Protein 6O9N (pdb70)

InterPro domains:
  IPR000172 Glucose-methanol-choline oxidoreductase, N-terminal [PF00732] (36-355)
  IPR000172 Glucose-methanol-choline oxidoreductase, N-terminal [PS00624] (314-328)
  IPR007867 Glucose-methanol-choline oxidoreductase, C-terminal [PF05199] (495-631)
  IPR012132 Glucose-methanol-choline oxidoreductase [PIRSF000137] (24-645)
  IPR012132 Glucose-methanol-choline oxidoreductase [PTHR11552] (22-646)
  IPR036188 FAD/NAD(P)-binding domain superfamily [G3DSA:3.50.50.60] (36-638)
  IPR036188 FAD/NAD(P)-binding domain superfamily [SSF51905] (29-642)

Nearest PDB structures (foldseek):
  6o9n-assembly1_A  TM=1.001E+00  e=0.000E+00  Thermothelomyces thermophilus
  6ze4-assembly1_A  TM=9.323E-01  e=2.776E-58  Thermochaetoides thermophila DSM 1495
  4h7u-assembly1_A  TM=8.427E-01  e=6.550E-43  Macropsalliota meleagris
  8jpz-assembly1_A  TM=8.440E-01  e=1.170E-39  Aspergillus niger
  5nit-assembly1_A  TM=8.468E-01  e=1.503E-38  Aspergillus niger

Organism: Thermothelomyces thermophilus (strain ATCC 42464 / BCRC 31852 / DSM 1799) (NCBI:txid573729)

Solvent-accessible surface area: 41657 Å² total; per-residue (Å²): 132,96,138,56,2,11,1,0,0,5,12,0,9,18,3,0,0,0,0,0,2,27,1,2,89,34,15,107,96,53,38,0,1,0,2,9,56,6,19,44,72,140,3,13,1,18,0,7,37,66,6,36,35,84,52,119,23,95,117,62,10,48,45,32,59,3,109,4,78,70,0,92,59,0,57,84,38,71,0,99,0,67,14,9,40,0,3,0,8,48,3,0,46,35,45,5,25,7,4,4,0,0,74,40,2,0,57,5,3,30,58,0,0,12,91,63,24,113,194,37,105,55,95,6,21,12,144,17,0,48,68,29,0,43,83,0,2,22,24,50,86,13,70,85,81,17,38,120,112,27,118,3,54,58,66,82,80,3,6,38,156,25,97,9,38,0,54,1,2,10,2,38,15,2,1,30,0,7,70,6,1,47,81,0,0,63,70,43,51,10,103,82,31,80,20,4,5,21,0,79,2,28,3,8,1,28,2,3,1,3,5,53,42,67,40,4,71,14,6,8,0,4,56,0,0,18,13,77,29,18,60,58,98,8,10,34,38,30,18,55,22,15,6,12,78,2,38,17,91,111,24,26,81,116,27,28,1,45,0,23,0,40,10,49,82,96,97,104,88,43,71,6,61,11,118,6,3,0,0,0,7,26,24,8,6,20,0,0,5,5,0,0,21,6,1,0,0,6,29,63,22,0,95,124,25,70,27,112,62,47,25,75,4,22,2,0,0,6,23,4,5,10,1,8,0,0,27,0,33,2,70,30,98,95,107,43,81,85,40,132,21,13,10,36,30,5,96,112,44,88,110,27,43,55,75,0,57,75,0,8,99,76,125,89,4,88,9,3,1,1,0,3,30,5,0,2,0,0,0,3,0,3,12,95,12,29,88,118,68,44,63,6,4,56,88,0,82,55,11,20,92,95,40,60,0,16,60,56,10,19,65,62,16,96,102,43,110,18,16,28,42,2,7,49,14,3,0,76,24,2,0,88,13,2,61,41,55,89,1,0,1,0,0,0,37,14,9,6,0,28,30,105,156,35,1,38,1,52,0,8,2,0,5,6,0,7,8,6,14,0,38,5,41,93,113,72,50,55,40,63,6,55,1,32,13,34,10,5,14,0,39,0,4,10,44,0,2,12,14,0,0,86,33,0,41,21,0,13,102,8,89,23,0,112,66,61,15,16,106,38,66,26,16,20,68,91,42,1,114,39,100,146,30,0,3,120,19,0,84,48,103,10,63,6,4,35,68,22,17,0,0,0,0,3,5,3,12,95,101,70,7,1,0,0,4,15,36,0,51,3,39,54,10,86,8,0,0,0,0,6,19,0,0,0,0,3,2,0,0,0,26,13,16,3,0,4,1,0,0,0,1,16,1,0,58,9,1,27,119,81,73,120,166,131,85,144,48,2,19,0,0,0,5,9,0,9,17,4,1,0,0,0,0,4,21,1,3,76,2,19,15,70,49,41,0,3,0,2,10,58,6,44,94,75,140,5,10,0,19,2,6,38,67,5,31,34,84,57,121,29,91,115,58,12,48,42,34,58,2,107,5,81,71,0,96,56,0,50,88,45,64,0,98,0,66,15,8,41,0,3,0,8,51,1,0,42,32,46,4,26,8,4,5,0,0,73,38,2,0,59,5,6,28,60,0,1,14,92,37,16,94,164,29,94,37,72,7,32,11,148,13,0,48,68,29,1,40,85,1,4,28,23,47,83,15,69,87,85,18,37,119,119,28,116,6,45,56,66,87,77,2,8,36,150,21,97,9,41,0,55,1,3,10,2,36,16,1,1,30,0,5,69,8,1,39,79,0,0,65,68,48,50,12,102,87,29,81,21,5,5,19,0,76,1,31,2,7,0,28,2,3,1,1,5,54,40,65,39,6,68,14,6,6,0,4,75,0,0,30,46,78,24,72,76,56,42,7,10,38,34,37,43,76,23,15,7,14,86,3,25,23,99,113,26,28,77,116,27,30,1,42,0,21,0,34,13,48,89,95,91,98,92,46,68,6,62,12,124,7,3,0,0,0,7,28,23,8,5,20,0,0,1,6,0,0,21,8,1,0,0,9,24,80,20,0,98,118,22,70,27,114,63,48,24,74,4,22,2,0,0,5,21,4,5,10,1,11,0,0,28,0,34,2,73,31,96,90,108,41,82,82,38,134,21,14,9,39,34,5,99,111,50,88,106,32,45,60,78,0,64,71,0,6,100,73,123,86,4,86,9,5,1,2,0,2,31,5,0,2,0,0,0,4,0,3,16,92,10,27,94,120,112,42,44,2,4,54,83,0,80,54,11,20,92,92,47,61,0,19,60,55,8,21,65,71,19,96,102,54,104,19,16,29,40,0,4,49,16,5,0,75,22,2,0,90,12,2,62,41,57,86,1,1,0,0,1,0,34,14,8,7,0,29,33,104,164,34,1,37,2,51,0,10,2,0,5,8,0,9,8,6,14,0,34,4,44,88,111,77,52,50,39,61,6,54,1,34,14,37,10,6,14,0,42,0,4,10,43,0,1,14,15,0,0,88,36,0,40,24,0,13,100,6,89,21,0,108,67,62,12,17,102,38,73,22,14,21,71,91,44,0,117,40,93,153,33,0,6,102,21,0,72,44,101,12,63,7,4,36,67,16,15,0,0,0,0,1,6,2,16,98,107,69,8,1,0,0,5,13,33,0,58,3,36,53,8,83,10,0,0,0,0,6,19,0,0,0,0,3,2,0,0,0,28,14,16,4,0,5,1,0,0,0,0,16,0,0,38,7,0,16,85,74,82,113,154

Structure (mmCIF, N/CA/C/O backbone):
data_6O9N
#
_entry.id   6O9N
#
_cell.length_a   63.854
_cell.length_b   109.696
_cell.length_c   220.258
_cell.angle_alpha   90.00
_cell.angle_beta   90.00
_cell.angle_gamma   90.00
#
_symmetry.space_group_name_H-M   'P 2 21 21'
#
loop_
_entity.id
_entity.type
_entity.pdbx_description
1 polymer 'Aryl-alcohol oxidase'
2 branched beta-D-mannopyranose-(1-4)-2-acetamido-2-deoxy-beta-D-glucopyranose-(1-4)-2-acetamido-2-deoxy-beta-D-glucopyranose
3 branched 2-acetamido-2-deoxy-beta-D-glucopyranose-(1-4)-2-acetamido-2-deoxy-beta-D-glucopyranose
4 non-polymer 'FLAVIN-ADENINE DINUCLEOTIDE'
5 non-polymer 2-acetamido-2-deoxy-beta-D-glucopyranose
6 non-polymer 'SULFATE ION'
7 non-polymer 'CALCIUM ION'
8 non-polymer 2-[3-(2-HYDROXY-1,1-DIHYDROXYMETHYL-ETHYLAMINO)-PROPYLAMINO]-2-HYDROXYMETHYL-PROPANE-1,3-DIOL
9 non-polymer 1,2-ETHANEDIOL
10 non-polymer TRIS-HYDROXYMETHYL-METHYL-AMMONIUM
11 water water
#
loop_
_atom_site.group_PDB
_atom_site.id
_atom_site.type_symbol
_atom_site.label_atom_id
_atom_site.label_alt_id
_atom_site.label_comp_id
_atom_site.label_asym_id
_atom_site.label_entity_id
_atom_site.label_seq_id
_atom_site.pdbx_PDB_ins_code
_atom_site.Cartn_x
_atom_site.Cartn_y
_atom_site.Cartn_z
_atom_site.occupancy
_atom_site.B_iso_or_equiv
_atom_site.auth_seq_id
_atom_site.auth_comp_id
_atom_site.auth_asym_id
_atom_site.auth_atom_id
_atom_site.pdbx_PDB_model_num
ATOM 1 N N . LEU A 1 32 ? -43.520 40.314 276.560 1.00 51.63 32 LEU A N 1
ATOM 2 C CA . LEU A 1 32 ? -42.675 41.070 275.636 1.00 54.55 32 LEU A CA 1
ATOM 3 C C . LEU A 1 32 ? -41.927 42.169 276.378 1.00 60.30 32 LEU A C 1
ATOM 4 O O . LEU A 1 32 ? -42.553 43.020 277.004 1.00 66.17 32 LEU A O 1
ATOM 9 N N . ARG A 1 33 ? -40.594 42.158 276.281 1.00 61.60 33 ARG A N 1
ATOM 10 C CA . ARG A 1 33 ? -39.735 42.988 277.121 1.00 56.24 33 ARG A CA 1
ATOM 11 C C . ARG A 1 33 ? -39.785 44.453 276.693 1.00 59.36 33 ARG A C 1
ATOM 12 O O . ARG A 1 33 ? -40.296 44.806 275.625 1.00 61.16 33 ARG A O 1
ATOM 20 N N . ASP A 1 34 ? -39.229 45.310 277.559 1.00 61.86 34 ASP A N 1
ATOM 21 C CA . ASP A 1 34 ? -39.185 46.748 277.296 1.00 59.96 34 ASP A CA 1
ATOM 22 C C . ASP A 1 34 ? -38.326 47.061 276.080 1.00 65.97 34 ASP A C 1
ATOM 23 O O . ASP A 1 34 ? -38.763 47.762 275.157 1.00 69.85 34 ASP A O 1
ATOM 28 N N . ASP A 1 35 ? -37.085 46.577 276.076 1.00 63.82 35 ASP A N 1
ATOM 29 C CA . ASP A 1 35 ? -36.230 46.668 274.905 1.00 56.79 35 ASP A CA 1
ATOM 30 C C . ASP A 1 35 ? -35.491 45.352 274.724 1.00 44.39 35 ASP A C 1
ATOM 31 O O . ASP A 1 35 ? -35.462 44.500 275.613 1.00 43.36 35 ASP A O 1
ATOM 36 N N . TYR A 1 36 ? -34.902 45.193 273.543 1.00 42.50 36 TYR A N 1
ATOM 37 C CA . TYR A 1 36 ? -34.074 44.043 273.216 1.00 37.22 36 TYR A CA 1
ATOM 38 C C . TYR A 1 36 ? -32.728 44.535 272.719 1.00 32.88 36 TYR A C 1
ATOM 39 O O . TYR A 1 36 ? -32.585 45.678 272.276 1.00 40.39 36 TYR A O 1
ATOM 48 N N . ASP A 1 37 ? -31.729 43.667 272.814 1.00 30.28 37 ASP A N 1
ATOM 49 C CA . ASP A 1 37 ? -30.464 43.979 272.164 1.00 35.64 37 ASP A CA 1
ATOM 50 C C . ASP A 1 37 ? -30.554 43.769 270.661 1.00 37.56 37 ASP A C 1
ATOM 51 O O . ASP A 1 37 ? -30.036 44.578 269.885 1.00 36.87 37 ASP A O 1
ATOM 56 N N . PHE A 1 38 ? -31.221 42.699 270.235 1.00 36.51 38 PHE A N 1
ATOM 57 C CA . PHE A 1 38 ? -31.369 42.374 268.828 1.00 32.90 38 PHE A CA 1
ATOM 58 C C . PHE A 1 38 ? -32.821 42.045 268.521 1.00 37.44 38 PHE A C 1
ATOM 59 O O . PHE A 1 38 ? -33.477 41.304 269.262 1.00 41.24 38 PHE A O 1
ATOM 67 N N . VAL A 1 39 ? -33.316 42.595 267.422 1.00 31.75 39 VAL A N 1
ATOM 68 C CA . VAL A 1 39 ? -34.571 42.168 266.828 1.00 28.97 39 VAL A CA 1
ATOM 69 C C . VAL A 1 39 ? -34.275 41.582 265.455 1.00 28.01 39 VAL A C 1
ATOM 70 O O . VAL A 1 39 ? -33.560 42.194 264.655 1.00 33.88 39 VAL A O 1
ATOM 74 N N . ILE A 1 40 ? -34.795 40.387 265.200 1.00 26.35 40 ILE A N 1
ATOM 75 C CA . ILE A 1 40 ? -34.711 39.735 263.899 1.00 21.73 40 ILE A CA 1
ATOM 76 C C . ILE A 1 40 ? -36.111 39.694 263.317 1.00 23.09 40 ILE A C 1
ATOM 77 O O . ILE A 1 40 ? -37.036 39.143 263.931 1.00 20.24 40 ILE A O 1
ATOM 82 N N . VAL A 1 41 ? -36.261 40.308 262.150 1.00 25.69 41 VAL A N 1
ATOM 83 C CA . VAL A 1 41 ? -37.533 40.416 261.445 1.00 28.62 41 VAL A CA 1
ATOM 84 C C . VAL A 1 41 ? -37.655 39.215 260.515 1.00 30.74 41 VAL A C 1
ATOM 85 O O . VAL A 1 41 ? -36.992 39.162 259.477 1.00 34.35 41 VAL A O 1
ATOM 89 N N . GLY A 1 42 ? -38.508 38.255 260.876 1.00 29.65 42 GLY A N 1
ATOM 90 C CA . GLY A 1 42 ? -38.687 37.053 260.087 1.00 19.97 42 GLY A CA 1
ATOM 91 C C . GLY A 1 42 ? -38.072 35.822 260.720 1.00 21.42 42 GLY A C 1
ATOM 92 O O . GLY A 1 42 ? -36.848 35.687 260.756 1.00 22.26 42 GLY A O 1
ATOM 93 N N . GLY A 1 43 ? -38.905 34.904 261.209 1.00 23.53 43 GLY A N 1
ATOM 94 C CA . GLY A 1 43 ? -38.410 33.651 261.767 1.00 20.21 43 GLY A CA 1
ATOM 95 C C . GLY A 1 43 ? -38.238 32.565 260.724 1.00 18.99 43 GLY A C 1
ATOM 96 O O . GLY A 1 43 ? -38.811 31.474 260.833 1.00 20.56 43 GLY A O 1
ATOM 97 N N . GLY A 1 44 ? -37.462 32.869 259.696 1.00 19.04 44 GLY A N 1
ATOM 98 C CA . GLY A 1 44 ? -37.252 31.987 258.579 1.00 18.95 44 GLY A CA 1
ATOM 99 C C . GLY A 1 44 ? -35.906 31.304 258.621 1.00 18.86 44 GLY A C 1
ATOM 100 O O . GLY A 1 44 ? -35.340 31.049 259.692 1.00 23.51 44 GLY A O 1
ATOM 101 N N . THR A 1 45 ? -35.376 31.011 257.438 1.00 18.89 45 THR A N 1
ATOM 102 C CA . THR A 1 45 ? -34.229 30.116 257.348 1.00 18.80 45 THR A CA 1
ATOM 103 C C . THR A 1 45 ? -32.964 30.817 257.835 1.00 26.36 45 THR A C 1
ATOM 104 O O . THR A 1 45 ? -32.303 30.355 258.765 1.00 18.91 45 THR A O 1
ATOM 108 N N . SER A 1 46 ? -32.623 31.953 257.225 1.00 19.23 46 SER A N 1
ATOM 109 C CA . SER A 1 46 ? -31.457 32.706 257.670 1.00 22.90 46 SER A CA 1
ATOM 110 C C . SER A 1 46 ? -31.695 33.333 259.041 1.00 24.08 46 SER A C 1
ATOM 111 O O . SER A 1 46 ? -30.829 33.259 259.922 1.00 19.73 46 SER A O 1
ATOM 114 N N . GLY A 1 47 ? -32.877 33.925 259.236 1.00 25.52 47 GLY A N 1
ATOM 115 C CA . GLY A 1 47 ? -33.152 34.679 260.448 1.00 25.12 47 GLY A CA 1
ATOM 116 C C . GLY A 1 47 ? -33.017 33.853 261.706 1.00 25.53 47 GLY A C 1
ATOM 117 O O . GLY A 1 47 ? -32.361 34.271 262.665 1.00 24.64 47 GLY A O 1
ATOM 118 N N . LEU A 1 48 ? -33.619 32.656 261.716 1.00 25.74 48 LEU A N 1
ATOM 119 C CA . LEU A 1 48 ? -33.515 31.809 262.903 1.00 24.81 48 LEU A CA 1
ATOM 120 C C . LEU A 1 48 ? -32.083 31.325 263.129 1.00 24.35 48 LEU A C 1
ATOM 121 O O . LEU A 1 48 ? -31.655 31.205 264.284 1.00 20.48 48 LEU A O 1
ATOM 126 N N . THR A 1 49 ? -31.305 31.052 262.062 1.00 19.02 49 THR A N 1
ATOM 127 C CA . THR A 1 49 ? -29.920 30.696 262.368 1.00 24.26 49 THR A CA 1
ATOM 128 C C . THR A 1 49 ? -29.172 31.894 262.953 1.00 23.81 49 THR A C 1
ATOM 129 O O . THR A 1 49 ? -28.366 31.715 263.876 1.00 27.96 49 THR A O 1
ATOM 133 N N . VAL A 1 50 ? -29.471 33.119 262.507 1.00 19.62 50 VAL A N 1
ATOM 134 C CA . VAL A 1 50 ? -28.838 34.282 263.131 1.00 19.94 50 VAL A CA 1
ATOM 135 C C . VAL A 1 50 ? -29.294 34.402 264.575 1.00 19.87 50 VAL A C 1
ATOM 136 O O . VAL A 1 50 ? -28.479 34.613 265.482 1.00 26.48 50 VAL A O 1
ATOM 140 N N . ALA A 1 51 ? -30.605 34.266 264.808 1.00 21.48 51 ALA A N 1
ATOM 141 C CA . ALA A 1 51 ? -31.143 34.397 266.161 1.00 20.67 51 ALA A CA 1
ATOM 142 C C . ALA A 1 51 ? -30.559 33.343 267.085 1.00 23.30 51 ALA A C 1
ATOM 143 O O . ALA A 1 51 ? -30.255 33.625 268.249 1.00 22.52 51 ALA A O 1
ATOM 145 N N . ASP A 1 52 ? -30.411 32.118 266.579 1.00 22.55 52 ASP A N 1
ATOM 146 C CA . ASP A 1 52 ? -29.752 31.055 267.329 1.00 25.13 52 ASP A CA 1
ATOM 147 C C . ASP A 1 52 ? -28.340 31.470 267.744 1.00 26.19 52 ASP A C 1
ATOM 148 O O . ASP A 1 52 ? -28.029 31.558 268.939 1.00 27.96 52 ASP A O 1
ATOM 153 N N . ARG A 1 53 ? -27.477 31.755 266.759 1.00 25.69 53 ARG A N 1
ATOM 154 C CA . ARG A 1 53 ? -26.073 32.054 267.041 1.00 28.12 53 ARG A CA 1
ATOM 155 C C . ARG A 1 53 ? -25.903 33.292 267.923 1.00 33.07 53 ARG A C 1
ATOM 156 O O . ARG A 1 53 ? -24.955 33.367 268.714 1.00 35.08 53 ARG A O 1
ATOM 164 N N . LEU A 1 54 ? -26.785 34.284 267.791 1.00 32.99 54 LEU A N 1
ATOM 165 C CA . LEU A 1 54 ? -26.670 35.472 268.630 1.00 29.99 54 LEU A CA 1
ATOM 166 C C . LEU A 1 54 ? -26.970 35.144 270.084 1.00 31.40 54 LEU A C 1
ATOM 167 O O . LEU A 1 54 ? -26.215 35.531 270.984 1.00 31.65 54 LEU A O 1
ATOM 172 N N . THR A 1 55 ? -28.056 34.403 270.329 1.00 30.04 55 THR A N 1
ATOM 173 C CA . THR A 1 55 ? -28.439 34.072 271.697 1.00 27.23 55 THR A CA 1
ATOM 174 C C . THR A 1 55 ? -27.437 33.140 272.383 1.00 28.51 55 THR A C 1
ATOM 175 O O . THR A 1 55 ? -27.215 33.272 273.591 1.00 28.62 55 THR A O 1
ATOM 179 N N . GLU A 1 56 ? -26.815 32.202 271.654 1.00 26.31 56 GLU A N 1
ATOM 180 C CA A GLU A 1 56 ? -25.810 31.357 272.296 0.54 27.01 56 GLU A CA 1
ATOM 181 C CA B GLU A 1 56 ? -25.801 31.352 272.278 0.46 26.98 56 GLU A CA 1
ATOM 182 C C . GLU A 1 56 ? -24.497 32.099 272.530 1.00 29.61 56 GLU A C 1
ATOM 183 O O . GLU A 1 56 ? -23.785 31.786 273.485 1.00 37.35 56 GLU A O 1
ATOM 194 N N . ALA A 1 57 ? -24.161 33.082 271.690 1.00 30.34 57 ALA A N 1
ATOM 195 C CA . ALA A 1 57 ? -22.919 33.827 271.885 1.00 28.29 57 ALA A CA 1
ATOM 196 C C . ALA A 1 57 ? -23.051 34.883 272.976 1.00 30.37 57 ALA A C 1
ATOM 197 O O . ALA A 1 57 ? -22.098 35.127 273.715 1.00 31.22 57 ALA A O 1
ATOM 199 N N . PHE A 1 58 ? -24.211 35.533 273.093 1.00 34.26 58 PHE A N 1
ATOM 200 C CA . PHE A 1 58 ? -24.409 36.633 274.035 1.00 34.11 58 PHE A CA 1
ATOM 201 C C . PHE A 1 58 ? -25.516 36.253 275.009 1.00 34.84 58 PHE A C 1
ATOM 202 O O . PHE A 1 58 ? -26.642 36.772 274.925 1.00 33.66 58 PHE A O 1
ATOM 210 N N . PRO A 1 59 ? -25.219 35.368 275.966 1.00 32.72 59 PRO A N 1
ATOM 211 C CA . PRO A 1 59 ? -26.228 34.988 276.970 1.00 28.72 59 PRO A CA 1
ATOM 212 C C . PRO A 1 59 ? -26.806 36.162 277.735 1.00 33.88 59 PRO A C 1
ATOM 213 O O . PRO A 1 59 ? -27.909 36.039 278.285 1.00 34.50 59 PRO A O 1
ATOM 217 N N . ALA A 1 60 ? -26.102 37.296 277.783 1.00 38.13 60 ALA A N 1
ATOM 218 C CA . ALA A 1 60 ? -26.577 38.493 278.465 1.00 37.17 60 ALA A CA 1
ATOM 219 C C . ALA A 1 60 ? -27.366 39.438 277.567 1.00 38.94 60 ALA A C 1
ATOM 220 O O . ALA A 1 60 ? -27.993 40.373 278.074 1.00 41.26 60 ALA A O 1
ATOM 222 N N . LYS A 1 61 ? -27.344 39.243 276.257 1.00 42.83 61 LYS A N 1
ATOM 223 C CA . LYS A 1 61 ? -28.138 40.055 275.351 1.00 39.00 61 LYS A CA 1
ATOM 224 C C . LYS A 1 61 ? -29.400 39.289 274.985 1.00 35.32 61 LYS A C 1
ATOM 225 O O . LYS A 1 61 ? -29.377 38.060 274.882 1.00 32.71 61 LYS A O 1
ATOM 231 N N . ASN A 1 62 ? -30.508 40.013 274.843 1.00 35.49 62 ASN A N 1
ATOM 232 C CA . ASN A 1 62 ? -31.800 39.420 274.518 1.00 37.00 62 ASN A CA 1
ATOM 233 C C . ASN A 1 62 ? -32.105 39.644 273.047 1.00 36.25 62 ASN A C 1
ATOM 234 O O . ASN A 1 62 ? -32.049 40.779 272.564 1.00 38.54 62 ASN A O 1
ATOM 239 N N . VAL A 1 63 ? -32.439 38.567 272.343 1.00 27.24 63 VAL A N 1
ATOM 240 C CA . VAL A 1 63 ? -32.848 38.638 270.948 1.00 21.25 63 VAL A CA 1
ATOM 241 C C . VAL A 1 63 ? -34.358 38.419 270.874 1.00 26.91 63 VAL A C 1
ATOM 242 O O . VAL A 1 63 ? -34.905 37.556 271.575 1.00 28.71 63 VAL A O 1
ATOM 246 N N . LEU A 1 64 ? -35.038 39.208 270.042 1.00 22.95 64 LEU A N 1
ATOM 247 C CA . LEU A 1 64 ? -36.445 38.978 269.735 1.00 25.12 64 LEU A CA 1
ATOM 248 C C . LEU A 1 64 ? -36.594 38.657 268.253 1.00 23.77 64 LEU A C 1
ATOM 249 O O . LEU A 1 64 ? -36.155 39.440 267.407 1.00 20.15 64 LEU A O 1
ATOM 254 N N . VAL A 1 65 ? -37.220 37.522 267.937 1.00 21.57 65 VAL A N 1
ATOM 255 C CA . VAL A 1 65 ? -37.627 37.216 266.562 1.00 30.68 65 VAL A CA 1
ATOM 256 C C . VAL A 1 65 ? -39.097 37.600 266.404 1.00 35.51 65 VAL A C 1
ATOM 257 O O . VAL A 1 65 ? -39.946 37.155 267.193 1.00 36.00 65 VAL A O 1
ATOM 261 N N . ILE A 1 66 ? -39.409 38.419 265.395 1.00 25.61 66 ILE A N 1
ATOM 262 C CA . ILE A 1 66 ? -40.795 38.740 265.065 1.00 24.46 66 ILE A CA 1
ATOM 263 C C . ILE A 1 66 ? -41.157 37.975 263.800 1.00 30.39 66 ILE A C 1
ATOM 264 O O . ILE A 1 66 ? -40.514 38.150 262.758 1.00 38.87 66 ILE A O 1
ATOM 269 N N . GLU A 1 67 ? -42.193 37.139 263.883 1.00 24.59 67 GLU A N 1
ATOM 270 C CA . GLU A 1 67 ? -42.564 36.236 262.802 1.00 19.59 67 GLU A CA 1
ATOM 271 C C . GLU A 1 67 ? -44.017 36.454 262.397 1.00 26.65 67 GLU A C 1
ATOM 272 O O . GLU A 1 67 ? -44.918 36.458 263.247 1.00 28.79 67 GLU A O 1
ATOM 278 N N . TYR A 1 68 ? -44.241 36.634 261.092 1.00 27.39 68 TYR A N 1
ATOM 279 C CA . TYR A 1 68 ? -45.601 36.768 260.571 1.00 24.16 68 TYR A CA 1
ATOM 280 C C . TYR A 1 68 ? -46.454 35.545 260.914 1.00 27.27 68 TYR A C 1
ATOM 281 O O . TYR A 1 68 ? -47.616 35.678 261.321 1.00 23.30 68 TYR A O 1
ATOM 290 N N . GLY A 1 69 ? -45.886 34.348 260.764 1.00 25.68 69 GLY A N 1
ATOM 291 C CA . GLY A 1 69 ? -46.592 33.101 260.969 1.00 19.44 69 GLY A CA 1
ATOM 292 C C . GLY A 1 69 ? -46.482 32.599 262.388 1.00 28.17 69 GLY A C 1
ATOM 293 O O . GLY A 1 69 ? -46.260 33.365 263.333 1.00 32.35 69 GLY A O 1
ATOM 294 N N . ASP A 1 70 ? -46.621 31.285 262.541 1.00 23.30 70 ASP A N 1
ATOM 295 C CA . ASP A 1 70 ? -46.656 30.655 263.849 1.00 23.43 70 ASP A CA 1
ATOM 296 C C . ASP A 1 70 ? -45.903 29.334 263.762 1.00 22.64 70 ASP A C 1
ATOM 297 O O . ASP A 1 70 ? -45.384 28.967 262.709 1.00 23.23 70 ASP A O 1
ATOM 302 N N . VAL A 1 71 ? -45.844 28.613 264.877 1.00 25.39 71 VAL A N 1
ATOM 303 C CA . VAL A 1 71 ? -45.240 27.289 264.894 1.00 23.74 71 VAL A CA 1
ATOM 304 C C . VAL A 1 71 ? -46.215 26.272 264.325 1.00 27.98 71 VAL A C 1
ATOM 305 O O . VAL A 1 71 ? -47.373 26.188 264.754 1.00 30.12 71 VAL A O 1
ATOM 309 N N . HIS A 1 72 ? -45.746 25.488 263.364 1.00 18.26 72 HIS A N 1
ATOM 310 C CA . HIS A 1 72 ? -46.537 24.430 262.762 1.00 18.34 72 HIS A CA 1
ATOM 311 C C . HIS A 1 72 ? -45.633 23.225 262.600 1.00 20.41 72 HIS A C 1
ATOM 312 O O . HIS A 1 72 ? -44.459 23.379 262.263 1.00 21.95 72 HIS A O 1
ATOM 319 N N . TYR A 1 73 ? -46.160 22.030 262.837 1.00 21.90 73 TYR A N 1
ATOM 320 C CA . TYR A 1 73 ? -45.435 20.864 262.363 1.00 22.47 73 TYR A CA 1
ATOM 321 C C . TYR A 1 73 ? -45.290 20.963 260.845 1.00 26.41 73 TYR A C 1
ATOM 322 O O . TYR A 1 73 ? -46.207 21.397 260.145 1.00 31.94 73 TYR A O 1
ATOM 331 N N . ALA A 1 74 ? -44.118 20.588 260.338 1.00 27.60 74 ALA A N 1
ATOM 332 C CA . ALA A 1 74 ? -43.799 20.756 258.923 1.00 29.07 74 ALA A CA 1
ATOM 333 C C . ALA A 1 74 ? -43.660 19.401 258.240 1.00 30.43 74 ALA A C 1
ATOM 334 O O . ALA A 1 74 ? -42.580 18.795 258.280 1.00 28.99 74 ALA A O 1
ATOM 336 N N . PRO A 1 75 ? -44.705 18.887 257.598 1.00 32.17 75 PRO A N 1
ATOM 337 C CA . PRO A 1 75 ? -44.552 17.648 256.829 1.00 31.18 75 PRO A CA 1
ATOM 338 C C . PRO A 1 75 ? -43.446 17.785 255.794 1.00 25.21 75 PRO A C 1
ATOM 339 O O . PRO A 1 75 ? -43.287 18.827 255.158 1.00 18.37 75 PRO A O 1
ATOM 343 N N . GLY A 1 76 ? -42.665 16.730 255.649 1.00 22.31 76 GLY A N 1
ATOM 344 C CA . GLY A 1 76 ? -41.703 16.686 254.578 1.00 23.94 76 GLY A CA 1
ATOM 345 C C . GLY A 1 76 ? -42.383 16.490 253.236 1.00 28.25 76 GLY A C 1
ATOM 346 O O . GLY A 1 76 ? -43.576 16.209 253.129 1.00 18.60 76 GLY A O 1
ATOM 347 N N . THR A 1 77 ? -41.602 16.667 252.181 1.00 27.20 77 THR A N 1
ATOM 348 C CA . THR A 1 77 ? -42.085 16.326 250.852 1.00 27.38 77 THR A CA 1
ATOM 349 C C . THR A 1 77 ? -42.356 14.825 250.774 1.00 18.66 77 THR A C 1
ATOM 350 O O . THR A 1 77 ? -41.615 14.017 251.338 1.00 23.31 77 THR A O 1
ATOM 354 N N . PHE A 1 78 ? -43.441 14.453 250.100 1.00 21.86 78 PHE A N 1
ATOM 355 C CA . PHE A 1 78 ? -43.856 13.052 249.964 1.00 19.90 78 PHE A CA 1
ATOM 356 C C . PHE A 1 78 ? -43.770 12.320 251.312 1.00 22.05 78 PHE A C 1
ATOM 357 O O . PHE A 1 78 ? -42.944 11.436 251.523 1.00 26.42 78 PHE A O 1
ATOM 365 N N . ASP A 1 79 ? -44.606 12.745 252.245 1.00 19.07 79 ASP A N 1
ATOM 366 C CA . ASP A 1 79 ? -44.809 12.105 253.539 1.00 22.32 79 ASP A CA 1
ATOM 367 C C . ASP A 1 79 ? -46.240 11.591 253.582 1.00 24.79 79 ASP A C 1
ATOM 368 O O . ASP A 1 79 ? -47.056 11.937 252.723 1.00 19.54 79 ASP A O 1
ATOM 373 N N . PRO A 1 80 ? -46.578 10.726 254.536 1.00 26.45 80 PRO A N 1
ATOM 374 C CA . PRO A 1 80 ? -47.943 10.194 254.564 1.00 20.98 80 PRO A CA 1
ATOM 375 C C . PRO A 1 80 ? -48.949 11.322 254.620 1.00 21.76 80 PRO A C 1
ATOM 376 O O . PRO A 1 80 ? -48.670 12.401 255.178 1.00 20.81 80 PRO A O 1
ATOM 380 N N . PRO A 1 81 ? -50.119 11.154 253.976 1.00 22.36 81 PRO A N 1
ATOM 381 C CA . PRO A 1 81 ? -50.459 9.968 253.186 1.00 21.51 81 PRO A CA 1
ATOM 382 C C . PRO A 1 81 ? -50.426 10.231 251.688 1.00 23.98 81 PRO A C 1
ATOM 383 O O . PRO A 1 81 ? -51.260 9.691 250.972 1.00 32.31 81 PRO A O 1
ATOM 387 N N . THR A 1 82 ? -49.540 11.053 251.233 1.00 20.24 82 THR A N 1
ATOM 388 C CA . THR A 1 82 ? -49.490 11.419 249.854 1.00 21.46 82 THR A CA 1
ATOM 389 C C . THR A 1 82 ? -49.088 10.408 248.811 1.00 24.53 82 THR A C 1
ATOM 390 O O . THR A 1 82 ? -48.603 9.374 249.083 1.00 27.61 82 THR A O 1
ATOM 394 N N . ASP A 1 83 ? -49.375 10.738 247.581 1.00 20.55 83 ASP A N 1
ATOM 395 C CA . ASP A 1 83 ? -48.936 9.937 246.455 1.00 21.56 83 ASP A CA 1
ATOM 396 C C . ASP A 1 83 ? -47.748 10.627 245.802 1.00 24.32 83 ASP A C 1
ATOM 397 O O . ASP A 1 83 ? -47.402 11.702 246.178 1.00 22.77 83 ASP A O 1
ATOM 402 N N . TRP A 1 84 ? -47.105 10.029 244.813 1.00 27.87 84 TRP A N 1
ATOM 403 C CA . TRP A 1 84 ? -45.930 10.675 244.239 1.00 28.62 84 TRP A CA 1
ATOM 404 C C . TRP A 1 84 ? -46.159 12.038 243.668 1.00 37.51 84 TRP A C 1
ATOM 405 O O . TRP A 1 84 ? -46.687 12.277 242.615 1.00 30.53 84 TRP A O 1
ATOM 416 N N . ILE A 1 85 ? -45.760 12.878 244.598 1.00 45.65 85 ILE A N 1
ATOM 417 C CA . ILE A 1 85 ? -45.818 14.297 244.757 1.00 37.71 85 ILE A CA 1
ATOM 418 C C . ILE A 1 85 ? -47.112 15.025 244.727 1.00 33.61 85 ILE A C 1
ATOM 419 O O . ILE A 1 85 ? -47.368 15.830 243.899 1.00 39.94 85 ILE A O 1
ATOM 424 N N . THR A 1 86 ? -47.926 14.687 245.699 1.00 31.57 86 THR A N 1
ATOM 425 C CA . THR A 1 86 ? -49.181 15.349 245.937 1.00 29.83 86 THR A CA 1
ATOM 426 C C . THR A 1 86 ? -49.033 16.196 247.186 1.00 31.39 86 THR A C 1
ATOM 427 O O . THR A 1 86 ? -48.154 16.001 247.959 1.00 24.05 86 THR A O 1
ATOM 431 N N . PRO A 1 87 ? -49.890 17.186 247.357 1.00 30.40 87 PRO A N 1
ATOM 432 C CA . PRO A 1 87 ? -49.809 18.103 248.482 1.00 26.90 87 PRO A CA 1
ATOM 433 C C . PRO A 1 87 ? -50.111 17.525 249.837 1.00 34.67 87 PRO A C 1
ATOM 434 O O . PRO A 1 87 ? -51.063 16.810 249.984 1.00 40.98 87 PRO A O 1
ATOM 438 N N . GLN A 1 88 ? -49.316 17.883 250.824 1.00 28.37 88 GLN A N 1
ATOM 439 C CA . GLN A 1 88 ? -49.514 17.434 252.172 1.00 28.83 88 GLN A CA 1
ATOM 440 C C . GLN A 1 88 ? -50.741 18.056 252.776 1.00 34.21 88 GLN A C 1
ATOM 441 O O . GLN A 1 88 ? -50.842 19.253 252.865 1.00 24.82 88 GLN A O 1
ATOM 447 N N . PRO A 1 89 ? -51.656 17.213 253.252 1.00 35.75 89 PRO A N 1
ATOM 448 C CA . PRO A 1 89 ? -52.923 17.766 253.756 1.00 35.71 89 PRO A CA 1
ATOM 449 C C . PRO A 1 89 ? -52.751 18.728 254.914 1.00 40.40 89 PRO A C 1
ATOM 450 O O . PRO A 1 89 ? -53.551 19.662 255.067 1.00 46.00 89 PRO A O 1
ATOM 454 N N . ASP A 1 90 ? -51.736 18.533 255.741 1.00 41.56 90 ASP A N 1
ATOM 455 C CA . ASP A 1 90 ? -51.546 19.344 256.934 1.00 41.43 90 ASP A CA 1
ATOM 456 C C . ASP A 1 90 ? -50.334 20.265 256.798 1.00 42.37 90 ASP A C 1
ATOM 457 O O . ASP A 1 90 ? -49.567 20.472 257.745 1.00 41.60 90 ASP A O 1
ATOM 462 N N . ALA A 1 91 ? -50.176 20.850 255.610 1.00 42.64 91 ALA A N 1
ATOM 463 C CA . ALA A 1 91 ? -49.055 21.740 255.335 1.00 37.21 91 ALA A CA 1
ATOM 464 C C . ALA A 1 91 ? -49.189 23.057 256.112 1.00 32.13 91 ALA A C 1
ATOM 465 O O . ALA A 1 91 ? -50.300 23.555 256.330 1.00 30.05 91 ALA A O 1
ATOM 467 N N . PRO A 1 92 ? -48.073 23.636 256.550 1.00 28.15 92 PRO A N 1
ATOM 468 C CA . PRO A 1 92 ? -48.125 24.939 257.218 1.00 27.14 92 PRO A CA 1
ATOM 469 C C . PRO A 1 92 ? -48.565 26.009 256.236 1.00 26.31 92 PRO A C 1
ATOM 470 O O . PRO A 1 92 ? -48.638 25.749 255.025 1.00 26.27 92 PRO A O 1
ATOM 474 N N . PRO A 1 93 ? -48.886 27.212 256.709 1.00 25.84 93 PRO A N 1
ATOM 475 C CA . PRO A 1 93 ? -49.352 28.263 255.798 1.00 19.67 93 PRO A CA 1
ATOM 476 C C . PRO A 1 93 ? -48.233 28.800 254.924 1.00 25.61 93 PRO A C 1
ATOM 477 O O . PRO A 1 93 ? -47.050 28.740 255.268 1.00 25.14 93 PRO A O 1
ATOM 481 N N . SER A 1 94 ? -48.632 29.345 253.771 1.00 26.12 94 SER A N 1
ATOM 482 C CA . SER A 1 94 ? -47.697 30.000 252.867 1.00 23.47 94 SER A CA 1
ATOM 483 C C . SER A 1 94 ? -48.371 31.174 252.175 1.00 26.17 94 SER A C 1
ATOM 484 O O . SER A 1 94 ? -49.587 31.190 251.969 1.00 30.79 94 SER A O 1
ATOM 487 N N . TRP A 1 95 ? -47.560 32.149 251.799 1.00 27.25 95 TRP A N 1
ATOM 488 C CA . TRP A 1 95 ? -47.993 33.107 250.796 1.00 27.04 95 TRP A CA 1
ATOM 489 C C . TRP A 1 95 ? -48.012 32.452 249.419 1.00 29.18 95 TRP A C 1
ATOM 490 O O . TRP A 1 95 ? -47.096 31.710 249.046 1.00 31.92 95 TRP A O 1
ATOM 501 N N . SER A 1 96 ? -49.063 32.728 248.662 1.00 26.38 96 SER A N 1
ATOM 502 C CA . SER A 1 96 ? -49.155 32.348 247.263 1.00 25.49 96 SER A CA 1
ATOM 503 C C . SER A 1 96 ? -49.055 33.607 246.419 1.00 35.74 96 SER A C 1
ATOM 504 O O . SER A 1 96 ? -49.759 34.588 246.692 1.00 38.47 96 SER A O 1
ATOM 507 N N . PHE A 1 97 ? -48.198 33.582 245.398 1.00 21.83 97 PHE A N 1
ATOM 508 C CA . PHE A 1 97 ? -47.976 34.747 244.552 1.00 25.76 97 PHE A CA 1
ATOM 509 C C . PHE A 1 97 ? -48.229 34.409 243.093 1.00 28.26 97 PHE A C 1
ATOM 510 O O . PHE A 1 97 ? -47.781 33.367 242.601 1.00 28.29 97 PHE A O 1
ATOM 518 N N . ASN A 1 98 ? -48.932 35.307 242.403 1.00 30.69 98 ASN A N 1
ATOM 519 C CA . ASN A 1 98 ? -49.021 35.301 240.945 1.00 30.86 98 ASN A CA 1
ATOM 520 C C . ASN A 1 98 ? -48.366 36.577 240.458 1.00 32.94 98 ASN A C 1
ATOM 521 O O . ASN A 1 98 ? -48.860 37.676 240.726 1.00 40.57 98 ASN A O 1
ATOM 526 N N . SER A 1 99 ? -47.254 36.440 239.755 1.00 36.21 99 SER A N 1
ATOM 527 C CA . SER A 1 99 ? -46.554 37.626 239.297 1.00 35.82 99 SER A CA 1
ATOM 528 C C . SER A 1 99 ? -47.384 38.341 238.236 1.00 32.72 99 SER A C 1
ATOM 529 O O . SER A 1 99 ? -48.375 37.815 237.726 1.00 32.61 99 SER A O 1
ATOM 532 N N . LEU A 1 100 ? -46.966 39.560 237.903 1.00 30.14 100 LEU A N 1
ATOM 533 C CA . LEU A 1 100 ? -47.493 40.216 236.719 1.00 27.84 100 LEU A CA 1
ATOM 534 C C . LEU A 1 100 ? -47.267 39.325 235.493 1.00 31.47 100 LEU A C 1
ATOM 535 O O . LEU A 1 100 ? -46.408 38.432 235.507 1.00 31.36 100 LEU A O 1
ATOM 540 N N . PRO A 1 101 ? -48.042 39.523 234.430 1.00 31.28 101 PRO A N 1
ATOM 541 C CA . PRO A 1 101 ? -47.758 38.802 233.186 1.00 35.48 101 PRO A CA 1
ATOM 542 C C . PRO A 1 101 ? -46.361 39.145 232.694 1.00 37.61 101 PRO A C 1
ATOM 543 O O . PRO A 1 101 ? -45.951 40.304 232.696 1.00 41.03 101 PRO A O 1
ATOM 547 N N . ASN A 1 102 ? -45.630 38.124 232.278 1.00 37.42 102 ASN A N 1
ATOM 548 C CA . ASN A 1 102 ? -44.285 38.327 231.767 1.00 34.59 102 ASN A CA 1
ATOM 549 C C . ASN A 1 102 ? -44.356 38.355 230.251 1.00 31.83 102 ASN A C 1
ATOM 550 O O . ASN A 1 102 ? -44.291 37.305 229.607 1.00 31.46 102 ASN A O 1
ATOM 555 N N . PRO A 1 103 ? -44.487 39.532 229.649 1.00 33.09 103 PRO A N 1
ATOM 556 C CA . PRO A 1 103 ? -44.756 39.585 228.204 1.00 35.77 103 PRO A CA 1
ATOM 557 C C . PRO A 1 103 ? -43.743 38.826 227.374 1.00 40.03 103 PRO A C 1
ATOM 558 O O . PRO A 1 103 ? -44.114 38.233 226.354 1.00 45.20 103 PRO A O 1
ATOM 562 N N . ASP A 1 104 ? -42.477 38.808 227.790 1.00 38.25 104 ASP A N 1
ATOM 563 C CA . ASP A 1 104 ? -41.420 38.147 227.036 1.00 33.78 104 ASP A CA 1
ATOM 564 C C . ASP A 1 104 ? -41.406 36.639 227.224 1.00 35.77 104 ASP A C 1
ATOM 565 O O . ASP A 1 104 ? -40.604 35.952 226.578 1.00 38.92 104 ASP A O 1
ATOM 570 N N . MET A 1 105 ? -42.266 36.122 228.095 1.00 35.03 105 MET A N 1
ATOM 571 C CA . MET A 1 105 ? -42.561 34.698 228.170 1.00 33.01 105 MET A CA 1
ATOM 572 C C . MET A 1 105 ? -44.050 34.479 227.921 1.00 34.06 105 MET A C 1
ATOM 573 O O . MET A 1 105 ? -44.736 33.888 228.761 1.00 35.87 105 MET A O 1
ATOM 578 N N . ALA A 1 106 ? -44.571 34.984 226.797 1.00 31.84 106 ALA A N 1
ATOM 579 C CA . ALA A 1 106 ? -45.969 34.770 226.380 1.00 31.50 106 ALA A CA 1
ATOM 580 C C . ALA A 1 106 ? -47.034 35.217 227.401 1.00 32.73 106 ALA A C 1
ATOM 581 O O . ALA A 1 106 ? -48.155 34.685 227.391 1.00 36.43 106 ALA A O 1
ATOM 583 N N . ASN A 1 107 ? -46.715 36.233 228.211 1.00 36.12 107 ASN A N 1
ATOM 584 C CA . ASN A 1 107 ? -47.478 36.769 229.352 1.00 31.16 107 ASN A CA 1
ATOM 585 C C . ASN A 1 107 ? -47.718 35.748 230.425 1.00 30.28 107 ASN A C 1
ATOM 586 O O . ASN A 1 107 ? -48.606 35.936 231.265 1.00 40.14 107 ASN A O 1
ATOM 591 N N . THR A 1 108 ? -47.067 34.591 230.359 1.00 35.11 108 THR A N 1
ATOM 592 C CA . THR A 1 108 ? -47.300 33.636 231.430 1.00 38.41 108 THR A CA 1
ATOM 593 C C . THR A 1 108 ? -47.066 34.320 232.774 1.00 37.17 108 THR A C 1
ATOM 594 O O . THR A 1 108 ? -46.270 35.264 232.891 1.00 28.62 108 THR A O 1
ATOM 598 N N . THR A 1 109 ? -47.800 33.881 233.788 1.00 39.70 109 THR A N 1
ATOM 599 C CA . THR A 1 109 ? -47.518 34.343 235.139 1.00 36.47 109 THR A CA 1
ATOM 600 C C . THR A 1 109 ? -46.564 33.365 235.816 1.00 31.72 109 THR A C 1
ATOM 601 O O . THR A 1 109 ? -46.520 32.176 235.480 1.00 34.06 109 THR A O 1
ATOM 605 N N . ALA A 1 110 ? -45.760 33.884 236.740 1.00 29.74 110 ALA A N 1
ATOM 606 C CA . ALA A 1 110 ? -44.965 33.039 237.620 1.00 31.21 110 ALA A CA 1
ATOM 607 C C . ALA A 1 110 ? -45.771 32.754 238.877 1.00 34.83 110 ALA A C 1
ATOM 608 O O . ALA A 1 110 ? -46.421 33.652 239.423 1.00 38.25 110 ALA A O 1
ATOM 610 N N . PHE A 1 111 ? -45.751 31.494 239.315 1.00 32.34 111 PHE A N 1
ATOM 611 C CA . PHE A 1 111 ? -46.393 31.084 240.560 1.00 33.19 111 PHE A CA 1
ATOM 612 C C . PHE A 1 111 ? -45.310 30.777 241.594 1.00 33.25 111 PHE A C 1
ATOM 613 O O . PHE A 1 111 ? -44.484 29.879 241.384 1.00 29.74 111 PHE A O 1
ATOM 621 N N . VAL A 1 112 ? -45.324 31.524 242.709 1.00 31.28 112 VAL A N 1
ATOM 622 C CA . VAL A 1 112 ? -44.254 31.524 243.708 1.00 28.19 112 VAL A CA 1
ATOM 623 C C . VAL A 1 112 ? -44.853 31.382 245.098 1.00 28.57 112 VAL A C 1
ATOM 624 O O . VAL A 1 112 ? -45.895 31.976 245.406 1.00 26.40 112 VAL A O 1
ATOM 628 N N . LEU A 1 113 ? -44.171 30.621 245.946 1.00 25.42 113 LEU A N 1
ATOM 629 C CA . LEU A 1 113 ? -44.580 30.430 247.322 1.00 23.68 113 LEU A CA 1
ATOM 630 C C . LEU A 1 113 ? -43.535 30.978 248.283 1.00 24.61 113 LEU A C 1
ATOM 631 O O . LEU A 1 113 ? -42.376 31.183 247.927 1.00 31.81 113 LEU A O 1
ATOM 636 N N . ALA A 1 114 ? -43.975 31.247 249.507 1.00 23.67 114 ALA A N 1
ATOM 637 C CA . ALA A 1 114 ? -43.085 31.614 250.599 1.00 22.04 114 ALA A CA 1
ATOM 638 C C . ALA A 1 114 ? -43.681 31.068 251.888 1.00 24.72 114 ALA A C 1
ATOM 639 O O . ALA A 1 114 ? -44.878 31.243 252.140 1.00 25.11 114 ALA A O 1
ATOM 641 N N . GLY A 1 115 ? -42.863 30.381 252.678 1.00 19.40 115 GLY A N 1
ATOM 642 C CA . GLY A 1 115 ? -43.345 29.821 253.921 1.00 21.31 115 GLY A CA 1
ATOM 643 C C . GLY A 1 115 ? -43.806 30.902 254.877 1.00 26.25 115 GLY A C 1
ATOM 644 O O . GLY A 1 115 ? -43.132 31.923 255.057 1.00 23.29 115 GLY A O 1
ATOM 645 N N . GLN A 1 116 ? -44.981 30.701 255.469 1.00 26.17 116 GLN A N 1
ATOM 646 C CA . GLN A 1 116 ? -45.572 31.629 256.432 1.00 21.34 116 GLN A CA 1
ATOM 647 C C . GLN A 1 116 ? -45.674 30.872 257.745 1.00 21.16 116 GLN A C 1
ATOM 648 O O . GLN A 1 116 ? -46.739 30.367 258.108 1.00 23.08 116 GLN A O 1
ATOM 654 N N . VAL A 1 117 ? -44.547 30.774 258.449 1.00 23.72 117 VAL A N 1
ATOM 655 C CA . VAL A 1 117 ? -44.409 29.787 259.515 1.00 23.22 117 VAL A CA 1
ATOM 656 C C . VAL A 1 117 ? -43.057 29.983 260.180 1.00 22.65 117 VAL A C 1
ATOM 657 O O . VAL A 1 117 ? -42.117 30.487 259.551 1.00 24.53 117 VAL A O 1
ATOM 661 N N . VAL A 1 118 ? -42.947 29.595 261.453 1.00 18.53 118 VAL A N 1
ATOM 662 C CA . VAL A 1 118 ? -41.641 29.566 262.101 1.00 18.58 118 VAL A CA 1
ATOM 663 C C . VAL A 1 118 ? -40.765 28.525 261.407 1.00 18.30 118 VAL A C 1
ATOM 664 O O . VAL A 1 118 ? -41.058 27.323 261.419 1.00 18.18 118 VAL A O 1
ATOM 668 N N . GLY A 1 119 ? -39.662 28.979 260.827 1.00 18.36 119 GLY A N 1
ATOM 669 C CA . GLY A 1 119 ? -38.859 28.171 259.929 1.00 19.96 119 GLY A CA 1
ATOM 670 C C . GLY A 1 119 ? -38.903 28.659 258.490 1.00 25.27 119 GLY A C 1
ATOM 671 O O . GLY A 1 119 ? -38.074 28.231 257.671 1.00 28.80 119 GLY A O 1
ATOM 672 N N . GLY A 1 120 ? -39.841 29.543 258.161 1.00 22.66 120 GLY A N 1
ATOM 673 C CA . GLY A 1 120 ? -39.870 30.136 256.854 1.00 20.49 120 GLY A CA 1
ATOM 674 C C . GLY A 1 120 ? -40.028 29.093 255.769 1.00 24.04 120 GLY A C 1
ATOM 675 O O . GLY A 1 120 ? -40.700 28.066 255.922 1.00 28.73 120 GLY A O 1
ATOM 676 N N . SER A 1 121 ? -39.374 29.361 254.644 1.00 22.99 121 SER A N 1
ATOM 677 C CA . SER A 1 121 ? -39.575 28.516 253.477 1.00 24.58 121 SER A CA 1
ATOM 678 C C . SER A 1 121 ? -38.955 27.137 253.672 1.00 23.99 121 SER A C 1
ATOM 679 O O . SER A 1 121 ? -39.440 26.161 253.083 1.00 20.71 121 SER A O 1
ATOM 682 N N . SER A 1 122 ? -37.925 27.022 254.526 1.00 22.05 122 SER A N 1
ATOM 683 C CA . SER A 1 122 ? -37.326 25.716 254.797 1.00 21.01 122 SER A CA 1
ATOM 684 C C . SER A 1 122 ? -38.309 24.770 255.472 1.00 23.72 122 SER A C 1
ATOM 685 O O . SER A 1 122 ? -38.128 23.553 255.401 1.00 30.04 122 SER A O 1
ATOM 688 N N . ALA A 1 123 ? -39.370 25.295 256.085 1.00 28.43 123 ALA A N 1
ATOM 689 C CA . ALA A 1 123 ? -40.433 24.437 256.602 1.00 30.00 123 ALA A CA 1
ATOM 690 C C . ALA A 1 123 ? -41.402 23.953 255.527 1.00 21.29 123 ALA A C 1
ATOM 691 O O . ALA A 1 123 ? -42.193 23.052 255.811 1.00 19.06 123 ALA A O 1
ATOM 693 N N . VAL A 1 124 ? -41.367 24.507 254.312 1.00 25.05 124 VAL A N 1
ATOM 694 C CA . VAL A 1 124 ? -42.301 24.120 253.252 1.00 18.53 124 VAL A CA 1
ATOM 695 C C . VAL A 1 124 ? -41.576 23.833 251.938 1.00 25.59 124 VAL A C 1
ATOM 696 O O . VAL A 1 124 ? -42.220 23.652 250.899 1.00 21.31 124 VAL A O 1
ATOM 700 N N . ASN A 1 125 ? -40.233 23.835 251.975 1.00 25.14 125 ASN A N 1
ATOM 701 C CA . ASN A 1 125 ? -39.323 23.342 250.937 1.00 19.15 125 ASN A CA 1
ATOM 702 C C . ASN A 1 125 ? -39.724 22.042 250.278 1.00 19.71 125 ASN A C 1
ATOM 703 O O . ASN A 1 125 ? -40.420 21.224 250.880 1.00 18.37 125 ASN A O 1
ATOM 708 N N . GLY A 1 126 ? -39.161 21.796 249.100 1.00 24.69 126 GLY A N 1
ATOM 709 C CA . GLY A 1 126 ? -39.037 20.481 248.513 1.00 18.39 126 GLY A CA 1
ATOM 710 C C . GLY A 1 126 ? -37.821 19.714 248.969 1.00 20.30 126 GLY A C 1
ATOM 711 O O . GLY A 1 126 ? -37.579 18.614 248.473 1.00 25.79 126 GLY A O 1
ATOM 712 N N . MET A 1 127 ? -37.017 20.289 249.868 1.00 21.09 127 MET A N 1
ATOM 713 C CA . MET A 1 127 ? -35.981 19.615 250.652 1.00 18.12 127 MET A CA 1
ATOM 714 C C . MET A 1 127 ? -34.771 19.152 249.855 1.00 19.95 127 MET A C 1
ATOM 715 O O . MET A 1 127 ? -33.914 18.471 250.418 1.00 18.11 127 MET A O 1
ATOM 720 N N . PHE A 1 128 ? -34.651 19.549 248.585 1.00 19.56 128 PHE A N 1
ATOM 721 C CA . PHE A 1 128 ? -33.468 19.294 247.760 1.00 18.22 128 PHE A CA 1
ATOM 722 C C . PHE A 1 128 ? -32.307 20.154 248.242 1.00 20.12 128 PHE A C 1
ATOM 723 O O . PHE A 1 128 ? -32.290 21.370 248.029 1.00 23.71 128 PHE A O 1
ATOM 731 N N . PHE A 1 129 ? -31.304 19.520 248.834 1.00 23.66 129 PHE A N 1
ATOM 732 C CA . PHE A 1 129 ? -30.352 20.187 249.713 1.00 18.30 129 PHE A CA 1
ATOM 733 C C . PHE A 1 129 ? -28.959 20.168 249.081 1.00 18.41 129 PHE A C 1
ATOM 734 O O . PHE A 1 129 ? -28.036 19.527 249.581 1.00 18.47 129 PHE A O 1
ATOM 742 N N . ASP A 1 130 ? -28.804 20.880 247.972 1.00 18.51 130 ASP A N 1
ATOM 743 C CA . ASP A 1 130 ? -27.504 21.027 247.324 1.00 20.84 130 ASP A CA 1
ATOM 744 C C . ASP A 1 130 ? -26.907 22.407 247.587 1.00 23.94 130 ASP A C 1
ATOM 745 O O . ASP A 1 130 ? -27.550 23.313 248.126 1.00 19.08 130 ASP A O 1
ATOM 750 N N . ARG A 1 131 ? -25.643 22.541 247.199 1.00 20.96 131 ARG A N 1
ATOM 751 C CA . ARG A 1 131 ? -24.912 23.795 247.195 1.00 22.93 131 ARG A CA 1
ATOM 752 C C . ARG A 1 131 ? -24.431 24.060 245.775 1.00 26.92 131 ARG A C 1
ATOM 753 O O . ARG A 1 131 ? -24.284 23.131 244.977 1.00 25.45 131 ARG A O 1
ATOM 761 N N . ALA A 1 132 ? -24.215 25.333 245.447 1.00 27.74 132 ALA A N 1
ATOM 762 C CA . ALA A 1 132 ? -23.732 25.675 244.121 1.00 21.96 132 ALA A CA 1
ATOM 763 C C . ALA A 1 132 ? -22.233 25.393 244.028 1.00 26.09 132 ALA A C 1
ATOM 764 O O . ALA A 1 132 ? -21.568 25.032 245.006 1.00 31.10 132 ALA A O 1
ATOM 766 N N . SER A 1 133 ? -21.699 25.544 242.829 1.00 20.00 133 SER A N 1
ATOM 767 C CA . SER A 1 133 ? -20.293 25.272 242.650 1.00 20.22 133 SER A CA 1
ATOM 768 C C . SER A 1 133 ? -19.473 26.398 243.260 1.00 20.55 133 SER A C 1
ATOM 769 O O . SER A 1 133 ? -19.972 27.501 243.502 1.00 21.63 133 SER A O 1
ATOM 772 N N . ARG A 1 134 ? -18.196 26.094 243.521 1.00 20.77 134 ARG A N 1
ATOM 773 C CA . ARG A 1 134 ? -17.278 27.082 244.074 1.00 24.13 134 ARG A CA 1
ATOM 774 C C . ARG A 1 134 ? -17.256 28.353 243.235 1.00 29.35 134 ARG A C 1
ATOM 775 O O . ARG A 1 134 ? -17.071 29.455 243.768 1.00 26.32 134 ARG A O 1
ATOM 783 N N . HIS A 1 135 ? -17.475 28.224 241.927 1.00 21.37 135 HIS A N 1
ATOM 784 C CA . HIS A 1 135 ? -17.361 29.376 241.039 1.00 30.55 135 HIS A CA 1
ATOM 785 C C . HIS A 1 135 ? -18.561 30.303 241.165 1.00 29.57 135 HIS A C 1
ATOM 786 O O . HIS A 1 135 ? -18.436 31.506 240.904 1.00 27.78 135 HIS A O 1
ATOM 793 N N . ASP A 1 136 ? -19.724 29.765 241.567 1.00 23.73 136 ASP A N 1
ATOM 794 C CA . ASP A 1 136 ? -20.898 30.605 241.713 1.00 21.20 136 ASP A CA 1
ATOM 795 C C . ASP A 1 136 ? -20.731 31.574 242.862 1.00 25.09 136 ASP A C 1
ATOM 796 O O . ASP A 1 136 ? -21.139 32.736 242.762 1.00 27.94 136 ASP A O 1
ATOM 801 N N . TYR A 1 137 ? -20.137 31.117 243.958 1.00 21.38 137 TYR A N 1
ATOM 802 C CA . TYR A 1 137 ? -19.919 32.019 245.076 1.00 25.30 137 TYR A CA 1
ATOM 803 C C . TYR A 1 137 ? -18.706 32.902 244.846 1.00 25.96 137 TYR A C 1
ATOM 804 O O . TYR A 1 137 ? -18.691 34.057 245.279 1.00 29.39 137 TYR A O 1
ATOM 813 N N . ASP A 1 138 ? -17.691 32.391 244.160 1.00 26.80 138 ASP A N 1
ATOM 814 C CA . ASP A 1 138 ? -16.605 33.266 243.746 1.00 22.77 138 ASP A CA 1
ATOM 815 C C . ASP A 1 138 ? -17.157 34.446 242.965 1.00 25.39 138 ASP A C 1
ATOM 816 O O . ASP A 1 138 ? -16.654 35.570 243.083 1.00 25.48 138 ASP A O 1
ATOM 821 N N . ALA A 1 139 ? -18.229 34.210 242.195 1.00 22.71 139 ALA A N 1
ATOM 822 C CA . ALA A 1 139 ? -18.839 35.267 241.398 1.00 22.94 139 ALA A CA 1
ATOM 823 C C . ALA A 1 139 ? -19.322 36.419 242.267 1.00 29.88 139 ALA A C 1
ATOM 824 O O . ALA A 1 139 ? -19.276 37.580 241.839 1.00 27.75 139 ALA A O 1
ATOM 826 N N . TRP A 1 140 ? -19.774 36.124 243.489 1.00 26.66 140 TRP A N 1
ATOM 827 C CA . TRP A 1 140 ? -20.235 37.183 244.380 1.00 26.88 140 TRP A CA 1
ATOM 828 C C . TRP A 1 140 ? -19.126 38.178 244.644 1.00 30.25 140 TRP A C 1
ATOM 829 O O . TRP A 1 140 ? -19.320 39.395 244.548 1.00 36.25 140 TRP A O 1
ATOM 840 N N . THR A 1 141 ? -17.947 37.679 244.984 1.00 23.77 141 THR A N 1
ATOM 841 C CA . THR A 1 141 ? -16.864 38.599 245.262 1.00 24.36 141 THR A CA 1
ATOM 842 C C . THR A 1 141 ? -16.509 39.373 244.000 1.00 25.69 141 THR A C 1
ATOM 843 O O . THR A 1 141 ? -16.360 40.597 244.036 1.00 34.57 141 THR A O 1
ATOM 847 N N . ALA A 1 142 ? -16.477 38.693 242.860 1.00 24.62 142 ALA A N 1
ATOM 848 C CA . ALA A 1 142 ? -16.101 39.358 241.621 1.00 28.04 142 ALA A CA 1
ATOM 849 C C . ALA A 1 142 ? -17.122 40.419 241.213 1.00 32.14 142 ALA A C 1
ATOM 850 O O . ALA A 1 142 ? -16.746 41.485 240.717 1.00 35.91 142 ALA A O 1
ATOM 852 N N . VAL A 1 143 ? -18.413 40.162 241.429 1.00 33.17 143 VAL A N 1
ATOM 853 C CA . VAL A 1 143 ? -19.420 41.149 241.035 1.00 33.48 143 VAL A CA 1
ATOM 854 C C . VAL A 1 143 ? -19.422 42.350 241.989 1.00 34.43 143 VAL A C 1
ATOM 855 O O . VAL A 1 143 ? -19.725 43.478 241.576 1.00 25.89 143 VAL A O 1
ATOM 859 N N . GLY A 1 144 ? -19.074 42.151 243.263 1.00 31.20 144 GLY A N 1
ATOM 860 C CA . GLY A 1 144 ? -18.867 43.295 244.137 1.00 30.23 144 GLY A CA 1
ATOM 861 C C . GLY A 1 144 ? -17.719 44.182 243.688 1.00 37.14 144 GLY A C 1
ATOM 862 O O . GLY A 1 144 ? -17.760 45.404 243.872 1.00 43.54 144 GLY A O 1
ATOM 863 N N . GLY A 1 145 ? -16.678 43.591 243.098 1.00 31.32 145 GLY A N 1
ATOM 864 C CA . GLY A 1 145 ? -15.592 44.390 242.573 1.00 31.81 145 GLY A CA 1
ATOM 865 C C . GLY A 1 145 ? -14.706 44.988 243.658 1.00 38.62 145 GLY A C 1
ATOM 866 O O . GLY A 1 145 ? -14.843 44.714 244.850 1.00 43.77 145 GLY A O 1
ATOM 867 N N . SER A 1 146 ? -13.778 45.839 243.209 1.00 45.36 146 SER A N 1
ATOM 868 C CA . SER A 1 146 ? -12.834 46.455 244.135 1.00 45.45 146 SER A CA 1
ATOM 869 C C . SER A 1 146 ? -13.513 47.359 245.152 1.00 60.46 146 SER A C 1
ATOM 870 O O . SER A 1 146 ? -12.952 47.572 246.232 1.00 62.94 146 SER A O 1
ATOM 873 N N . GLY A 1 147 ? -14.712 47.871 244.854 1.00 67.87 147 GLY A N 1
ATOM 874 C CA . GLY A 1 147 ? -15.449 48.639 245.845 1.00 68.11 147 GLY A CA 1
ATOM 875 C C . GLY A 1 147 ? -15.718 47.870 247.121 1.00 70.35 147 GLY A C 1
ATOM 876 O O . GLY A 1 147 ? -16.068 48.473 248.146 1.00 72.22 147 GLY A O 1
ATOM 877 N N . PHE A 1 148 ? -15.544 46.550 247.085 1.00 76.97 148 PHE A N 1
ATOM 878 C CA . PHE A 1 148 ? -15.842 45.656 248.194 1.00 76.32 148 PHE A CA 1
ATOM 879 C C . PHE A 1 148 ? -14.604 45.157 248.916 1.00 82.36 148 PHE A C 1
ATOM 880 O O . PHE A 1 148 ? -14.726 44.289 249.785 1.00 84.14 148 PHE A O 1
ATOM 888 N N . GLU A 1 149 ? -13.417 45.666 248.583 1.00 90.70 149 GLU A N 1
ATOM 889 C CA . GLU A 1 149 ? -12.199 44.962 248.961 1.00 89.22 149 GLU A CA 1
ATOM 890 C C . GLU A 1 149 ? -11.506 45.515 250.193 1.00 80.44 149 GLU A C 1
ATOM 891 O O . GLU A 1 149 ? -10.693 44.797 250.781 1.00 80.83 149 GLU A O 1
ATOM 897 N N . GLN A 1 150 ? -11.813 46.744 250.621 1.00 69.64 150 GLN A N 1
ATOM 898 C CA . GLN A 1 150 ? -11.321 47.229 251.909 1.00 66.57 150 GLN A CA 1
ATOM 899 C C . GLN A 1 150 ? -12.131 46.662 253.108 1.00 76.19 150 GLN A C 1
ATOM 900 O O . GLN A 1 150 ? -12.015 47.165 254.234 1.00 80.65 150 GLN A O 1
ATOM 906 N N . SER A 1 151 ? -12.938 45.622 252.881 1.00 82.01 151 SER A N 1
ATOM 907 C CA . SER A 1 151 ? -13.540 44.805 253.928 1.00 80.03 151 SER A CA 1
ATOM 908 C C . SER A 1 151 ? -12.884 43.432 253.937 1.00 75.08 151 SER A C 1
ATOM 909 O O . SER A 1 151 ? -12.414 42.938 252.906 1.00 76.14 151 SER A O 1
ATOM 912 N N . SER A 1 152 ? -12.880 42.802 255.103 1.00 67.57 152 SER A N 1
ATOM 913 C CA . SER A 1 152 ? -12.273 41.489 255.247 1.00 57.32 152 SER A CA 1
ATOM 914 C C . SER A 1 152 ? -13.287 40.362 255.118 1.00 52.51 152 SER A C 1
ATOM 915 O O . SER A 1 152 ? -12.920 39.187 255.254 1.00 45.75 152 SER A O 1
ATOM 918 N N . HIS A 1 153 ? -14.545 40.692 254.844 1.00 46.77 153 HIS A N 1
ATOM 919 C CA . HIS A 1 153 ? -15.613 39.706 254.733 1.00 37.20 153 HIS A CA 1
ATOM 920 C C . HIS A 1 153 ? -15.724 39.307 253.280 1.00 41.73 153 HIS A C 1
ATOM 921 O O . HIS A 1 153 ? -16.259 40.050 252.453 1.00 42.61 153 HIS A O 1
ATOM 928 N N . LYS A 1 154 ? -15.179 38.144 252.965 1.00 43.91 154 LYS A N 1
ATOM 929 C CA . LYS A 1 154 ? -15.162 37.640 251.608 1.00 42.31 154 LYS A CA 1
ATOM 930 C C . LYS A 1 154 ? -16.199 36.531 251.526 1.00 34.77 154 LYS A C 1
ATOM 931 O O . LYS A 1 154 ? -16.151 35.568 252.300 1.00 31.11 154 LYS A O 1
ATOM 937 N N . TRP A 1 155 ? -17.166 36.709 250.630 1.00 31.12 155 TRP A N 1
ATOM 938 C CA . TRP A 1 155 ? -18.235 35.755 250.403 1.00 26.84 155 TRP A CA 1
ATOM 939 C C . TRP A 1 155 ? -17.940 34.838 249.216 1.00 29.05 155 TRP A C 1
ATOM 940 O O . TRP A 1 155 ? -18.860 34.251 248.639 1.00 29.75 155 TRP A O 1
ATOM 951 N N . ASP A 1 156 ? -16.674 34.685 248.851 1.00 30.53 156 ASP A N 1
ATOM 952 C CA . ASP A 1 156 ? -16.317 33.713 247.826 1.00 34.52 156 ASP A CA 1
ATOM 953 C C . ASP A 1 156 ? -16.444 32.313 248.434 1.00 29.58 156 ASP A C 1
ATOM 954 O O . ASP A 1 156 ? -16.952 32.129 249.544 1.00 29.15 156 ASP A O 1
ATOM 959 N N . TRP A 1 157 ? -16.015 31.295 247.690 1.00 27.09 157 TRP A N 1
ATOM 960 C CA . TRP A 1 157 ? -16.133 29.929 248.190 1.00 24.97 157 TRP A CA 1
ATOM 961 C C . TRP A 1 157 ? -15.299 29.733 249.446 1.00 22.20 157 TRP A C 1
ATOM 962 O O . TRP A 1 157 ? -15.791 29.217 250.456 1.00 21.96 157 TRP A O 1
ATOM 973 N N . GLU A 1 158 ? -14.027 30.150 249.397 1.00 22.68 158 GLU A N 1
ATOM 974 C CA . GLU A 1 158 ? -13.132 29.989 250.535 1.00 25.62 158 GLU A CA 1
ATOM 975 C C . GLU A 1 158 ? -13.673 30.668 251.788 1.00 35.33 158 GLU A C 1
ATOM 976 O O . GLU A 1 158 ? -13.401 30.216 252.905 1.00 42.78 158 GLU A O 1
ATOM 982 N N . GLY A 1 159 ? -14.457 31.728 251.630 1.00 32.54 159 GLY A N 1
ATOM 983 C CA . GLY A 1 159 ? -14.968 32.438 252.781 1.00 30.21 159 GLY A CA 1
ATOM 984 C C . GLY A 1 159 ? -16.293 31.901 253.263 1.00 30.89 159 GLY A C 1
ATOM 985 O O . GLY A 1 159 ? -16.708 32.159 254.395 1.00 35.16 159 GLY A O 1
ATOM 986 N N . LEU A 1 160 ? -16.977 31.161 252.400 1.00 33.17 160 LEU A N 1
ATOM 987 C CA . LEU A 1 160 ? -18.297 30.648 252.716 1.00 21.55 160 LEU A CA 1
ATOM 988 C C . LEU A 1 160 ? -18.275 29.176 253.101 1.00 26.19 160 LEU A C 1
ATOM 989 O O . LEU A 1 160 ? -19.038 28.764 253.982 1.00 21.01 160 LEU A O 1
ATOM 994 N N . PHE A 1 161 ? -17.380 28.399 252.486 1.00 23.57 161 PHE A N 1
ATOM 995 C CA . PHE A 1 161 ? -17.266 26.959 252.726 1.00 28.48 161 PHE A CA 1
ATOM 996 C C . PHE A 1 161 ? -17.199 26.553 254.197 1.00 26.35 161 PHE A C 1
ATOM 997 O O . PHE A 1 161 ? -17.886 25.589 254.571 1.00 25.96 161 PHE A O 1
ATOM 1005 N N . PRO A 1 162 ? -16.393 27.184 255.064 1.00 26.96 162 PRO A N 1
ATOM 1006 C CA . PRO A 1 162 ? -16.416 26.768 256.475 1.00 25.32 162 PRO A CA 1
ATOM 1007 C C . PRO A 1 162 ? -17.793 26.894 257.107 1.00 31.62 162 PRO A C 1
ATOM 1008 O O . PRO A 1 162 ? -18.155 26.077 257.966 1.00 33.40 162 PRO A O 1
ATOM 1012 N N . PHE A 1 163 ? -18.588 27.881 256.688 1.00 30.80 163 PHE A N 1
ATOM 1013 C CA . PHE A 1 163 ? -19.917 28.033 257.259 1.00 24.61 163 PHE A CA 1
ATOM 1014 C C . PHE A 1 163 ? -20.883 27.031 256.680 1.00 28.13 163 PHE A C 1
ATOM 1015 O O . PHE A 1 163 ? -21.809 26.608 257.377 1.00 32.62 163 PHE A O 1
ATOM 1023 N N . PHE A 1 164 ? -20.666 26.618 255.431 1.00 25.37 164 PHE A N 1
ATOM 1024 C CA . PHE A 1 164 ? -21.421 25.495 254.898 1.00 25.65 164 PHE A CA 1
ATOM 1025 C C . PHE A 1 164 ? -21.236 24.273 255.785 1.00 29.25 164 PHE A C 1
ATOM 1026 O O . PHE A 1 164 ? -22.209 23.618 256.169 1.00 31.10 164 PHE A O 1
ATOM 1034 N N . GLN A 1 165 ? -19.989 23.979 256.161 1.00 30.61 165 GLN A N 1
ATOM 1035 C CA . GLN A 1 165 ? -19.727 22.822 257.013 1.00 27.85 165 GLN A CA 1
ATOM 1036 C C . GLN A 1 165 ? -20.378 22.992 258.378 1.00 24.23 165 GLN A C 1
ATOM 1037 O O . GLN A 1 165 ? -20.966 22.046 258.919 1.00 22.15 165 GLN A O 1
ATOM 1043 N N . LYS A 1 166 ? -20.291 24.201 258.939 1.00 21.17 166 LYS A N 1
ATOM 1044 C CA . LYS A 1 166 ? -20.893 24.489 260.235 1.00 20.14 166 LYS A CA 1
ATOM 1045 C C . LYS A 1 166 ? -22.408 24.349 260.198 1.00 21.18 166 LYS A C 1
ATOM 1046 O O . LYS A 1 166 ? -23.015 23.912 261.183 1.00 24.71 166 LYS A O 1
ATOM 1052 N N . SER A 1 167 ? -23.019 24.677 259.058 1.00 24.19 167 SER A N 1
ATOM 1053 C CA . SER A 1 167 ? -24.460 24.899 258.986 1.00 22.39 167 SER A CA 1
ATOM 1054 C C . SER A 1 167 ? -25.275 23.623 259.175 1.00 25.40 167 SER A C 1
ATOM 1055 O O . SER A 1 167 ? -26.445 23.703 259.567 1.00 26.30 167 SER A O 1
ATOM 1058 N N . VAL A 1 168 ? -24.719 22.446 258.873 1.00 19.12 168 VAL A N 1
ATOM 1059 C CA . VAL A 1 168 ? -25.510 21.220 258.859 1.00 24.06 168 VAL A CA 1
ATOM 1060 C C . VAL A 1 168 ? -24.701 20.064 259.416 1.00 23.78 168 VAL A C 1
ATOM 1061 O O . VAL A 1 168 ? -23.470 20.076 259.404 1.00 21.61 168 VAL A O 1
ATOM 1065 N N . THR A 1 169 ? -25.401 19.037 259.896 1.00 25.43 169 THR A N 1
ATOM 1066 C CA . THR A 1 169 ? -24.743 17.758 260.122 1.00 24.99 169 THR A CA 1
ATOM 1067 C C . THR A 1 169 ? -25.246 16.782 259.071 1.00 22.72 169 THR A C 1
ATOM 1068 O O . THR A 1 169 ? -26.457 16.604 258.894 1.00 18.83 169 THR A O 1
ATOM 1072 N N . PHE A 1 170 ? -24.302 16.211 258.339 1.00 19.19 170 PHE A N 1
ATOM 1073 C CA . PHE A 1 170 ? -24.548 15.205 257.331 1.00 19.15 170 PHE A CA 1
ATOM 1074 C C . PHE A 1 170 ? -24.239 13.835 257.927 1.00 19.34 170 PHE A C 1
ATOM 1075 O O . PHE A 1 170 ? -23.389 13.698 258.809 1.00 35.23 170 PHE A O 1
ATOM 1083 N N . THR A 1 171 ? -24.958 12.823 257.460 1.00 19.28 171 THR A N 1
ATOM 1084 C CA . THR A 1 171 ? -24.867 11.486 258.018 1.00 19.48 171 THR A CA 1
ATOM 1085 C C . THR A 1 171 ? -24.717 10.503 256.878 1.00 25.38 171 THR A C 1
ATOM 1086 O O . THR A 1 171 ? -25.486 10.554 255.913 1.00 28.48 171 THR A O 1
ATOM 1090 N N . GLU A 1 172 ? -23.734 9.618 256.987 1.00 24.15 172 GLU A N 1
ATOM 1091 C CA . GLU A 1 172 ? -23.600 8.554 256.003 1.00 20.35 172 GLU A CA 1
ATOM 1092 C C . GLU A 1 172 ? -24.847 7.670 256.044 1.00 24.32 172 GLU A C 1
ATOM 1093 O O . GLU A 1 172 ? -25.364 7.363 257.128 1.00 19.98 172 GLU A O 1
ATOM 1099 N N . PRO A 1 173 ? -25.375 7.270 254.896 1.00 20.78 173 PRO A N 1
ATOM 1100 C CA . PRO A 1 173 ? -26.484 6.316 254.876 1.00 19.87 173 PRO A CA 1
ATOM 1101 C C . PRO A 1 173 ? -26.005 4.927 255.269 1.00 22.24 173 PRO A C 1
ATOM 1102 O O . PRO A 1 173 ? -24.792 4.664 255.270 1.00 24.23 173 PRO A O 1
ATOM 1106 N N . PRO A 1 174 ? -26.914 4.007 255.608 1.00 20.37 174 PRO A N 1
ATOM 1107 C CA . PRO A 1 174 ? -26.480 2.646 255.959 1.00 20.78 174 PRO A CA 1
ATOM 1108 C C . PRO A 1 174 ? -25.756 1.990 254.800 1.00 20.95 174 PRO A C 1
ATOM 1109 O O . PRO A 1 174 ? -25.990 2.311 253.634 1.00 20.75 174 PRO A O 1
ATOM 1113 N N . ALA A 1 175 ? -24.876 1.041 255.137 1.00 21.36 175 ALA A N 1
ATOM 1114 C CA . ALA A 1 175 ? -24.146 0.299 254.108 1.00 21.59 175 ALA A CA 1
ATOM 1115 C C . ALA A 1 175 ? -25.097 -0.402 253.140 1.00 21.57 175 ALA A C 1
ATOM 1116 O O . ALA A 1 175 ? -24.895 -0.357 251.921 1.00 21.48 175 ALA A O 1
ATOM 1118 N N . ASP A 1 176 ? -26.129 -1.083 253.666 1.00 21.69 176 ASP A N 1
ATOM 1119 C CA . ASP A 1 176 ? -27.059 -1.774 252.777 1.00 24.05 176 ASP A CA 1
ATOM 1120 C C . ASP A 1 176 ? -27.720 -0.804 251.815 1.00 25.83 176 ASP A C 1
ATOM 1121 O O . ASP A 1 176 ? -27.916 -1.135 250.641 1.00 21.29 176 ASP A O 1
ATOM 1126 N N . ILE A 1 177 ? -28.081 0.391 252.298 1.00 20.95 177 ILE A N 1
ATOM 1127 C CA . ILE A 1 177 ? -28.661 1.404 251.424 1.00 20.57 177 ILE A CA 1
ATOM 1128 C C . ILE A 1 177 ? -27.646 1.881 250.382 1.00 20.47 177 ILE A C 1
ATOM 1129 O O . ILE A 1 177 ? -28.011 2.151 249.227 1.00 27.78 177 ILE A O 1
ATOM 1134 N N . VAL A 1 178 ? -26.359 1.962 250.750 1.00 20.59 178 VAL A N 1
ATOM 1135 C CA . VAL A 1 178 ? -25.330 2.309 249.766 1.00 20.56 178 VAL A CA 1
ATOM 1136 C C . VAL A 1 178 ? -25.255 1.258 248.669 1.00 26.04 178 VAL A C 1
ATOM 1137 O O . VAL A 1 178 ? -25.273 1.590 247.481 1.00 24.57 178 VAL A O 1
ATOM 1141 N N . GLN A 1 179 ? -25.140 -0.026 249.046 1.00 21.13 179 GLN A N 1
ATOM 1142 C CA . GLN A 1 179 ? -24.991 -1.061 248.025 1.00 21.36 179 GLN A CA 1
ATOM 1143 C C . GLN A 1 179 ? -26.267 -1.268 247.227 1.00 21.24 179 GLN A C 1
ATOM 1144 O O . GLN A 1 179 ? -26.207 -1.857 246.147 1.00 21.34 179 GLN A O 1
ATOM 1150 N N . LYS A 1 180 ? -27.403 -0.766 247.712 1.00 21.03 180 LYS A N 1
ATOM 1151 C CA . LYS A 1 180 ? -28.690 -0.877 247.033 1.00 22.35 180 LYS A CA 1
ATOM 1152 C C . LYS A 1 180 ? -28.913 0.252 246.031 1.00 23.75 180 LYS A C 1
ATOM 1153 O O . LYS A 1 180 ? -29.320 0.013 244.890 1.00 25.74 180 LYS A O 1
ATOM 1159 N N . TYR A 1 181 ? -28.661 1.487 246.442 1.00 23.27 181 TYR A N 1
ATOM 1160 C CA . TYR A 1 181 ? -28.933 2.645 245.603 1.00 20.26 181 TYR A CA 1
ATOM 1161 C C . TYR A 1 181 ? -27.689 3.336 245.072 1.00 19.88 181 TYR A C 1
ATOM 1162 O O . TYR A 1 181 ? -27.820 4.172 244.180 1.00 23.48 181 TYR A O 1
ATOM 1171 N N . HIS A 1 182 ? -26.501 3.045 245.623 1.00 20.05 182 HIS A N 1
ATOM 1172 C CA . HIS A 1 182 ? -25.211 3.524 245.108 1.00 20.04 182 HIS A CA 1
ATOM 1173 C C . HIS A 1 182 ? -25.040 5.028 245.271 1.00 22.90 182 HIS A C 1
ATOM 1174 O O . HIS A 1 182 ? -24.534 5.712 244.384 1.00 22.24 182 HIS A O 1
ATOM 1181 N N . TYR A 1 183 ? -25.469 5.532 246.421 1.00 19.69 183 TYR A N 1
ATOM 1182 C CA . TYR A 1 183 ? -25.087 6.861 246.848 1.00 19.53 183 TYR A CA 1
ATOM 1183 C C . TYR A 1 183 ? -23.574 6.947 246.917 1.00 19.71 183 TYR A C 1
ATOM 1184 O O . TYR A 1 183 ? -22.915 6.007 247.358 1.00 21.48 183 TYR A O 1
ATOM 1193 N N . THR A 1 184 ? -23.024 8.086 246.532 1.00 19.61 184 THR A N 1
ATOM 1194 C CA . THR A 1 184 ? -21.628 8.365 246.802 1.00 19.80 184 THR A CA 1
ATOM 1195 C C . THR A 1 184 ? -21.527 9.647 247.602 1.00 19.71 184 THR A C 1
ATOM 1196 O O . THR A 1 184 ? -22.459 10.447 247.636 1.00 19.47 184 THR A O 1
ATOM 1200 N N . TRP A 1 185 ? -20.381 9.841 248.242 1.00 19.93 185 TRP A N 1
ATOM 1201 C CA . TRP A 1 185 ? -20.188 11.060 249.011 1.00 19.89 185 TRP A CA 1
ATOM 1202 C C . TRP A 1 185 ? -18.728 11.172 249.419 1.00 20.21 185 TRP A C 1
ATOM 1203 O O . TRP A 1 185 ? -17.948 10.221 249.322 1.00 22.67 185 TRP A O 1
ATOM 1214 N N . ASP A 1 186 ? -18.386 12.362 249.888 1.00 20.22 186 ASP A N 1
ATOM 1215 C CA . ASP A 1 186 ? -17.082 12.688 250.430 1.00 20.55 186 ASP A CA 1
ATOM 1216 C C . ASP A 1 186 ? -17.339 13.534 251.663 1.00 26.47 186 ASP A C 1
ATOM 1217 O O . ASP A 1 186 ? -17.788 14.676 251.538 1.00 25.62 186 ASP A O 1
ATOM 1222 N N . LEU A 1 187 ? -17.066 12.976 252.847 1.00 29.50 187 LEU A N 1
ATOM 1223 C CA . LEU A 1 187 ? -17.265 13.722 254.085 1.00 20.68 187 LEU A CA 1
ATOM 1224 C C . LEU A 1 187 ? -16.442 15.007 254.144 1.00 30.54 187 LEU A C 1
ATOM 1225 O O . LEU A 1 187 ? -16.794 15.909 254.916 1.00 28.35 187 LEU A O 1
ATOM 1230 N N . SER A 1 188 ? -15.369 15.135 253.343 1.00 25.89 188 SER A N 1
ATOM 1231 C CA . SER A 1 188 ? -14.577 16.369 253.394 1.00 23.57 188 SER A CA 1
ATOM 1232 C C . SER A 1 188 ? -15.422 17.598 253.068 1.00 27.19 188 SER A C 1
ATOM 1233 O O . SER A 1 188 ? -15.133 18.697 253.560 1.00 30.20 188 SER A O 1
ATOM 1236 N N . ALA A 1 189 ? -16.487 17.422 252.277 1.00 23.61 189 ALA A N 1
ATOM 1237 C CA . ALA A 1 189 ? -17.392 18.509 251.940 1.00 20.88 189 ALA A CA 1
ATOM 1238 C C . ALA A 1 189 ? -18.211 18.968 253.129 1.00 25.87 189 ALA A C 1
ATOM 1239 O O . ALA A 1 189 ? -18.688 20.104 253.135 1.00 30.92 189 ALA A O 1
ATOM 1241 N N . TYR A 1 190 ? -18.388 18.121 254.136 1.00 31.10 190 TYR A N 1
ATOM 1242 C CA . TYR A 1 190 ? -19.240 18.466 255.262 1.00 25.94 190 TYR A CA 1
ATOM 1243 C C . TYR A 1 190 ? -18.485 18.687 256.565 1.00 27.23 190 TYR A C 1
ATOM 1244 O O . TYR A 1 190 ? -19.012 19.366 257.458 1.00 23.97 190 TYR A O 1
ATOM 1253 N N . GLY A 1 191 ? -17.269 18.155 256.691 1.00 25.62 191 GLY A N 1
ATOM 1254 C CA . GLY A 1 191 ? -16.586 18.244 257.971 1.00 38.11 191 GLY A CA 1
ATOM 1255 C C . GLY A 1 191 ? -17.325 17.486 259.075 1.00 44.13 191 GLY A C 1
ATOM 1256 O O . GLY A 1 191 ? -18.239 16.696 258.840 1.00 50.22 191 GLY A O 1
ATOM 1257 N N . ASN A 1 192 ? -16.896 17.739 260.305 1.00 41.84 192 ASN A N 1
ATOM 1258 C CA . ASN A 1 192 ? -17.604 17.167 261.450 1.00 48.48 192 ASN A CA 1
ATOM 1259 C C . ASN A 1 192 ? -18.474 18.218 262.122 1.00 50.41 192 ASN A C 1
ATOM 1260 O O . ASN A 1 192 ? -18.437 18.398 263.342 1.00 49.84 192 ASN A O 1
ATOM 1265 N N . GLY A 1 193 ? -19.253 18.927 261.300 1.00 50.35 193 GLY A N 1
ATOM 1266 C CA . GLY A 1 193 ? -20.261 19.823 261.834 1.00 51.72 193 GLY A CA 1
ATOM 1267 C C . GLY A 1 193 ? -21.331 19.062 262.592 1.00 55.15 193 GLY A C 1
ATOM 1268 O O . GLY A 1 193 ? -21.602 17.889 262.324 1.00 53.34 193 GLY A O 1
ATOM 1269 N N . SER A 1 194 ? -21.947 19.745 263.560 1.00 51.91 194 SER A N 1
ATOM 1270 C CA . SER A 1 194 ? -22.916 19.095 264.430 1.00 42.75 194 SER A CA 1
ATOM 1271 C C . SER A 1 194 ? -24.114 19.996 264.737 1.00 38.21 194 SER A C 1
ATOM 1272 O O . SER A 1 194 ? -24.656 19.949 265.847 1.00 39.03 194 SER A O 1
ATOM 1275 N N . THR A 1 195 ? -24.543 20.814 263.766 1.00 30.72 195 THR A N 1
ATOM 1276 C CA . THR A 1 195 ? -25.714 21.675 263.928 1.00 26.80 195 THR A CA 1
ATOM 1277 C C . THR A 1 195 ? -26.983 20.877 263.643 1.00 35.20 195 THR A C 1
ATOM 1278 O O . THR A 1 195 ? -27.129 20.349 262.542 1.00 39.03 195 THR A O 1
ATOM 1282 N N . PRO A 1 196 ? -27.963 20.844 264.553 1.00 29.93 196 PRO A N 1
ATOM 1283 C CA . PRO A 1 196 ? -29.168 20.040 264.284 1.00 28.45 196 PRO A CA 1
ATOM 1284 C C . PRO A 1 196 ? -29.990 20.504 263.075 1.00 22.67 196 PRO A C 1
ATOM 1285 O O . PRO A 1 196 ? -31.218 20.586 263.147 1.00 20.20 196 PRO A O 1
ATOM 1289 N N . ILE A 1 197 ? -29.329 20.816 261.963 1.00 20.48 197 ILE A N 1
ATOM 1290 C CA . ILE A 1 197 ? -29.955 20.934 260.650 1.00 18.31 197 ILE A CA 1
ATOM 1291 C C . ILE A 1 197 ? -29.387 19.782 259.839 1.00 18.36 197 ILE A C 1
ATOM 1292 O O . ILE A 1 197 ? -28.175 19.723 259.610 1.00 18.76 197 ILE A O 1
ATOM 1297 N N . TYR A 1 198 ? -30.231 18.840 259.435 1.00 18.27 198 TYR A N 1
ATOM 1298 C CA . TYR A 1 198 ? -29.728 17.553 258.972 1.00 18.35 198 TYR A CA 1
ATOM 1299 C C . TYR A 1 198 ? -29.732 17.423 257.448 1.00 24.41 198 TYR A C 1
ATOM 1300 O O . TYR A 1 198 ? -30.734 17.721 256.788 1.00 22.08 198 TYR A O 1
ATOM 1309 N N . SER A 1 199 ? -28.610 16.961 256.897 1.00 21.66 199 SER A N 1
ATOM 1310 C CA . SER A 1 199 ? -28.531 16.548 255.501 1.00 18.45 199 SER A CA 1
ATOM 1311 C C . SER A 1 199 ? -28.364 15.028 255.436 1.00 18.55 199 SER A C 1
ATOM 1312 O O . SER A 1 199 ? -27.418 14.474 256.012 1.00 18.71 199 SER A O 1
ATOM 1315 N N . SER A 1 200 ? -29.288 14.351 254.750 1.00 18.48 200 SER A N 1
ATOM 1316 C CA . SER A 1 200 ? -29.330 12.896 254.786 1.00 18.60 200 SER A CA 1
ATOM 1317 C C . SER A 1 200 ? -29.730 12.358 253.429 1.00 18.59 200 SER A C 1
ATOM 1318 O O . SER A 1 200 ? -30.398 13.033 252.645 1.00 21.95 200 SER A O 1
ATOM 1321 N N . TYR A 1 201 ? -29.352 11.109 253.183 1.00 21.14 201 TYR A N 1
ATOM 1322 C CA . TYR A 1 201 ? -29.853 10.404 252.006 1.00 20.30 201 TYR A CA 1
ATOM 1323 C C . TYR A 1 201 ? -30.962 9.450 252.414 1.00 26.02 201 TYR A C 1
ATOM 1324 O O . TYR A 1 201 ? -30.795 8.696 253.385 1.00 33.62 201 TYR A O 1
ATOM 1333 N N . PRO A 1 202 ? -32.111 9.462 251.743 1.00 22.45 202 PRO A N 1
ATOM 1334 C CA . PRO A 1 202 ? -33.187 8.539 252.113 1.00 20.63 202 PRO A CA 1
ATOM 1335 C C . PRO A 1 202 ? -32.742 7.090 251.983 1.00 26.88 202 PRO A C 1
ATOM 1336 O O . PRO A 1 202 ? -31.787 6.764 251.271 1.00 26.66 202 PRO A O 1
ATOM 1340 N N . VAL A 1 203 ? -33.457 6.210 252.687 1.00 26.03 203 VAL A N 1
ATOM 1341 C CA . VAL A 1 203 ? -33.198 4.774 252.609 1.00 27.06 203 VAL A CA 1
ATOM 1342 C C . VAL A 1 203 ? -34.118 4.174 251.549 1.00 24.55 203 VAL A C 1
ATOM 1343 O O . VAL A 1 203 ? -34.358 2.962 251.519 1.00 23.45 203 VAL A O 1
ATOM 1347 N N . PHE A 1 204 ? -34.612 5.024 250.652 1.00 22.04 204 PHE A N 1
ATOM 1348 C CA . PHE A 1 204 ? -35.472 4.607 249.561 1.00 20.72 204 PHE A CA 1
ATOM 1349 C C . PHE A 1 204 ? -35.165 5.415 248.308 1.00 24.23 204 PHE A C 1
ATOM 1350 O O . PHE A 1 204 ? -34.836 6.602 248.388 1.00 25.22 204 PHE A O 1
ATOM 1358 N N . GLN A 1 205 ? -35.267 4.754 247.157 1.00 20.39 205 GLN A N 1
ATOM 1359 C CA . GLN A 1 205 ? -35.321 5.385 245.848 1.00 19.41 205 GLN A CA 1
ATOM 1360 C C . GLN A 1 205 ? -36.308 4.592 245.004 1.00 27.66 205 GLN A C 1
ATOM 1361 O O . GLN A 1 205 ? -36.526 3.403 245.250 1.00 34.03 205 GLN A O 1
ATOM 1367 N N . TRP A 1 206 ? -36.923 5.242 244.018 1.00 20.42 206 TRP A N 1
ATOM 1368 C CA . TRP A 1 206 ? -37.673 4.442 243.061 1.00 19.78 206 TRP A CA 1
ATOM 1369 C C . TRP A 1 206 ? -36.717 3.542 242.272 1.00 29.84 206 TRP A C 1
ATOM 1370 O O . TRP A 1 206 ? -35.517 3.824 242.121 1.00 21.32 206 TRP A O 1
ATOM 1381 N N . ALA A 1 207 ? -37.275 2.442 241.757 1.00 26.83 207 ALA A N 1
ATOM 1382 C CA . ALA A 1 207 ? -36.470 1.394 241.142 1.00 24.27 207 ALA A CA 1
ATOM 1383 C C . ALA A 1 207 ? -35.866 1.793 239.793 1.00 25.90 207 ALA A C 1
ATOM 1384 O O . ALA A 1 207 ? -34.869 1.194 239.382 1.00 30.02 207 ALA A O 1
ATOM 1386 N N . ASP A 1 208 ? -36.445 2.757 239.086 1.00 20.08 208 ASP A N 1
ATOM 1387 C CA . ASP A 1 208 ? -35.915 3.206 237.800 1.00 22.99 208 ASP A CA 1
ATOM 1388 C C . ASP A 1 208 ? -35.055 4.452 237.930 1.00 26.22 208 ASP A C 1
ATOM 1389 O O . ASP A 1 208 ? -34.773 5.112 236.922 1.00 19.56 208 ASP A O 1
ATOM 1394 N N . GLN A 1 209 ? -34.686 4.814 239.154 1.00 25.86 209 GLN A N 1
ATOM 1395 C CA . GLN A 1 209 ? -33.715 5.881 239.351 1.00 26.46 209 GLN A CA 1
ATOM 1396 C C . GLN A 1 209 ? -32.441 5.677 238.531 1.00 19.31 209 GLN A C 1
ATOM 1397 O O . GLN A 1 209 ? -31.924 6.673 237.998 1.00 22.38 209 GLN A O 1
ATOM 1403 N N . PRO A 1 210 ? -31.876 4.469 238.405 1.00 23.03 210 PRO A N 1
ATOM 1404 C CA . PRO A 1 210 ? -30.673 4.312 237.573 1.00 19.50 210 PRO A CA 1
ATOM 1405 C C . PRO A 1 210 ? -30.912 4.518 236.084 1.00 21.67 210 PRO A C 1
ATOM 1406 O O . PRO A 1 210 ? -29.934 4.549 235.325 1.00 20.48 210 PRO A O 1
ATOM 1410 N N . LEU A 1 211 ? -32.161 4.655 235.632 1.00 23.39 211 LEU A N 1
ATOM 1411 C CA . LEU A 1 211 ? -32.397 4.790 234.199 1.00 20.26 211 LEU A CA 1
ATOM 1412 C C . LEU A 1 211 ? -31.708 6.031 233.651 1.00 19.34 211 LEU A C 1
ATOM 1413 O O . LEU A 1 211 ? -30.780 5.931 232.840 1.00 21.07 211 LEU A O 1
ATOM 1418 N N . LEU A 1 212 ? -32.136 7.218 234.092 1.00 25.46 212 LEU A N 1
ATOM 1419 C CA . LEU A 1 212 ? -31.490 8.435 233.602 1.00 27.03 212 LEU A CA 1
ATOM 1420 C C . LEU A 1 212 ? -30.037 8.488 234.022 1.00 28.69 212 LEU A C 1
ATOM 1421 O O . LEU A 1 212 ? -29.201 9.012 233.279 1.00 26.24 212 LEU A O 1
ATOM 1426 N N . ASN A 1 213 ? -29.715 7.940 235.201 1.00 27.39 213 ASN A N 1
ATOM 1427 C CA . ASN A 1 213 ? -28.322 7.889 235.627 1.00 24.39 213 ASN A CA 1
ATOM 1428 C C . ASN A 1 213 ? -27.447 7.247 234.563 1.00 24.87 213 ASN A C 1
ATOM 1429 O O . ASN A 1 213 ? -26.338 7.718 234.287 1.00 25.92 213 ASN A O 1
ATOM 1434 N N . GLN A 1 214 ? -27.935 6.164 233.954 1.00 30.19 214 GLN A N 1
ATOM 1435 C CA . GLN A 1 214 ? -27.178 5.509 232.895 1.00 35.38 214 GLN A CA 1
ATOM 1436 C C . GLN A 1 214 ? -27.200 6.337 231.613 1.00 33.28 214 GLN A C 1
ATOM 1437 O O . GLN A 1 214 ? -26.192 6.411 230.897 1.00 32.42 214 GLN A O 1
ATOM 1443 N N . ALA A 1 215 ? -28.328 6.992 231.328 1.00 25.15 215 ALA A N 1
ATOM 1444 C CA . ALA A 1 215 ? -28.460 7.739 230.085 1.00 20.99 215 ALA A CA 1
ATOM 1445 C C . ALA A 1 215 ? -27.631 9.020 230.102 1.00 23.20 215 ALA A C 1
ATOM 1446 O O . ALA A 1 215 ? -27.083 9.413 229.064 1.00 31.82 215 ALA A O 1
ATOM 1448 N N . TRP A 1 216 ? -27.535 9.700 231.255 1.00 20.25 216 TRP A N 1
ATOM 1449 C CA . TRP A 1 216 ? -26.706 10.908 231.325 1.00 18.97 216 TRP A CA 1
ATOM 1450 C C . TRP A 1 216 ? -25.254 10.583 231.020 1.00 26.02 216 TRP A C 1
ATOM 1451 O O . TRP A 1 216 ? -24.537 11.400 230.424 1.00 21.20 216 TRP A O 1
ATOM 1462 N N . GLN A 1 217 ? -24.810 9.384 231.412 1.00 19.12 217 GLN A N 1
ATOM 1463 C CA . GLN A 1 217 ? -23.435 8.987 231.145 1.00 23.71 217 GLN A CA 1
ATOM 1464 C C . GLN A 1 217 ? -23.209 8.693 229.668 1.00 23.24 217 GLN A C 1
ATOM 1465 O O . GLN A 1 217 ? -22.136 9.001 229.136 1.00 19.37 217 GLN A O 1
ATOM 1471 N N . GLU A 1 218 ? -24.219 8.150 228.986 1.00 23.55 218 GLU A N 1
ATOM 1472 C CA . GLU A 1 218 ? -24.150 7.965 227.545 1.00 19.32 218 GLU A CA 1
ATOM 1473 C C . GLU A 1 218 ? -24.146 9.282 226.792 1.00 23.52 218 GLU A C 1
ATOM 1474 O O . GLU A 1 218 ? -23.721 9.313 225.634 1.00 29.99 218 GLU A O 1
ATOM 1480 N N . MET A 1 219 ? -24.597 10.367 227.408 1.00 23.78 219 MET A N 1
ATOM 1481 C CA . MET A 1 219 ? -24.376 11.687 226.836 1.00 22.63 219 MET A CA 1
ATOM 1482 C C . MET A 1 219 ? -23.036 12.272 227.202 1.00 19.26 219 MET A C 1
ATOM 1483 O O . MET A 1 219 ? -22.784 13.439 226.891 1.00 19.31 219 MET A O 1
ATOM 1488 N N . GLY A 1 220 ? -22.174 11.507 227.852 1.00 19.31 220 GLY A N 1
ATOM 1489 C CA . GLY A 1 220 ? -20.902 12.050 228.255 1.00 19.41 220 GLY A CA 1
ATOM 1490 C C . GLY A 1 220 ? -20.912 12.859 229.532 1.00 23.35 220 GLY A C 1
ATOM 1491 O O . GLY A 1 220 ? -19.873 13.401 229.898 1.00 32.23 220 GLY A O 1
ATOM 1492 N N . ILE A 1 221 ? -22.034 12.961 230.234 1.00 27.92 221 ILE A N 1
ATOM 1493 C CA . ILE A 1 221 ? -22.021 13.634 231.526 1.00 28.36 221 ILE A CA 1
ATOM 1494 C C . ILE A 1 221 ? -21.428 12.678 232.542 1.00 29.74 221 ILE A C 1
ATOM 1495 O O . ILE A 1 221 ? -21.837 11.517 232.620 1.00 36.56 221 ILE A O 1
ATOM 1500 N N . ASN A 1 222 ? -20.453 13.155 233.307 1.00 25.28 222 ASN A N 1
ATOM 1501 C CA . ASN A 1 222 ? -19.761 12.150 234.104 1.00 23.75 222 ASN A CA 1
ATOM 1502 C C . ASN A 1 222 ? -20.244 12.140 235.548 1.00 25.85 222 ASN A C 1
ATOM 1503 O O . ASN A 1 222 ? -20.622 13.184 236.100 1.00 22.80 222 ASN A O 1
ATOM 1508 N N . PRO A 1 223 ? -20.242 10.963 236.178 1.00 30.05 223 PRO A N 1
ATOM 1509 C CA . PRO A 1 223 ? -20.555 10.903 237.607 1.00 19.45 223 PRO A CA 1
ATOM 1510 C C . PRO A 1 223 ? -19.598 11.778 238.398 1.00 27.70 223 PRO A C 1
ATOM 1511 O O . PRO A 1 223 ? -18.425 11.923 238.048 1.00 26.39 223 PRO A O 1
ATOM 1515 N N . VAL A 1 224 ? -20.135 12.410 239.436 1.00 24.09 224 VAL A N 1
ATOM 1516 C CA . VAL A 1 224 ? -19.356 13.152 240.414 1.00 23.80 224 VAL A CA 1
ATOM 1517 C C . VAL A 1 224 ? -19.544 12.438 241.740 1.00 19.63 224 VAL A C 1
ATOM 1518 O O . VAL A 1 224 ? -20.672 12.091 242.099 1.00 24.59 224 VAL A O 1
ATOM 1522 N N . THR A 1 225 ? -18.450 12.206 242.464 1.00 19.87 225 THR A N 1
ATOM 1523 C CA . THR A 1 225 ? -18.575 11.513 243.738 1.00 22.21 225 THR A CA 1
ATOM 1524 C C . THR A 1 225 ? -19.305 12.385 244.754 1.00 27.04 225 THR A C 1
ATOM 1525 O O . THR A 1 225 ? -20.326 11.977 245.318 1.00 27.19 225 THR A O 1
ATOM 1529 N N . GLU A 1 226 ? -18.808 13.601 244.981 1.00 27.71 226 GLU A N 1
ATOM 1530 C CA . GLU A 1 226 ? -19.419 14.538 245.919 1.00 26.08 226 GLU A CA 1
ATOM 1531 C C . GLU A 1 226 ? -19.605 15.888 245.239 1.00 19.63 226 GLU A C 1
ATOM 1532 O O . GLU A 1 226 ? -18.651 16.437 244.679 1.00 20.05 226 GLU A O 1
ATOM 1538 N N . CYS A 1 227 ? -20.825 16.430 245.291 1.00 24.23 227 CYS A N 1
ATOM 1539 C CA . CYS A 1 227 ? -21.113 17.727 244.684 1.00 22.72 227 CYS A CA 1
ATOM 1540 C C . CYS A 1 227 ? -21.409 18.861 245.656 1.00 27.54 227 CYS A C 1
ATOM 1541 O O . CYS A 1 227 ? -21.683 19.978 245.196 1.00 19.36 227 CYS A O 1
ATOM 1544 N N . ALA A 1 228 ? -21.286 18.654 246.966 1.00 21.54 228 ALA A N 1
ATOM 1545 C CA . ALA A 1 228 ? -21.438 19.772 247.890 1.00 24.26 228 ALA A CA 1
ATOM 1546 C C . ALA A 1 228 ? -20.103 20.364 248.335 1.00 22.71 228 ALA A C 1
ATOM 1547 O O . ALA A 1 228 ? -20.095 21.248 249.195 1.00 24.30 228 ALA A O 1
ATOM 1549 N N . GLY A 1 229 ? -18.981 19.901 247.780 1.00 19.93 229 GLY A N 1
ATOM 1550 C CA . GLY A 1 229 ? -17.681 20.418 248.172 1.00 20.28 229 GLY A CA 1
ATOM 1551 C C . GLY A 1 229 ? -17.114 21.414 247.181 1.00 31.58 229 GLY A C 1
ATOM 1552 O O . GLY A 1 229 ? -15.888 21.531 247.019 1.00 29.00 229 GLY A O 1
ATOM 1553 N N . GLY A 1 230 ? -18.012 22.127 246.495 1.00 27.83 230 GLY A N 1
ATOM 1554 C CA . GLY A 1 230 ? -17.645 23.162 245.559 1.00 22.06 230 GLY A CA 1
ATOM 1555 C C . GLY A 1 230 ? -17.501 22.718 244.122 1.00 20.46 230 GLY A C 1
ATOM 1556 O O . GLY A 1 230 ? -17.585 23.553 243.225 1.00 20.53 230 GLY A O 1
ATOM 1557 N N . ASP A 1 231 ? -17.270 21.442 243.877 1.00 20.38 231 ASP A N 1
ATOM 1558 C CA . ASP A 1 231 ? -17.051 20.932 242.531 1.00 20.37 231 ASP A CA 1
ATOM 1559 C C . ASP A 1 231 ? -18.249 20.094 242.153 1.00 27.54 231 ASP A C 1
ATOM 1560 O O . ASP A 1 231 ? -18.441 19.007 242.705 1.00 27.97 231 ASP A O 1
ATOM 1565 N N . LYS A 1 232 ? -19.064 20.592 241.223 1.00 24.87 232 LYS A N 1
ATOM 1566 C CA . LYS A 1 232 ? -20.358 19.961 241.057 1.00 19.61 232 LYS A CA 1
ATOM 1567 C C . LYS A 1 232 ? -20.819 19.739 239.620 1.00 21.18 232 LYS A C 1
ATOM 1568 O O . LYS A 1 232 ? -21.869 19.137 239.432 1.00 27.31 232 LYS A O 1
ATOM 1574 N N . GLU A 1 233 ? -20.034 20.085 238.605 1.00 22.08 233 GLU A N 1
ATOM 1575 C CA . GLU A 1 233 ? -20.467 19.901 237.225 1.00 19.63 233 GLU A CA 1
ATOM 1576 C C . GLU A 1 233 ? -20.345 18.420 236.829 1.00 19.54 233 GLU A C 1
ATOM 1577 O O . GLU A 1 233 ? -19.282 17.811 236.966 1.00 26.61 233 GLU A O 1
ATOM 1583 N N . GLY A 1 234 ? -21.446 17.826 236.364 1.00 19.35 234 GLY A N 1
ATOM 1584 C CA . GLY A 1 234 ? -21.580 16.413 236.092 1.00 19.27 234 GLY A CA 1
ATOM 1585 C C . GLY A 1 234 ? -22.886 15.878 236.669 1.00 19.08 234 GLY A C 1
ATOM 1586 O O . GLY A 1 234 ? -23.835 16.635 236.891 1.00 18.99 234 GLY A O 1
ATOM 1587 N N . VAL A 1 235 ? -22.938 14.547 236.907 1.00 19.05 235 VAL A N 1
ATOM 1588 C CA . VAL A 1 235 ? -24.099 13.884 237.514 1.00 18.92 235 VAL A CA 1
ATOM 1589 C C . VAL A 1 235 ? -23.928 13.859 239.027 1.00 18.93 235 VAL A C 1
ATOM 1590 O O . VAL A 1 235 ? -22.939 13.320 239.537 1.00 22.79 235 VAL A O 1
ATOM 1594 N N . CYS A 1 236 ? -24.911 14.391 239.752 1.00 26.33 236 CYS A N 1
ATOM 1595 C CA . CYS A 1 236 ? -24.760 14.642 241.177 1.00 18.81 236 CYS A CA 1
ATOM 1596 C C . CYS A 1 236 ? -25.793 13.893 241.990 1.00 22.02 236 CYS A C 1
ATOM 1597 O O . CYS A 1 236 ? -26.979 13.861 241.640 1.00 18.87 236 CYS A O 1
ATOM 1600 N N . TRP A 1 237 ? -25.326 13.309 243.089 1.00 18.79 237 TRP A N 1
ATOM 1601 C CA . TRP A 1 237 ? -26.209 12.949 244.181 1.00 18.72 237 TRP A CA 1
ATOM 1602 C C . TRP A 1 237 ? -26.431 14.198 245.021 1.00 26.52 237 TRP A C 1
ATOM 1603 O O . TRP A 1 237 ? -25.481 14.931 245.318 1.00 22.03 237 TRP A O 1
ATOM 1614 N N . VAL A 1 238 ? -27.685 14.447 245.394 1.00 23.00 238 VAL A N 1
ATOM 1615 C CA . VAL A 1 238 ? -28.012 15.559 246.288 1.00 23.34 238 VAL A CA 1
ATOM 1616 C C . VAL A 1 238 ? -28.799 15.028 247.492 1.00 20.63 238 VAL A C 1
ATOM 1617 O O . VAL A 1 238 ? -29.699 14.198 247.314 1.00 21.57 238 VAL A O 1
ATOM 1621 N N . PRO A 1 239 ? -28.491 15.435 248.722 1.00 18.43 239 PRO A N 1
ATOM 1622 C CA . PRO A 1 239 ? -29.216 14.916 249.896 1.00 18.40 239 PRO A CA 1
ATOM 1623 C C . PRO A 1 239 ? -30.543 15.637 250.153 1.00 21.54 239 PRO A C 1
ATOM 1624 O O . PRO A 1 239 ? -30.901 16.617 249.497 1.00 21.30 239 PRO A O 1
ATOM 1628 N N . ALA A 1 240 ? -31.275 15.133 251.150 1.00 20.78 240 ALA A N 1
ATOM 1629 C CA . ALA A 1 240 ? -32.511 15.745 251.627 1.00 19.20 240 ALA A CA 1
ATOM 1630 C C . ALA A 1 240 ? -32.253 16.440 252.955 1.00 19.53 240 ALA A C 1
ATOM 1631 O O . ALA A 1 240 ? -31.458 15.962 253.771 1.00 18.21 240 ALA A O 1
ATOM 1633 N N . SER A 1 241 ? -32.915 17.581 253.160 1.00 18.09 241 SER A N 1
ATOM 1634 C CA . SER A 1 241 ? -32.863 18.291 254.437 1.00 18.07 241 SER A CA 1
ATOM 1635 C C . SER A 1 241 ? -33.803 17.576 255.411 1.00 22.65 241 SER A C 1
ATOM 1636 O O . SER A 1 241 ? -34.950 17.973 255.644 1.00 17.99 241 SER A O 1
ATOM 1639 N N . GLN A 1 242 ? -33.305 16.478 255.980 1.00 18.10 242 GLN A N 1
ATOM 1640 C CA . GLN A 1 242 ? -34.164 15.634 256.797 1.00 18.11 242 GLN A CA 1
ATOM 1641 C C . GLN A 1 242 ? -33.319 14.750 257.693 1.00 27.57 242 GLN A C 1
ATOM 1642 O O . GLN A 1 242 ? -32.145 14.478 257.419 1.00 30.21 242 GLN A O 1
ATOM 1648 N N . HIS A 1 243 ? -33.957 14.293 258.759 1.00 21.87 243 HIS A N 1
ATOM 1649 C CA . HIS A 1 243 ? -33.278 13.554 259.809 1.00 18.37 243 HIS A CA 1
ATOM 1650 C C . HIS A 1 243 ? -32.819 12.189 259.294 1.00 18.54 243 HIS A C 1
ATOM 1651 O O . HIS A 1 243 ? -33.566 11.512 258.574 1.00 25.97 243 HIS A O 1
ATOM 1658 N N . PRO A 1 244 ? -31.605 11.747 259.651 1.00 18.69 244 PRO A N 1
ATOM 1659 C CA . PRO A 1 244 ? -31.087 10.489 259.081 1.00 18.89 244 PRO A CA 1
ATOM 1660 C C . PRO A 1 244 ? -31.784 9.256 259.603 1.00 19.06 244 PRO A C 1
ATOM 1661 O O . PRO A 1 244 ? -31.765 8.226 258.925 1.00 28.85 244 PRO A O 1
ATOM 1665 N N . VAL A 1 245 ? -32.379 9.311 260.788 1.00 19.06 245 VAL A N 1
ATOM 1666 C CA . VAL A 1 245 ? -33.057 8.147 261.333 1.00 23.27 245 VAL A CA 1
ATOM 1667 C C . VAL A 1 245 ? -34.534 8.167 260.993 1.00 27.40 245 VAL A C 1
ATOM 1668 O O . VAL A 1 245 ? -35.080 7.179 260.496 1.00 30.60 245 VAL A O 1
ATOM 1672 N N . THR A 1 246 ? -35.193 9.293 261.250 1.00 23.73 246 THR A N 1
ATOM 1673 C CA . THR A 1 246 ? -36.642 9.366 261.180 1.00 20.28 246 THR A CA 1
ATOM 1674 C C . THR A 1 246 ? -37.163 9.875 259.841 1.00 23.47 246 THR A C 1
ATOM 1675 O O . THR A 1 246 ? -38.371 9.785 259.593 1.00 24.03 246 THR A O 1
ATOM 1679 N N . ALA A 1 247 ? -36.296 10.413 258.985 1.00 18.68 247 ALA A N 1
ATOM 1680 C CA . ALA A 1 247 ? -36.673 11.005 257.705 1.00 22.98 247 ALA A CA 1
ATOM 1681 C C . ALA A 1 247 ? -37.610 12.201 257.859 1.00 23.68 247 ALA A C 1
ATOM 1682 O O . ALA A 1 247 ? -38.222 12.629 256.872 1.00 25.92 247 ALA A O 1
ATOM 1684 N N . ARG A 1 248 ? -37.744 12.757 259.066 1.00 20.77 248 ARG A N 1
ATOM 1685 C CA . ARG A 1 248 ? -38.618 13.905 259.271 1.00 18.25 248 ARG A CA 1
ATOM 1686 C C . ARG A 1 248 ? -37.912 15.173 258.821 1.00 19.86 248 ARG A C 1
ATOM 1687 O O . ARG A 1 248 ? -36.692 15.304 258.956 1.00 21.05 248 ARG A O 1
ATOM 1695 N N . ARG A 1 249 ? -38.682 16.095 258.247 1.00 21.31 249 ARG A N 1
ATOM 1696 C CA . ARG A 1 249 ? -38.119 17.321 257.680 1.00 22.25 249 ARG A CA 1
ATOM 1697 C C . ARG A 1 249 ? -37.267 18.061 258.700 1.00 21.23 249 ARG A C 1
ATOM 1698 O O . ARG A 1 249 ? -37.675 18.242 259.852 1.00 23.95 249 ARG A O 1
ATOM 1706 N N . SER A 1 250 ? -36.086 18.499 258.271 1.00 22.31 250 SER A N 1
ATOM 1707 C CA . SER A 1 250 ? -35.244 19.397 259.058 1.00 19.57 250 SER A CA 1
ATOM 1708 C C . SER A 1 250 ? -35.428 20.813 258.524 1.00 22.86 250 SER A C 1
ATOM 1709 O O . SER A 1 250 ? -35.192 21.066 257.341 1.00 31.21 250 SER A O 1
ATOM 1712 N N . HIS A 1 251 ? -35.881 21.716 259.354 1.00 20.24 251 HIS A N 1
ATOM 1713 C CA . HIS A 1 251 ? -36.052 23.100 259.001 1.00 17.95 251 HIS A CA 1
ATOM 1714 C C . HIS A 1 251 ? -35.533 23.965 260.102 1.00 25.82 251 HIS A C 1
ATOM 1715 O O . HIS A 1 251 ? -35.271 23.512 261.170 1.00 27.35 251 HIS A O 1
ATOM 1722 N N . ALA A 1 252 ? -35.475 25.247 259.846 1.00 25.05 252 ALA A N 1
ATOM 1723 C CA . ALA A 1 252 ? -34.963 26.210 260.772 1.00 24.14 252 ALA A CA 1
ATOM 1724 C C . ALA A 1 252 ? -35.699 26.314 262.091 1.00 26.37 252 ALA A C 1
ATOM 1725 O O . ALA A 1 252 ? -35.117 26.558 263.098 1.00 24.98 252 ALA A O 1
ATOM 1727 N N . GLY A 1 253 ? -36.991 26.075 262.087 1.00 24.77 253 GLY A N 1
ATOM 1728 C CA . GLY A 1 253 ? -37.792 26.063 263.288 1.00 22.46 253 GLY A CA 1
ATOM 1729 C C . GLY A 1 253 ? -37.442 24.998 264.311 1.00 28.60 253 GLY A C 1
ATOM 1730 O O . GLY A 1 253 ? -37.755 25.140 265.436 1.00 32.31 253 GLY A O 1
ATOM 1731 N N . LEU A 1 254 ? -36.833 23.911 263.903 1.00 28.21 254 LEU A N 1
ATOM 1732 C CA . LEU A 1 254 ? -36.394 22.922 264.817 1.00 27.91 254 LEU A CA 1
ATOM 1733 C C . LEU A 1 254 ? -34.949 23.182 265.133 1.00 30.03 254 LEU A C 1
ATOM 1734 O O . LEU A 1 254 ? -34.624 23.599 266.192 1.00 27.50 254 LEU A O 1
ATOM 1739 N N . GLY A 1 255 ? -34.089 22.958 264.174 1.00 29.28 255 GLY A N 1
ATOM 1740 C CA . GLY A 1 255 ? -32.669 23.124 264.342 1.00 28.54 255 GLY A CA 1
ATOM 1741 C C . GLY A 1 255 ? -32.092 24.420 264.812 1.00 24.53 255 GLY A C 1
ATOM 1742 O O . GLY A 1 255 ? -31.081 24.419 265.393 1.00 22.73 255 GLY A O 1
ATOM 1743 N N . HIS A 1 256 ? -32.737 25.523 264.523 1.00 22.14 256 HIS A N 1
ATOM 1744 C CA . HIS A 1 256 ? -32.267 26.812 264.962 1.00 18.34 256 HIS A CA 1
ATOM 1745 C C . HIS A 1 256 ? -33.179 27.406 266.001 1.00 23.73 256 HIS A C 1
ATOM 1746 O O . HIS A 1 256 ? -32.873 28.403 266.537 1.00 18.43 256 HIS A O 1
ATOM 1753 N N . TYR A 1 257 ? -34.329 26.815 266.253 1.00 18.14 257 TYR A N 1
ATOM 1754 C CA . TYR A 1 257 ? -35.215 27.356 267.270 1.00 21.84 257 TYR A CA 1
ATOM 1755 C C . TYR A 1 257 ? -35.678 26.405 268.348 1.00 22.62 257 TYR A C 1
ATOM 1756 O O . TYR A 1 257 ? -35.259 26.528 269.438 1.00 27.14 257 TYR A O 1
ATOM 1765 N N . ALA A 1 258 ? -36.546 25.479 268.029 1.00 17.89 258 ALA A N 1
ATOM 1766 C CA . ALA A 1 258 ? -37.081 24.542 269.015 1.00 17.83 258 ALA A CA 1
ATOM 1767 C C . ALA A 1 258 ? -35.979 23.713 269.663 1.00 21.66 258 ALA A C 1
ATOM 1768 O O . ALA A 1 258 ? -35.982 23.519 270.882 1.00 29.29 258 ALA A O 1
ATOM 1770 N N . ASP A 1 259 ? -35.015 23.238 268.872 1.00 20.66 259 ASP A N 1
ATOM 1771 C CA . ASP A 1 259 ? -34.001 22.323 269.387 1.00 18.03 259 ASP A CA 1
ATOM 1772 C C . ASP A 1 259 ? -33.049 22.985 270.362 1.00 21.85 259 ASP A C 1
ATOM 1773 O O . ASP A 1 259 ? -32.386 22.278 271.126 1.00 32.11 259 ASP A O 1
ATOM 1778 N N . VAL A 1 260 ? -32.937 24.314 270.339 1.00 20.80 260 VAL A N 1
ATOM 1779 C CA . VAL A 1 260 ? -32.054 25.011 271.264 1.00 22.64 260 VAL A CA 1
ATOM 1780 C C . VAL A 1 260 ? -32.796 25.544 272.483 1.00 27.08 260 VAL A C 1
ATOM 1781 O O . VAL A 1 260 ? -32.149 26.043 273.420 1.00 29.98 260 VAL A O 1
ATOM 1785 N N . LEU A 1 261 ? -34.131 25.451 272.512 1.00 28.55 261 LEU A N 1
ATOM 1786 C CA . LEU A 1 261 ? -34.800 25.854 273.738 1.00 25.02 261 LEU A CA 1
ATOM 1787 C C . LEU A 1 261 ? -34.784 24.698 274.744 1.00 28.22 261 LEU A C 1
ATOM 1788 O O . LEU A 1 261 ? -34.678 23.534 274.357 1.00 26.00 261 LEU A O 1
ATOM 1793 N N . PRO A 1 262 ? -34.863 24.995 276.056 1.00 30.90 262 PRO A N 1
ATOM 1794 C CA . PRO A 1 262 ? -35.031 26.351 276.595 1.00 27.71 262 PRO A CA 1
ATOM 1795 C C . PRO A 1 262 ? -33.763 27.209 276.456 1.00 25.09 262 PRO A C 1
ATOM 1796 O O . PRO A 1 262 ? -32.646 26.702 276.526 1.00 22.97 262 PRO A O 1
ATOM 1800 N N . ARG A 1 263 ? -33.972 28.490 276.154 1.00 31.32 263 ARG A N 1
ATOM 1801 C CA . ARG A 1 263 ? -32.905 29.489 276.082 1.00 27.78 263 ARG A CA 1
ATOM 1802 C C . ARG A 1 263 ? -33.521 30.834 276.438 1.00 29.12 263 ARG A C 1
ATOM 1803 O O . ARG A 1 263 ? -34.336 31.365 275.678 1.00 33.59 263 ARG A O 1
ATOM 1811 N N . ALA A 1 264 ? -33.102 31.398 277.572 1.00 33.90 264 ALA A N 1
ATOM 1812 C CA . ALA A 1 264 ? -33.856 32.485 278.194 1.00 30.37 264 ALA A CA 1
ATOM 1813 C C . ALA A 1 264 ? -33.808 33.772 277.391 1.00 29.34 264 ALA A C 1
ATOM 1814 O O . ALA A 1 264 ? -34.740 34.575 277.471 1.00 36.38 264 ALA A O 1
ATOM 1816 N N . ASN A 1 265 ? -32.732 34.021 276.660 1.00 25.82 265 ASN A N 1
ATOM 1817 C CA . ASN A 1 265 ? -32.623 35.260 275.907 1.00 28.48 265 ASN A CA 1
ATOM 1818 C C . ASN A 1 265 ? -33.091 35.105 274.462 1.00 32.85 265 ASN A C 1
ATOM 1819 O O . ASN A 1 265 ? -32.865 36.007 273.645 1.00 37.04 265 ASN A O 1
ATOM 1824 N N . TYR A 1 266 ? -33.740 33.989 274.137 1.00 31.52 266 TYR A N 1
ATOM 1825 C CA . TYR A 1 266 ? -34.214 33.683 272.788 1.00 30.25 266 TYR A CA 1
ATOM 1826 C C . TYR A 1 266 ? -35.742 33.801 272.786 1.00 29.92 266 TYR A C 1
ATOM 1827 O O . TYR A 1 266 ? -36.452 32.846 273.103 1.00 34.66 266 TYR A O 1
ATOM 1836 N N . ASP A 1 267 ? -36.241 34.982 272.422 1.00 22.57 267 ASP A N 1
ATOM 1837 C CA . ASP A 1 267 ? -37.668 35.264 272.355 1.00 22.10 267 ASP A CA 1
ATOM 1838 C C . ASP A 1 267 ? -38.186 35.232 270.922 1.00 27.16 267 ASP A C 1
ATOM 1839 O O . ASP A 1 267 ? -37.478 35.577 269.969 1.00 27.77 267 ASP A O 1
ATOM 1844 N N . LEU A 1 268 ? -39.464 34.872 270.794 1.00 29.44 268 LEU A N 1
ATOM 1845 C CA . LEU A 1 268 ? -40.135 34.751 269.511 1.00 26.75 268 LEU A CA 1
ATOM 1846 C C . LEU A 1 268 ? -41.540 35.304 269.640 1.00 26.26 268 LEU A C 1
ATOM 1847 O O . LEU A 1 268 ? -42.269 34.938 270.559 1.00 30.30 268 LEU A O 1
ATOM 1852 N N . LEU A 1 269 ? -41.917 36.179 268.721 1.00 28.59 269 LEU A N 1
ATOM 1853 C CA . LEU A 1 269 ? -43.238 36.788 268.699 1.00 27.86 269 LEU A CA 1
ATOM 1854 C C . LEU A 1 269 ? -43.914 36.349 267.405 1.00 34.63 269 LEU A C 1
ATOM 1855 O O . LEU A 1 269 ? -43.429 36.667 266.308 1.00 36.88 269 LEU A O 1
ATOM 1860 N N . VAL A 1 270 ? -45.001 35.598 267.525 1.00 27.87 270 VAL A N 1
ATOM 1861 C CA . VAL A 1 270 ? -45.661 35.022 266.372 1.00 28.07 270 VAL A CA 1
ATOM 1862 C C . VAL A 1 270 ? -46.874 35.868 266.008 1.00 33.63 270 VAL A C 1
ATOM 1863 O O . VAL A 1 270 ? -47.298 36.742 266.760 1.00 37.76 270 VAL A O 1
ATOM 1867 N N . GLN A 1 271 ? -47.424 35.616 264.817 1.00 35.69 271 GLN A N 1
ATOM 1868 C CA . GLN A 1 271 ? -48.610 36.304 264.302 1.00 31.56 271 GLN A CA 1
ATOM 1869 C C . GLN A 1 271 ? -48.449 37.819 264.357 1.00 34.53 271 GLN A C 1
ATOM 1870 O O . GLN A 1 271 ? -49.383 38.553 264.685 1.00 32.22 271 GLN A O 1
ATOM 1876 N N . HIS A 1 272 ? -47.245 38.292 264.021 1.00 38.80 272 HIS A N 1
ATOM 1877 C CA . HIS A 1 272 ? -46.935 39.716 263.975 1.00 36.68 272 HIS A CA 1
ATOM 1878 C C . HIS A 1 272 ? -46.249 40.053 262.662 1.00 28.90 272 HIS A C 1
ATOM 1879 O O . HIS A 1 272 ? -45.327 39.353 262.249 1.00 24.60 272 HIS A O 1
ATOM 1886 N N . GLN A 1 273 ? -46.693 41.119 262.010 1.00 29.40 273 GLN A N 1
ATOM 1887 C CA . GLN A 1 273 ? -46.033 41.632 260.819 1.00 30.46 273 GLN A CA 1
ATOM 1888 C C . GLN A 1 273 ? -45.200 42.845 261.193 1.00 35.00 273 GLN A C 1
ATOM 1889 O O . GLN A 1 273 ? -45.751 43.871 261.603 1.00 42.36 273 GLN A O 1
ATOM 1895 N N . VAL A 1 274 ? -43.879 42.731 261.061 1.00 32.98 274 VAL A N 1
ATOM 1896 C CA . VAL A 1 274 ? -43.032 43.913 261.158 1.00 27.41 274 VAL A CA 1
ATOM 1897 C C . VAL A 1 274 ? -43.365 44.827 259.990 1.00 29.43 274 VAL A C 1
ATOM 1898 O O . VAL A 1 274 ? -43.214 44.442 258.822 1.00 30.35 274 VAL A O 1
ATOM 1902 N N . VAL A 1 275 ? -43.833 46.035 260.300 1.00 29.32 275 VAL A N 1
ATOM 1903 C CA . VAL A 1 275 ? -44.218 46.974 259.253 1.00 30.57 275 VAL A CA 1
ATOM 1904 C C . VAL A 1 275 ? -42.991 47.632 258.643 1.00 28.99 275 VAL A C 1
ATOM 1905 O O . VAL A 1 275 ? -42.849 47.699 257.417 1.00 29.83 275 VAL A O 1
ATOM 1909 N N . ARG A 1 276 ? -42.098 48.141 259.489 1.00 27.29 276 ARG A N 1
ATOM 1910 C CA . ARG A 1 276 ? -40.980 48.958 259.034 1.00 29.53 276 ARG A CA 1
ATOM 1911 C C . ARG A 1 276 ? -39.975 49.093 260.169 1.00 31.60 276 ARG A C 1
ATOM 1912 O O . ARG A 1 276 ? -40.223 48.687 261.308 1.00 31.37 276 ARG A O 1
ATOM 1920 N N . VAL A 1 277 ? -38.832 49.679 259.844 1.00 33.70 277 VAL A N 1
ATOM 1921 C CA . VAL A 1 277 ? -37.923 50.197 260.853 1.00 36.15 277 VAL A CA 1
ATOM 1922 C C . VAL A 1 277 ? -37.904 51.708 260.728 1.00 29.72 277 VAL A C 1
ATOM 1923 O O . VAL A 1 277 ? -37.991 52.249 259.619 1.00 28.30 277 VAL A O 1
ATOM 1927 N N . VAL A 1 278 ? -37.824 52.384 261.871 1.00 29.98 278 VAL A N 1
ATOM 1928 C CA . VAL A 1 278 ? -37.912 53.838 261.944 1.00 33.94 278 VAL A CA 1
ATOM 1929 C C . VAL A 1 278 ? -36.660 54.357 262.639 1.00 39.49 278 VAL A C 1
ATOM 1930 O O . VAL A 1 278 ? -36.284 53.866 263.711 1.00 39.64 278 VAL A O 1
ATOM 1934 N N . PHE A 1 279 ? -36.024 55.351 262.032 1.00 39.79 279 PHE A N 1
ATOM 1935 C CA . PHE A 1 279 ? -34.898 56.011 262.660 1.00 41.22 279 PHE A CA 1
ATOM 1936 C C . PHE A 1 279 ? -35.375 57.320 263.254 1.00 47.93 279 PHE A C 1
ATOM 1937 O O . PHE A 1 279 ? -35.688 58.254 262.500 1.00 51.18 279 PHE A O 1
ATOM 1945 N N . PRO A 1 280 ? -35.467 57.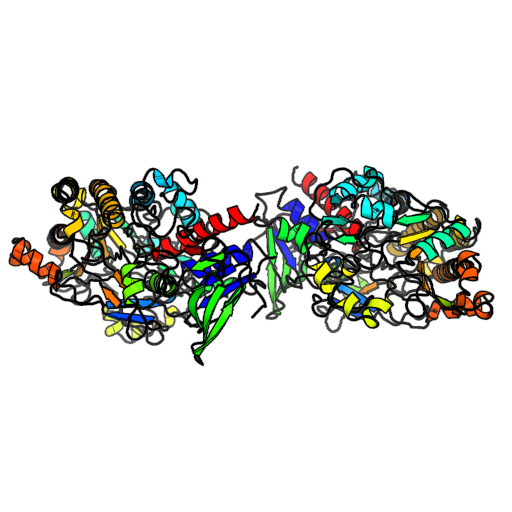434 264.581 1.00 50.62 280 PRO A N 1
ATOM 1946 C CA . PRO A 1 280 ? -35.986 58.677 265.169 1.00 46.65 280 PRO A CA 1
ATOM 1947 C C . PRO A 1 280 ? -35.197 59.893 264.737 1.00 51.75 280 PRO A C 1
ATOM 1948 O O . PRO A 1 280 ? -35.785 60.913 264.348 1.00 55.29 280 PRO A O 1
ATOM 1952 N N . ASN A 1 281 ? -33.873 59.804 264.773 1.00 50.93 281 ASN A N 1
ATOM 1953 C CA . ASN A 1 281 ? -32.995 60.880 264.331 1.00 52.41 281 ASN A CA 1
ATOM 1954 C C . ASN A 1 281 ? -32.258 60.529 263.044 1.00 53.48 281 ASN A C 1
ATOM 1955 O O . ASN A 1 281 ? -31.087 60.874 262.861 1.00 61.81 281 ASN A O 1
ATOM 1960 N N . GLY A 1 282 ? -32.938 59.845 262.132 1.00 45.50 282 GLY A N 1
ATOM 1961 C CA . GLY A 1 282 ? -32.365 59.562 260.842 1.00 50.35 282 GLY A CA 1
ATOM 1962 C C . GLY A 1 282 ? -31.451 58.355 260.844 1.00 43.21 282 GLY A C 1
ATOM 1963 O O . GLY A 1 282 ? -30.985 57.888 261.890 1.00 40.96 282 GLY A O 1
ATOM 1964 N N . PRO A 1 283 ? -31.171 57.838 259.647 1.00 33.10 283 PRO A N 1
ATOM 1965 C CA . PRO A 1 283 ? -30.481 56.546 259.541 1.00 32.52 283 PRO A CA 1
ATOM 1966 C C . PRO A 1 283 ? -29.049 56.560 260.037 1.00 33.95 283 PRO A C 1
ATOM 1967 O O . PRO A 1 283 ? -28.497 55.485 260.297 1.00 38.51 283 PRO A O 1
ATOM 1971 N N . SER A 1 284 ? -28.424 57.720 260.178 1.00 33.21 284 SER A N 1
ATOM 1972 C CA . SER A 1 284 ? -27.074 57.757 260.721 1.00 35.15 284 SER A CA 1
ATOM 1973 C C . SER A 1 284 ? -27.041 57.649 262.247 1.00 43.74 284 SER A C 1
ATOM 1974 O O . SER A 1 284 ? -25.949 57.634 262.826 1.00 47.48 284 SER A O 1
ATOM 1977 N N . HIS A 1 285 ? -28.196 57.566 262.911 1.00 46.31 285 HIS A N 1
ATOM 1978 C CA . HIS A 1 285 ? -28.266 57.338 264.357 1.00 47.58 285 HIS A CA 1
ATOM 1979 C C . HIS A 1 285 ? -29.168 56.134 264.602 1.00 43.24 285 HIS A C 1
ATOM 1980 O O . HIS A 1 285 ? -30.394 56.246 264.537 1.00 46.45 285 HIS A O 1
ATOM 1987 N N . GLY A 1 286 ? -28.551 54.990 264.887 1.00 42.29 286 GLY A N 1
ATOM 1988 C CA . GLY A 1 286 ? -29.256 53.736 265.019 1.00 44.02 286 GLY A CA 1
ATOM 1989 C C . GLY A 1 286 ? -28.805 52.934 266.224 1.00 40.07 286 GLY A C 1
ATOM 1990 O O . GLY A 1 286 ? -27.958 53.372 267.006 1.00 46.48 286 GLY A O 1
ATOM 1991 N N . PRO A 1 287 ? -29.357 51.731 266.401 1.00 36.11 287 PRO A N 1
ATOM 1992 C CA . PRO A 1 287 ? -30.281 51.013 265.516 1.00 36.52 287 PRO A CA 1
ATOM 1993 C C . PRO A 1 287 ? -31.644 51.667 265.493 1.00 32.99 287 PRO A C 1
ATOM 1994 O O . PRO A 1 287 ? -31.948 52.387 266.432 1.00 29.11 287 PRO A O 1
ATOM 1998 N N . PRO A 1 288 ? -32.444 51.414 264.465 1.00 37.88 288 PRO A N 1
ATOM 1999 C CA . PRO A 1 288 ? -33.789 51.995 264.396 1.00 34.71 288 PRO A CA 1
ATOM 2000 C C . PRO A 1 288 ? -34.742 51.273 265.349 1.00 37.19 288 PRO A C 1
ATOM 2001 O O . PRO A 1 288 ? -34.389 50.297 266.006 1.00 32.98 288 PRO A O 1
ATOM 2005 N N . LEU A 1 289 ? -35.973 51.785 265.421 1.00 40.61 289 LEU A N 1
ATOM 2006 C CA . LEU A 1 289 ? -37.079 51.092 266.071 1.00 36.12 289 LEU A CA 1
ATOM 2007 C C . LEU A 1 289 ? -37.718 50.116 265.087 1.00 34.46 289 LEU A C 1
ATOM 2008 O O . LEU A 1 289 ? -37.705 50.341 263.875 1.00 37.62 289 LEU A O 1
ATOM 2013 N N . VAL A 1 290 ? -38.280 49.031 265.611 1.00 26.81 290 VAL A N 1
ATOM 2014 C CA . VAL A 1 290 ? -39.011 48.072 264.793 1.00 27.46 290 VAL A CA 1
ATOM 2015 C C . VAL A 1 290 ? -40.499 48.330 264.997 1.00 30.36 290 VAL A C 1
ATOM 2016 O O . VAL A 1 290 ? -41.034 48.108 266.088 1.00 27.68 290 VAL A O 1
ATOM 2020 N N . GLU A 1 291 ? -41.186 48.792 263.953 1.00 31.12 291 GLU A N 1
ATOM 2021 C CA . GLU A 1 291 ? -42.625 49.020 264.035 1.00 31.30 291 GLU A CA 1
ATOM 2022 C C . GLU A 1 291 ? -43.364 47.777 263.583 1.00 30.28 291 GLU A C 1
ATOM 2023 O O . GLU A 1 291 ? -43.261 47.382 262.417 1.00 32.12 291 GLU A O 1
ATOM 2029 N N . ALA A 1 292 ? -44.112 47.180 264.507 1.00 29.05 292 ALA A N 1
ATOM 2030 C CA . ALA A 1 292 ? -44.717 45.874 264.323 1.00 31.28 292 ALA A CA 1
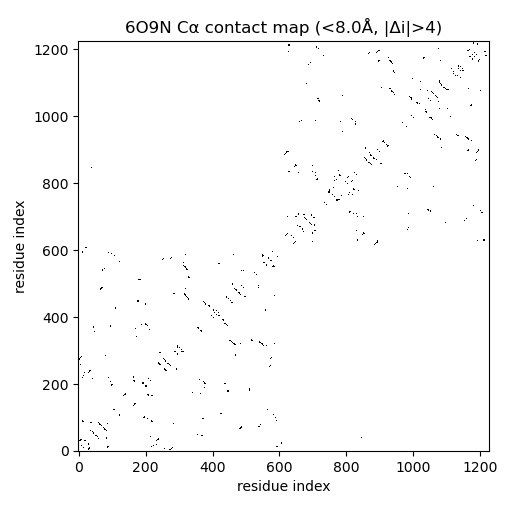ATOM 2031 C C . ALA A 1 292 ? -46.227 45.988 264.407 1.00 35.47 292 ALA A C 1
ATOM 2032 O O . ALA A 1 292 ? -46.771 46.784 265.177 1.00 39.74 292 ALA A O 1
ATOM 2034 N N . ARG A 1 293 ? -46.897 45.175 263.607 1.00 33.51 293 ARG A N 1
ATOM 2035 C CA . ARG A 1 293 ? -48.348 45.125 263.560 1.00 37.83 293 ARG A CA 1
ATOM 2036 C C . ARG A 1 293 ? -48.777 43.744 264.029 1.00 43.88 293 ARG A C 1
ATOM 2037 O O . ARG A 1 293 ? -48.308 42.731 263.498 1.00 46.06 293 ARG A O 1
ATOM 2045 N N . SER A 1 294 ? -49.640 43.699 265.036 1.00 41.10 294 SER A N 1
ATOM 2046 C CA . SER A 1 294 ? -50.182 42.429 265.492 1.00 35.62 294 SER A CA 1
ATOM 2047 C C . SER A 1 294 ? -51.254 41.960 264.517 1.00 37.97 294 SER A C 1
ATOM 2048 O O . SER A 1 294 ? -52.224 42.680 264.265 1.00 43.31 294 SER A O 1
ATOM 2051 N N . LEU A 1 295 ? -51.091 40.752 263.978 1.00 37.91 295 LEU A N 1
ATOM 2052 C CA . LEU A 1 295 ? -52.043 40.241 262.993 1.00 34.64 295 LEU A CA 1
ATOM 2053 C C . LEU A 1 295 ? -53.388 39.855 263.606 1.00 29.96 295 LEU A C 1
ATOM 2054 O O . LEU A 1 295 ? -54.358 39.672 262.869 1.00 30.82 295 LEU A O 1
ATOM 2059 N N . ALA A 1 296 ? -53.470 39.726 264.926 1.00 30.61 296 ALA A N 1
ATOM 2060 C CA . ALA A 1 296 ? -54.716 39.340 265.571 1.00 28.44 296 ALA A CA 1
ATOM 2061 C C . ALA A 1 296 ? -55.699 40.500 265.637 1.00 35.20 296 ALA A C 1
ATOM 2062 O O . ALA A 1 296 ? -56.890 40.324 265.358 1.00 36.36 296 ALA A O 1
ATOM 2064 N N . ASP A 1 297 ? -55.214 41.696 265.997 1.00 38.14 297 ASP A N 1
ATOM 2065 C CA . ASP A 1 297 ? -56.071 42.836 266.290 1.00 33.56 297 ASP A CA 1
ATOM 2066 C C . ASP A 1 297 ? -55.693 44.099 265.538 1.00 37.18 297 ASP A C 1
ATOM 2067 O O . ASP A 1 297 ? -56.303 45.144 265.781 1.00 42.14 297 ASP A O 1
ATOM 2072 N N . ASN A 1 298 ? -54.683 44.049 264.675 1.00 41.36 298 ASN A N 1
ATOM 2073 C CA . ASN A 1 298 ? -54.143 45.179 263.925 1.00 41.15 298 ASN A CA 1
ATOM 2074 C C . ASN A 1 298 ? -53.421 46.206 264.804 1.00 46.20 298 ASN A C 1
ATOM 2075 O O . ASN A 1 298 ? -52.916 47.202 264.274 1.00 48.87 298 ASN A O 1
ATOM 2080 N N . HIS A 1 299 ? -53.308 45.977 266.111 1.00 44.48 299 HIS A N 1
ATOM 2081 C CA . HIS A 1 299 ? -52.606 46.902 266.995 1.00 39.13 299 HIS A CA 1
ATOM 2082 C C . HIS A 1 299 ? -51.138 47.082 266.571 1.00 43.56 299 HIS A C 1
ATOM 2083 O O . HIS A 1 299 ? -50.388 46.105 266.457 1.00 45.50 299 HIS A O 1
ATOM 2090 N N . LEU A 1 300 ? -50.734 48.335 266.343 1.00 38.77 300 LEU A N 1
ATOM 2091 C CA . LEU A 1 300 ? -49.375 48.712 265.983 1.00 33.67 300 LEU A CA 1
ATOM 2092 C C . LEU A 1 300 ? -48.572 49.162 267.198 1.00 35.25 300 LEU A C 1
ATOM 2093 O O . LEU A 1 300 ? -49.090 49.838 268.089 1.00 38.70 300 LEU A O 1
ATOM 2098 N N . PHE A 1 301 ? -47.292 48.814 267.208 1.00 35.48 301 PHE A N 1
ATOM 2099 C CA . PHE A 1 301 ? -46.399 49.240 268.277 1.00 36.33 301 PHE A CA 1
ATOM 2100 C C . PHE A 1 301 ? -44.970 49.178 267.777 1.00 43.88 301 PHE A C 1
ATOM 2101 O O . PHE A 1 301 ? -44.686 48.725 266.666 1.00 54.68 301 PHE A O 1
ATOM 2109 N N . ASN A 1 302 ? -44.074 49.583 268.644 1.00 38.03 302 ASN A N 1
ATOM 2110 C CA . ASN A 1 302 ? -42.684 49.786 268.306 1.00 35.91 302 ASN A CA 1
ATOM 2111 C C . ASN A 1 302 ? -41.865 49.015 269.330 1.00 33.83 302 ASN A C 1
ATOM 2112 O O . ASN A 1 302 ? -42.292 48.869 270.482 1.00 37.26 302 ASN A O 1
ATOM 2117 N N . VAL A 1 303 ? -40.788 48.373 268.882 1.00 27.44 303 VAL A N 1
ATOM 2118 C CA . VAL A 1 303 ? -39.900 47.618 269.763 1.00 26.35 303 VAL A CA 1
ATOM 2119 C C . VAL A 1 303 ? -38.579 48.361 269.804 1.00 29.52 303 VAL A C 1
ATOM 2120 O O . VAL A 1 303 ? -38.069 48.767 268.754 1.00 31.49 303 VAL A O 1
ATOM 2124 N N . THR A 1 304 ? -38.055 48.583 271.006 1.00 29.92 304 THR A N 1
ATOM 2125 C CA . THR A 1 304 ? -36.849 49.376 271.185 1.00 31.51 304 THR A CA 1
ATOM 2126 C C . THR A 1 304 ? -35.632 48.465 271.143 1.00 35.29 304 THR A C 1
ATOM 2127 O O . THR A 1 304 ? -35.600 47.432 271.818 1.00 37.80 304 THR A O 1
ATOM 2131 N N . VAL A 1 305 ? -34.640 48.844 270.342 1.00 30.78 305 VAL A N 1
ATOM 2132 C CA . VAL A 1 305 ? -33.504 47.986 270.050 1.00 35.27 305 VAL A CA 1
ATOM 2133 C C . VAL A 1 305 ? -32.232 48.685 270.502 1.00 41.93 305 VAL A C 1
ATOM 2134 O O . VAL A 1 305 ? -31.996 49.848 270.156 1.00 47.55 305 VAL A O 1
ATOM 2138 N N . LYS A 1 306 ? -31.413 47.975 271.269 1.00 35.37 306 LYS A N 1
ATOM 2139 C CA . LYS A 1 306 ? -30.149 48.533 271.719 1.00 32.84 306 LYS A CA 1
ATOM 2140 C C . LYS A 1 306 ? -29.008 48.206 270.766 1.00 39.64 306 LYS A C 1
ATOM 2141 O O . LYS A 1 306 ? -28.164 49.063 270.499 1.00 49.85 306 LYS A O 1
ATOM 2147 N N . GLY A 1 307 ? -28.967 46.990 270.231 1.00 39.69 307 GLY A N 1
ATOM 2148 C CA . GLY A 1 307 ? -27.880 46.605 269.354 1.00 39.54 307 GLY A CA 1
ATOM 2149 C C . GLY A 1 307 ? -28.153 46.876 267.892 1.00 45.07 307 GLY A C 1
ATOM 2150 O O . GLY A 1 307 ? -27.802 47.955 267.392 1.00 49.62 307 GLY A O 1
ATOM 2151 N N . GLU A 1 308 ? -28.766 45.908 267.197 1.00 41.34 308 GLU A N 1
ATOM 2152 C CA . GLU A 1 308 ? -29.042 46.003 265.764 1.00 36.18 308 GLU A CA 1
ATOM 2153 C C . GLU A 1 308 ? -30.387 45.368 265.432 1.00 28.40 308 GLU A C 1
ATOM 2154 O O . GLU A 1 308 ? -30.897 44.510 266.153 1.00 28.82 308 GLU A O 1
ATOM 2160 N N . VAL A 1 309 ? -30.946 45.783 264.307 1.00 29.87 309 VAL A N 1
ATOM 2161 C CA . VAL A 1 309 ? -32.103 45.121 263.717 1.00 37.28 309 VAL A CA 1
ATOM 2162 C C . VAL A 1 309 ? -31.621 44.290 262.540 1.00 39.59 309 VAL A C 1
ATOM 2163 O O . VAL A 1 309 ? -30.948 44.808 261.638 1.00 41.86 309 VAL A O 1
ATOM 2167 N N . ILE A 1 310 ? -31.954 43.003 262.550 1.00 36.45 310 ILE A N 1
ATOM 2168 C CA . ILE A 1 310 ? -31.637 42.106 261.448 1.00 37.79 310 ILE A CA 1
ATOM 2169 C C . ILE A 1 310 ? -32.933 41.792 260.719 1.00 34.47 310 ILE A C 1
ATOM 2170 O O . ILE A 1 310 ? -33.901 41.327 261.335 1.00 30.31 310 ILE A O 1
ATOM 2175 N N . ILE A 1 311 ? -32.954 42.058 259.414 1.00 30.31 311 ILE A N 1
ATOM 2176 C CA . ILE A 1 311 ? -34.113 41.794 258.572 1.00 28.30 311 ILE A CA 1
ATOM 2177 C C . ILE A 1 311 ? -33.854 40.513 257.789 1.00 27.42 311 ILE A C 1
ATOM 2178 O O . ILE A 1 311 ? -32.864 40.404 257.054 1.00 25.93 311 ILE A O 1
ATOM 2183 N N . SER A 1 312 ? -34.751 39.550 257.952 1.00 23.86 312 SER A N 1
ATOM 2184 C CA . SER A 1 312 ? -34.692 38.255 257.300 1.00 25.46 312 SER A CA 1
ATOM 2185 C C . SER A 1 312 ? -36.079 37.860 256.841 1.00 27.95 312 SER A C 1
ATOM 2186 O O . SER A 1 312 ? -36.490 36.702 256.967 1.00 34.28 312 SER A O 1
ATOM 2189 N N . ALA A 1 313 ? -36.832 38.826 256.322 1.00 24.94 313 ALA A N 1
ATOM 2190 C CA . ALA A 1 313 ? -38.188 38.557 255.866 1.00 26.30 313 ALA A CA 1
ATOM 2191 C C . ALA A 1 313 ? -38.228 37.799 254.541 1.00 27.52 313 ALA A C 1
ATOM 2192 O O . ALA A 1 313 ? -39.320 37.458 254.068 1.00 32.05 313 ALA A O 1
ATOM 2194 N N . GLY A 1 314 ? -37.077 37.512 253.942 1.00 25.55 314 GLY A N 1
ATOM 2195 C CA . GLY A 1 314 ? -37.003 36.740 252.720 1.00 23.25 314 GLY A CA 1
ATOM 2196 C C . GLY A 1 314 ? -36.869 37.623 251.492 1.00 23.67 314 GLY A C 1
ATOM 2197 O O . GLY A 1 314 ? -37.108 38.832 251.516 1.00 30.14 314 GLY A O 1
ATOM 2198 N N . ALA A 1 315 ? -36.480 36.981 250.390 1.00 21.94 315 ALA A N 1
ATOM 2199 C CA . ALA A 1 315 ? -36.284 37.702 249.137 1.00 24.69 315 ALA A CA 1
ATOM 2200 C C . ALA A 1 315 ? -37.551 38.428 248.716 1.00 29.13 315 ALA A C 1
ATOM 2201 O O . ALA A 1 315 ? -37.482 39.483 248.072 1.00 22.02 315 ALA A O 1
ATOM 2203 N N . LEU A 1 316 ? -38.716 37.901 249.087 1.00 21.33 316 LEU A N 1
ATOM 2204 C CA . LEU A 1 316 ? -39.929 38.580 248.678 1.00 29.18 316 LEU A CA 1
ATOM 2205 C C . LEU A 1 316 ? -40.371 39.649 249.670 1.00 33.56 316 LEU A C 1
ATOM 2206 O O . LEU A 1 316 ? -41.005 40.626 249.252 1.00 36.28 316 LEU A O 1
ATOM 2211 N N . HIS A 1 317 ? -40.040 39.526 250.963 1.00 21.67 317 HIS A N 1
ATOM 2212 C CA . HIS A 1 317 ? -40.636 40.435 251.938 1.00 21.87 317 HIS A CA 1
ATOM 2213 C C . HIS A 1 317 ? -39.669 41.418 252.566 1.00 30.20 317 HIS A C 1
ATOM 2214 O O . HIS A 1 317 ? -40.108 42.505 252.957 1.00 28.28 317 HIS A O 1
ATOM 2221 N N . THR A 1 318 ? -38.384 41.074 252.685 1.00 21.91 318 THR A N 1
ATOM 2222 C CA . THR A 1 318 ? -37.375 42.077 253.026 1.00 28.63 318 THR A CA 1
ATOM 2223 C C . THR A 1 318 ? -37.507 43.365 252.210 1.00 29.68 318 THR A C 1
ATOM 2224 O O . THR A 1 318 ? -37.540 44.448 252.820 1.00 27.00 318 THR A O 1
ATOM 2228 N N . PRO A 1 319 ? -37.616 43.334 250.867 1.00 25.95 319 PRO A N 1
ATOM 2229 C CA . PRO A 1 319 ? -37.839 44.595 250.131 1.00 25.57 319 PRO A CA 1
ATOM 2230 C C . PRO A 1 319 ? -39.080 45.328 250.594 1.00 31.95 319 PRO A C 1
ATOM 2231 O O . PRO A 1 319 ? -39.132 46.566 250.597 1.00 33.64 319 PRO A O 1
ATOM 2235 N N . THR A 1 320 ? -40.094 44.564 250.974 1.00 34.20 320 THR A N 1
ATOM 2236 C CA . THR A 1 320 ? -41.329 45.124 251.491 1.00 29.26 320 THR A CA 1
ATOM 2237 C C . THR A 1 320 ? -41.085 45.860 252.808 1.00 33.47 320 THR A C 1
ATOM 2238 O O . THR A 1 320 ? -41.577 46.979 253.004 1.00 30.81 320 THR A O 1
ATOM 2242 N N . VAL A 1 321 ? -40.274 45.272 253.701 1.00 37.52 321 VAL A N 1
ATOM 2243 C CA . VAL A 1 321 ? -40.029 45.876 255.008 1.00 30.58 321 VAL A CA 1
ATOM 2244 C C . VAL A 1 321 ? -39.185 47.136 254.859 1.00 30.21 321 VAL A C 1
ATOM 2245 O O . VAL A 1 321 ? -39.436 48.149 255.520 1.00 30.40 321 VAL A O 1
ATOM 2249 N N . LEU A 1 322 ? -38.189 47.111 253.969 1.00 31.24 322 LEU A N 1
ATOM 2250 C CA . LEU A 1 322 ? -37.357 48.295 253.798 1.00 32.58 322 LEU A CA 1
ATOM 2251 C C . LEU A 1 322 ? -38.081 49.386 253.027 1.00 35.14 322 LEU A C 1
ATOM 2252 O O . LEU A 1 322 ? -37.891 50.579 253.303 1.00 39.15 322 LEU A O 1
ATOM 2257 N N . GLN A 1 323 ? -38.897 49.007 252.047 1.00 30.49 323 GLN A N 1
ATOM 2258 C CA . GLN A 1 323 ? -39.632 50.028 251.310 1.00 32.34 323 GLN A CA 1
ATOM 2259 C C . GLN A 1 323 ? -40.546 50.801 252.248 1.00 36.16 323 GLN A C 1
ATOM 2260 O O . GLN A 1 323 ? -40.516 52.034 252.286 1.00 38.53 323 GLN A O 1
ATOM 2266 N N . ARG A 1 324 ? -41.342 50.085 253.048 1.00 37.89 324 ARG A N 1
ATOM 2267 C CA . ARG A 1 324 ? -42.197 50.767 254.009 1.00 33.23 324 ARG A CA 1
ATOM 2268 C C . ARG A 1 324 ? -41.378 51.553 255.017 1.00 32.00 324 ARG A C 1
ATOM 2269 O O . ARG A 1 324 ? -41.908 52.482 255.632 1.00 37.24 324 ARG A O 1
ATOM 2277 N N . SER A 1 325 ? -40.098 51.217 255.180 1.00 29.40 325 SER A N 1
ATOM 2278 C CA . SER A 1 325 ? -39.173 51.967 256.020 1.00 31.10 325 SER A CA 1
ATOM 2279 C C . SER A 1 325 ? -38.600 53.189 255.321 1.00 33.97 325 SER A C 1
ATOM 2280 O O . SER A 1 325 ? -37.708 53.832 255.886 1.00 34.10 325 SER A O 1
ATOM 2283 N N . GLY A 1 326 ? -39.078 53.514 254.119 1.00 32.93 326 GLY A N 1
ATOM 2284 C CA . GLY A 1 326 ? -38.482 54.582 253.345 1.00 31.26 326 GLY A CA 1
ATOM 2285 C C . GLY A 1 326 ? -37.092 54.273 252.838 1.00 33.01 326 GLY A C 1
ATOM 2286 O O . GLY A 1 326 ? -36.330 55.195 252.541 1.00 30.60 326 GLY A O 1
ATOM 2287 N N . ILE A 1 327 ? -36.733 52.996 252.742 1.00 32.88 327 ILE A N 1
ATOM 2288 C CA . ILE A 1 327 ? -35.429 52.571 252.251 1.00 32.18 327 ILE A CA 1
ATOM 2289 C C . ILE A 1 327 ? -35.670 51.851 250.931 1.00 33.61 327 ILE A C 1
ATOM 2290 O O . ILE A 1 327 ? -35.981 50.655 250.909 1.00 34.84 327 ILE A O 1
ATOM 2295 N N . GLY A 1 328 ? -35.542 52.569 249.820 1.00 33.51 328 GLY A N 1
ATOM 2296 C CA . GLY A 1 328 ? -35.762 51.973 248.522 1.00 40.17 328 GLY A CA 1
ATOM 2297 C C . GLY A 1 328 ? -35.581 52.949 247.377 1.00 42.19 328 GLY A C 1
ATOM 2298 O O . GLY A 1 328 ? -34.971 54.011 247.530 1.00 45.56 328 GLY A O 1
ATOM 2299 N N . PRO A 1 329 ? -36.101 52.605 246.197 1.00 39.37 329 PRO A N 1
ATOM 2300 C CA . PRO A 1 329 ? -35.990 53.523 245.055 1.00 38.56 329 PRO A CA 1
ATOM 2301 C C . PRO A 1 329 ? -36.773 54.795 245.345 1.00 43.06 329 PRO A C 1
ATOM 2302 O O . PRO A 1 329 ? -37.965 54.745 245.646 1.00 50.35 329 PRO A O 1
ATOM 2306 N N . ALA A 1 330 ? -36.089 55.939 245.268 1.00 40.72 330 ALA A N 1
ATOM 2307 C CA . ALA A 1 330 ? -36.717 57.199 245.654 1.00 38.76 330 ALA A CA 1
ATOM 2308 C C . ALA A 1 330 ? -38.001 57.446 244.872 1.00 39.13 330 ALA A C 1
ATOM 2309 O O . ALA A 1 330 ? -39.004 57.906 245.435 1.00 39.47 330 ALA A O 1
ATOM 2311 N N . SER A 1 331 ? -37.998 57.132 243.576 1.00 34.79 331 SER A N 1
ATOM 2312 C CA . SER A 1 331 ? -39.155 57.445 242.748 1.00 31.71 331 SER A CA 1
ATOM 2313 C C . SER A 1 331 ? -40.348 56.564 243.105 1.00 38.59 331 SER A C 1
ATOM 2314 O O . SER A 1 331 ? -41.474 57.058 243.217 1.00 36.19 331 SER A O 1
ATOM 2317 N N . PHE A 1 332 ? -40.127 55.264 243.315 1.00 30.29 332 PHE A N 1
ATOM 2318 C CA . PHE A 1 332 ? -41.224 54.419 243.770 1.00 29.78 332 PHE A CA 1
ATOM 2319 C C . PHE A 1 332 ? -41.737 54.877 245.126 1.00 42.78 332 PHE A C 1
ATOM 2320 O O . PHE A 1 332 ? -42.955 54.962 245.346 1.00 39.56 332 PHE A O 1
ATOM 2328 N N . LEU A 1 333 ? -40.815 55.181 246.047 1.00 43.84 333 LEU A N 1
ATOM 2329 C CA . LEU A 1 333 ? -41.192 55.657 247.374 1.00 36.65 333 LEU A CA 1
ATOM 2330 C C . LEU A 1 333 ? -42.008 56.941 247.301 1.00 40.84 333 LEU A C 1
ATOM 2331 O O . LEU A 1 333 ? -42.951 57.123 248.078 1.00 48.91 333 LEU A O 1
ATOM 2336 N N . ASP A 1 334 ? -41.659 57.851 246.386 1.00 43.41 334 ASP A N 1
ATOM 2337 C CA . ASP A 1 334 ? -42.467 59.058 246.209 1.00 44.58 334 ASP A CA 1
ATOM 2338 C C . ASP A 1 334 ? -43.855 58.712 245.684 1.00 40.51 334 ASP A C 1
ATOM 2339 O O . ASP A 1 334 ? -44.868 59.132 246.252 1.00 42.78 334 ASP A O 1
ATOM 2344 N N . ASP A 1 335 ? -43.915 57.934 244.599 1.00 37.95 335 ASP A N 1
ATOM 2345 C CA . ASP A 1 335 ? -45.184 57.446 244.069 1.00 42.03 335 ASP A CA 1
ATOM 2346 C C . ASP A 1 335 ? -46.008 56.680 245.104 1.00 48.64 335 ASP A C 1
ATOM 2347 O O . ASP A 1 335 ? -47.235 56.600 244.965 1.00 50.38 335 ASP A O 1
ATOM 2352 N N . ALA A 1 336 ? -45.373 56.132 246.140 1.00 45.86 336 ALA A N 1
ATOM 2353 C CA . ALA A 1 336 ? -46.067 55.403 247.194 1.00 40.30 336 ALA A CA 1
ATOM 2354 C C . ALA A 1 336 ? -46.453 56.280 248.373 1.00 38.19 336 ALA A C 1
ATOM 2355 O O . ALA A 1 336 ? -46.983 55.762 249.358 1.00 29.99 336 ALA A O 1
ATOM 2357 N N . GLY A 1 337 ? -46.179 57.580 248.317 1.00 37.59 337 GLY A N 1
ATOM 2358 C CA . GLY A 1 337 ? -46.426 58.420 249.472 1.00 35.71 337 GLY A CA 1
ATOM 2359 C C . GLY A 1 337 ? -45.592 58.106 250.694 1.00 36.59 337 GLY A C 1
ATOM 2360 O O . GLY A 1 337 ? -46.003 58.444 251.802 1.00 42.73 337 GLY A O 1
ATOM 2361 N N . ILE A 1 338 ? -44.435 57.484 250.529 1.00 34.11 338 ILE A N 1
ATOM 2362 C CA . ILE A 1 338 ? -43.541 57.129 251.630 1.00 34.38 338 ILE A CA 1
ATOM 2363 C C . ILE A 1 338 ? -42.359 58.092 251.624 1.00 38.83 338 ILE A C 1
ATOM 2364 O O . ILE A 1 338 ? -41.717 58.261 250.580 1.00 38.49 338 ILE A O 1
ATOM 2369 N N . PRO A 1 339 ? -42.023 58.717 252.752 1.00 42.49 339 PRO A N 1
ATOM 2370 C CA . PRO A 1 339 ? -40.854 59.612 252.777 1.00 40.31 339 PRO A CA 1
ATOM 2371 C C . PRO A 1 339 ? -39.551 58.830 252.652 1.00 39.82 339 PRO A C 1
ATOM 2372 O O . PRO A 1 339 ? -39.385 57.761 253.245 1.00 41.65 339 PRO A O 1
ATOM 2376 N N . VAL A 1 340 ? -38.619 59.378 251.882 1.00 41.74 340 VAL A N 1
ATOM 2377 C CA . VAL A 1 340 ? -37.355 58.696 251.614 1.00 41.30 340 VAL A CA 1
ATOM 2378 C C . VAL A 1 340 ? -36.436 58.832 252.824 1.00 37.98 340 VAL A C 1
ATOM 2379 O O . VAL A 1 340 ? -36.021 59.939 253.180 1.00 39.48 340 VAL A O 1
ATOM 2383 N N . THR A 1 341 ? -36.120 57.704 253.457 1.00 36.56 341 THR A N 1
ATOM 2384 C CA . THR A 1 341 ? -35.090 57.647 254.488 1.00 39.03 341 THR A CA 1
ATOM 2385 C C . THR A 1 341 ? -33.716 57.375 253.887 1.00 44.49 341 THR A C 1
ATOM 2386 O O . THR A 1 341 ? -32.728 58.020 254.248 1.00 49.54 341 THR A O 1
ATOM 2390 N N . LEU A 1 342 ? -33.644 56.403 252.988 1.00 43.89 342 LEU A N 1
ATOM 2391 C CA . LEU A 1 342 ? -32.453 56.110 252.214 1.00 37.55 342 LEU A CA 1
ATOM 2392 C C . LEU A 1 342 ? -32.913 55.852 250.788 1.00 38.23 342 LEU A C 1
ATOM 2393 O O . LEU A 1 342 ? -33.844 55.073 250.575 1.00 48.45 342 LEU A O 1
ATOM 2398 N N . ASP A 1 343 ? -32.293 56.512 249.818 1.00 34.23 343 ASP A N 1
ATOM 2399 C CA . ASP A 1 343 ? -32.581 56.207 248.417 1.00 35.28 343 ASP A CA 1
ATOM 2400 C C . ASP A 1 343 ? -31.621 55.108 247.970 1.00 39.82 343 ASP A C 1
ATOM 2401 O O . ASP A 1 343 ? -30.508 55.365 247.505 1.00 43.21 343 ASP A O 1
ATOM 2406 N N . LEU A 1 344 ? -32.064 53.865 248.124 1.00 38.87 344 LEU A N 1
ATOM 2407 C CA . LEU A 1 344 ? -31.333 52.687 247.669 1.00 38.38 344 LEU A CA 1
ATOM 2408 C C . LEU A 1 344 ? -32.187 51.959 246.641 1.00 36.54 344 LEU A C 1
ATOM 2409 O O . LEU A 1 344 ? -33.065 51.161 247.016 1.00 32.37 344 LEU A O 1
ATOM 2414 N N . PRO A 1 345 ? -31.976 52.195 245.342 1.00 38.02 345 PRO A N 1
ATOM 2415 C CA . PRO A 1 345 ? -32.855 51.590 244.328 1.00 27.89 345 PRO A CA 1
ATOM 2416 C C . PRO A 1 345 ? -32.681 50.095 244.188 1.00 40.22 345 PRO A C 1
ATOM 2417 O O . PR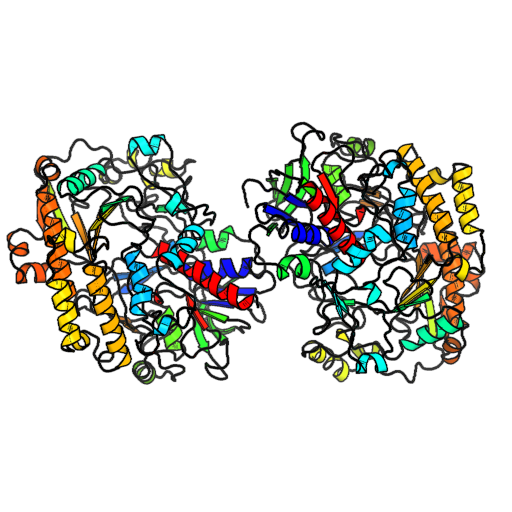O A 1 345 ? -33.504 49.455 243.516 1.00 39.83 345 PRO A O 1
ATOM 2421 N N . GLY A 1 346 ? -31.647 49.514 244.802 1.00 33.34 346 GLY A N 1
ATOM 2422 C CA . GLY A 1 346 ? -31.520 48.067 244.836 1.00 28.55 346 GLY A CA 1
ATOM 2423 C C . GLY A 1 346 ? -32.590 47.348 245.648 1.00 27.93 346 GLY A C 1
ATOM 2424 O O . GLY A 1 346 ? -32.800 46.151 245.429 1.00 26.40 346 GLY A O 1
ATOM 2425 N N . VAL A 1 347 ? -33.268 48.040 246.568 1.00 25.69 347 VAL A N 1
ATOM 2426 C CA . VAL A 1 347 ? -34.297 47.421 247.409 1.00 31.41 347 VAL A CA 1
ATOM 2427 C C . VAL A 1 347 ? -35.474 46.986 246.530 1.00 32.69 347 VAL A C 1
ATOM 2428 O O . VAL A 1 347 ? -36.208 47.818 245.982 1.00 31.26 347 VAL A O 1
ATOM 2432 N N . GLY A 1 348 ? -35.668 45.670 246.420 1.00 29.90 348 GLY A N 1
ATOM 2433 C CA . GLY A 1 348 ? -36.674 45.087 245.565 1.00 24.44 348 GLY A CA 1
ATOM 2434 C C . GLY A 1 348 ? -36.263 44.938 244.122 1.00 27.76 348 GLY A C 1
ATOM 2435 O O . GLY A 1 348 ? -36.992 44.312 243.350 1.00 28.93 348 GLY A O 1
ATOM 2436 N N . ALA A 1 349 ? -35.133 45.507 243.720 1.00 27.95 349 ALA A N 1
ATOM 2437 C CA . ALA A 1 349 ? -34.669 45.345 242.355 1.00 27.90 349 ALA A CA 1
ATOM 2438 C C . ALA A 1 349 ? -33.893 44.035 242.237 1.00 30.43 349 ALA A C 1
ATOM 2439 O O . ALA A 1 349 ? -33.725 43.287 243.208 1.00 29.37 349 ALA A O 1
ATOM 2441 N N . ASN A 1 350 ? -33.432 43.742 241.024 1.00 24.52 350 ASN A N 1
ATOM 2442 C CA . ASN A 1 350 ? -32.490 42.662 240.780 1.00 24.11 350 ASN A CA 1
ATOM 2443 C C . ASN A 1 350 ? -33.085 41.302 241.097 1.00 26.65 350 ASN A C 1
ATOM 2444 O O . ASN A 1 350 ? -32.348 40.358 241.382 1.00 29.98 350 ASN A O 1
ATOM 2449 N N . LEU A 1 351 ? -34.411 41.183 241.064 1.00 26.37 351 LEU A N 1
ATOM 2450 C CA . LEU A 1 351 ? -35.056 39.914 241.370 1.00 25.49 351 LEU A CA 1
ATOM 2451 C C . LEU A 1 351 ? -34.677 38.881 240.327 1.00 24.62 351 LEU A C 1
ATOM 2452 O O . LEU A 1 351 ? -34.788 39.128 239.122 1.00 27.88 351 LEU A O 1
ATOM 2457 N N . GLN A 1 352 ? -34.253 37.711 240.787 1.00 22.21 352 GLN A N 1
ATOM 2458 C CA . GLN A 1 352 ? -33.842 36.587 239.992 1.00 21.93 352 GLN A CA 1
ATOM 2459 C C . GLN A 1 352 ? -34.456 35.291 240.507 1.00 31.12 352 GLN A C 1
ATOM 2460 O O . GLN A 1 352 ? -34.709 35.142 241.634 1.00 34.89 352 GLN A O 1
ATOM 2466 N N . ASP A 1 353 ? -34.689 34.345 239.637 1.00 29.90 353 ASP A N 1
ATOM 2467 C CA . ASP A 1 353 ? -35.228 33.079 240.016 1.00 20.91 353 ASP A CA 1
ATOM 2468 C C . ASP A 1 353 ? -34.819 32.055 239.000 1.00 24.35 353 ASP A C 1
ATOM 2469 O O . ASP A 1 353 ? -34.425 32.374 237.921 1.00 20.95 353 ASP A O 1
ATOM 2474 N N . HIS A 1 354 ? -34.917 30.799 239.374 1.00 23.87 354 HIS A N 1
ATOM 2475 C CA . HIS A 1 354 ? -34.657 29.694 238.485 1.00 24.59 354 HIS A CA 1
ATOM 2476 C C . HIS A 1 354 ? -35.946 29.395 237.740 1.00 25.41 354 HIS A C 1
ATOM 2477 O O . HIS A 1 354 ? -36.971 29.406 238.318 1.00 24.92 354 HIS A O 1
ATOM 2484 N N . CYS A 1 355 ? -35.861 29.108 236.452 1.00 22.77 355 CYS A N 1
ATOM 2485 C CA . CYS A 1 355 ? -37.005 28.855 235.577 1.00 20.53 355 CYS A CA 1
ATOM 2486 C C . CYS A 1 355 ? -36.581 27.949 234.423 1.00 20.45 355 CYS A C 1
ATOM 2487 O O . CYS A 1 355 ? -35.390 27.800 234.135 1.00 27.52 355 CYS A O 1
ATOM 2490 N N . GLY A 1 356 ? -37.557 27.345 233.746 1.00 20.50 356 GLY A N 1
ATOM 2491 C CA . GLY A 1 356 ? -37.208 26.532 232.608 1.00 24.85 356 GLY A CA 1
ATOM 2492 C C . GLY A 1 356 ? -38.325 25.717 231.992 1.00 28.50 356 GLY A C 1
ATOM 2493 O O . GLY A 1 356 ? -39.335 25.407 232.627 1.00 25.86 356 GLY A O 1
ATOM 2494 N N . PRO A 1 357 ? -38.140 25.341 230.728 1.00 27.91 357 PRO A N 1
ATOM 2495 C CA . PRO A 1 357 ? -39.147 24.553 230.019 1.00 24.81 357 PRO A CA 1
ATOM 2496 C C . PRO A 1 357 ? -38.802 23.074 230.044 1.00 27.24 357 PRO A C 1
ATOM 2497 O O . PRO A 1 357 ? -37.658 22.701 230.350 1.00 27.67 357 PRO A O 1
ATOM 2501 N N . PRO A 1 358 ? -39.773 22.196 229.716 1.00 29.60 358 PRO A N 1
ATOM 2502 C CA . PRO A 1 358 ? -39.527 20.750 229.779 1.00 20.26 358 PRO A CA 1
ATOM 2503 C C . PRO A 1 358 ? -39.276 20.078 228.437 1.00 20.32 358 PRO A C 1
ATOM 2504 O O . PRO A 1 358 ? -39.554 20.639 227.375 1.00 20.57 358 PRO A O 1
ATOM 2508 N N . VAL A 1 359 ? -38.758 18.853 228.500 1.00 24.94 359 VAL A N 1
ATOM 2509 C CA . VAL A 1 359 ? -38.710 17.912 227.387 1.00 23.80 359 VAL A CA 1
ATOM 2510 C C . VAL A 1 359 ? -39.381 16.644 227.886 1.00 26.40 359 VAL A C 1
ATOM 2511 O O . VAL A 1 359 ? -39.054 16.159 228.976 1.00 27.26 359 VAL A O 1
ATOM 2515 N N . THR A 1 360 ? -40.340 16.130 227.115 1.00 25.93 360 THR A N 1
ATOM 2516 C CA . THR A 1 360 ? -41.244 15.098 227.597 1.00 28.40 360 THR A CA 1
ATOM 2517 C C . THR A 1 360 ? -41.344 13.952 226.594 1.00 29.17 360 THR A C 1
ATOM 2518 O O . THR A 1 360 ? -41.222 14.140 225.381 1.00 27.53 360 THR A O 1
ATOM 2522 N N . TRP A 1 361 ? -41.556 12.749 227.121 1.00 26.64 361 TRP A N 1
ATOM 2523 C CA . TRP A 1 361 ? -41.609 11.573 226.275 1.00 26.23 361 TRP A CA 1
ATOM 2524 C C . TRP A 1 361 ? -42.624 10.578 226.834 1.00 30.25 361 TRP A C 1
ATOM 2525 O O . TRP A 1 361 ? -43.023 10.650 227.999 1.00 31.13 361 TRP A O 1
ATOM 2536 N N . ASN A 1 362 ? -43.087 9.683 225.962 1.00 27.42 362 ASN A N 1
ATOM 2537 C CA . ASN A 1 362 ? -43.776 8.464 226.358 1.00 24.51 362 ASN A CA 1
ATOM 2538 C C . ASN A 1 362 ? -42.882 7.286 226.005 1.00 24.49 362 ASN A C 1
ATOM 2539 O O . ASN A 1 362 ? -41.815 7.452 225.416 1.00 30.82 362 ASN A O 1
ATOM 2544 N N . TYR A 1 363 ? -43.317 6.085 226.366 1.00 23.71 363 TYR A N 1
ATOM 2545 C CA . TYR A 1 363 ? -42.608 4.862 226.007 1.00 21.50 363 TYR A CA 1
ATOM 2546 C C . TYR A 1 363 ? -43.489 4.037 225.082 1.00 24.27 363 TYR A C 1
ATOM 2547 O O . TYR A 1 363 ? -44.682 3.871 225.343 1.00 31.73 363 TYR A O 1
ATOM 2556 N N . THR A 1 364 ? -42.906 3.535 224.001 1.00 29.95 364 THR A N 1
ATOM 2557 C CA . THR A 1 364 ? -43.666 2.795 223.004 1.00 32.33 364 THR A CA 1
ATOM 2558 C C . THR A 1 364 ? -43.646 1.296 223.254 1.00 43.17 364 THR A C 1
ATOM 2559 O O . THR A 1 364 ? -44.501 0.578 222.726 1.00 55.15 364 THR A O 1
ATOM 2563 N N . GLU A 1 365 ? -42.699 0.821 224.016 1.00 45.16 365 GLU A N 1
ATOM 2564 C CA . GLU A 1 365 ? -42.652 -0.492 224.623 1.00 49.26 365 GLU A CA 1
ATOM 2565 C C . GLU A 1 365 ? -43.141 -0.385 226.056 1.00 51.38 365 GLU A C 1
ATOM 2566 O O . GLU A 1 365 ? -43.145 0.702 226.639 1.00 54.61 365 GLU A O 1
ATOM 2572 N N . PRO A 1 366 ? -43.575 -1.482 226.666 1.00 46.82 366 PRO A N 1
ATOM 2573 C CA . PRO A 1 366 ? -44.053 -1.396 228.051 1.00 42.80 366 PRO A CA 1
ATOM 2574 C C . PRO A 1 366 ? -42.914 -1.126 229.033 1.00 41.83 366 PRO A C 1
ATOM 2575 O O . PRO A 1 366 ? -41.781 -1.581 228.859 1.00 46.12 366 PRO A O 1
ATOM 2579 N N . TYR A 1 367 ? -43.227 -0.355 230.073 1.00 36.59 367 TYR A N 1
ATOM 2580 C CA . TYR A 1 367 ? -42.218 0.112 231.022 1.00 32.97 367 TYR A CA 1
ATOM 2581 C C . TYR A 1 367 ? -42.077 -0.942 232.110 1.00 39.18 367 TYR A C 1
ATOM 2582 O O . TYR A 1 367 ? -42.743 -0.892 233.147 1.00 42.82 367 TYR A O 1
ATOM 2591 N N . THR A 1 368 ? -41.177 -1.897 231.872 1.00 38.36 368 THR A N 1
ATOM 2592 C CA . THR A 1 368 ? -41.113 -3.163 232.594 1.00 34.91 368 THR A CA 1
ATOM 2593 C C . THR A 1 368 ? -39.822 -3.287 233.384 1.00 28.05 368 THR A C 1
ATOM 2594 O O . THR A 1 368 ? -38.869 -2.530 233.197 1.00 30.97 368 THR A O 1
ATOM 2598 N N . GLY A 1 369 ? -39.816 -4.281 234.268 1.00 25.39 369 GLY A N 1
ATOM 2599 C CA . GLY A 1 369 ? -38.650 -4.655 235.030 1.00 22.34 369 GLY A CA 1
ATOM 2600 C C . GLY A 1 369 ? -38.305 -3.764 236.196 1.00 33.48 369 GLY A C 1
ATOM 2601 O O . GLY A 1 369 ? -37.255 -3.978 236.815 1.00 36.75 369 GLY A O 1
ATOM 2602 N N . PHE A 1 370 ? -39.138 -2.778 236.519 1.00 31.12 370 PHE A N 1
ATOM 2603 C CA . PHE A 1 370 ? -38.901 -1.872 237.636 1.00 23.39 370 PHE A CA 1
ATOM 2604 C C . PHE A 1 370 ? -39.950 -2.123 238.708 1.00 21.72 370 PHE A C 1
ATOM 2605 O O . PHE A 1 370 ? -41.150 -2.022 238.447 1.00 35.10 370 PHE A O 1
ATOM 2613 N N . PHE A 1 371 ? -39.502 -2.441 239.912 1.00 22.68 371 PHE A N 1
ATOM 2614 C CA . PHE A 1 371 ? -40.402 -2.467 241.031 1.00 21.86 371 PHE A CA 1
ATOM 2615 C C . PHE A 1 371 ? -39.611 -1.963 242.224 1.00 24.39 371 PHE A C 1
ATOM 2616 O O . PHE A 1 371 ? -38.525 -2.495 242.500 1.00 21.61 371 PHE A O 1
ATOM 2624 N N . PRO A 1 372 ? -40.132 -0.973 242.972 1.00 25.17 372 PRO A N 1
ATOM 2625 C CA . PRO A 1 372 ? -41.396 -0.272 242.740 1.00 23.07 372 PRO A CA 1
ATOM 2626 C C . PRO A 1 372 ? -41.256 1.077 242.029 1.00 22.70 372 PRO A C 1
ATOM 2627 O O . PRO A 1 372 ? -40.289 1.807 242.272 1.00 21.87 372 PRO A O 1
ATOM 2631 N N . LEU A 1 373 ? -42.221 1.407 241.187 1.00 21.10 373 LEU A N 1
ATOM 2632 C CA . LEU A 1 373 ? -42.339 2.700 240.534 1.00 20.84 373 LEU A CA 1
ATOM 2633 C C . LEU A 1 373 ? -43.324 3.581 241.300 1.00 27.41 373 LEU A C 1
ATOM 2634 O O . LEU A 1 373 ? -44.063 3.099 242.159 1.00 30.65 373 LEU A O 1
ATOM 2639 N N . PRO A 1 374 ? -43.355 4.892 241.034 1.00 26.92 374 PRO A N 1
ATOM 2640 C CA . PRO A 1 374 ? -44.251 5.755 241.818 1.00 24.87 374 PRO A CA 1
ATOM 2641 C C . PRO A 1 374 ? -45.706 5.376 241.700 1.00 20.90 374 PRO A C 1
ATOM 2642 O O . PRO A 1 374 ? -46.444 5.478 242.686 1.00 27.11 374 PRO A O 1
ATOM 2646 N N . SER A 1 375 ? -46.132 4.886 240.535 1.00 26.16 375 SER A N 1
ATOM 2647 C CA . SER A 1 375 ? -47.515 4.449 240.356 1.00 23.72 375 SER A CA 1
ATOM 2648 C C . SER A 1 375 ? -47.937 3.375 241.353 1.00 28.65 375 SER A C 1
ATOM 2649 O O . SER A 1 375 ? -49.140 3.172 241.553 1.00 32.93 375 SER A O 1
ATOM 2652 N N . GLU A 1 376 ? -46.983 2.669 241.969 1.00 30.34 376 GLU A N 1
ATOM 2653 C CA . GLU A 1 376 ? -47.341 1.667 242.963 1.00 28.15 376 GLU A CA 1
ATOM 2654 C C . GLU A 1 376 ? -48.118 2.288 244.117 1.00 30.37 376 GLU A C 1
ATOM 2655 O O . GLU A 1 376 ? -48.934 1.608 244.748 1.00 28.55 376 GLU A O 1
ATOM 2661 N N . MET A 1 377 ? -47.897 3.578 244.392 1.00 30.66 377 MET A N 1
ATOM 2662 C CA . MET A 1 377 ? -48.611 4.228 245.484 1.00 27.65 377 MET A CA 1
ATOM 2663 C C . MET A 1 377 ? -50.100 4.342 245.198 1.00 32.24 377 MET A C 1
ATOM 2664 O O . MET A 1 377 ? -50.911 4.356 246.136 1.00 35.86 377 MET A O 1
ATOM 2669 N N . VAL A 1 378 ? -50.483 4.427 243.926 1.00 29.56 378 VAL A N 1
ATOM 2670 C CA . VAL A 1 378 ? -51.891 4.533 243.561 1.00 22.56 378 VAL A CA 1
ATOM 2671 C C . VAL A 1 378 ? -52.467 3.242 243.000 1.00 23.07 378 VAL A C 1
ATOM 2672 O O . VAL A 1 378 ? -53.693 3.147 242.865 1.00 33.33 378 VAL A O 1
ATOM 2676 N N . ASN A 1 379 ? -51.644 2.231 242.716 1.00 23.36 379 ASN A N 1
ATOM 2677 C CA . ASN A 1 379 ? -52.086 0.959 242.144 1.00 23.58 379 ASN A CA 1
ATOM 2678 C C . ASN A 1 379 ? -52.195 -0.180 243.142 1.00 27.26 379 ASN A C 1
ATOM 2679 O O . ASN A 1 379 ? -52.748 -1.233 242.797 1.00 33.83 379 ASN A O 1
ATOM 2684 N N . ASN A 1 380 ? -51.663 -0.007 244.352 1.00 23.58 380 ASN A N 1
ATOM 2685 C CA . ASN A 1 380 ? -51.269 -1.096 245.254 1.00 26.72 380 ASN A CA 1
ATOM 2686 C C . ASN A 1 380 ? -51.554 -0.644 246.680 1.00 28.02 380 ASN A C 1
ATOM 2687 O O . ASN A 1 380 ? -50.664 -0.033 247.278 1.00 26.58 380 ASN A O 1
ATOM 2692 N N . ALA A 1 381 ? -52.727 -0.991 247.241 1.00 30.41 381 ALA A N 1
ATOM 2693 C CA . ALA A 1 381 ? -53.052 -0.577 248.614 1.00 27.23 381 ALA A CA 1
ATOM 2694 C C . ALA A 1 381 ? -52.064 -1.167 249.610 1.00 28.03 381 ALA A C 1
ATOM 2695 O O . ALA A 1 381 ? -51.617 -0.485 250.541 1.00 23.43 381 ALA A O 1
ATOM 2697 N N . THR A 1 382 ? -51.755 -2.458 249.458 1.00 31.25 382 THR A N 1
ATOM 2698 C CA . THR A 1 382 ? -50.766 -3.112 250.309 1.00 28.67 382 THR A CA 1
ATOM 2699 C C . THR A 1 382 ? -49.500 -2.274 250.412 1.00 27.82 382 THR A C 1
ATOM 2700 O O . THR A 1 382 ? -49.060 -1.916 251.512 1.00 27.00 382 THR A O 1
ATOM 2704 N N . PHE A 1 383 ? -48.948 -1.894 249.254 1.00 24.37 383 PHE A N 1
ATOM 2705 C CA . PHE A 1 383 ? -47.685 -1.162 249.189 1.00 26.41 383 PHE A CA 1
ATOM 2706 C C . PHE A 1 383 ? -47.791 0.210 249.855 1.00 31.86 383 PHE A C 1
ATOM 2707 O O . PHE A 1 383 ? -46.865 0.639 250.555 1.00 30.75 383 PHE A O 1
ATOM 2715 N N . LYS A 1 384 ? -48.912 0.917 249.648 1.00 35.33 384 LYS A N 1
ATOM 2716 C CA . LYS A 1 384 ? -49.062 2.244 250.236 1.00 27.33 384 LYS A CA 1
ATOM 2717 C C . LYS A 1 384 ? -49.334 2.160 251.735 1.00 25.88 384 LYS A C 1
ATOM 2718 O O . LYS A 1 384 ? -48.807 2.968 252.514 1.00 25.67 384 LYS A O 1
ATOM 2724 N N . ALA A 1 385 ? -50.162 1.199 252.163 1.00 24.24 385 ALA A N 1
ATOM 2725 C CA . ALA A 1 385 ? -50.351 0.986 253.597 1.00 27.04 385 ALA A CA 1
ATOM 2726 C C . ALA A 1 385 ? -49.020 0.740 254.299 1.00 27.41 385 ALA A C 1
ATOM 2727 O O . ALA A 1 385 ? -48.751 1.299 255.372 1.00 24.29 385 ALA A O 1
ATOM 2729 N N A GLU A 1 386 ? -48.171 -0.098 253.709 0.47 27.71 386 GLU A N 1
ATOM 2730 N N B GLU A 1 386 ? -48.181 -0.112 253.706 0.53 27.89 386 GLU A N 1
ATOM 2731 C CA A GLU A 1 386 ? -46.888 -0.393 254.325 0.47 23.41 386 GLU A CA 1
ATOM 2732 C CA B GLU A 1 386 ? -46.874 -0.405 254.273 0.53 23.25 386 GLU A CA 1
ATOM 2733 C C A GLU A 1 386 ? -45.947 0.807 254.271 0.47 25.24 386 GLU A C 1
ATOM 2734 C C B GLU A 1 386 ? -45.987 0.831 254.290 0.53 25.31 386 GLU A C 1
ATOM 2735 O O A GLU A 1 386 ? -45.113 0.971 255.168 0.47 25.61 386 GLU A O 1
ATOM 2736 O O B GLU A 1 386 ? -45.228 1.045 255.244 0.53 25.46 386 GLU A O 1
ATOM 2747 N N . ALA A 1 387 ? -46.062 1.654 253.239 1.00 21.46 387 ALA A N 1
ATOM 2748 C CA . ALA A 1 387 ? -45.278 2.889 253.210 1.00 20.99 387 ALA A CA 1
ATOM 2749 C C . ALA A 1 387 ? -45.659 3.810 254.359 1.00 24.57 387 ALA A C 1
ATOM 2750 O O . ALA A 1 387 ? -44.787 4.416 254.993 1.00 20.50 387 ALA A O 1
ATOM 2752 N N . ILE A 1 388 ? -46.961 3.927 254.631 1.00 23.90 388 ILE A N 1
ATOM 2753 C CA . ILE A 1 388 ? -47.441 4.745 255.742 1.00 28.62 388 ILE A CA 1
ATOM 2754 C C . ILE A 1 388 ? -46.874 4.238 257.062 1.00 28.82 388 ILE A C 1
ATOM 2755 O O . ILE A 1 388 ? -46.369 5.008 257.890 1.00 29.50 388 ILE A O 1
ATOM 2760 N N . THR A 1 389 ? -46.947 2.940 257.282 1.00 28.58 389 THR A N 1
ATOM 2761 C CA . THR A 1 389 ? -46.463 2.434 258.554 1.00 40.48 389 THR A CA 1
ATOM 2762 C C . THR A 1 389 ? -44.944 2.315 258.576 1.00 33.01 389 THR A C 1
ATOM 2763 O O . THR A 1 389 ? -44.345 2.367 259.655 1.00 25.90 389 THR A O 1
ATOM 2767 N N . GLY A 1 390 ? -44.308 2.160 257.407 1.00 28.07 390 GLY A N 1
ATOM 2768 C CA . GLY A 1 390 ? -42.859 2.128 257.373 1.00 24.61 390 GLY A CA 1
ATOM 2769 C C . GLY A 1 390 ? -42.265 3.437 257.834 1.00 35.07 390 GLY A C 1
ATOM 2770 O O . GLY A 1 390 ? -41.205 3.461 258.466 1.00 42.97 390 GLY A O 1
ATOM 2771 N N . PHE A 1 391 ? -42.959 4.539 257.550 1.00 30.30 391 PHE A N 1
ATOM 2772 C CA . PHE A 1 391 ? -42.488 5.861 257.923 1.00 25.83 391 PHE A CA 1
ATOM 2773 C C . PHE A 1 391 ? -42.486 6.056 259.440 1.00 27.71 391 PHE A C 1
ATOM 2774 O O . PHE A 1 391 ? -41.720 6.878 259.964 1.00 33.54 391 PHE A O 1
ATOM 2782 N N . ASP A 1 392 ? -43.316 5.310 260.157 1.00 23.75 392 ASP A N 1
ATOM 2783 C CA . ASP A 1 392 ? -43.445 5.480 261.595 1.00 25.46 392 ASP A CA 1
ATOM 2784 C C . ASP A 1 392 ? -42.512 4.578 262.367 1.00 27.66 392 ASP A C 1
ATOM 2785 O O . ASP A 1 392 ? -42.385 4.742 263.584 1.00 33.23 392 ASP A O 1
ATOM 2790 N N . GLU A 1 393 ? -41.897 3.611 261.709 1.00 20.46 393 GLU A N 1
ATOM 2791 C CA . GLU A 1 393 ? -40.945 2.780 262.416 1.00 23.92 393 GLU A CA 1
ATOM 2792 C C . GLU A 1 393 ? -39.661 3.551 262.677 1.00 22.57 393 GLU A C 1
ATOM 2793 O O . GLU A 1 393 ? -39.382 4.591 262.079 1.00 29.82 393 GLU A O 1
ATOM 2799 N N . VAL A 1 394 ? -38.887 3.032 263.612 1.00 23.25 394 VAL A N 1
ATOM 2800 C CA . VAL A 1 394 ? -37.595 3.605 263.945 1.00 21.13 394 VAL A CA 1
ATOM 2801 C C . VAL A 1 394 ? -36.553 2.537 263.650 1.00 25.15 394 VAL A C 1
ATOM 2802 O O . VAL A 1 394 ? -36.572 1.478 264.294 1.00 30.54 394 VAL A O 1
ATOM 2806 N N . PRO A 1 395 ? -35.666 2.735 262.657 1.00 29.09 395 PRO A N 1
ATOM 2807 C CA . PRO A 1 395 ? -35.631 3.917 261.784 1.00 27.75 395 PRO A CA 1
ATOM 2808 C C . PRO A 1 395 ? -36.690 3.892 260.676 1.00 28.49 395 PRO A C 1
ATOM 2809 O O . PRO A 1 395 ? -37.177 2.825 260.280 1.00 27.10 395 PRO A O 1
ATOM 2813 N N . ALA A 1 396 ? -37.035 5.086 260.197 1.00 25.39 396 ALA A N 1
ATOM 2814 C CA . ALA A 1 396 ? -38.003 5.238 259.123 1.00 19.74 396 ALA A CA 1
ATOM 2815 C C . ALA A 1 396 ? -37.642 4.359 257.924 1.00 24.17 396 ALA A C 1
ATOM 2816 O O . ALA A 1 396 ? -36.467 4.166 257.605 1.00 24.25 396 ALA A O 1
ATOM 2818 N N . ARG A 1 397 ? -38.663 3.815 257.263 1.00 20.07 397 ARG A N 1
ATOM 2819 C CA . ARG A 1 397 ? -38.472 2.849 256.194 1.00 20.29 397 ARG A CA 1
ATOM 2820 C C . ARG A 1 397 ? -39.427 3.157 255.049 1.00 20.61 397 ARG A C 1
ATOM 2821 O O . ARG A 1 397 ? -40.542 3.637 255.270 1.00 20.20 397 ARG A O 1
ATOM 2829 N N . GLY A 1 398 ? -38.973 2.911 253.821 1.00 20.25 398 GLY A N 1
ATOM 2830 C CA . GLY A 1 398 ? -39.861 2.868 252.683 1.00 20.31 398 GLY A CA 1
ATOM 2831 C C . GLY A 1 398 ? -40.067 4.187 251.969 1.00 23.21 398 GLY A C 1
ATOM 2832 O O . GLY A 1 398 ? -39.503 5.221 252.334 1.00 26.92 398 GLY A O 1
ATOM 2833 N N . PRO A 1 399 ? -40.947 4.169 250.956 1.00 23.70 399 PRO A N 1
ATOM 2834 C CA . PRO A 1 399 ? -41.100 5.305 250.023 1.00 19.86 399 PRO A CA 1
ATOM 2835 C C . PRO A 1 399 ? -41.107 6.699 250.643 1.00 24.85 399 PRO A C 1
ATOM 2836 O O . PRO A 1 399 ? -40.514 7.635 250.099 1.00 19.68 399 PRO A O 1
ATOM 2840 N N . TYR A 1 400 ? -41.799 6.863 251.768 1.00 21.38 400 TYR A N 1
ATOM 2841 C CA . TYR A 1 400 ? -41.964 8.199 252.312 1.00 19.36 400 TYR A CA 1
ATOM 2842 C C . TYR A 1 400 ? -40.666 8.762 252.882 1.00 19.12 400 TYR A C 1
ATOM 2843 O O . TYR A 1 400 ? -40.591 9.965 253.128 1.00 20.33 400 TYR A O 1
ATOM 2852 N N . THR A 1 401 ? -39.645 7.933 253.111 1.00 19.18 401 THR A N 1
ATOM 2853 C CA . THR A 1 401 ? -38.369 8.498 253.535 1.00 20.44 401 THR A CA 1
ATOM 2854 C C . THR A 1 401 ? -37.759 9.341 252.433 1.00 21.99 401 THR A C 1
ATOM 2855 O O . THR A 1 401 ? -36.869 10.153 252.696 1.00 24.97 401 THR A O 1
ATOM 2859 N N . LEU A 1 402 ? -38.220 9.151 251.207 1.00 18.90 402 LEU A N 1
ATOM 2860 C CA . LEU A 1 402 ? -37.803 9.963 250.082 1.00 18.77 402 LEU A CA 1
ATOM 2861 C C . LEU A 1 402 ? -38.442 11.346 250.177 1.00 25.86 402 LEU A C 1
ATOM 2862 O O . LEU A 1 402 ? -39.598 11.481 250.582 1.00 24.97 402 LEU A O 1
ATOM 2867 N N . ALA A 1 403 ? -37.674 12.385 249.842 1.00 21.34 403 ALA A N 1
ATOM 2868 C CA . ALA A 1 403 ? -38.249 13.719 249.717 1.00 21.82 403 ALA A CA 1
ATOM 2869 C C . ALA A 1 403 ? -38.717 13.908 248.278 1.00 31.59 403 ALA A C 1
ATOM 2870 O O . ALA A 1 403 ? -39.624 13.202 247.834 1.00 40.86 403 ALA A O 1
ATOM 2872 N N . GLY A 1 404 ? -38.109 14.817 247.524 1.00 18.41 404 GLY A N 1
ATOM 2873 C CA . GLY A 1 404 ? -38.505 14.977 246.140 1.00 18.50 404 GLY A CA 1
ATOM 2874 C C . GLY A 1 404 ? -37.613 14.303 245.125 1.00 18.51 404 GLY A C 1
ATOM 2875 O O . GLY A 1 404 ? -37.878 14.390 243.920 1.00 18.59 404 GLY A O 1
ATOM 2876 N N . GLY A 1 405 ? -36.575 13.609 245.576 1.00 18.46 405 GLY A N 1
ATOM 2877 C CA . GLY A 1 405 ? -35.580 13.046 244.687 1.00 18.48 405 GLY A CA 1
ATOM 2878 C C . GLY A 1 405 ? -34.204 13.554 245.061 1.00 18.39 405 GLY A C 1
ATOM 2879 O O . GLY A 1 405 ? -34.081 14.606 245.689 1.00 18.32 405 GLY A O 1
ATOM 2880 N N . ASN A 1 406 ? -33.158 12.832 244.667 1.00 18.43 406 ASN A N 1
ATOM 2881 C CA . ASN A 1 406 ? -31.814 13.103 245.160 1.00 21.90 406 ASN A CA 1
ATOM 2882 C C . ASN A 1 406 ? -30.773 13.221 244.045 1.00 18.44 406 ASN A C 1
ATOM 2883 O O . ASN A 1 406 ? -29.572 13.086 244.305 1.00 19.64 406 ASN A O 1
ATOM 2888 N N . ASN A 1 407 ? -31.192 13.505 242.817 1.00 20.26 407 ASN A N 1
ATOM 2889 C CA . ASN A 1 407 ? -30.279 13.464 241.686 1.00 23.28 407 ASN A CA 1
ATOM 2890 C C . ASN A 1 407 ? -30.487 14.671 240.798 1.00 24.48 407 ASN A C 1
ATOM 2891 O O . ASN A 1 407 ? -31.617 15.119 240.596 1.00 25.40 407 ASN A O 1
ATOM 2896 N N . ALA A 1 408 ? -29.387 15.182 240.266 1.00 22.98 408 ALA A N 1
ATOM 2897 C CA . ALA A 1 408 ? -29.478 16.172 239.210 1.00 21.10 408 ALA A CA 1
ATOM 2898 C C . ALA A 1 408 ? -28.196 16.140 238.402 1.00 18.62 408 ALA A C 1
ATOM 2899 O O . ALA A 1 408 ? -27.131 15.768 238.908 1.00 18.66 408 ALA A O 1
ATOM 2901 N N . ILE A 1 409 ? -28.315 16.512 237.139 1.00 22.30 409 ILE A N 1
ATOM 2902 C CA . ILE A 1 409 ? -27.128 16.860 236.375 1.00 18.77 409 ILE A CA 1
ATOM 2903 C C . ILE A 1 409 ? -26.921 18.356 236.505 1.00 18.85 409 ILE A C 1
ATOM 2904 O O . ILE A 1 409 ? -27.867 19.137 236.658 1.00 20.51 409 ILE A O 1
ATOM 2909 N N . PHE A 1 410 ? -25.655 18.751 236.511 1.00 19.89 410 PHE A N 1
ATOM 2910 C CA . PHE A 1 410 ? -25.270 20.151 236.411 1.00 23.56 410 PHE A CA 1
ATOM 2911 C C . PHE A 1 410 ? -24.237 20.218 235.294 1.00 22.21 410 PHE A C 1
ATOM 2912 O O . PHE A 1 410 ? -23.113 19.730 235.444 1.00 21.00 410 PHE A O 1
ATOM 2920 N N . VAL A 1 411 ? -24.633 20.753 234.151 1.00 19.32 411 VAL A N 1
ATOM 2921 C CA . VAL A 1 411 ? -23.794 20.757 232.957 1.00 27.48 411 VAL A CA 1
ATOM 2922 C C . VAL A 1 411 ? -23.436 22.196 232.629 1.00 23.97 411 VAL A C 1
ATOM 2923 O O . VAL A 1 411 ? -24.316 23.065 232.577 1.00 24.33 411 VAL A O 1
ATOM 2927 N N . SER A 1 412 ? -22.148 22.449 232.420 1.00 23.01 412 SER A N 1
ATOM 2928 C CA . SER A 1 412 ? -21.689 23.783 232.061 1.00 20.16 412 SER A CA 1
ATOM 2929 C C . SER A 1 412 ? -22.078 24.132 230.627 1.00 24.28 412 SER A C 1
ATOM 2930 O O . SER A 1 412 ? -22.254 23.253 229.772 1.00 23.53 412 SER A O 1
ATOM 2933 N N . LEU A 1 413 ? -22.232 25.437 230.370 1.00 23.63 413 LEU A N 1
ATOM 2934 C CA . LEU A 1 413 ? -22.500 25.884 229.005 1.00 22.77 413 LEU A CA 1
ATOM 2935 C C . LEU A 1 413 ? -21.454 25.373 228.025 1.00 22.43 413 LEU A C 1
ATOM 2936 O O . LEU A 1 413 ? -21.845 24.800 226.994 1.00 20.67 413 LEU A O 1
ATOM 2941 N N . PRO A 1 414 ? -20.140 25.495 228.279 1.00 20.92 414 PRO A N 1
ATOM 2942 C CA . PRO A 1 414 ? -19.178 24.911 227.328 1.00 20.99 414 PRO A CA 1
ATOM 2943 C C . PRO A 1 414 ? -19.413 23.431 227.062 1.00 31.68 414 PRO A C 1
ATOM 2944 O O . PRO A 1 414 ? -19.270 22.981 225.920 1.00 30.40 414 PRO A O 1
ATOM 2948 N N . HIS A 1 415 ? -19.793 22.657 228.080 1.00 25.80 415 HIS A N 1
ATOM 2949 C CA . HIS A 1 415 ? -19.979 21.230 227.856 1.00 25.25 415 HIS A CA 1
ATOM 2950 C C . HIS A 1 415 ? -21.261 20.939 227.087 1.00 22.47 415 HIS A C 1
ATOM 2951 O O . HIS A 1 415 ? -21.294 20.017 226.267 1.00 23.51 415 HIS A O 1
ATOM 2958 N N . LEU A 1 416 ? -22.337 21.677 227.348 1.00 22.13 416 LEU A N 1
ATOM 2959 C CA . LEU A 1 416 ? -23.602 21.308 226.728 1.00 22.13 416 LEU A CA 1
ATOM 2960 C C . LEU A 1 416 ? -23.762 21.879 225.323 1.00 25.08 416 LEU A C 1
ATOM 2961 O O . LEU A 1 416 ? -24.766 21.596 224.662 1.00 24.77 416 LEU A O 1
ATOM 2966 N N . THR A 1 417 ? -22.804 22.662 224.842 1.00 24.52 417 THR A N 1
ATOM 2967 C CA . THR A 1 417 ? -22.915 23.268 223.527 1.00 24.30 417 THR A CA 1
ATOM 2968 C C . THR A 1 417 ? -21.673 23.039 222.693 1.00 23.64 417 THR A C 1
ATOM 2969 O O . THR A 1 417 ? -21.580 23.576 221.583 1.00 20.89 417 THR A O 1
ATOM 2973 N N . ALA A 1 418 ? -20.707 22.283 223.213 1.00 25.45 418 ALA A N 1
ATOM 2974 C CA . ALA A 1 418 ? -19.461 21.992 222.521 1.00 20.72 418 ALA A CA 1
ATOM 2975 C C . ALA A 1 418 ? -18.661 23.266 222.311 1.00 21.07 418 ALA A C 1
ATOM 2976 O O . ALA A 1 418 ? -18.274 23.593 221.192 1.00 27.32 418 ALA A O 1
ATOM 2978 N N . ASP A 1 419 ? -18.432 23.992 223.410 1.00 21.17 419 ASP A N 1
ATOM 2979 C CA . ASP A 1 419 ? -17.556 25.172 223.440 1.00 28.85 419 ASP A CA 1
ATOM 2980 C C . ASP A 1 419 ? -17.962 26.222 222.414 1.00 30.59 419 ASP A C 1
ATOM 2981 O O . ASP A 1 419 ? -17.126 26.788 221.702 1.00 37.68 419 ASP A O 1
ATOM 2986 N N . TYR A 1 420 ? -19.247 26.493 222.339 1.00 31.54 420 TYR A N 1
ATOM 2987 C CA . TYR A 1 420 ? -19.698 27.593 221.516 1.00 38.49 420 TYR A CA 1
ATOM 2988 C C . TYR A 1 420 ? -19.667 28.879 222.329 1.00 35.16 420 TYR A C 1
ATOM 2989 O O . TYR A 1 420 ? -20.129 28.930 22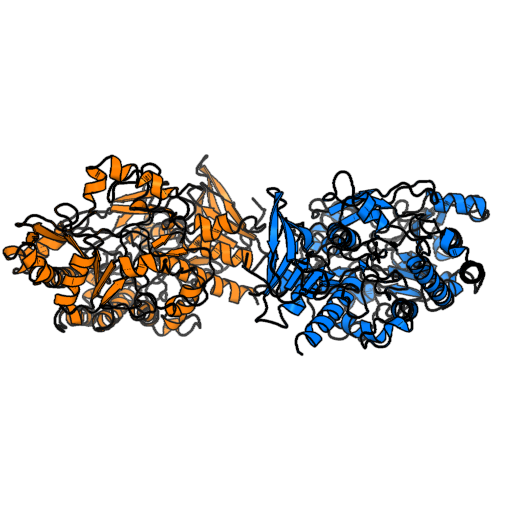3.474 1.00 48.39 420 TYR A O 1
ATOM 2998 N N . GLY A 1 421 ? -19.083 29.899 221.758 1.00 25.62 421 GLY A N 1
ATOM 2999 C CA . GLY A 1 421 ? -18.965 31.110 222.518 1.00 23.06 421 GLY A CA 1
ATOM 3000 C C . GLY A 1 421 ? -20.035 32.118 222.216 1.00 23.30 421 GLY A C 1
ATOM 3001 O O . GLY A 1 421 ? -19.901 33.266 222.644 1.00 25.23 421 GLY A O 1
ATOM 3002 N N . ALA A 1 422 ? -21.100 31.718 221.512 1.00 27.28 422 ALA A N 1
ATOM 3003 C CA . ALA A 1 422 ? -22.061 32.687 221.003 1.00 25.02 422 ALA A CA 1
ATOM 3004 C C . ALA A 1 422 ? -22.757 33.400 222.145 1.00 23.49 422 ALA A C 1
ATOM 3005 O O . ALA A 1 422 ? -22.838 34.631 222.165 1.00 29.31 422 ALA A O 1
ATOM 3007 N N . ILE A 1 423 ? -23.224 32.649 223.133 1.00 23.07 423 ILE A N 1
ATOM 3008 C CA . ILE A 1 423 ? -24.015 33.282 224.178 1.00 23.10 423 ILE A CA 1
ATOM 3009 C C . ILE A 1 423 ? -23.176 34.307 224.945 1.00 26.00 423 ILE A C 1
ATOM 3010 O O . ILE A 1 423 ? -23.577 35.470 225.096 1.00 28.69 423 ILE A O 1
ATOM 3015 N N . THR A 1 424 ? -21.974 33.922 225.385 1.00 27.98 424 THR A N 1
ATOM 3016 C CA . THR A 1 424 ? -21.195 34.852 226.200 1.00 26.77 424 THR A CA 1
ATOM 3017 C C . THR A 1 424 ? -20.631 35.990 225.367 1.00 26.54 424 THR A C 1
ATOM 3018 O O . THR A 1 424 ? -20.372 37.075 225.903 1.00 28.67 424 THR A O 1
ATOM 3022 N N . ALA A 1 425 ? -20.441 35.779 224.063 1.00 30.96 425 ALA A N 1
ATOM 3023 C CA . ALA A 1 425 ? -20.088 36.903 223.203 1.00 24.96 425 ALA A CA 1
ATOM 3024 C C . ALA A 1 425 ? -21.230 37.900 223.157 1.00 29.85 425 ALA A C 1
ATOM 3025 O O . ALA A 1 425 ? -21.016 39.114 223.273 1.00 25.79 425 ALA A O 1
ATOM 3027 N N . LYS A 1 426 ? -22.456 37.393 223.016 1.00 24.94 426 LYS A N 1
ATOM 3028 C CA . LYS A 1 426 ? -23.625 38.254 222.992 1.00 25.21 426 LYS A CA 1
ATOM 3029 C C . LYS A 1 426 ? -23.720 39.076 224.278 1.00 34.02 426 LYS A C 1
ATOM 3030 O O . LYS A 1 426 ? -23.929 40.297 224.229 1.00 28.77 426 LYS A O 1
ATOM 3036 N N . ILE A 1 427 ? -23.521 38.425 225.436 1.00 28.70 427 ILE A N 1
ATOM 3037 C CA . ILE A 1 427 ? -23.512 39.128 226.721 1.00 27.36 427 ILE A CA 1
ATOM 3038 C C . ILE A 1 427 ? -22.452 40.226 226.728 1.00 31.09 427 ILE A C 1
ATOM 3039 O O . ILE A 1 427 ? -22.745 41.396 227.012 1.00 36.77 427 ILE A O 1
ATOM 3044 N N . ARG A 1 428 ? -21.197 39.862 226.433 1.00 25.68 428 ARG A N 1
ATOM 3045 C CA . ARG A 1 428 ? -20.114 40.839 226.490 1.00 29.94 428 ARG A CA 1
ATOM 3046 C C . ARG A 1 428 ? -20.366 41.993 225.534 1.00 31.17 428 ARG A C 1
ATOM 3047 O O . ARG A 1 428 ? -20.154 43.158 225.894 1.00 34.45 428 ARG A O 1
ATOM 3055 N N . ALA A 1 429 ? -20.841 41.688 224.319 1.00 33.04 429 ALA A N 1
ATOM 3056 C CA . ALA A 1 429 ? -21.114 42.730 223.335 1.00 30.79 429 ALA A CA 1
ATOM 3057 C C . ALA A 1 429 ? -22.228 43.639 223.809 1.00 38.14 429 ALA A C 1
ATOM 3058 O O . ALA A 1 429 ? -22.136 44.868 223.700 1.00 39.57 429 ALA A O 1
ATOM 3060 N N . MET A 1 430 ? -23.287 43.044 224.347 1.00 38.10 430 MET A N 1
ATOM 3061 C CA . MET A 1 430 ? -24.425 43.801 224.840 1.00 38.54 430 MET A CA 1
ATOM 3062 C C . MET A 1 430 ? -24.043 44.778 225.955 1.00 39.16 430 MET A C 1
ATOM 3063 O O . MET A 1 430 ? -24.706 45.814 226.119 1.00 36.70 430 MET A O 1
ATOM 3068 N N . VAL A 1 431 ? -22.981 44.490 226.709 1.00 35.99 431 VAL A N 1
ATOM 3069 C CA . VAL A 1 431 ? -22.447 45.472 227.648 1.00 34.93 431 VAL A CA 1
ATOM 3070 C C . VAL A 1 431 ? -21.612 46.515 226.919 1.00 28.96 431 VAL A C 1
ATOM 3071 O O . VAL A 1 431 ? -21.791 47.722 227.103 1.00 30.81 431 VAL A O 1
ATOM 3075 N N . ALA A 1 432 ? -20.689 46.057 226.082 1.00 28.86 432 ALA A N 1
ATOM 3076 C CA . ALA A 1 432 ? -19.790 46.954 225.380 1.00 29.59 432 ALA A CA 1
ATOM 3077 C C . ALA A 1 432 ? -20.542 48.042 224.620 1.00 38.18 432 ALA A C 1
ATOM 3078 O O . ALA A 1 432 ? -20.149 49.216 224.659 1.00 45.57 432 ALA A O 1
ATOM 3080 N N . ASP A 1 433 ? -21.623 47.685 223.925 1.00 34.67 433 ASP A N 1
ATOM 3081 C CA . ASP A 1 433 ? -22.383 48.685 223.180 1.00 30.63 433 ASP A CA 1
ATOM 3082 C C . ASP A 1 433 ? -23.422 49.407 224.027 1.00 30.80 433 ASP A C 1
ATOM 3083 O O . ASP A 1 433 ? -24.109 50.284 223.507 1.00 31.37 433 ASP A O 1
ATOM 3088 N N . GLY A 1 434 ? -23.563 49.049 225.299 1.00 30.34 434 GLY A N 1
ATOM 3089 C CA . GLY A 1 434 ? -24.455 49.750 226.191 1.00 30.52 434 GLY A CA 1
ATOM 3090 C C . GLY A 1 434 ? -25.927 49.438 226.039 1.00 30.25 434 GLY A C 1
ATOM 3091 O O . GLY A 1 434 ? -26.756 50.147 226.619 1.00 30.96 434 GLY A O 1
ATOM 3092 N N . THR A 1 435 ? -26.290 48.407 225.281 1.00 36.67 435 THR A N 1
ATOM 3093 C CA . THR A 1 435 ? -27.700 48.077 225.127 1.00 35.50 435 THR A CA 1
ATOM 3094 C C . THR A 1 435 ? -28.225 47.216 226.262 1.00 36.05 435 THR A C 1
ATOM 3095 O O . THR A 1 435 ? -29.443 47.113 226.422 1.00 31.87 435 THR A O 1
ATOM 3099 N N . ALA A 1 436 ? -27.325 46.613 227.048 1.00 36.00 436 ALA A N 1
ATOM 3100 C CA . ALA A 1 436 ? -27.711 45.814 228.207 1.00 30.85 436 ALA A CA 1
ATOM 3101 C C . ALA A 1 436 ? -28.727 46.523 229.092 1.00 27.92 436 ALA A C 1
ATOM 3102 O O . ALA A 1 436 ? -29.653 45.893 229.612 1.00 41.67 436 ALA A O 1
ATOM 3104 N N . ALA A 1 437 ? -28.572 47.831 229.284 1.00 28.60 437 ALA A N 1
ATOM 3105 C CA . ALA A 1 437 ? -29.472 48.553 230.175 1.00 28.80 437 ALA A CA 1
ATOM 3106 C C . ALA A 1 437 ? -30.915 48.496 229.693 1.00 35.95 437 ALA A C 1
ATOM 3107 O O . ALA A 1 437 ? -31.844 48.534 230.506 1.00 39.28 437 ALA A O 1
ATOM 3109 N N . SER A 1 438 ? -31.123 48.395 228.381 1.00 34.92 438 SER A N 1
ATOM 3110 C CA . SER A 1 438 ? -32.470 48.451 227.837 1.00 30.65 438 SER A CA 1
ATOM 3111 C C . SER A 1 438 ? -33.334 47.304 228.334 1.00 36.59 438 SER A C 1
ATOM 3112 O O . SER A 1 438 ? -34.565 47.420 228.318 1.00 42.35 438 SER A O 1
ATOM 3115 N N . TYR A 1 439 ? -32.716 46.213 228.794 1.00 34.47 439 TYR A N 1
ATOM 3116 C CA . TYR A 1 439 ? -33.438 45.048 229.285 1.00 35.49 439 TYR A CA 1
ATOM 3117 C C . TYR A 1 439 ? -33.856 45.161 230.752 1.00 37.03 439 TYR A C 1
ATOM 3118 O O . TYR A 1 439 ? -34.570 44.275 231.240 1.00 39.96 439 TYR A O 1
ATOM 3127 N N . LEU A 1 440 ? -33.458 46.216 231.467 1.00 29.62 440 LEU A N 1
ATOM 3128 C CA . LEU A 1 440 ? -34.024 46.413 232.792 1.00 30.37 440 LEU A CA 1
ATOM 3129 C C . LEU A 1 440 ? -35.344 47.199 232.697 1.00 34.45 440 LEU A C 1
ATOM 3130 O O . LEU A 1 440 ? -35.719 47.723 231.642 1.00 36.84 440 LEU A O 1
ATOM 3135 N N . ALA A 1 441 ? -36.078 47.248 233.805 1.00 31.97 441 ALA A N 1
ATOM 3136 C CA . ALA A 1 441 ? -37.341 47.981 233.803 1.00 37.85 441 ALA A CA 1
ATOM 3137 C C . ALA A 1 441 ? -37.108 49.477 233.570 1.00 44.48 441 ALA A C 1
ATOM 3138 O O . ALA A 1 441 ? -36.028 50.017 233.824 1.00 44.66 441 ALA A O 1
ATOM 3140 N N . ALA A 1 442 ? -38.155 50.153 233.086 1.00 44.71 442 ALA A N 1
ATOM 3141 C CA . ALA A 1 442 ? -37.993 51.537 232.657 1.00 37.96 442 ALA A CA 1
ATOM 3142 C C . ALA A 1 442 ? -37.649 52.460 233.818 1.00 44.81 442 ALA A C 1
ATOM 3143 O O . ALA A 1 442 ? -36.990 53.484 233.611 1.00 52.83 442 ALA A O 1
ATOM 3145 N N . ASP A 1 443 ? -38.089 52.140 235.035 1.00 42.10 443 ASP A N 1
ATOM 3146 C CA . ASP A 1 443 ? -37.697 52.930 236.197 1.00 40.81 443 ASP A CA 1
ATOM 3147 C C . ASP A 1 443 ? -36.378 52.459 236.809 1.00 43.44 443 ASP A C 1
ATOM 3148 O O . ASP A 1 443 ? -35.988 52.970 237.864 1.00 37.83 443 ASP A O 1
ATOM 3153 N N . VAL A 1 444 ? -35.687 51.516 236.158 1.00 43.61 444 VAL A N 1
ATOM 3154 C CA . VAL A 1 444 ? -34.396 51.014 236.609 1.00 34.02 444 VAL A CA 1
ATOM 3155 C C . VAL A 1 444 ? -33.272 51.396 235.653 1.00 40.73 444 VAL A C 1
ATOM 3156 O O . VAL A 1 444 ? -32.193 51.803 236.091 1.00 44.36 444 VAL A O 1
ATOM 3160 N N . ARG A 1 445 ? -33.501 51.266 234.342 1.00 42.98 445 ARG A N 1
ATOM 3161 C CA . ARG A 1 445 ? -32.462 51.557 233.358 1.00 43.17 445 ARG A CA 1
ATOM 3162 C C . ARG A 1 445 ? -32.033 53.016 233.380 1.00 48.32 445 ARG A C 1
ATOM 3163 O O . ARG A 1 445 ? -30.936 53.330 232.911 1.00 53.03 445 ARG A O 1
ATOM 3171 N N . THR A 1 446 ? -32.866 53.910 233.915 1.00 48.62 446 THR A N 1
ATOM 3172 C CA . THR A 1 446 ? -32.541 55.327 234.019 1.00 47.40 446 THR A CA 1
ATOM 3173 C C . THR A 1 446 ? -31.564 55.645 235.150 1.00 52.60 446 THR A C 1
ATOM 3174 O O . THR A 1 446 ? -31.086 56.782 235.228 1.00 56.40 446 THR A O 1
ATOM 3178 N N . ILE A 1 447 ? -31.268 54.689 236.027 1.00 48.76 447 ILE A N 1
ATOM 3179 C CA . ILE A 1 447 ? -30.488 54.926 237.240 1.00 44.20 447 ILE A CA 1
ATOM 3180 C C . ILE A 1 447 ? -29.056 54.457 236.988 1.00 42.77 447 ILE A C 1
ATOM 3181 O O . ILE A 1 447 ? -28.824 53.235 236.895 1.00 40.68 447 ILE A O 1
ATOM 3186 N N . PRO A 1 448 ? -28.072 55.366 236.903 1.00 41.92 448 PRO A N 1
ATOM 3187 C CA . PRO A 1 448 ? -26.686 54.939 236.620 1.00 31.65 448 PRO A CA 1
ATOM 3188 C C . PRO A 1 448 ? -26.184 53.852 237.554 1.00 39.46 448 PRO A C 1
ATOM 3189 O O . PRO A 1 448 ? -25.484 52.929 237.108 1.00 36.85 448 PRO A O 1
ATOM 3193 N N . GLY A 1 449 ? -26.544 53.936 238.843 1.00 31.85 449 GLY A N 1
ATOM 3194 C CA . GLY A 1 449 ? -26.196 52.879 239.775 1.00 29.91 449 GLY A CA 1
ATOM 3195 C C . GLY A 1 449 ? -26.659 51.515 239.305 1.00 41.76 449 GLY A C 1
ATOM 3196 O O . GLY A 1 449 ? -25.920 50.530 239.397 1.00 45.36 449 GLY A O 1
ATOM 3197 N N . MET A 1 450 ? -27.880 51.439 238.770 1.00 38.72 450 MET A N 1
ATOM 3198 C CA . MET A 1 450 ? -28.443 50.141 238.422 1.00 28.32 450 MET A CA 1
ATOM 3199 C C . MET A 1 450 ? -27.841 49.601 237.135 1.00 30.50 450 MET A C 1
ATOM 3200 O O . MET A 1 450 ? -27.536 48.411 237.046 1.00 31.32 450 MET A O 1
ATOM 3205 N N . VAL A 1 451 ? -27.669 50.462 236.133 1.00 33.95 45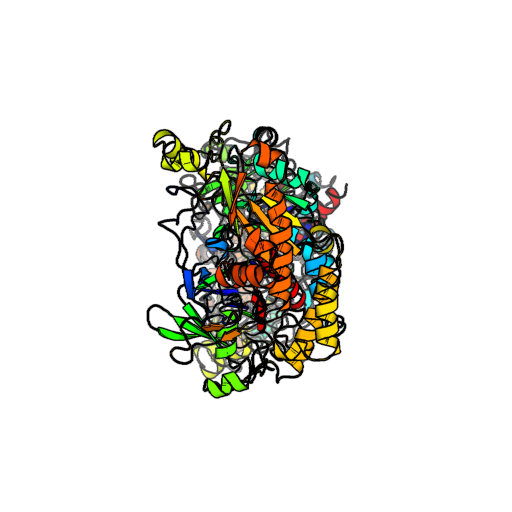1 VAL A N 1
ATOM 3206 C CA . VAL A 1 451 ? -26.987 50.054 234.911 1.00 38.52 451 VAL A CA 1
ATOM 3207 C C . VAL A 1 451 ? -25.585 49.559 235.218 1.00 37.14 451 VAL A C 1
ATOM 3208 O O . VAL A 1 451 ? -25.156 48.509 234.706 1.00 32.12 451 VAL A O 1
ATOM 3212 N N . ALA A 1 452 ? -24.852 50.296 236.050 1.00 36.09 452 ALA A N 1
ATOM 3213 C CA . ALA A 1 452 ? -23.489 49.918 236.374 1.00 29.07 452 ALA A CA 1
ATOM 3214 C C . ALA A 1 452 ? -23.443 48.537 237.021 1.00 33.52 452 ALA A C 1
ATOM 3215 O O . ALA A 1 452 ? -22.621 47.690 236.646 1.00 31.57 452 ALA A O 1
ATOM 3217 N N . GLY A 1 453 ? -24.327 48.288 237.990 1.00 27.83 453 GLY A N 1
ATOM 3218 C CA . GLY A 1 453 ? -24.350 46.990 238.643 1.00 27.07 453 GLY A CA 1
ATOM 3219 C C . GLY A 1 453 ? -24.857 45.891 237.732 1.00 34.29 453 GLY A C 1
ATOM 3220 O O . GLY A 1 453 ? -24.372 44.757 237.782 1.00 33.11 453 GLY A O 1
ATOM 3221 N N . TYR A 1 454 ? -25.841 46.207 236.888 1.00 36.16 454 TYR A N 1
ATOM 3222 C CA . TYR A 1 454 ? -26.294 45.225 235.910 1.00 34.87 454 TYR A CA 1
ATOM 3223 C C . TYR A 1 454 ? -25.172 44.853 234.960 1.00 26.39 454 TYR A C 1
ATOM 3224 O O . TYR A 1 454 ? -25.013 43.680 234.608 1.00 31.72 454 TYR A O 1
ATOM 3233 N N . GLU A 1 455 ? -24.376 45.839 234.543 1.00 27.03 455 GLU A N 1
ATOM 3234 C CA . GLU A 1 455 ? -23.263 45.565 233.639 1.00 28.28 455 GLU A CA 1
ATOM 3235 C C . GLU A 1 455 ? -22.204 44.693 234.305 1.00 31.43 455 GLU A C 1
ATOM 3236 O O . GLU A 1 455 ? -21.673 43.765 233.681 1.00 32.61 455 GLU A O 1
ATOM 3242 N N . ALA A 1 456 ? -21.888 44.979 235.572 1.00 31.36 456 ALA A N 1
ATOM 3243 C CA . ALA A 1 456 ? -20.905 44.184 236.296 1.00 26.51 456 ALA A CA 1
ATOM 3244 C C . ALA A 1 456 ? -21.380 42.748 236.434 1.00 31.50 456 ALA A C 1
ATOM 3245 O O . ALA A 1 456 ? -20.591 41.801 236.312 1.00 25.47 456 ALA A O 1
ATOM 3247 N N . GLN A 1 457 ? -22.678 42.577 236.672 1.00 28.71 457 GLN A N 1
ATOM 3248 C CA . GLN A 1 457 ? -23.273 41.254 236.737 1.00 26.87 457 GLN A CA 1
ATOM 3249 C C . GLN A 1 457 ? -23.069 40.494 235.436 1.00 32.78 457 GLN A C 1
ATOM 3250 O O . GLN A 1 457 ? -22.666 39.326 235.444 1.00 34.23 457 GLN A O 1
ATOM 3256 N N . LEU A 1 458 ? -23.354 41.142 234.301 1.00 34.14 458 LEU A N 1
ATOM 3257 C CA . LEU A 1 458 ? -23.325 40.427 233.027 1.00 29.24 458 LEU A CA 1
ATOM 3258 C C . LEU A 1 458 ? -21.912 39.992 232.677 1.00 24.87 458 LEU A C 1
ATOM 3259 O O . LEU A 1 458 ? -21.694 38.848 232.280 1.00 24.66 458 LEU A O 1
ATOM 3264 N N . LEU A 1 459 ? -20.929 40.882 232.827 1.00 25.39 459 LEU A N 1
ATOM 3265 C CA . LEU A 1 459 ? -19.562 40.472 232.531 1.00 31.11 459 LEU A CA 1
ATOM 3266 C C . LEU A 1 459 ? -19.136 39.304 233.412 1.00 34.26 459 LEU A C 1
ATOM 3267 O O . LEU A 1 459 ? -18.579 38.319 232.915 1.00 40.43 459 LEU A O 1
ATOM 3272 N N . VAL A 1 460 ? -19.438 39.370 234.714 1.00 32.88 460 VAL A N 1
ATOM 3273 C CA . VAL A 1 460 ? -19.098 38.281 235.631 1.00 28.45 460 VAL A CA 1
ATOM 3274 C C . VAL A 1 460 ? -19.838 37.004 235.246 1.00 31.06 460 VAL A C 1
ATOM 3275 O O . VAL A 1 460 ? -19.250 35.916 235.195 1.00 30.82 460 VAL A O 1
ATOM 3279 N N . LEU A 1 461 ? -21.142 37.122 234.965 1.00 31.28 461 LEU A N 1
ATOM 3280 C CA . LEU A 1 461 ? -21.907 35.998 234.435 1.00 26.60 461 LEU A CA 1
ATOM 3281 C C . LEU A 1 461 ? -21.335 35.490 233.111 1.00 31.55 461 LEU A C 1
ATOM 3282 O O . LEU A 1 461 ? -21.344 34.273 232.853 1.00 33.14 461 LEU A O 1
ATOM 3287 N N . ALA A 1 462 ? -20.857 36.401 232.245 1.00 32.05 462 ALA A N 1
ATOM 3288 C CA . ALA A 1 462 ? -20.253 35.965 230.984 1.00 31.03 462 ALA A CA 1
ATOM 3289 C C . ALA A 1 462 ? -19.044 35.100 231.258 1.00 28.59 462 ALA A C 1
ATOM 3290 O O . ALA A 1 462 ? -18.845 34.069 230.603 1.00 23.30 462 ALA A O 1
ATOM 3292 N N . ASP A 1 463 ? -18.235 35.488 232.245 1.00 27.03 463 ASP A N 1
ATOM 3293 C CA . ASP A 1 463 ? -17.059 34.690 232.558 1.00 27.66 463 ASP A CA 1
ATOM 3294 C C . ASP A 1 463 ? -17.469 33.358 233.156 1.00 29.60 463 ASP A C 1
ATOM 3295 O O . ASP A 1 463 ? -16.936 32.309 232.775 1.00 32.88 463 ASP A O 1
ATOM 3300 N N . LEU A 1 464 ? -18.450 33.383 234.062 1.00 27.06 464 LEU A N 1
ATOM 3301 C CA . LEU A 1 464 ? -18.885 32.161 234.724 1.00 22.37 464 LEU A CA 1
ATOM 3302 C C . LEU A 1 464 ? -19.441 31.166 233.716 1.00 22.06 464 LEU A C 1
ATOM 3303 O O . LEU A 1 464 ? -19.120 29.975 233.771 1.00 29.60 464 LEU A O 1
ATOM 3308 N N . LEU A 1 465 ? -20.238 31.640 232.761 1.00 22.13 465 LEU A N 1
ATOM 3309 C CA . LEU A 1 465 ? -20.759 30.739 231.744 1.00 21.87 465 LEU A CA 1
ATOM 3310 C C . LEU A 1 465 ? -19.681 30.267 230.760 1.00 21.97 465 LEU A C 1
ATOM 3311 O O . LEU A 1 465 ? -19.881 29.264 230.073 1.00 28.46 465 LEU A O 1
ATOM 3316 N N . ASP A 1 466 ? -18.535 30.948 230.683 1.00 22.36 466 ASP A N 1
ATOM 3317 C CA . ASP A 1 466 ? -17.393 30.400 229.954 1.00 22.46 466 ASP A CA 1
ATOM 3318 C C . ASP A 1 466 ? -16.609 29.364 230.754 1.00 22.27 466 ASP A C 1
ATOM 3319 O O . ASP A 1 466 ? -15.756 28.682 230.185 1.00 22.30 466 ASP A O 1
ATOM 3324 N N . ASN A 1 467 ? -16.842 29.237 232.051 1.00 28.01 467 ASN A N 1
ATOM 3325 C CA . ASN A 1 467 ? -16.079 28.273 232.825 1.00 29.65 467 ASN A CA 1
ATOM 3326 C C . ASN A 1 467 ? -16.719 26.900 232.665 1.00 27.61 467 ASN A C 1
ATOM 3327 O O . ASN A 1 467 ? -17.885 26.721 233.051 1.00 26.55 467 ASN A O 1
ATOM 3332 N N . PRO A 1 468 ? -15.998 25.913 232.124 1.00 25.72 468 PRO A N 1
ATOM 3333 C CA . PRO A 1 468 ? -16.591 24.577 231.919 1.00 27.45 468 PRO A CA 1
ATOM 3334 C C . PRO A 1 468 ? -16.856 23.808 233.212 1.00 27.34 468 PRO A C 1
ATOM 3335 O O . PRO A 1 468 ? -17.532 22.772 233.175 1.00 23.88 468 PRO A O 1
ATOM 3339 N N . GLU A 1 469 ? -16.355 24.274 234.346 1.00 21.04 469 GLU A N 1
ATOM 3340 C CA . GLU A 1 469 ? -16.667 23.658 235.624 1.00 20.84 469 GLU A CA 1
ATOM 3341 C C . GLU A 1 469 ? -17.854 24.311 236.313 1.00 22.07 469 GLU A C 1
ATOM 3342 O O . GLU A 1 469 ? -18.276 23.842 237.374 1.00 27.21 469 GLU A O 1
ATOM 3348 N N . ALA A 1 470 ? -18.425 25.358 235.716 1.00 22.35 470 ALA A N 1
ATOM 3349 C CA . ALA A 1 470 ? -19.530 26.084 236.312 1.00 23.85 470 ALA A CA 1
ATOM 3350 C C . ALA A 1 470 ? -20.836 25.641 235.673 1.00 29.67 470 ALA A C 1
ATOM 3351 O O . ALA A 1 470 ? -21.019 25.835 234.462 1.00 32.17 470 ALA A O 1
ATOM 3353 N N . PRO A 1 471 ? -21.750 25.044 236.435 1.00 25.95 471 PRO A N 1
ATOM 3354 C CA . PRO A 1 471 ? -23.050 24.642 235.882 1.00 22.99 471 PRO A CA 1
ATOM 3355 C C . PRO A 1 471 ? -23.841 25.793 235.267 1.00 23.71 471 PRO A C 1
ATOM 3356 O O . PRO A 1 471 ? -23.947 26.881 235.832 1.00 24.41 471 PRO A O 1
ATOM 3360 N N . SER A 1 472 ? -24.418 25.529 234.096 1.00 20.05 472 SER A N 1
ATOM 3361 C CA . SER A 1 472 ? -25.369 26.428 233.462 1.00 20.19 472 SER A CA 1
ATOM 3362 C C . SER A 1 472 ? -26.780 25.857 233.435 1.00 25.35 472 SER A C 1
ATOM 3363 O O . SER A 1 472 ? -27.756 26.605 233.538 1.00 20.08 472 SER A O 1
ATOM 3366 N N . LEU A 1 473 ? -26.891 24.541 233.332 1.00 23.19 473 LEU A N 1
ATOM 3367 C CA . LEU A 1 473 ? -28.158 23.836 233.268 1.00 22.85 473 LEU A CA 1
ATOM 3368 C C . LEU A 1 473 ? -28.239 22.878 234.440 1.00 22.62 473 LEU A C 1
ATOM 3369 O O . LEU A 1 473 ? -27.299 22.118 234.683 1.00 19.28 473 LEU A O 1
ATOM 3374 N N . GLU A 1 474 ? -29.352 22.909 235.162 1.00 23.83 474 GLU A N 1
ATOM 3375 C CA . GLU A 1 474 ? -29.674 21.850 236.108 1.00 23.60 474 GLU A CA 1
ATOM 3376 C C . GLU A 1 474 ? -30.870 21.063 235.594 1.00 26.33 474 GLU A C 1
ATOM 3377 O O . GLU A 1 474 ? -31.830 21.646 235.079 1.00 27.66 474 GLU A O 1
ATOM 3383 N N . THR A 1 475 ? -30.800 19.737 235.717 1.00 28.59 475 THR A N 1
ATOM 3384 C CA . THR A 1 475 ? -31.947 18.876 235.438 1.00 28.11 475 THR A CA 1
ATOM 3385 C C . THR A 1 475 ? -32.042 17.813 236.535 1.00 26.81 475 THR A C 1
ATOM 3386 O O . THR A 1 475 ? -31.189 16.928 236.644 1.00 22.43 475 THR A O 1
ATOM 3390 N N . PRO A 1 476 ? -33.033 17.896 237.403 1.00 26.16 476 PRO A N 1
ATOM 3391 C CA . PRO A 1 476 ? -33.196 16.873 238.433 1.00 21.66 476 PRO A CA 1
ATOM 3392 C C . PRO A 1 476 ? -34.015 15.715 237.892 1.00 21.47 476 PRO A C 1
ATOM 3393 O O . PRO A 1 476 ? -34.683 15.826 236.864 1.00 23.46 476 PRO A O 1
ATOM 3397 N N . TRP A 1 477 ? -33.930 14.589 238.597 1.00 22.42 477 TRP A N 1
ATOM 3398 C CA . TRP A 1 477 ? -34.747 13.424 238.297 1.00 18.70 477 TRP A CA 1
ATOM 3399 C C . TRP A 1 477 ? -34.739 12.500 239.510 1.00 27.50 477 TRP A C 1
ATOM 3400 O O . TRP A 1 477 ? -33.776 12.470 240.279 1.00 18.60 477 TRP A O 1
ATOM 3411 N N . ALA A 1 478 ? -35.847 11.784 239.694 1.00 23.90 478 ALA A N 1
ATOM 3412 C CA . ALA A 1 478 ? -35.921 10.667 240.631 1.00 23.69 478 ALA A CA 1
ATOM 3413 C C . ALA A 1 478 ? -36.536 9.430 240.007 1.00 29.98 478 ALA A C 1
ATOM 3414 O O . ALA A 1 478 ? -36.328 8.329 240.525 1.00 30.83 478 ALA A O 1
ATOM 3416 N N . THR A 1 479 ? -37.301 9.586 238.930 1.00 31.54 479 THR A N 1
ATOM 3417 C CA . THR A 1 479 ? -37.969 8.525 238.199 1.00 26.58 479 THR A CA 1
ATOM 3418 C C . THR A 1 479 ? -38.094 8.952 236.765 1.00 24.38 479 THR A C 1
ATOM 3419 O O . THR A 1 479 ? -38.062 10.144 236.448 1.00 23.52 479 THR A O 1
ATOM 3423 N N . SER A 1 480 ? -38.378 7.974 235.925 1.00 25.58 480 SER A N 1
ATOM 3424 C CA . SER A 1 480 ? -38.738 8.262 234.551 1.00 28.44 480 SER A CA 1
ATOM 3425 C C . SER A 1 480 ? -40.037 7.574 234.162 1.00 35.37 480 SER A C 1
ATOM 3426 O O . SER A 1 480 ? -40.264 7.307 232.981 1.00 41.62 480 SER A O 1
ATOM 3429 N N . GLU A 1 481 ? -40.906 7.277 235.128 1.00 33.46 481 GLU A N 1
ATOM 3430 C CA . GLU A 1 481 ? -42.142 6.589 234.781 1.00 29.72 481 GLU A CA 1
ATOM 3431 C C . GLU A 1 481 ? -43.055 7.524 234.002 1.00 29.19 481 GLU A C 1
ATOM 3432 O O . GLU A 1 481 ? -43.306 8.660 234.419 1.00 27.56 481 GLU A O 1
ATOM 3438 N N . ALA A 1 482 ? -43.548 7.042 232.863 1.00 32.24 482 ALA A N 1
ATOM 3439 C CA . ALA A 1 482 ? -44.436 7.855 232.048 1.00 29.23 482 ALA A CA 1
ATOM 3440 C C . ALA A 1 482 ? -45.881 7.678 232.504 1.00 32.02 482 ALA A C 1
ATOM 3441 O O . ALA A 1 482 ? -46.254 6.619 233.016 1.00 38.07 482 ALA A O 1
ATOM 3443 N N . PRO A 1 483 ? -46.735 8.688 232.329 1.00 31.99 483 PRO A N 1
ATOM 3444 C CA . PRO A 1 483 ? -46.437 9.971 231.682 1.00 36.39 483 PRO A CA 1
ATOM 3445 C C . PRO A 1 483 ? -46.026 11.086 232.640 1.00 40.20 483 PRO A C 1
ATOM 3446 O O . PRO A 1 483 ? -45.492 12.097 232.190 1.00 46.11 483 PRO A O 1
ATOM 3450 N N . GLN A 1 484 ? -46.260 10.911 233.939 1.00 33.02 484 GLN A N 1
ATOM 3451 C CA . GLN A 1 484 ? -46.115 12.042 234.850 1.00 34.24 484 GLN A CA 1
ATOM 3452 C C . GLN A 1 484 ? -44.651 12.414 235.087 1.00 36.68 484 GLN A C 1
ATOM 3453 O O . GLN A 1 484 ? -44.318 13.599 235.207 1.00 39.48 484 GLN A O 1
ATOM 3459 N N . THR A 1 485 ? -43.754 11.437 235.154 1.00 31.47 485 THR A N 1
ATOM 3460 C CA . THR A 1 485 ? -42.362 11.758 235.430 1.00 27.84 485 THR A CA 1
ATOM 3461 C C . THR A 1 485 ? -41.447 11.430 234.254 1.00 34.87 485 THR A C 1
ATOM 3462 O O . THR A 1 485 ? -40.227 11.361 234.422 1.00 37.37 485 THR A O 1
ATOM 3466 N N . SER A 1 486 ? -42.008 11.234 233.060 1.00 37.06 486 SER A N 1
ATOM 3467 C CA . SER A 1 486 ? -41.192 11.089 231.853 1.00 33.64 486 SER A CA 1
ATOM 3468 C C . SER A 1 486 ? -40.975 12.478 231.251 1.00 34.42 486 SER A C 1
ATOM 3469 O O . SER A 1 486 ? -41.516 12.843 230.200 1.00 26.96 486 SER A O 1
ATOM 3472 N N . SER A 1 487 ? -40.180 13.267 231.976 1.00 31.47 487 SER A N 1
ATOM 3473 C CA . SER A 1 487 ? -39.869 14.629 231.566 1.00 33.54 487 SER A CA 1
ATOM 3474 C C . SER A 1 487 ? -38.594 15.096 232.251 1.00 32.80 487 SER A C 1
ATOM 3475 O O . SER A 1 487 ? -38.242 14.630 233.330 1.00 35.03 487 SER A O 1
ATOM 3478 N N . VAL A 1 488 ? -37.901 16.005 231.586 1.00 33.94 488 VAL A N 1
ATOM 3479 C CA . VAL A 1 488 ? -36.734 16.683 232.122 1.00 28.20 488 VAL A CA 1
ATOM 3480 C C . VAL A 1 488 ? -37.036 18.167 232.065 1.00 29.19 488 VAL A C 1
ATOM 3481 O O . VAL A 1 488 ? -37.704 18.636 231.134 1.00 27.50 488 VAL A O 1
ATOM 3485 N N . LEU A 1 489 ? -36.568 18.907 233.052 1.00 30.02 489 LEU A N 1
ATOM 3486 C CA . LEU A 1 489 ? -36.712 20.347 233.038 1.00 19.48 489 LEU A CA 1
ATOM 3487 C C . LEU A 1 489 ? -35.350 20.987 232.863 1.00 29.56 489 LEU A C 1
ATOM 3488 O O . LEU A 1 489 ? -34.341 20.501 233.389 1.00 29.97 489 LEU A O 1
ATOM 3493 N N . ALA A 1 490 ? -35.326 22.072 232.114 1.00 19.63 490 ALA A N 1
ATOM 3494 C CA . ALA A 1 490 ? -34.081 22.737 231.793 1.00 19.66 490 ALA A CA 1
ATOM 3495 C C . ALA A 1 490 ? -34.005 23.966 232.683 1.00 22.02 490 ALA A C 1
ATOM 3496 O O . ALA A 1 490 ? -34.490 25.042 232.326 1.00 28.10 490 ALA A O 1
ATOM 3498 N N . PHE A 1 491 ? -33.413 23.790 233.867 1.00 23.54 491 PHE A N 1
ATOM 3499 C CA . PHE A 1 491 ? -33.262 24.884 234.829 1.00 19.63 491 PHE A CA 1
ATOM 3500 C C . PHE A 1 491 ? -32.260 25.894 234.297 1.00 19.83 491 PHE A C 1
ATOM 3501 O O . PHE A 1 491 ? -31.074 25.576 234.154 1.00 20.37 491 PHE A O 1
ATOM 3509 N N . LEU A 1 492 ? -32.717 27.115 234.043 1.00 24.56 492 LEU A N 1
ATOM 3510 C CA . LEU A 1 492 ? -31.814 28.220 233.729 1.00 27.27 492 LEU A CA 1
ATOM 3511 C C . LEU A 1 492 ? -31.163 28.684 235.030 1.00 27.43 492 LEU A C 1
ATOM 3512 O O . LEU A 1 492 ? -31.756 29.445 235.796 1.00 20.40 492 LEU A O 1
ATOM 3517 N N . LEU A 1 493 ? -29.925 28.233 235.274 1.00 20.19 493 LEU A N 1
ATOM 3518 C CA . LEU A 1 493 ? -29.278 28.459 236.566 1.00 20.14 493 LEU A CA 1
ATOM 3519 C C . LEU A 1 493 ? -28.810 29.900 236.742 1.00 28.48 493 LEU A C 1
ATOM 3520 O O . LEU A 1 493 ? -28.774 30.403 237.869 1.00 27.61 493 LEU A O 1
ATOM 3525 N N . HIS A 1 494 ? -28.441 30.581 235.660 1.00 25.75 494 HIS A N 1
ATOM 3526 C CA . HIS A 1 494 ? -27.865 31.920 235.743 1.00 21.14 494 HIS A CA 1
ATOM 3527 C C . HIS A 1 494 ? -28.579 32.824 234.755 1.00 23.65 494 HIS A C 1
ATOM 3528 O O . HIS A 1 494 ? -28.043 33.160 233.688 1.00 21.77 494 HIS A O 1
ATOM 3535 N N . PRO A 1 495 ? -29.796 33.239 235.083 1.00 21.51 495 PRO A N 1
ATOM 3536 C CA . PRO A 1 495 ? -30.523 34.140 234.195 1.00 22.16 495 PRO A CA 1
ATOM 3537 C C . PRO A 1 495 ? -29.935 35.542 234.216 1.00 26.29 495 PRO A C 1
ATOM 3538 O O . PRO A 1 495 ? -29.443 36.032 235.238 1.00 22.39 495 PRO A O 1
ATOM 3542 N N . LEU A 1 496 ? -30.000 36.190 233.054 1.00 25.75 496 LEU A N 1
ATOM 3543 C CA . LEU A 1 496 ? -29.645 37.595 232.943 1.00 27.08 496 LEU A CA 1
ATOM 3544 C C . LEU A 1 496 ? -30.835 38.519 233.174 1.00 32.61 496 LEU A C 1
ATOM 3545 O O . LEU A 1 496 ? -30.629 39.704 233.462 1.00 38.16 496 LEU A O 1
ATOM 3550 N N . SER A 1 497 ? -32.064 38.007 233.066 1.00 28.46 497 SER A N 1
ATOM 3551 C CA . SER A 1 497 ? -33.252 38.822 233.287 1.00 28.41 497 SER A CA 1
ATOM 3552 C C . SER A 1 497 ? -33.344 39.250 234.742 1.00 24.22 497 SER A C 1
ATOM 3553 O O . SER A 1 497 ? -32.854 38.566 235.640 1.00 23.21 497 SER A O 1
ATOM 3556 N N . ARG A 1 498 ? -34.000 40.390 234.971 1.00 24.04 498 ARG A N 1
ATOM 3557 C CA . ARG A 1 498 ? -34.076 40.979 236.299 1.00 24.08 498 ARG A CA 1
ATOM 3558 C C . ARG A 1 498 ? -35.466 41.566 236.532 1.00 29.04 498 ARG A C 1
ATOM 3559 O O . ARG A 1 498 ? -36.053 42.182 235.634 1.00 24.77 498 ARG A O 1
ATOM 3567 N N . GLY A 1 499 ? -35.998 41.354 237.739 1.00 30.15 499 GLY A N 1
ATOM 3568 C CA . GLY A 1 499 ? -37.360 41.749 238.066 1.00 24.25 499 GLY A CA 1
ATOM 3569 C C . GLY A 1 499 ? -37.480 42.584 239.329 1.00 30.35 499 GLY A C 1
ATOM 3570 O O . GLY A 1 499 ? -36.466 43.020 239.887 1.00 36.08 499 GLY A O 1
ATOM 3571 N N . SER A 1 500 ? -38.706 42.818 239.796 1.00 25.88 500 SER A N 1
ATOM 3572 C CA . SER A 1 500 ? -38.912 43.701 240.933 1.00 26.14 500 SER A CA 1
ATOM 3573 C C . SER A 1 500 ? -39.912 43.098 241.908 1.00 32.94 500 SER A C 1
ATOM 3574 O O . SER A 1 500 ? -40.837 42.379 241.522 1.00 37.00 500 SER A O 1
ATOM 3577 N N . VAL A 1 501 ? -39.692 43.405 243.183 1.00 32.96 501 VAL A N 1
ATOM 3578 C CA . VAL A 1 501 ? -40.633 43.166 244.266 1.00 33.89 501 VAL A CA 1
ATOM 3579 C C . VAL A 1 501 ? -41.014 44.543 244.785 1.00 33.92 501 VAL A C 1
ATOM 3580 O O . VAL A 1 501 ? -40.143 45.309 245.209 1.00 36.34 501 VAL A O 1
ATOM 3584 N N . ARG A 1 502 ? -42.298 44.874 244.728 1.00 33.65 502 ARG A N 1
ATOM 3585 C CA . ARG A 1 502 ? -42.744 46.222 245.042 1.00 30.00 502 ARG A CA 1
ATOM 3586 C C . ARG A 1 502 ? -44.028 46.161 245.858 1.00 35.51 502 ARG A C 1
ATOM 3587 O O . ARG A 1 502 ? -44.819 45.227 245.721 1.00 37.09 502 ARG A O 1
ATOM 3595 N N . LEU A 1 503 ? -44.221 47.162 246.717 1.00 39.44 503 LEU A N 1
ATOM 3596 C CA . LEU A 1 503 ? -45.436 47.264 247.516 1.00 39.24 503 LEU A CA 1
ATOM 3597 C C . LEU A 1 503 ? -46.684 47.400 246.631 1.00 41.25 503 LEU A C 1
ATOM 3598 O O . LEU A 1 503 ? -46.664 48.076 245.590 1.00 37.31 503 LEU A O 1
ATOM 3603 N N . ASN A 1 504 ? -47.737 46.654 247.020 1.00 40.36 504 ASN A N 1
ATOM 3604 C CA . ASN A 1 504 ? -49.143 46.918 246.686 1.00 40.62 504 ASN A CA 1
ATOM 3605 C C . ASN A 1 504 ? -49.436 48.322 247.191 1.00 40.73 504 ASN A C 1
ATOM 3606 O O . ASN A 1 504 ? -49.293 48.597 248.387 1.00 41.28 504 ASN A O 1
ATOM 3611 N N . LEU A 1 505 ? -49.701 49.266 246.296 1.00 40.21 505 LEU A N 1
ATOM 3612 C CA . LEU A 1 505 ? -49.915 50.614 246.822 1.00 38.13 505 LEU A CA 1
ATOM 3613 C C . LEU A 1 505 ? -51.326 50.801 247.381 1.00 46.32 505 LEU A C 1
ATOM 3614 O O . LEU A 1 505 ? -51.543 51.667 248.243 1.00 45.42 505 LEU A O 1
ATOM 3619 N N . SER A 1 506 ? -52.276 49.980 246.931 1.00 49.95 506 SER A N 1
ATOM 3620 C CA . SER A 1 506 ? -53.606 49.972 247.524 1.00 46.18 506 SER A CA 1
ATOM 3621 C C . SER A 1 506 ? -53.546 49.474 248.956 1.00 43.47 506 SER A C 1
ATOM 3622 O O . SER A 1 506 ? -54.099 50.097 249.870 1.00 45.73 506 SER A O 1
ATOM 3625 N N . ASP A 1 507 ? -52.865 48.350 249.169 1.00 44.74 507 ASP A N 1
ATOM 3626 C CA . ASP A 1 507 ? -52.657 47.785 250.498 1.00 45.85 507 ASP A CA 1
ATOM 3627 C C . ASP A 1 507 ? -51.169 47.519 250.682 1.00 45.66 507 ASP A C 1
ATOM 3628 O O . ASP A 1 507 ? -50.688 46.418 250.394 1.00 47.83 507 ASP A O 1
ATOM 3633 N N . PRO A 1 508 ? -50.409 48.515 251.151 1.00 43.09 508 PRO A N 1
ATOM 3634 C CA . PRO A 1 508 ? -48.967 48.314 251.390 1.00 30.76 508 PRO A CA 1
ATOM 3635 C C . PRO A 1 508 ? -48.621 47.172 252.322 1.00 27.28 508 PRO A C 1
ATOM 3636 O O . PRO A 1 508 ? -47.557 46.566 252.158 1.00 30.59 508 PRO A O 1
ATOM 3640 N N . LEU A 1 509 ? -49.461 46.860 253.303 1.00 31.18 509 LEU A N 1
ATOM 3641 C CA . LEU A 1 509 ? -49.159 45.750 254.201 1.00 30.48 509 LEU A CA 1
ATOM 3642 C C . LEU A 1 509 ? -49.534 44.388 253.627 1.00 28.33 509 LEU A C 1
ATOM 3643 O O . LEU A 1 509 ? -49.159 43.364 254.211 1.00 27.41 509 LEU A O 1
ATOM 3648 N N . ALA A 1 510 ? -50.273 44.338 252.520 1.00 29.57 510 ALA A N 1
ATOM 3649 C CA . ALA A 1 510 ? -50.525 43.071 251.845 1.00 29.85 510 ALA A CA 1
ATOM 3650 C C . ALA A 1 510 ? -49.224 42.565 251.231 1.00 30.99 510 ALA A C 1
ATOM 3651 O O . ALA A 1 510 ? -48.173 43.200 251.332 1.00 33.67 510 ALA A O 1
ATOM 3653 N N . GLN A 1 511 ? -49.289 41.409 250.584 1.00 29.11 511 GLN A N 1
ATOM 3654 C CA . GLN A 1 511 ? -48.096 40.870 249.955 1.00 29.57 511 GLN A CA 1
ATOM 3655 C C . GLN A 1 511 ? -47.699 41.718 248.740 1.00 30.39 511 GLN A C 1
ATOM 3656 O O . GLN A 1 511 ? -48.554 42.313 248.080 1.00 29.12 511 GLN A O 1
ATOM 3662 N N . PRO A 1 512 ? -46.405 41.810 248.440 1.00 29.24 512 PRO A N 1
ATOM 3663 C CA . PRO A 1 512 ? -45.959 42.704 247.359 1.00 25.14 512 PRO A CA 1
ATOM 3664 C C . PRO A 1 512 ? -46.448 42.232 246.000 1.00 27.82 512 PRO A C 1
ATOM 3665 O O . PRO A 1 512 ? -46.988 41.133 245.837 1.00 29.37 512 PRO A O 1
ATOM 3669 N N . VAL A 1 513 ? -46.270 43.106 245.017 1.00 26.16 513 VAL A N 1
ATOM 3670 C CA . VAL A 1 513 ? -46.437 42.745 243.617 1.00 25.54 513 VAL A CA 1
ATOM 3671 C C . VAL A 1 513 ? -45.092 42.254 243.106 1.00 31.96 513 VAL A C 1
ATOM 3672 O O . VAL A 1 513 ? -44.064 42.902 243.324 1.00 40.05 513 VAL A O 1
ATOM 3676 N N . LEU A 1 514 ? -45.082 41.095 242.457 1.00 31.51 514 LEU A N 1
ATOM 3677 C CA . LEU A 1 514 ? -43.868 40.580 241.842 1.00 29.64 514 LEU A CA 1
ATOM 3678 C C . LEU A 1 514 ? -43.942 40.814 240.343 1.00 28.03 514 LEU A C 1
ATOM 3679 O O . LEU A 1 514 ? -44.853 40.317 239.677 1.00 32.49 514 LEU A O 1
ATOM 3684 N N . ASP A 1 515 ? -43.001 41.585 239.822 1.00 29.21 515 ASP A N 1
ATOM 3685 C CA . ASP A 1 515 ? -42.828 41.739 238.383 1.00 31.96 515 ASP A CA 1
ATOM 3686 C C . ASP A 1 515 ? -41.602 40.909 238.018 1.00 35.27 515 ASP A C 1
ATOM 3687 O O . ASP A 1 515 ? -40.463 41.356 238.184 1.00 38.54 515 ASP A O 1
ATOM 3692 N N . TYR A 1 516 ? -41.828 39.681 237.549 1.00 31.84 516 TYR A N 1
ATOM 3693 C CA . TYR A 1 516 ? -40.688 38.796 237.319 1.00 30.84 516 TYR A CA 1
ATOM 3694 C C . TYR A 1 516 ? -39.891 39.231 236.100 1.00 32.43 516 TYR A C 1
ATOM 3695 O O . TYR A 1 516 ? -38.663 39.128 236.093 1.00 33.92 516 TYR A O 1
ATOM 3704 N N . ARG A 1 517 ? -40.568 39.741 235.073 1.00 36.16 517 ARG A N 1
ATOM 3705 C CA . ARG A 1 517 ? -39.921 40.137 233.824 1.00 31.21 517 ARG A CA 1
ATOM 3706 C C . ARG A 1 517 ? -39.061 39.002 233.286 1.00 30.50 517 ARG A C 1
ATOM 3707 O O . ARG A 1 517 ? -37.967 39.209 232.750 1.00 28.23 517 ARG A O 1
ATOM 3715 N N . SER A 1 518 ? -39.564 37.783 233.456 1.00 27.43 518 SER A N 1
ATOM 3716 C CA . SER A 1 518 ? -38.887 36.615 232.924 1.00 28.57 518 SER A CA 1
ATOM 3717 C C . SER A 1 518 ? -38.671 36.769 231.422 1.00 34.11 518 SER A C 1
ATOM 3718 O O . SER A 1 518 ? -39.561 37.216 230.692 1.00 34.62 518 SER A O 1
ATOM 3721 N N . GLY A 1 519 ? -37.465 36.425 230.964 1.00 36.35 519 GLY A N 1
ATOM 3722 C CA . GLY A 1 519 ? -37.114 36.541 229.558 1.00 27.54 519 GLY A CA 1
ATOM 3723 C C . GLY A 1 519 ? -36.906 37.953 229.056 1.00 26.81 519 GLY A C 1
ATOM 3724 O O . GLY A 1 519 ? -36.780 38.150 227.847 1.00 26.10 519 GLY A O 1
ATOM 3725 N N . SER A 1 520 ? -36.866 38.949 229.942 1.00 29.98 520 SER A N 1
ATOM 3726 C CA . SER A 1 520 ? -36.735 40.331 229.493 1.00 25.14 520 SER A CA 1
ATOM 3727 C C . SER A 1 520 ? -35.385 40.592 228.824 1.00 33.83 520 SER A C 1
ATOM 3728 O O . SER A 1 520 ? -35.291 41.441 227.930 1.00 42.48 520 SER A O 1
ATOM 3731 N N . ASN A 1 521 ? -34.333 39.884 229.237 1.00 32.75 521 ASN A N 1
ATOM 3732 C CA . ASN A 1 521 ? -33.064 39.905 228.525 1.00 24.88 521 ASN A CA 1
ATOM 3733 C C . ASN A 1 521 ? -33.047 38.733 227.558 1.00 24.56 521 ASN A C 1
ATOM 3734 O O . ASN A 1 521 ? -33.194 37.584 227.996 1.00 28.45 521 ASN A O 1
ATOM 3739 N N . PRO A 1 522 ? -32.876 38.966 226.257 1.00 30.14 522 PRO A N 1
ATOM 3740 C CA . PRO A 1 522 ? -33.059 37.873 225.282 1.00 24.62 522 PRO A CA 1
ATOM 3741 C C . PRO A 1 522 ? -32.057 36.727 225.406 1.00 31.67 522 PRO A C 1
ATOM 3742 O O . PRO A 1 522 ? -32.348 35.626 224.918 1.00 30.63 522 PRO A O 1
ATOM 3746 N N . VAL A 1 523 ? -30.894 36.937 226.034 1.00 29.62 523 VAL A N 1
ATOM 3747 C CA . VAL A 1 523 ? -29.923 35.849 226.166 1.00 29.29 523 VAL A CA 1
ATOM 3748 C C . VAL A 1 523 ? -30.517 34.698 226.974 1.00 25.89 523 VAL A C 1
ATOM 3749 O O . VAL A 1 523 ? -30.158 33.533 226.772 1.00 24.69 523 VAL A O 1
ATOM 3753 N N . ASP A 1 524 ? -31.472 34.992 227.856 1.00 25.33 524 ASP A N 1
ATOM 3754 C CA . ASP A 1 524 ? -32.167 33.928 228.572 1.00 25.01 524 ASP A CA 1
ATOM 3755 C C . ASP A 1 524 ? -32.891 32.988 227.613 1.00 22.47 524 ASP A C 1
ATOM 3756 O O . ASP A 1 524 ? -32.938 31.772 227.838 1.00 22.06 524 ASP A O 1
ATOM 3761 N N . ILE A 1 525 ? -33.485 33.525 226.550 1.00 29.30 525 ILE A N 1
ATOM 3762 C CA . ILE A 1 525 ? -34.162 32.644 225.604 1.00 29.31 525 ILE A CA 1
ATOM 3763 C C . ILE A 1 525 ? -33.140 31.798 224.869 1.00 22.53 525 ILE A C 1
ATOM 3764 O O . ILE A 1 525 ? -33.354 30.604 224.634 1.00 22.55 525 ILE A O 1
ATOM 3769 N N . ASP A 1 526 ? -32.001 32.397 224.521 1.00 22.71 526 ASP A N 1
ATOM 3770 C CA . ASP A 1 526 ? -30.934 31.636 223.885 1.00 22.76 526 ASP A CA 1
ATOM 3771 C C . ASP A 1 526 ? -30.449 30.524 224.792 1.00 29.08 526 ASP A C 1
ATOM 3772 O O . ASP A 1 526 ? -30.192 29.402 224.335 1.00 29.07 526 ASP A O 1
ATOM 3777 N N . LEU A 1 527 ? -30.345 30.811 226.092 1.00 30.45 527 LEU A N 1
ATOM 3778 C CA . LEU A 1 527 ? -29.943 29.777 227.032 1.00 28.64 527 LEU A CA 1
ATOM 3779 C C . LEU A 1 527 ? -30.962 28.650 227.071 1.00 28.54 527 LEU A C 1
ATOM 3780 O O . LEU A 1 527 ? -30.592 27.470 227.042 1.00 32.53 527 LEU A O 1
ATOM 3785 N N . HIS A 1 528 ? -32.252 28.998 227.100 1.00 24.70 528 HIS A N 1
ATOM 3786 C CA . HIS A 1 528 ? -33.313 27.989 227.101 1.00 26.67 528 HIS A CA 1
ATOM 3787 C C . HIS A 1 528 ? -33.210 27.067 225.888 1.00 24.73 528 HIS A C 1
ATOM 3788 O O . HIS A 1 528 ? -33.385 25.846 226.014 1.00 22.46 528 HIS A O 1
ATOM 3795 N N . LEU A 1 529 ? -32.971 27.635 224.696 1.00 23.49 529 LEU A N 1
ATOM 3796 C CA . LEU A 1 529 ? -32.885 26.810 223.494 1.00 21.37 529 LEU A CA 1
ATOM 3797 C C . LEU A 1 529 ? -31.689 25.875 223.571 1.00 23.41 529 LEU A C 1
ATOM 3798 O O . LEU A 1 529 ? -31.799 24.678 223.278 1.00 22.95 529 LEU A O 1
ATOM 3803 N N . ALA A 1 530 ? -30.533 26.414 223.968 1.00 23.33 530 ALA A N 1
ATOM 3804 C CA . ALA A 1 530 ? -29.340 25.593 224.127 1.00 21.53 530 ALA A CA 1
ATOM 3805 C C . ALA A 1 530 ? -29.576 24.467 225.122 1.00 22.27 530 ALA A C 1
ATOM 3806 O O . ALA A 1 530 ? -29.207 23.316 224.867 1.00 30.18 530 ALA A O 1
ATOM 3808 N N . HIS A 1 531 ? -30.203 24.781 226.253 1.00 22.82 531 HIS A N 1
ATOM 3809 C CA . HIS A 1 531 ? -30.433 23.787 227.297 1.00 22.20 531 HIS A CA 1
ATOM 3810 C C . HIS A 1 531 ? -31.411 22.717 226.832 1.00 22.47 531 HIS A C 1
ATOM 3811 O O . HIS A 1 531 ? -31.140 21.517 226.974 1.00 19.84 531 HIS A O 1
ATOM 3818 N N . VAL A 1 532 ? -32.554 23.137 226.266 1.00 24.46 532 VAL A N 1
ATOM 3819 C CA . VAL A 1 532 ? -33.538 22.178 225.749 1.00 24.24 532 VAL A CA 1
ATOM 3820 C C . VAL A 1 532 ? -32.907 21.313 224.665 1.00 27.53 532 VAL A C 1
ATOM 3821 O O . VAL A 1 532 ? -33.064 20.082 224.650 1.00 29.30 532 VAL A O 1
ATOM 3825 N N . ARG A 1 533 ? -32.163 21.944 223.749 1.00 24.77 533 ARG A N 1
ATOM 3826 C CA . ARG A 1 533 ? -31.594 21.194 222.638 1.00 20.30 533 ARG A CA 1
ATOM 3827 C C . ARG A 1 533 ? -30.585 20.172 223.128 1.00 20.04 533 ARG A C 1
ATOM 3828 O O . ARG A 1 533 ? -30.567 19.036 222.644 1.00 24.92 533 ARG A O 1
ATOM 3836 N N . PHE A 1 534 ? -29.760 20.536 224.109 1.00 19.95 534 PHE A N 1
ATOM 3837 C CA . PHE A 1 534 ? -28.912 19.530 224.738 1.00 27.07 534 PHE A CA 1
ATOM 3838 C C . PHE A 1 534 ? -29.759 18.403 225.336 1.00 30.11 534 PHE A C 1
ATOM 3839 O O . PHE A 1 534 ? -29.503 17.219 225.080 1.00 27.30 534 PHE A O 1
ATOM 3847 N N . LEU A 1 535 ? -30.799 18.757 226.105 1.00 19.58 535 LEU A N 1
ATOM 3848 C CA . LEU A 1 535 ? -31.596 17.743 226.791 1.00 22.85 535 LEU A CA 1
ATOM 3849 C C . LEU A 1 535 ? -32.235 16.773 225.812 1.00 28.28 535 LEU A C 1
ATOM 3850 O O . LEU A 1 535 ? -32.358 15.577 226.107 1.00 28.78 535 LEU A O 1
ATOM 3855 N N . ARG A 1 536 ? -32.656 17.265 224.642 1.00 30.53 536 ARG A N 1
ATOM 3856 C CA . ARG A 1 536 ? -33.306 16.385 223.674 1.00 28.11 536 ARG A CA 1
ATOM 3857 C C . ARG A 1 536 ? -32.428 15.188 223.333 1.00 27.04 536 ARG A C 1
ATOM 3858 O O . ARG A 1 536 ? -32.939 14.099 223.044 1.00 29.47 536 ARG A O 1
ATOM 3866 N N . GLY A 1 537 ? -31.108 15.350 223.430 1.00 26.53 537 GLY A N 1
ATOM 3867 C CA . GLY A 1 537 ? -30.210 14.245 223.172 1.00 22.33 537 GLY A CA 1
ATOM 3868 C C . GLY A 1 537 ? -30.449 13.066 224.071 1.00 26.85 537 GLY A C 1
ATOM 3869 O O . GLY A 1 537 ? -30.122 11.937 223.697 1.00 29.64 537 GLY A O 1
ATOM 3870 N N . LEU A 1 538 ? -31.009 13.309 225.258 1.00 32.12 538 LEU A N 1
ATOM 3871 C CA . LEU A 1 538 ? -31.355 12.234 226.178 1.00 26.36 538 LEU A CA 1
ATOM 3872 C C . LEU A 1 538 ? -32.086 11.102 225.465 1.00 22.87 538 LEU A C 1
ATOM 3873 O O . LEU A 1 538 ? -31.713 9.934 225.590 1.00 27.39 538 LEU A O 1
ATOM 3878 N N . LEU A 1 539 ? -33.125 11.437 224.698 1.00 27.07 539 LEU A N 1
ATOM 3879 C CA . LEU A 1 539 ? -33.927 10.423 224.021 1.00 32.92 539 LEU A CA 1
ATOM 3880 C C . LEU A 1 539 ? -33.140 9.645 222.970 1.00 33.55 539 LEU A C 1
ATOM 3881 O O . LEU A 1 539 ? -33.532 8.530 222.610 1.00 35.12 539 LEU A O 1
ATOM 3886 N N . ASP A 1 540 ? -32.046 10.201 222.471 1.00 30.19 540 ASP A N 1
ATOM 3887 C CA . ASP A 1 540 ? -31.197 9.488 221.528 1.00 32.00 540 ASP A CA 1
ATOM 3888 C C . ASP A 1 540 ? -30.268 8.476 222.189 1.00 28.81 540 ASP A C 1
ATOM 3889 O O . ASP A 1 540 ? -29.622 7.703 221.476 1.00 23.73 540 ASP A O 1
ATOM 3894 N N . THR A 1 541 ? -30.172 8.478 223.512 1.00 21.46 541 THR A N 1
ATOM 3895 C CA . THR A 1 541 ? -29.217 7.627 224.186 1.00 23.27 541 THR A CA 1
ATOM 3896 C C . THR A 1 541 ? -29.651 6.169 224.076 1.00 26.10 541 THR A C 1
ATOM 3897 O O . THR A 1 541 ? -30.852 5.879 224.072 1.00 33.55 541 THR A O 1
ATOM 3901 N N . PRO A 1 542 ? -28.703 5.238 223.961 1.00 24.19 542 PRO A N 1
ATOM 3902 C CA . PRO A 1 542 ? -29.074 3.816 223.903 1.00 19.84 542 PRO A CA 1
ATOM 3903 C C . PRO A 1 542 ? -29.997 3.388 225.022 1.00 19.90 542 PRO A C 1
ATOM 3904 O O . PRO A 1 542 ? -30.910 2.588 224.784 1.00 32.68 542 PRO A O 1
ATOM 3908 N N . THR A 1 543 ? -29.804 3.909 226.237 1.00 19.77 543 THR A N 1
ATOM 3909 C CA . THR A 1 543 ? -30.681 3.528 227.345 1.00 27.80 543 THR A CA 1
ATOM 3910 C C . THR A 1 543 ? -32.137 3.921 227.088 1.00 29.70 543 THR A C 1
ATOM 3911 O O . THR A 1 543 ? -33.053 3.118 227.298 1.00 31.39 543 THR A O 1
ATOM 3915 N N . MET A 1 544 ? -32.376 5.152 226.623 1.00 28.48 544 MET A N 1
ATOM 3916 C CA . MET A 1 544 ? -33.750 5.571 226.365 1.00 28.23 544 MET A CA 1
ATOM 3917 C C . MET A 1 544 ? -34.331 4.905 225.123 1.00 32.14 544 MET A C 1
ATOM 3918 O O . MET A 1 544 ? -35.552 4.710 225.039 1.00 28.61 544 MET A O 1
ATOM 3923 N N . GLN A 1 545 ? -33.486 4.564 224.145 1.00 32.37 545 GLN A N 1
ATOM 3924 C CA . GLN A 1 545 ? -33.994 3.895 222.950 1.00 30.13 545 GLN A CA 1
ATOM 3925 C C . GLN A 1 545 ? -34.359 2.445 223.227 1.00 31.01 545 GLN A C 1
ATOM 3926 O O . GLN A 1 545 ? -35.317 1.924 222.639 1.00 28.86 545 GLN A O 1
ATOM 3932 N N . ALA A 1 546 ? -33.626 1.789 224.133 1.00 30.26 546 ALA A N 1
ATOM 3933 C CA . ALA A 1 546 ? -34.047 0.489 224.640 1.00 23.74 546 ALA A CA 1
ATOM 3934 C C . ALA A 1 546 ? -35.473 0.507 225.182 1.00 29.52 546 ALA A C 1
ATOM 3935 O O . ALA A 1 546 ? -36.206 -0.479 225.040 1.00 42.95 546 ALA A O 1
ATOM 3937 N N . ARG A 1 547 ? -35.891 1.608 225.796 1.00 27.44 547 ARG A N 1
ATOM 3938 C CA . ARG A 1 547 ? -37.238 1.712 226.347 1.00 28.75 547 ARG A CA 1
ATOM 3939 C C . ARG A 1 547 ? -38.270 2.209 225.351 1.00 24.50 547 ARG A C 1
ATOM 3940 O O . ARG A 1 547 ? -39.453 2.248 225.690 1.00 27.97 547 ARG A O 1
ATOM 3948 N N . GLY A 1 548 ? -37.861 2.604 224.152 1.00 22.11 548 GLY A N 1
ATOM 3949 C CA . GLY A 1 548 ? -38.802 3.174 223.213 1.00 21.15 548 GLY A CA 1
ATOM 3950 C C . GLY A 1 548 ? -39.278 4.543 223.634 1.00 30.07 548 GLY A C 1
ATOM 3951 O O . GLY A 1 548 ? -40.451 4.880 223.431 1.00 36.56 548 GLY A O 1
ATOM 3952 N N . ALA A 1 549 ? -38.406 5.332 224.245 1.00 30.14 549 ALA A N 1
ATOM 3953 C CA . ALA A 1 549 ? -38.775 6.689 224.612 1.00 30.12 549 ALA A CA 1
ATOM 3954 C C . ALA A 1 549 ? -39.109 7.481 223.358 1.00 30.48 549 ALA A C 1
ATOM 3955 O O . ALA A 1 549 ? -38.274 7.618 222.461 1.00 28.57 549 ALA A O 1
ATOM 3957 N N . LEU A 1 550 ? -40.338 7.981 223.277 1.00 31.71 550 LEU A N 1
ATOM 3958 C CA . LEU A 1 550 ? -40.764 8.788 222.142 1.00 30.81 550 LEU A CA 1
ATOM 3959 C C . LEU A 1 550 ? -41.040 10.210 222.605 1.00 30.21 550 LEU A C 1
ATOM 3960 O O . LEU A 1 550 ? -41.948 10.439 223.410 1.00 34.20 550 LEU A O 1
ATOM 3965 N N . GLU A 1 551 ? -40.260 11.154 222.088 1.00 26.00 551 GLU A N 1
ATOM 3966 C CA . GLU A 1 551 ? -40.449 12.554 222.417 1.00 26.94 551 GLU A CA 1
ATOM 3967 C C . GLU A 1 551 ? -41.897 12.962 222.194 1.00 31.12 551 GLU A C 1
ATOM 3968 O O . GLU A 1 551 ? -42.492 12.653 221.161 1.00 35.68 551 GLU A O 1
ATOM 3974 N N . THR A 1 552 ? -42.472 13.634 223.188 1.00 30.76 552 THR A N 1
ATOM 3975 C CA . THR A 1 552 ? -43.809 14.188 223.062 1.00 30.62 552 THR A CA 1
ATOM 3976 C C . THR A 1 552 ? -43.824 15.703 222.984 1.00 40.90 552 THR A C 1
ATOM 3977 O O . THR A 1 552 ? -44.818 16.271 222.514 1.00 48.88 552 THR A O 1
ATOM 3981 N N . ALA A 1 553 ? -42.758 16.364 223.420 1.00 38.65 553 ALA A N 1
ATOM 3982 C CA . ALA A 1 553 ? -42.673 17.811 223.341 1.00 42.39 553 ALA A CA 1
ATOM 3983 C C . ALA A 1 553 ? -41.247 18.199 223.665 1.00 43.81 553 ALA A C 1
ATOM 3984 O O . ALA A 1 553 ? -40.670 17.640 224.601 1.00 56.50 553 ALA A O 1
ATOM 3986 N N . PRO A 1 554 ? -40.646 19.160 222.956 1.00 33.71 554 PRO A N 1
ATOM 3987 C CA . PRO A 1 554 ? -41.193 20.015 221.903 1.00 35.25 554 PRO A CA 1
ATOM 3988 C C . PRO A 1 554 ? -41.310 19.332 220.554 1.00 38.54 554 PRO A C 1
ATOM 3989 O O . PRO A 1 554 ? -42.071 19.808 219.709 1.00 40.08 554 PRO A O 1
ATOM 3993 N N . GLY A 1 555 ? -40.549 18.269 220.348 1.00 37.52 555 GLY A N 1
ATOM 3994 C CA . GLY A 1 555 ? -40.518 17.625 219.045 1.00 41.01 555 GLY A CA 1
ATOM 3995 C C . GLY A 1 555 ? -39.460 18.200 218.124 1.00 45.38 555 GLY A C 1
ATOM 3996 O O . GLY A 1 555 ? -39.056 19.359 218.229 1.00 50.32 555 GLY A O 1
ATOM 3997 N N . SER A 1 556 ? -39.012 17.360 217.183 1.00 44.57 556 SER A N 1
ATOM 3998 C CA . SER A 1 556 ? -37.933 17.751 216.277 1.00 44.01 556 SER A CA 1
ATOM 3999 C C . SER A 1 556 ? -38.316 18.962 215.439 1.00 43.58 556 SER A C 1
ATOM 4000 O O . SER A 1 556 ? -37.482 19.842 215.188 1.00 40.57 556 SER A O 1
ATOM 4003 N N . ALA A 1 557 ? -39.571 19.025 214.991 1.00 38.37 557 ALA A N 1
ATOM 4004 C CA . ALA A 1 557 ? -39.980 20.145 214.153 1.00 35.29 557 ALA A CA 1
ATOM 4005 C C . ALA A 1 557 ? -39.751 21.466 214.874 1.00 40.86 557 ALA A C 1
ATOM 4006 O O . ALA A 1 557 ? -39.079 22.363 214.349 1.00 42.65 557 ALA A O 1
ATOM 4008 N N . VAL A 1 558 ? -40.273 21.587 216.100 1.00 34.75 558 VAL A N 1
ATOM 4009 C CA . VAL A 1 558 ? -40.119 22.824 216.859 1.00 32.69 558 VAL A CA 1
ATOM 4010 C C . VAL A 1 558 ? -38.653 23.068 217.189 1.00 37.83 558 VAL A C 1
ATOM 4011 O O . VAL A 1 558 ? -38.119 24.157 216.937 1.00 34.66 558 VAL A O 1
ATOM 4015 N N . ALA A 1 559 ? -37.980 22.049 217.739 1.00 37.71 559 ALA A N 1
ATOM 4016 C CA . ALA A 1 559 ? -36.609 22.207 218.222 1.00 33.00 559 ALA A CA 1
ATOM 4017 C C . ALA A 1 559 ? -35.689 22.779 217.152 1.00 35.10 559 ALA A C 1
ATOM 4018 O O . ALA A 1 559 ? -34.801 23.584 217.451 1.00 36.79 559 ALA A O 1
ATOM 4020 N N . ASP A 1 560 ? -35.894 22.388 215.895 1.00 37.09 560 ASP A N 1
ATOM 4021 C CA . ASP A 1 560 ? -34.980 22.789 214.832 1.00 36.68 560 ASP A CA 1
ATOM 4022 C C . ASP A 1 560 ? -35.186 24.225 214.366 1.00 37.36 560 ASP A C 1
ATOM 4023 O O . ASP A 1 560 ? -34.366 24.736 213.592 1.00 34.11 560 ASP A O 1
ATOM 4028 N N . SER A 1 561 ? -36.242 24.889 214.819 1.00 40.42 561 SER A N 1
ATOM 4029 C CA . SER A 1 561 ? -36.536 26.256 214.416 1.00 39.42 561 SER A CA 1
ATOM 4030 C C . SER A 1 561 ? -36.274 27.169 215.603 1.00 43.55 561 SER A C 1
ATOM 4031 O O . SER A 1 561 ? -36.969 27.079 216.622 1.00 43.84 561 SER A O 1
ATOM 4034 N N . ASP A 1 562 ? -35.274 28.048 215.464 1.00 42.29 562 ASP A N 1
ATOM 4035 C CA . ASP A 1 562 ? -35.010 29.047 216.495 1.00 32.98 562 ASP A CA 1
ATOM 4036 C C . ASP A 1 562 ? -36.291 29.801 216.851 1.00 36.21 562 ASP A C 1
ATOM 4037 O O . ASP A 1 562 ? -36.556 30.074 218.026 1.00 45.09 562 ASP A O 1
ATOM 4042 N N . GLU A 1 563 ? -37.134 30.078 215.852 1.00 36.05 563 GLU A N 1
ATOM 4043 C CA . GLU A 1 563 ? -38.371 30.820 216.084 1.00 36.67 563 GLU A CA 1
ATOM 4044 C C . GLU A 1 563 ? -39.420 29.954 216.773 1.00 37.21 563 GLU A C 1
ATOM 4045 O O . GLU A 1 563 ? -40.165 30.440 217.632 1.00 38.18 563 GLU A O 1
ATOM 4051 N N . ALA A 1 564 ? -39.492 28.667 216.419 1.00 39.37 564 ALA A N 1
ATOM 4052 C CA . ALA A 1 564 ? -40.485 27.788 217.034 1.00 32.97 564 ALA A CA 1
ATOM 4053 C C . ALA A 1 564 ? -40.053 27.358 218.426 1.00 33.00 564 ALA A C 1
ATOM 4054 O O . ALA A 1 564 ? -40.848 27.406 219.372 1.00 35.62 564 ALA A O 1
ATOM 4056 N N . LEU A 1 565 ? -38.801 26.914 218.564 1.00 27.50 565 LEU A N 1
ATOM 4057 C CA . LEU A 1 565 ? -38.304 26.554 219.883 1.00 27.98 565 LEU A CA 1
ATOM 4058 C C . LEU A 1 565 ? -38.363 27.753 220.813 1.00 30.42 565 LEU A C 1
ATOM 4059 O O . LEU A 1 565 ? -38.681 27.608 221.999 1.00 29.43 565 LEU A O 1
ATOM 4064 N N . GLY A 1 566 ? -38.072 28.947 220.281 1.00 28.72 566 GLY A N 1
ATOM 4065 C CA . GLY A 1 566 ? -38.240 30.161 221.063 1.00 28.98 566 GLY A CA 1
ATOM 4066 C C . GLY A 1 566 ? -39.670 30.349 221.521 1.00 38.80 566 GLY A C 1
ATOM 4067 O O . GLY A 1 566 ? -39.933 30.655 222.689 1.00 43.49 566 GLY A O 1
ATOM 4068 N N . GLU A 1 567 ? -40.619 30.157 220.604 1.00 42.12 567 GLU A N 1
ATOM 4069 C CA . GLU A 1 567 ? -42.026 30.200 220.980 1.00 41.20 567 GLU A CA 1
ATOM 4070 C C . GLU A 1 567 ? -42.315 29.177 222.068 1.00 38.59 567 GLU A C 1
ATOM 4071 O O . GLU A 1 567 ? -43.049 29.457 223.021 1.00 39.17 567 GLU A O 1
ATOM 4077 N N . TYR A 1 568 ? -41.694 28.004 221.969 1.00 32.35 568 TYR A N 1
ATOM 4078 C CA . TYR A 1 568 ? -41.992 26.926 222.899 1.00 29.17 568 TYR A CA 1
ATOM 4079 C C . TYR A 1 568 ? -41.477 27.234 224.303 1.00 30.74 568 TYR A C 1
ATOM 4080 O O . TYR A 1 568 ? -42.215 27.080 225.285 1.00 30.42 568 TYR A O 1
ATOM 4089 N N . VAL A 1 569 ? -40.217 27.676 224.428 1.00 31.12 569 VAL A N 1
ATOM 4090 C CA . VAL A 1 569 ? -39.676 27.962 225.761 1.00 30.80 569 VAL A CA 1
ATOM 4091 C C . VAL A 1 569 ? -40.414 29.127 226.402 1.00 32.29 569 VAL A C 1
ATOM 4092 O O . VAL A 1 569 ? -40.554 29.177 227.630 1.00 31.31 569 VAL A O 1
ATOM 4096 N N . ARG A 1 570 ? -40.922 30.064 225.592 1.00 30.85 570 ARG A N 1
ATOM 4097 C CA . ARG A 1 570 ? -41.589 31.243 226.126 1.00 31.35 570 ARG A CA 1
ATOM 4098 C C . ARG A 1 570 ? -42.974 30.948 226.696 1.00 39.83 570 ARG A C 1
ATOM 4099 O O . ARG A 1 570 ? -43.460 31.705 227.546 1.00 37.94 570 ARG A O 1
ATOM 4107 N N . SER A 1 571 ? -43.635 29.887 226.246 1.00 42.15 571 SER A N 1
ATOM 4108 C CA . SER A 1 571 ? -44.980 29.610 226.718 1.00 39.56 571 SER A CA 1
ATOM 4109 C C . SER A 1 571 ? -45.088 28.370 227.597 1.00 35.38 571 SER A C 1
ATOM 4110 O O . SER A 1 571 ? -46.080 28.235 228.321 1.00 31.91 571 SER A O 1
ATOM 4113 N N . HIS A 1 572 ? -44.093 27.484 227.576 1.00 30.60 572 HIS A N 1
ATOM 4114 C CA . HIS A 1 572 ? -44.146 26.239 228.327 1.00 29.24 572 HIS A CA 1
ATOM 4115 C C . HIS A 1 572 ? -43.125 26.172 229.464 1.00 35.87 572 HIS A C 1
ATOM 4116 O O . HIS A 1 572 ? -43.005 25.129 230.114 1.00 44.81 572 HIS A O 1
ATOM 4123 N N . SER A 1 573 ? -42.390 27.246 229.728 1.00 31.48 573 SER A N 1
ATOM 4124 C CA . SER A 1 573 ? -41.478 27.264 230.861 1.00 25.84 573 SER A CA 1
ATOM 4125 C C . SER A 1 573 ? -42.235 27.477 232.159 1.00 23.85 573 SER A C 1
ATOM 4126 O O . SER A 1 573 ? -43.203 28.240 232.212 1.00 27.23 573 SER A O 1
ATOM 4129 N N . THR A 1 574 ? -41.791 26.797 233.209 1.00 23.02 574 THR A N 1
ATOM 4130 C CA . THR A 1 574 ? -42.167 27.198 234.556 1.00 23.32 574 THR A CA 1
ATOM 4131 C C . THR A 1 574 ? -41.359 28.440 234.910 1.00 31.04 574 THR A C 1
ATOM 4132 O O . THR A 1 574 ? -40.123 28.436 234.822 1.00 28.33 574 THR A O 1
ATOM 4136 N N . LEU A 1 575 ? -42.050 29.514 235.275 1.00 27.00 575 LEU A N 1
ATOM 4137 C CA . LEU A 1 575 ? -41.329 30.765 235.457 1.00 28.63 575 LEU A CA 1
ATOM 4138 C C . LEU A 1 575 ? -40.604 30.846 236.802 1.00 29.07 575 LEU A C 1
ATOM 4139 O O . LEU A 1 575 ? -39.654 31.627 236.940 1.00 29.35 575 LEU A O 1
ATOM 4144 N N . SER A 1 576 ? -41.000 30.041 237.781 1.00 24.38 576 SER A N 1
ATOM 4145 C CA . SER A 1 576 ? -40.314 30.020 239.062 1.00 27.38 576 SER A CA 1
ATOM 4146 C C . SER A 1 576 ? -40.302 28.604 239.615 1.00 33.06 576 SER A C 1
ATOM 4147 O O . SER A 1 576 ? -41.346 27.944 239.696 1.00 33.18 576 SER A O 1
ATOM 4150 N N . PHE A 1 577 ? -39.112 28.140 239.986 1.00 26.13 577 PHE A N 1
ATOM 4151 C CA . PHE A 1 577 ? -38.977 26.972 240.839 1.00 21.85 577 PHE A CA 1
ATOM 4152 C C . PHE A 1 577 ? -38.798 27.378 242.298 1.00 26.16 577 PHE A C 1
ATOM 4153 O O . PHE A 1 577 ? -38.178 26.654 243.086 1.00 23.26 577 PHE A O 1
ATOM 4161 N N . MET A 1 578 ? -39.331 28.550 242.656 1.00 29.31 578 MET A N 1
ATOM 4162 C CA . MET A 1 578 ? -39.432 29.011 244.040 1.00 29.47 578 MET A CA 1
ATOM 4163 C C . MET A 1 578 ? -38.058 29.244 244.651 1.00 26.85 578 MET A C 1
ATOM 4164 O O . MET A 1 578 ? -37.800 28.829 245.780 1.00 29.99 578 MET A O 1
ATOM 4169 N N . HIS A 1 579 ? -37.159 29.892 243.895 1.00 25.15 579 HIS A N 1
ATOM 4170 C CA . HIS A 1 579 ? -35.872 30.356 244.430 1.00 19.78 579 HIS A CA 1
ATOM 4171 C C . HIS A 1 579 ? -35.641 31.848 244.158 1.00 20.14 579 HIS A C 1
ATOM 4172 O O . HIS A 1 579 ? -34.598 32.230 243.632 1.00 20.26 579 HIS A O 1
ATOM 4179 N N . PRO A 1 580 ? -36.573 32.727 244.540 1.00 21.54 580 PRO A N 1
ATOM 4180 C CA . PRO A 1 580 ? -36.369 34.150 244.248 1.00 26.20 580 PRO A CA 1
ATOM 4181 C C . PRO A 1 580 ? -35.245 34.688 245.116 1.00 26.10 580 PRO A C 1
ATOM 4182 O O . PRO A 1 580 ? -35.050 34.238 246.238 1.00 21.53 580 PRO A O 1
ATOM 4186 N N . CYS A 1 581 ? -34.464 35.622 244.581 1.00 21.08 581 CYS A N 1
ATOM 4187 C CA . CYS A 1 581 ? -33.301 36.063 245.342 1.00 21.14 581 CYS A CA 1
ATOM 4188 C C . CYS A 1 581 ? -32.999 37.524 245.045 1.00 25.53 581 CYS A C 1
ATOM 4189 O O . CYS A 1 581 ? -33.593 38.147 244.153 1.00 24.66 581 CYS A O 1
ATOM 4192 N N . CYS A 1 582 ? -31.954 37.903 245.709 1.00 23.57 582 CYS A N 1
ATOM 4193 C CA . CYS A 1 582 ? -31.205 39.035 245.393 1.00 22.79 582 CYS A CA 1
ATOM 4194 C C . CYS A 1 582 ? -31.866 40.408 245.249 1.00 32.30 582 CYS A C 1
ATOM 4195 O O . CYS A 1 582 ? -31.391 41.233 244.532 1.00 23.12 582 CYS A O 1
ATOM 4198 N N . THR A 1 583 ? -32.916 40.648 246.033 1.00 32.36 583 THR A N 1
ATOM 4199 C CA . THR A 1 583 ? -33.669 41.896 246.089 1.00 30.35 583 THR A CA 1
ATOM 4200 C C . THR A 1 583 ? -33.099 42.896 247.101 1.00 34.51 583 THR A C 1
ATOM 4201 O O . THR A 1 583 ? -33.624 44.009 247.228 1.00 25.90 583 THR A O 1
ATOM 4205 N N . ALA A 1 584 ? -32.030 42.531 247.807 1.00 23.16 584 ALA A N 1
ATOM 4206 C CA . ALA A 1 584 ? -31.304 43.442 248.664 1.00 24.69 584 ALA A CA 1
ATOM 4207 C C . ALA A 1 584 ? -29.814 43.141 248.502 1.00 23.50 584 ALA A C 1
ATOM 4208 O O . ALA A 1 584 ? -29.091 42.873 249.458 1.00 23.37 584 ALA A O 1
ATOM 4210 N N . ALA A 1 585 ? -29.345 43.216 247.260 1.00 23.71 585 ALA A N 1
ATOM 4211 C CA . ALA A 1 585 ? -28.081 42.597 246.881 1.00 23.63 585 ALA A CA 1
ATOM 4212 C C . ALA A 1 585 ? -26.897 43.109 247.699 1.00 27.08 585 ALA A C 1
ATOM 4213 O O . ALA A 1 585 ? -26.847 44.265 248.128 1.00 24.35 585 ALA A O 1
ATOM 4215 N N . MET A 1 586 ? -25.936 42.206 247.908 1.00 27.44 586 MET A N 1
ATOM 4216 C CA . MET A 1 586 ? -24.642 42.501 248.515 1.00 25.70 586 MET A CA 1
ATOM 4217 C C . MET A 1 586 ? -23.739 43.056 247.420 1.00 28.82 586 MET A C 1
ATOM 4218 O O . MET A 1 586 ? -22.971 42.344 246.767 1.00 30.61 586 MET A O 1
ATOM 4223 N N . LEU A 1 587 ? -23.859 44.360 247.196 1.00 29.23 587 LEU A N 1
ATOM 4224 C CA . LEU A 1 587 ? -23.107 45.032 246.149 1.00 28.68 587 LEU A CA 1
ATOM 4225 C C . LEU A 1 587 ? -22.785 46.438 246.633 1.00 29.89 587 LEU A C 1
ATOM 4226 O O . LEU A 1 587 ? -23.515 46.983 247.473 1.00 29.71 587 LEU A O 1
ATOM 4231 N N . PRO A 1 588 ? -21.695 47.039 246.158 1.00 26.85 588 PRO A N 1
ATOM 4232 C CA . PRO A 1 588 ? -21.454 48.452 246.473 1.00 27.56 588 PRO A CA 1
ATOM 4233 C C . PRO A 1 588 ? -22.662 49.289 246.069 1.00 30.63 588 PRO A C 1
ATOM 4234 O O . PRO A 1 588 ? -23.418 48.930 245.163 1.00 27.42 588 PRO A O 1
ATOM 4238 N N . GLU A 1 589 ? -22.866 50.404 246.768 1.00 29.88 589 GLU A N 1
ATOM 4239 C CA . GLU A 1 589 ? -24.026 51.228 246.455 1.00 30.80 589 GLU A CA 1
ATOM 4240 C C . GLU A 1 589 ? -23.981 51.741 245.023 1.00 35.44 589 GLU A C 1
ATOM 4241 O O . GLU A 1 589 ? -25.032 51.850 244.376 1.00 38.69 589 GLU A O 1
ATOM 4247 N N . ASP A 1 590 ? -22.778 52.035 244.502 1.00 34.61 590 ASP A N 1
ATOM 4248 C CA . ASP A 1 590 ? -22.647 52.531 243.132 1.00 34.33 590 ASP A CA 1
ATOM 4249 C C . ASP A 1 590 ? -22.991 51.473 242.086 1.00 40.28 590 ASP A C 1
ATOM 4250 O O . ASP A 1 590 ? -23.200 51.816 240.918 1.00 43.41 590 ASP A O 1
ATOM 4255 N N . ARG A 1 591 ? -23.037 50.199 242.470 1.00 39.71 591 ARG A N 1
ATOM 4256 C CA . ARG A 1 591 ? -23.513 49.126 241.612 1.00 35.02 591 ARG A CA 1
ATOM 4257 C C . ARG A 1 591 ? -24.920 48.675 242.002 1.00 35.89 591 ARG A C 1
ATOM 4258 O O . ARG A 1 591 ? -25.324 47.545 241.699 1.00 33.22 591 ARG A O 1
ATOM 4266 N N . GLY A 1 592 ? -25.669 49.531 242.688 1.00 35.20 592 GLY A N 1
ATOM 4267 C CA . GLY A 1 592 ? -27.045 49.230 242.998 1.00 27.30 592 GLY A CA 1
ATOM 4268 C C . GLY A 1 592 ? -27.290 48.323 244.180 1.00 36.75 592 GLY A C 1
ATOM 4269 O O . GLY A 1 592 ? -28.430 47.882 244.369 1.00 34.49 592 GLY A O 1
ATOM 4270 N N . GLY A 1 593 ? -26.268 48.022 244.984 1.00 38.38 593 GLY A N 1
ATOM 4271 C CA . GLY A 1 593 ? -26.450 47.122 246.098 1.00 25.93 593 GLY A CA 1
ATOM 4272 C C . GLY A 1 593 ? -27.125 47.799 247.261 1.00 30.56 593 GLY A C 1
ATOM 4273 O O . GLY A 1 593 ? -27.226 49.021 247.331 1.00 32.36 593 GLY A O 1
ATOM 4274 N N . VAL A 1 594 ? -27.591 46.973 248.192 1.00 32.88 594 VAL A N 1
ATOM 4275 C CA . VAL A 1 594 ? -28.253 47.457 249.389 1.00 33.87 594 VAL A CA 1
ATOM 4276 C C . VAL A 1 594 ? -27.427 47.204 250.650 1.00 31.63 594 VAL A C 1
ATOM 4277 O O . VAL A 1 594 ? -27.490 48.007 251.591 1.00 27.84 594 VAL A O 1
ATOM 4281 N N . VAL A 1 595 ? -26.637 46.134 250.690 1.00 24.95 595 VAL A N 1
ATOM 4282 C CA . VAL A 1 595 ? -25.823 45.808 251.854 1.00 34.39 595 VAL A CA 1
ATOM 4283 C C . VAL A 1 595 ? -24.380 45.670 251.402 1.00 38.74 595 VAL A C 1
ATOM 4284 O O . VAL A 1 595 ? -24.100 45.352 250.239 1.00 38.49 595 VAL A O 1
ATOM 4288 N N . GLY A 1 596 ? -23.463 45.926 252.337 1.00 40.34 596 GLY A N 1
ATOM 4289 C CA . GLY A 1 596 ? -22.055 45.667 252.136 1.00 37.12 596 GLY A CA 1
ATOM 4290 C C . GLY A 1 596 ? -21.706 44.222 252.443 1.00 33.78 596 GLY A C 1
ATOM 4291 O O . GLY A 1 596 ? -22.573 43.384 252.710 1.00 24.39 596 GLY A O 1
ATOM 4292 N N . PRO A 1 597 ? -20.416 43.894 252.392 1.00 31.18 597 PRO A N 1
ATOM 4293 C CA . PRO A 1 597 ? -19.996 42.517 252.706 1.00 31.65 597 PRO A CA 1
ATOM 4294 C C . PRO A 1 597 ? -20.106 42.183 254.181 1.00 31.13 597 PRO A C 1
ATOM 4295 O O . PRO A 1 597 ? -19.964 41.009 254.551 1.00 28.79 597 PRO A O 1
ATOM 4299 N N . ASP A 1 598 ? -20.343 43.178 255.027 1.00 24.72 598 ASP A N 1
ATOM 4300 C CA . ASP A 1 598 ? -20.726 42.969 256.412 1.00 29.29 598 ASP A CA 1
ATOM 4301 C C . ASP A 1 598 ? -22.232 42.903 256.578 1.00 33.54 598 ASP A C 1
ATOM 4302 O O . ASP A 1 598 ? -22.715 42.802 257.719 1.00 31.35 598 ASP A O 1
ATOM 4307 N N . LEU A 1 599 ? -22.973 42.999 255.470 1.00 27.00 599 LEU A N 1
ATOM 4308 C CA . LEU A 1 599 ? -24.426 42.886 255.407 1.00 29.21 599 LEU A CA 1
ATOM 4309 C C . LEU A 1 599 ? -25.150 44.033 256.082 1.00 30.21 599 LEU A C 1
ATOM 4310 O O . LEU A 1 599 ? -26.352 43.912 256.341 1.00 35.32 599 LEU A O 1
ATOM 4315 N N . LYS A 1 600 ? -24.469 45.132 256.393 1.00 33.49 600 LYS A N 1
ATOM 4316 C CA . LYS A 1 600 ? -25.171 46.313 256.877 1.00 33.45 600 LYS A CA 1
ATOM 4317 C C . LYS A 1 600 ? -25.754 47.066 255.697 1.00 28.54 600 LYS A C 1
ATOM 4318 O O . LYS A 1 600 ? -25.139 47.151 254.629 1.00 30.41 600 LYS A O 1
ATOM 4324 N N . VAL A 1 601 ? -26.956 47.605 255.897 1.00 29.28 601 VAL A N 1
ATOM 4325 C CA . VAL A 1 601 ? -27.585 48.414 254.866 1.00 33.40 601 VAL A CA 1
ATOM 4326 C C . VAL A 1 601 ? -26.755 49.668 254.647 1.00 38.05 601 VAL A C 1
ATOM 4327 O O . VAL A 1 601 ? -26.385 50.364 255.604 1.00 41.11 601 VAL A O 1
ATOM 4331 N N . HIS A 1 602 ? -26.421 49.936 253.382 1.00 32.77 602 HIS A N 1
ATOM 4332 C CA . HIS A 1 602 ? -25.692 51.146 253.016 1.00 27.31 602 HIS A CA 1
ATOM 4333 C C . HIS A 1 602 ? -26.391 52.380 253.571 1.00 33.04 602 HIS A C 1
ATOM 4334 O O . HIS A 1 602 ? -27.533 52.682 253.205 1.00 37.54 602 HIS A O 1
ATOM 4341 N N . GLY A 1 603 ? -25.704 53.094 254.453 1.00 32.16 603 GLY A N 1
ATOM 4342 C CA . GLY A 1 603 ? -26.223 54.329 255.006 1.00 34.08 603 GLY A CA 1
ATOM 4343 C C . GLY A 1 603 ? -27.071 54.184 256.246 1.00 37.88 603 GLY A C 1
ATOM 4344 O O . GLY A 1 603 ? -27.752 55.144 256.622 1.00 44.31 603 GLY A O 1
ATOM 4345 N N . ALA A 1 604 ? -27.047 53.026 256.901 1.00 34.72 604 ALA A N 1
ATOM 4346 C CA . ALA A 1 604 ? -27.881 52.778 258.071 1.00 36.98 604 ALA A CA 1
ATOM 4347 C C . ALA A 1 604 ? -27.039 52.097 259.137 1.00 42.19 604 ALA A C 1
ATOM 4348 O O . ALA A 1 604 ? -26.444 51.046 258.877 1.00 46.15 604 ALA A O 1
ATOM 4350 N N . GLU A 1 605 ? -26.980 52.687 260.331 1.00 44.47 605 GLU A N 1
ATOM 4351 C CA . GLU A 1 605 ? -26.227 52.083 261.423 1.00 46.96 605 GLU A CA 1
ATOM 4352 C C . GLU A 1 605 ? -27.166 51.209 262.255 1.00 45.37 605 GLU A C 1
ATOM 4353 O O . GLU A 1 605 ? -28.330 51.562 262.490 1.00 43.22 605 GLU A O 1
ATOM 4359 N N . GLY A 1 606 ? -26.680 50.019 262.609 1.00 36.87 606 GLY A N 1
ATOM 4360 C CA . GLY A 1 606 ? -27.492 49.083 263.352 1.00 32.43 606 GLY A CA 1
ATOM 4361 C C . GLY A 1 606 ? -28.591 48.401 262.571 1.00 30.40 606 GLY A C 1
ATOM 4362 O O . GLY A 1 606 ? -29.538 47.903 263.178 1.00 34.87 606 GLY A O 1
ATOM 4363 N N . LEU A 1 607 ? -28.497 48.346 261.244 1.00 27.29 607 LEU A N 1
ATOM 4364 C CA . LEU A 1 607 ? -29.513 47.695 260.423 1.00 24.32 607 LEU A CA 1
ATOM 4365 C C . LEU A 1 607 ? -28.840 46.785 259.412 1.00 24.12 607 LEU A C 1
ATOM 4366 O O . LEU A 1 607 ? -28.108 47.267 258.544 1.00 36.30 607 LEU A O 1
ATOM 4371 N N . ARG A 1 608 ? -29.089 45.483 259.513 1.00 23.53 608 ARG A N 1
ATOM 4372 C CA . ARG A 1 608 ? -28.528 44.507 258.587 1.00 25.51 608 ARG A CA 1
ATOM 4373 C C . ARG A 1 608 ? -29.630 43.694 257.911 1.00 28.34 608 ARG A C 1
ATOM 4374 O O . ARG A 1 608 ? -30.772 43.624 258.387 1.00 25.21 608 ARG A O 1
ATOM 4382 N N . VAL A 1 609 ? -29.270 43.061 256.792 1.00 28.17 609 VAL A N 1
ATOM 4383 C CA . VAL A 1 609 ? -30.139 42.105 256.109 1.00 27.27 609 VAL A CA 1
ATOM 4384 C C . VAL A 1 609 ? -29.396 40.777 255.967 1.00 22.27 609 VAL A C 1
ATOM 4385 O O . VAL A 1 609 ? -28.219 40.745 255.590 1.00 22.18 609 VAL A O 1
ATOM 4389 N N . VAL A 1 610 ? -30.072 39.687 256.304 1.00 22.72 610 VAL A N 1
ATOM 4390 C CA . VAL A 1 610 ? -29.484 38.351 256.242 1.00 28.83 610 VAL A CA 1
ATOM 4391 C C . VAL A 1 610 ? -30.582 37.395 255.830 1.00 25.75 610 VAL A C 1
ATOM 4392 O O . VAL A 1 610 ? -31.316 36.876 256.678 1.00 22.65 610 VAL A O 1
ATOM 4396 N N . ASP A 1 611 ? -30.717 37.185 254.538 1.00 24.16 611 ASP A N 1
ATOM 4397 C CA . ASP A 1 611 ? -31.627 36.198 253.974 1.00 22.14 611 ASP A CA 1
ATOM 4398 C C . ASP A 1 611 ? -31.250 36.114 252.504 1.00 27.00 611 ASP A C 1
ATOM 4399 O O . ASP A 1 611 ? -30.283 36.753 252.073 1.00 28.69 611 ASP A O 1
ATOM 4404 N N . MET A 1 612 ? -32.025 35.370 251.724 1.00 26.01 612 MET A N 1
ATOM 4405 C CA . MET A 1 612 ? -31.617 35.176 250.344 1.00 29.27 612 MET A CA 1
ATOM 4406 C C . MET A 1 612 ? -31.728 36.425 249.491 1.00 28.43 612 MET A C 1
ATOM 4407 O O . MET A 1 612 ? -31.302 36.401 248.326 1.00 31.74 612 MET A O 1
ATOM 4412 N N . SER A 1 613 ? -32.234 37.524 250.023 1.00 23.37 613 SER A N 1
ATOM 4413 C CA . SER A 1 613 ? -32.236 38.718 249.198 1.00 24.47 613 SER A CA 1
ATOM 4414 C C . SER A 1 613 ? -30.858 39.358 249.081 1.00 21.94 613 SER A C 1
ATOM 4415 O O . SER A 1 613 ? -30.683 40.233 248.228 1.00 22.49 613 SER A O 1
ATOM 4418 N N . VAL A 1 614 ? -29.870 38.933 249.875 1.00 21.81 614 VAL A N 1
ATOM 4419 C CA . VAL A 1 614 ? -28.579 39.618 249.857 1.00 22.18 614 VAL A CA 1
ATOM 4420 C C . VAL A 1 614 ? -27.623 39.092 248.792 1.00 24.24 614 VAL A C 1
ATOM 4421 O O . VAL A 1 614 ? -26.653 39.781 248.453 1.00 24.43 614 VAL A O 1
ATOM 4425 N N . MET A 1 615 ? -27.864 37.908 248.254 1.00 24.13 615 MET A N 1
ATOM 4426 C CA . MET A 1 615 ? -27.000 37.391 247.211 1.00 23.13 615 MET A CA 1
ATOM 4427 C C . MET A 1 615 ? -27.009 38.365 246.036 1.00 28.09 615 MET A C 1
ATOM 4428 O O . MET A 1 615 ? -28.056 38.915 245.700 1.00 28.63 615 MET A O 1
ATOM 4433 N N . PRO A 1 616 ? -25.874 38.638 245.423 1.00 27.56 616 PRO A N 1
ATOM 4434 C CA . PRO A 1 616 ? -25.900 39.526 244.256 1.00 25.22 616 PRO A CA 1
ATOM 4435 C C . PRO A 1 616 ? -26.355 38.771 243.008 1.00 26.19 616 PRO A C 1
ATOM 4436 O O . PRO A 1 616 ? -27.194 39.265 242.251 1.00 25.98 616 PRO A O 1
ATOM 4440 N N . LEU A 1 617 ? -25.832 37.562 242.803 1.00 23.68 617 LEU A N 1
ATOM 4441 C CA . LEU A 1 617 ? -26.211 36.697 241.696 1.00 22.17 617 LEU A CA 1
ATOM 4442 C C . LEU A 1 617 ? -26.833 35.412 242.216 1.00 21.64 617 LEU A C 1
ATOM 4443 O O . LEU A 1 617 ? -26.374 34.844 243.209 1.00 23.48 617 LEU A O 1
ATOM 4448 N N . LEU A 1 618 ? -27.850 34.937 241.524 1.00 29.18 618 LEU A N 1
ATOM 4449 C CA . LEU A 1 618 ? -28.502 33.693 241.909 1.00 27.18 618 LEU A CA 1
ATOM 4450 C C . LEU A 1 618 ? -27.528 32.517 241.769 1.00 25.12 618 LEU A C 1
ATOM 4451 O O . LEU A 1 618 ? -26.891 32.369 240.722 1.00 26.86 618 LEU A O 1
ATOM 4456 N N . PRO A 1 619 ? -27.375 31.678 242.790 1.00 20.50 619 PRO A N 1
ATOM 4457 C CA . PRO A 1 619 ? -26.466 30.533 242.672 1.00 20.32 619 PRO A CA 1
ATOM 4458 C C . PRO A 1 619 ? -27.068 29.370 241.897 1.00 22.24 619 PRO A C 1
ATOM 4459 O O . PRO A 1 619 ? -28.275 29.128 241.917 1.00 29.61 619 PRO A O 1
ATOM 4463 N N . GLY A 1 620 ? -26.201 28.642 241.202 1.00 20.03 620 GLY A N 1
ATOM 4464 C CA . GLY A 1 620 ? -26.615 27.421 240.525 1.00 21.03 620 GLY A CA 1
ATOM 4465 C C . GLY A 1 620 ? -26.898 26.283 241.489 1.00 19.51 620 GLY A C 1
ATOM 4466 O O . GLY A 1 620 ? -26.195 25.273 241.521 1.00 19.41 620 GLY A O 1
ATOM 4467 N N . ALA A 1 621 ? -27.936 26.449 242.293 1.00 23.34 621 ALA A N 1
ATOM 4468 C CA . ALA A 1 621 ? -28.324 25.459 243.283 1.00 19.16 621 ALA A CA 1
ATOM 4469 C C . ALA A 1 621 ? -29.699 25.837 243.800 1.00 19.10 621 ALA A C 1
ATOM 4470 O O . ALA A 1 621 ? -30.181 26.959 243.607 1.00 19.27 621 ALA A O 1
ATOM 4472 N N . HIS A 1 622 ? -30.319 24.888 244.478 1.00 18.90 622 HIS A N 1
ATOM 4473 C CA . HIS A 1 622 ? -31.437 25.229 245.327 1.00 18.85 622 HIS A CA 1
ATOM 4474 C C . HIS A 1 622 ? -30.916 25.997 246.548 1.00 22.27 622 HIS A C 1
ATOM 4475 O O . HIS A 1 622 ? -29.790 25.788 247.000 1.00 24.62 622 HIS A O 1
ATOM 4482 N N . LEU A 1 623 ? -31.722 26.931 247.053 1.00 18.98 623 LEU A N 1
ATOM 4483 C CA . LEU A 1 623 ? -31.184 28.020 247.858 1.00 19.13 623 LEU A CA 1
ATOM 4484 C C . LEU A 1 623 ? -31.020 27.712 249.339 1.00 19.00 623 LEU A C 1
ATOM 4485 O O . LEU A 1 623 ? -30.284 28.439 250.012 1.00 22.55 623 LEU A O 1
ATOM 4490 N N . SER A 1 624 ? -31.673 26.672 249.872 1.00 23.47 624 SER A N 1
ATOM 4491 C CA . SER A 1 624 ? -31.840 26.589 251.328 1.00 26.42 624 SER A CA 1
ATOM 4492 C C . SER A 1 624 ? -30.521 26.351 252.046 1.00 18.72 624 SER A C 1
ATOM 4493 O O . SER A 1 624 ? -30.281 26.942 253.101 1.00 21.03 624 SER A O 1
ATOM 4496 N N . ALA A 1 625 ? -29.658 25.490 251.502 1.00 18.71 625 ALA A N 1
ATOM 4497 C CA . ALA A 1 625 ? -28.350 25.267 252.116 1.00 18.80 625 ALA A CA 1
ATOM 4498 C C . ALA A 1 625 ? -27.527 26.553 252.142 1.00 19.05 625 ALA A C 1
ATOM 4499 O O . ALA A 1 625 ? -26.842 26.841 253.134 1.00 19.16 625 ALA A O 1
ATOM 4501 N N . THR A 1 626 ? -27.595 27.340 251.059 1.00 19.18 626 THR A N 1
ATOM 4502 C CA . THR A 1 626 ? -26.967 28.660 251.030 1.00 19.47 626 THR A CA 1
ATOM 4503 C C . THR A 1 626 ? -27.572 29.596 252.070 1.00 23.67 626 THR A C 1
ATOM 4504 O O . THR A 1 626 ? -26.847 30.367 252.709 1.00 19.74 626 THR A O 1
ATOM 4508 N N . ALA A 1 627 ? -28.900 29.544 252.246 1.00 19.35 627 ALA A N 1
ATOM 4509 C CA . ALA A 1 627 ? -29.575 30.382 253.238 1.00 19.51 627 ALA A CA 1
ATOM 4510 C C . ALA A 1 627 ? -29.035 30.144 254.647 1.00 21.88 627 ALA A C 1
ATOM 4511 O O . ALA A 1 627 ? -28.820 31.102 255.395 1.00 25.30 627 ALA A O 1
ATOM 4513 N N . TYR A 1 628 ? -28.818 28.880 255.033 1.00 19.15 628 TYR A N 1
ATOM 4514 C CA . TYR A 1 628 ? -28.177 28.591 256.320 1.00 20.95 628 TYR A CA 1
ATOM 4515 C C . TYR A 1 628 ? -26.741 29.108 256.358 1.00 25.15 628 TYR A C 1
ATOM 4516 O O . TYR A 1 628 ? -26.315 29.728 257.342 1.00 24.94 628 TYR A O 1
ATOM 4525 N N . ALA A 1 629 ? -25.959 28.805 255.323 1.00 19.54 629 ALA A N 1
ATOM 4526 C CA . ALA A 1 629 ? -24.566 29.228 255.318 1.00 20.38 629 ALA A CA 1
ATOM 4527 C C . ALA A 1 629 ? -24.452 30.741 255.431 1.00 23.32 629 ALA A C 1
ATOM 4528 O O . ALA A 1 629 ? -23.577 31.256 256.135 1.00 30.25 629 ALA A O 1
ATOM 4530 N N . VAL A 1 630 ? -25.329 31.468 254.735 1.00 21.19 630 VAL A N 1
ATOM 4531 C CA . VAL A 1 630 ? -25.358 32.920 254.834 1.00 25.04 630 VAL A CA 1
ATOM 4532 C C . VAL A 1 630 ? -25.743 33.347 256.244 1.00 27.31 630 VAL A C 1
ATOM 4533 O O . VAL A 1 630 ? -25.146 34.270 256.813 1.00 31.29 630 VAL A O 1
ATOM 4537 N N . GLY A 1 631 ? -26.731 32.677 256.838 1.00 20.10 631 GLY A N 1
ATOM 4538 C CA . GLY A 1 631 ? -27.090 32.968 258.218 1.00 20.07 631 GLY A CA 1
ATOM 4539 C C . GLY A 1 631 ? -25.941 32.730 259.184 1.00 28.04 631 GLY A C 1
ATOM 4540 O O . GLY A 1 631 ? -25.646 33.575 260.037 1.00 28.71 631 GLY A O 1
ATOM 4541 N N . GLU A 1 632 ? -25.250 31.588 259.040 1.00 22.54 632 GLU A N 1
ATOM 4542 C CA . GLU A 1 632 ? -24.127 31.286 259.925 1.00 20.27 632 GLU A CA 1
ATOM 4543 C C . GLU A 1 632 ? -23.000 32.290 259.767 1.00 27.70 632 GLU A C 1
ATOM 4544 O O . GLU A 1 632 ? -22.427 32.738 260.768 1.00 26.99 632 GLU A O 1
ATOM 4550 N N . LYS A 1 633 ? -22.669 32.677 258.531 1.00 24.87 633 LYS A N 1
ATOM 4551 C CA . LYS A 1 633 ? -21.574 33.620 258.363 1.00 21.35 633 LYS A CA 1
ATOM 4552 C C . LYS A 1 633 ? -21.985 35.012 258.818 1.00 32.66 633 LYS A C 1
ATOM 4553 O O . LYS A 1 633 ? -21.221 35.709 259.495 1.00 32.59 633 LYS A O 1
ATOM 4559 N N . ALA A 1 634 ? -23.201 35.423 258.487 1.00 31.01 634 ALA A N 1
ATOM 4560 C CA . ALA A 1 634 ? -23.679 36.706 258.979 1.00 27.51 634 ALA A CA 1
ATOM 4561 C C . ALA A 1 634 ? -23.674 36.763 260.504 1.00 29.98 634 ALA A C 1
ATOM 4562 O O . ALA A 1 634 ? -23.367 37.804 261.094 1.00 27.35 634 ALA A O 1
ATOM 4564 N N . ALA A 1 635 ? -24.021 35.657 261.165 1.00 28.20 635 ALA A N 1
ATOM 4565 C CA . ALA A 1 635 ? -23.990 35.645 262.623 1.00 24.95 635 ALA A CA 1
ATOM 4566 C C . ALA A 1 635 ? -22.565 35.816 263.136 1.00 33.24 635 ALA A C 1
ATOM 4567 O O . ALA A 1 635 ? -22.302 36.604 264.056 1.00 34.41 635 ALA A O 1
ATOM 4569 N N . ASP A 1 636 ? -21.635 35.075 262.536 1.00 33.53 636 ASP A N 1
ATOM 4570 C CA . ASP A 1 636 ? -20.226 35.161 262.876 1.00 26.72 636 ASP A CA 1
ATOM 4571 C C . ASP A 1 636 ? -19.703 36.576 262.698 1.00 30.00 636 ASP A C 1
ATOM 4572 O O . ASP A 1 636 ? -18.847 37.031 263.465 1.00 31.21 636 ASP A O 1
ATOM 4577 N N . ILE A 1 637 ? -20.178 37.270 261.658 1.00 32.58 637 ILE A N 1
ATOM 4578 C CA . ILE A 1 637 ? -19.744 38.640 261.403 1.00 30.41 637 ILE A CA 1
ATOM 4579 C C . ILE A 1 637 ? -20.257 39.554 262.505 1.00 26.09 637 ILE A C 1
ATOM 4580 O O . ILE A 1 637 ? -19.507 40.351 263.081 1.00 30.03 637 ILE A O 1
ATOM 4585 N N . ILE A 1 638 ? -21.550 39.430 262.812 1.00 24.84 638 ILE A N 1
ATOM 4586 C CA . ILE A 1 638 ? -22.190 40.218 263.856 1.00 27.81 638 ILE A CA 1
ATOM 4587 C C . ILE A 1 638 ? -21.550 39.940 265.204 1.00 32.39 638 ILE A C 1
ATOM 4588 O O . ILE A 1 638 ? -21.295 40.859 265.985 1.00 41.16 638 ILE A O 1
ATOM 4593 N N . ILE A 1 639 ? -21.293 38.671 265.506 1.00 34.38 639 ILE A N 1
ATOM 4594 C CA . ILE A 1 639 ? -20.707 38.330 266.796 1.00 38.70 639 ILE A CA 1
ATOM 4595 C C . ILE A 1 639 ? -19.323 38.958 266.939 1.00 40.68 639 ILE A C 1
ATOM 4596 O O . ILE A 1 639 ? -19.034 39.639 267.928 1.00 40.42 639 ILE A O 1
ATOM 4601 N N . GLN A 1 640 ? -18.454 38.760 265.944 1.00 43.61 640 GLN A N 1
ATOM 4602 C CA . GLN A 1 640 ? -17.072 39.216 266.083 1.00 46.60 640 GLN A CA 1
ATOM 4603 C C . GLN A 1 640 ? -16.989 40.721 266.289 1.00 50.80 640 GLN A C 1
ATOM 4604 O O . GLN A 1 640 ? -16.048 41.204 266.935 1.00 55.77 640 GLN A O 1
ATOM 4610 N N . GLU A 1 641 ? -17.973 41.475 265.783 1.00 49.32 641 GLU A N 1
ATOM 4611 C CA . GLU A 1 641 ? -17.934 42.923 265.956 1.00 47.67 641 GLU A CA 1
ATOM 4612 C C . GLU A 1 641 ? -18.470 43.335 267.325 1.00 48.56 641 GLU A C 1
ATOM 4613 O O . GLU A 1 641 ? -17.960 44.282 267.937 1.00 53.65 641 GLU A O 1
ATOM 4619 N N . TRP A 1 642 ? -19.475 42.626 267.834 1.00 44.82 642 TRP A N 1
ATOM 4620 C CA . TRP A 1 642 ? -20.005 42.939 269.154 1.00 43.33 642 TRP A CA 1
ATOM 4621 C C . TRP A 1 642 ? -19.100 42.458 270.278 1.00 54.23 642 TRP A C 1
ATOM 4622 O O . TRP A 1 642 ? -19.334 42.813 271.438 1.00 60.60 642 TRP A O 1
ATOM 4633 N N . MET A 1 643 ? -18.067 41.681 269.962 1.00 55.98 643 MET A N 1
ATOM 4634 C CA . MET A 1 643 ? -16.940 41.478 270.867 1.00 59.12 643 MET A CA 1
ATOM 4635 C C . MET A 1 643 ? -15.827 42.412 270.396 1.00 69.23 643 MET A C 1
ATOM 4636 O O . MET A 1 643 ? -14.873 42.017 269.722 1.00 71.86 643 MET A O 1
ATOM 4641 N N . ASP A 1 644 ? -15.976 43.688 270.751 1.00 75.23 644 ASP A N 1
ATOM 4642 C CA . ASP A 1 644 ? -15.124 44.761 270.238 1.00 74.48 644 ASP A CA 1
ATOM 4643 C C . ASP A 1 644 ? -13.833 44.947 271.023 1.00 80.50 644 ASP A C 1
ATOM 4644 O O . ASP A 1 644 ? -13.147 45.963 270.865 1.00 85.97 644 ASP A O 1
ATOM 4649 N N . LEU B 1 32 ? -59.126 19.218 269.600 1.00 56.86 32 LEU B N 1
ATOM 4650 C CA . LEU B 1 32 ? -58.410 18.287 270.466 1.00 54.51 32 LEU B CA 1
ATOM 4651 C C . LEU B 1 32 ? -57.611 17.298 269.614 1.00 59.82 32 LEU B C 1
ATOM 4652 O O . LEU B 1 32 ? -58.172 16.590 268.773 1.00 67.73 32 LEU B O 1
ATOM 4657 N N . ARG B 1 33 ? -56.299 17.249 269.843 1.00 53.26 33 ARG B N 1
ATOM 4658 C CA . ARG B 1 33 ? -55.392 16.505 268.984 1.00 48.27 33 ARG B CA 1
ATOM 4659 C C . ARG B 1 33 ? -55.488 15.000 269.234 1.00 52.30 33 ARG B C 1
ATOM 4660 O O . ARG B 1 33 ? -56.164 14.531 270.153 1.00 54.74 33 ARG B O 1
ATOM 4668 N N . ASP B 1 34 ? -54.784 14.238 268.389 1.00 53.15 34 ASP B N 1
ATOM 4669 C CA . ASP B 1 34 ? -54.719 12.787 268.548 1.00 44.11 34 ASP B CA 1
ATOM 4670 C C . ASP B 1 34 ? -54.047 12.414 269.864 1.00 42.80 34 ASP B C 1
ATOM 4671 O O . ASP B 1 34 ? -54.551 11.577 270.620 1.00 47.61 34 ASP B O 1
ATOM 4676 N N . ASP B 1 35 ? -52.898 13.018 270.148 1.00 45.88 35 ASP B N 1
ATOM 4677 C CA . ASP B 1 35 ? -52.219 12.778 271.409 1.00 48.25 35 ASP B CA 1
ATOM 4678 C C . ASP B 1 35 ? -51.524 14.057 271.856 1.00 42.54 35 ASP B C 1
ATOM 4679 O O . ASP B 1 35 ? -51.372 15.018 271.093 1.00 39.73 35 ASP B O 1
ATOM 4684 N N . TYR B 1 36 ? -51.101 14.055 273.117 1.00 36.67 36 TYR B N 1
ATOM 4685 C CA . TYR B 1 36 ? -50.355 15.159 273.687 1.00 32.05 36 TYR B CA 1
ATOM 4686 C C . TYR B 1 36 ? -49.087 14.636 274.333 1.00 31.49 36 TYR B C 1
ATOM 4687 O O . TYR B 1 36 ? -49.041 13.508 274.836 1.00 33.84 36 TYR B O 1
ATOM 4696 N N . ASP B 1 37 ? -48.052 15.477 274.300 1.00 26.02 37 ASP B N 1
ATOM 4697 C CA . ASP B 1 37 ? -46.821 15.184 275.018 1.00 27.06 37 ASP B CA 1
ATOM 4698 C C . ASP B 1 37 ? -47.039 15.247 276.519 1.00 29.15 37 ASP B C 1
ATOM 4699 O O . ASP B 1 37 ? -46.605 14.355 277.258 1.00 35.30 37 ASP B O 1
ATOM 4704 N N . PHE B 1 38 ? -47.716 16.287 276.987 1.00 25.87 38 PHE B N 1
ATOM 4705 C CA . PHE B 1 38 ? -47.995 16.456 278.404 1.00 26.75 38 PHE B CA 1
ATOM 4706 C C . PHE B 1 38 ? -49.480 16.728 278.595 1.00 26.14 38 PHE B C 1
ATOM 4707 O O . PHE B 1 38 ? -50.095 17.462 277.814 1.00 26.84 38 PHE B O 1
ATOM 4715 N N . VAL B 1 39 ? -50.056 16.116 279.621 1.00 23.47 39 VAL B N 1
ATOM 4716 C CA . VAL B 1 39 ? -51.383 16.482 280.096 1.00 28.22 39 VAL B CA 1
ATOM 4717 C C . VAL B 1 39 ? -51.242 16.974 281.531 1.00 31.69 39 VAL B C 1
ATOM 4718 O O . VAL B 1 39 ? -50.459 16.424 282.318 1.00 35.24 39 VAL B O 1
ATOM 4722 N N . ILE B 1 40 ? -51.962 18.046 281.847 1.00 26.69 40 ILE B N 1
ATOM 4723 C CA . ILE B 1 40 ? -51.980 18.631 283.178 1.00 21.75 40 ILE B CA 1
ATOM 4724 C C . ILE B 1 40 ? -53.420 18.616 283.651 1.00 26.60 40 ILE B C 1
ATOM 4725 O O . ILE B 1 40 ? -54.314 19.124 282.964 1.00 33.03 40 ILE B O 1
ATOM 4730 N N . VAL B 1 41 ? -53.643 18.010 284.805 1.00 26.10 41 VAL B N 1
ATOM 4731 C CA . VAL B 1 41 ? -54.970 17.814 285.361 1.00 26.97 41 VAL B CA 1
ATOM 4732 C C . VAL B 1 41 ? -55.213 18.955 286.342 1.00 32.86 41 VAL B C 1
ATOM 4733 O O . VAL B 1 41 ? -54.689 18.947 287.456 1.00 34.57 41 VAL B O 1
ATOM 4737 N N . GLY B 1 42 ? -56.012 19.941 285.936 1.00 32.02 42 GLY B N 1
ATOM 4738 C CA . GLY B 1 42 ? -56.268 21.093 286.779 1.00 26.60 42 GLY B CA 1
ATOM 4739 C C . GLY B 1 42 ? -55.625 22.372 286.282 1.00 25.95 42 GLY B C 1
ATOM 4740 O O . GLY B 1 42 ? -54.400 22.510 286.304 1.00 26.23 42 GLY B O 1
ATOM 4741 N N . GLY B 1 43 ? -56.440 23.317 285.821 1.00 26.63 43 GLY B N 1
ATOM 4742 C CA . GLY B 1 43 ? -55.913 24.586 285.362 1.00 23.12 43 GLY B CA 1
ATOM 4743 C C . GLY B 1 43 ? -55.878 25.562 286.512 1.00 26.34 43 GLY B C 1
ATOM 4744 O O . GLY B 1 43 ? -56.549 26.601 286.491 1.00 22.87 43 GLY B O 1
ATOM 4745 N N . GLY B 1 44 ? -55.108 25.209 287.541 1.00 25.56 44 GLY B N 1
ATOM 4746 C CA . GLY B 1 44 ? -55.022 25.977 288.749 1.00 25.94 44 GLY B CA 1
ATOM 4747 C C . GLY B 1 44 ? -53.711 26.723 288.877 1.00 26.19 44 GLY B C 1
ATOM 4748 O O . GLY B 1 44 ? -53.014 26.999 287.892 1.00 28.19 44 GLY B O 1
ATOM 4749 N N . THR B 1 45 ? -53.368 27.049 290.122 1.00 24.45 45 THR B N 1
ATOM 4750 C CA . THR B 1 45 ? -52.194 27.868 290.388 1.00 26.71 45 THR B CA 1
ATOM 4751 C C . THR B 1 45 ? -50.923 27.162 289.920 1.00 27.67 45 THR B C 1
ATOM 4752 O O . THR B 1 45 ? -50.176 27.680 289.078 1.00 22.44 45 THR B O 1
ATOM 4756 N N . SER B 1 46 ? -50.672 25.963 290.440 1.00 17.90 46 SER B N 1
ATOM 4757 C CA . SER B 1 46 ? -49.465 25.251 290.039 1.00 21.59 46 SER B CA 1
ATOM 4758 C C . SER B 1 46 ? -49.599 24.669 288.636 1.00 19.27 46 SER B C 1
ATOM 4759 O O . SER B 1 46 ? -48.672 24.775 287.826 1.00 17.84 46 SER B O 1
ATOM 4762 N N . GLY B 1 47 ? -50.759 24.084 288.332 1.00 19.79 47 GLY B N 1
ATOM 4763 C CA . GLY B 1 47 ? -50.952 23.433 287.043 1.00 26.08 47 GLY B CA 1
ATOM 4764 C C . GLY B 1 47 ? -50.675 24.346 285.866 1.00 28.81 47 GLY B C 1
ATOM 4765 O O . GLY B 1 47 ? -49.865 24.017 284.994 1.00 28.08 47 GLY B O 1
ATOM 4766 N N . LEU B 1 48 ? -51.333 25.517 285.837 1.00 27.28 48 LEU B N 1
ATOM 4767 C CA . LEU B 1 48 ? -51.109 26.492 284.771 1.00 20.92 48 LEU B CA 1
ATOM 4768 C C . LEU B 1 48 ? -49.678 27.005 284.756 1.00 19.09 48 LEU B C 1
ATOM 4769 O O . LEU B 1 48 ? -49.149 27.301 283.683 1.00 27.65 48 LEU B O 1
ATOM 4774 N N . THR B 1 49 ? -49.039 27.143 285.920 1.00 18.86 49 THR B N 1
ATOM 4775 C CA . THR B 1 49 ? -47.612 27.455 285.929 1.00 21.94 49 THR B CA 1
ATOM 4776 C C . THR B 1 49 ? -46.827 26.408 285.146 1.00 26.66 49 THR B C 1
ATOM 4777 O O . THR B 1 49 ? -46.037 26.748 284.255 1.00 29.70 49 THR B O 1
ATOM 4781 N N . VAL B 1 50 ? -47.052 25.122 285.452 1.00 25.73 50 VAL B N 1
ATOM 4782 C CA . VAL B 1 50 ? -46.313 24.049 284.782 1.00 17.77 50 VAL B CA 1
ATOM 4783 C C . VAL B 1 50 ? -46.617 24.056 283.288 1.00 21.15 50 VAL B C 1
ATOM 4784 O O . VAL B 1 50 ? -45.713 23.932 282.451 1.00 20.93 50 VAL B O 1
ATOM 4788 N N . ALA B 1 51 ? -47.903 24.193 282.936 1.00 17.81 51 ALA B N 1
ATOM 4789 C CA . ALA B 1 51 ? -48.308 24.176 281.533 1.00 20.61 51 ALA B CA 1
ATOM 4790 C C . ALA B 1 51 ? -47.662 25.316 280.776 1.00 26.41 51 ALA B C 1
ATOM 4791 O O . ALA B 1 51 ? -47.211 25.148 279.635 1.00 18.20 51 ALA B O 1
ATOM 4793 N N . ASP B 1 52 ? -47.605 26.484 281.409 1.00 29.43 52 ASP B N 1
ATOM 4794 C CA . ASP B 1 52 ? -46.941 27.632 280.819 1.00 27.32 52 ASP B CA 1
ATOM 4795 C C . ASP B 1 52 ? -45.492 27.298 280.507 1.00 27.44 52 ASP B C 1
ATOM 4796 O O . ASP B 1 52 ? -45.064 27.372 279.349 1.00 28.82 52 ASP B O 1
ATOM 4801 N N . ARG B 1 53 ? -44.737 26.869 281.529 1.00 24.11 53 ARG B N 1
ATOM 4802 C CA . ARG B 1 53 ? -43.303 26.636 281.363 1.00 23.34 53 ARG B CA 1
ATOM 4803 C C . ARG B 1 53 ? -42.995 25.520 280.363 1.00 26.73 53 ARG B C 1
ATOM 4804 O O . ARG B 1 53 ? -41.979 25.580 279.657 1.00 25.64 53 ARG B O 1
ATOM 4812 N N . LEU B 1 54 ? -43.846 24.492 280.284 1.00 22.65 54 LEU B N 1
ATOM 4813 C CA . LEU B 1 54 ? -43.598 23.421 279.325 1.00 22.60 54 LEU B CA 1
ATOM 4814 C C . LEU B 1 54 ? -43.806 23.911 277.893 1.00 31.00 54 LEU B C 1
ATOM 4815 O O . LEU B 1 54 ? -42.962 23.676 277.019 1.00 36.20 54 LEU B O 1
ATOM 4820 N N . THR B 1 55 ? -44.914 24.611 277.631 1.00 25.64 55 THR B N 1
ATOM 4821 C CA . THR B 1 55 ? -45.185 25.042 276.263 1.00 26.80 55 THR B CA 1
ATOM 4822 C C . THR B 1 55 ? -44.128 26.024 275.770 1.00 32.07 55 THR B C 1
ATOM 4823 O O . THR B 1 55 ? -43.766 26.012 274.588 1.00 36.24 55 THR B O 1
ATOM 4827 N N . GLU B 1 56 ? -43.620 26.883 276.657 1.00 26.32 56 GLU B N 1
ATOM 4828 C CA . GLU B 1 56 ? -42.605 27.855 276.257 1.00 24.40 56 GLU B CA 1
ATOM 4829 C C . GLU B 1 56 ? -41.207 27.246 276.166 1.00 26.65 56 GLU B C 1
ATOM 4830 O O . GLU B 1 56 ? -40.354 27.785 275.456 1.00 27.92 56 GLU B O 1
ATOM 4836 N N . ALA B 1 57 ? -40.955 26.144 276.872 1.00 27.46 57 ALA B N 1
ATOM 4837 C CA . ALA B 1 57 ? -39.677 25.454 276.745 1.00 29.04 57 ALA B CA 1
ATOM 4838 C C . ALA B 1 57 ? -39.633 24.505 275.544 1.00 28.74 57 ALA B C 1
ATOM 4839 O O . ALA B 1 57 ? -38.565 24.329 274.935 1.00 26.20 57 ALA B O 1
ATOM 4841 N N . PHE B 1 58 ? -40.756 23.870 275.198 1.00 21.11 58 PHE B N 1
ATOM 4842 C CA . PHE B 1 58 ? -40.788 22.841 274.165 1.00 23.54 58 PHE B CA 1
ATOM 4843 C C . PHE B 1 58 ? -41.820 23.222 273.110 1.00 29.67 58 PHE B C 1
ATOM 4844 O O . PHE B 1 58 ? -42.917 22.638 273.056 1.00 33.93 58 PHE B O 1
ATOM 4852 N N . PRO B 1 59 ? -41.490 24.172 272.226 1.00 23.43 59 PRO B N 1
ATOM 4853 C CA . PRO B 1 59 ? -42.436 24.535 271.155 1.00 22.27 59 PRO B CA 1
ATOM 4854 C C . PRO B 1 59 ? -42.808 23.381 270.245 1.00 25.82 59 PRO B C 1
ATOM 4855 O O . PRO B 1 59 ? -43.870 23.444 269.617 1.00 28.73 59 PRO B O 1
ATOM 4859 N N . ALA B 1 60 ? -41.984 22.328 270.166 1.00 26.87 60 ALA B N 1
ATOM 4860 C CA . ALA B 1 60 ? -42.311 21.145 269.376 1.00 26.56 60 ALA B CA 1
ATOM 4861 C C . ALA B 1 60 ? -43.202 20.144 270.110 1.00 32.14 60 ALA B C 1
ATOM 4862 O O . ALA B 1 60 ? -43.747 19.244 269.457 1.00 32.04 60 ALA B O 1
ATOM 4864 N N . LYS B 1 61 ? -43.370 20.266 271.431 1.00 31.14 61 LYS B N 1
ATOM 4865 C CA . LYS B 1 61 ? -44.233 19.370 272.196 1.00 27.33 61 LYS B CA 1
ATOM 4866 C C . LYS B 1 61 ? -45.575 20.044 272.479 1.00 25.75 61 LYS B C 1
ATOM 4867 O O . LYS B 1 61 ? -45.657 21.269 272.568 1.00 26.71 61 LYS B O 1
ATOM 4873 N N . ASN B 1 62 ? -46.629 19.239 272.617 1.00 23.17 62 ASN B N 1
ATOM 4874 C CA . ASN B 1 62 ? -47.989 19.741 272.812 1.00 30.42 62 ASN B CA 1
ATOM 4875 C C . ASN B 1 62 ? -48.492 19.418 274.218 1.00 34.20 62 ASN B C 1
ATOM 4876 O O . ASN B 1 62 ? -48.449 18.264 274.651 1.00 40.76 62 ASN B O 1
ATOM 4881 N N . VAL B 1 63 ? -48.994 20.430 274.919 1.00 25.05 63 VAL B N 1
ATOM 4882 C CA . VAL B 1 63 ? -49.494 20.274 276.281 1.00 23.21 63 VAL B CA 1
ATOM 4883 C C . VAL B 1 63 ? -51.002 20.477 276.281 1.00 22.55 63 VAL B C 1
ATOM 4884 O O . VAL B 1 63 ? -51.511 21.375 275.600 1.00 30.77 63 VAL B O 1
ATOM 4888 N N . LEU B 1 64 ? -51.722 19.638 277.030 1.00 18.56 64 LEU B N 1
ATOM 4889 C CA . LEU B 1 64 ? -53.159 19.823 277.249 1.00 24.79 64 LEU B CA 1
ATOM 4890 C C . LEU B 1 64 ? -53.408 20.051 278.738 1.00 28.45 64 LEU B C 1
ATOM 4891 O O . LEU B 1 64 ? -53.021 19.221 279.568 1.00 29.34 64 LEU B O 1
ATOM 4896 N N . VAL B 1 65 ? -54.026 21.186 279.080 1.00 29.59 65 VAL B N 1
ATOM 4897 C CA . VAL B 1 65 ? -54.595 21.405 280.412 1.00 27.51 65 VAL B CA 1
ATOM 4898 C C . VAL B 1 65 ? -56.067 21.025 280.378 1.00 26.17 65 VAL B C 1
ATOM 4899 O O . VAL B 1 65 ? -56.820 21.519 279.524 1.00 26.62 65 VAL B O 1
ATOM 4903 N N . ILE B 1 66 ? -56.488 20.169 281.309 1.00 21.83 66 ILE B N 1
ATOM 4904 C CA . ILE B 1 66 ? -57.898 19.821 281.477 1.00 23.96 66 ILE B CA 1
ATOM 4905 C C . ILE B 1 66 ? -58.381 20.437 282.785 1.00 27.09 66 ILE B C 1
ATOM 4906 O O . ILE B 1 66 ? -57.817 20.171 283.855 1.00 27.91 66 ILE B O 1
ATOM 4911 N N . GLU B 1 67 ? -59.419 21.267 282.703 1.00 24.37 67 GLU B N 1
ATOM 4912 C CA . GLU B 1 67 ? -59.907 21.988 283.866 1.00 24.39 67 GLU B CA 1
ATOM 4913 C C . GLU B 1 67 ? -61.397 21.732 284.052 1.00 30.98 67 GLU B C 1
ATOM 4914 O O . GLU B 1 67 ? -62.164 21.720 283.081 1.00 38.46 67 GLU B O 1
ATOM 4920 N N . TYR B 1 68 ? -61.793 21.490 285.305 1.00 24.59 68 TYR B N 1
ATOM 4921 C CA . TYR B 1 68 ? -63.206 21.307 285.637 1.00 23.45 68 TYR B CA 1
ATOM 4922 C C . TYR B 1 68 ? -64.017 22.568 285.333 1.00 25.97 68 TYR B C 1
ATOM 4923 O O . TYR B 1 68 ? -65.112 22.498 284.762 1.00 25.60 68 TYR B O 1
ATOM 4932 N N . GLY B 1 69 ? -63.499 23.729 285.714 1.00 25.14 69 GLY B N 1
ATOM 4933 C CA . GLY B 1 69 ? -64.166 24.991 285.494 1.00 20.41 69 GLY B CA 1
ATOM 4934 C C . GLY B 1 69 ? -63.908 25.567 284.118 1.00 24.19 69 GLY B C 1
ATOM 4935 O O . GLY B 1 69 ? -63.497 24.877 283.183 1.00 21.00 69 GLY B O 1
ATOM 4936 N N . ASP B 1 70 ? -64.139 26.873 284.015 1.00 25.74 70 ASP B N 1
ATOM 4937 C CA . ASP B 1 70 ? -64.106 27.632 282.773 1.00 25.94 70 ASP B CA 1
ATOM 4938 C C . ASP B 1 70 ? -63.418 28.957 283.065 1.00 27.95 70 ASP B C 1
ATOM 4939 O O . ASP B 1 70 ? -63.060 29.258 284.218 1.00 23.16 70 ASP B O 1
ATOM 4944 N N . VAL B 1 71 ? -63.271 29.781 282.035 1.00 22.28 71 VAL B N 1
ATOM 4945 C CA . VAL B 1 71 ? -62.693 31.101 282.226 1.00 26.72 71 VAL B CA 1
ATOM 4946 C C . VAL B 1 71 ? -63.752 32.073 282.747 1.00 30.11 71 VAL B C 1
ATOM 4947 O O . VAL B 1 71 ? -64.864 32.167 282.202 1.00 28.93 71 VAL B O 1
ATOM 4951 N N . HIS B 1 72 ? -63.415 32.773 283.834 1.00 26.20 72 HIS B N 1
ATOM 4952 C CA . HIS B 1 72 ? -64.279 33.779 284.436 1.00 21.57 72 HIS B CA 1
ATOM 4953 C C . HIS B 1 72 ? -63.436 34.988 284.799 1.00 27.26 72 HIS B C 1
ATOM 4954 O O . HIS B 1 72 ? -62.233 34.868 285.072 1.00 32.79 72 HIS B O 1
ATOM 4961 N N . TYR B 1 73 ? -64.071 36.155 284.798 1.00 23.76 73 TYR B N 1
ATOM 4962 C CA . TYR B 1 73 ? -63.446 37.299 285.435 1.00 22.29 73 TYR B CA 1
ATOM 4963 C C . TYR B 1 73 ? -63.380 37.046 286.936 1.00 25.83 73 TYR B C 1
ATOM 4964 O O . TYR B 1 73 ? -64.337 36.542 287.532 1.00 25.92 73 TYR B O 1
ATOM 4973 N N . ALA B 1 74 ? -62.226 37.340 287.540 1.00 28.41 74 ALA B N 1
ATOM 4974 C CA . ALA B 1 74 ? -61.971 37.006 288.942 1.00 28.85 74 ALA B CA 1
ATOM 4975 C C . ALA B 1 74 ? -61.860 38.296 289.729 1.00 22.71 74 ALA B C 1
ATOM 4976 O O . ALA B 1 74 ? -60.783 38.895 289.789 1.00 22.03 74 ALA B O 1
ATOM 4978 N N . PRO B 1 75 ? -62.938 38.776 290.338 1.00 24.07 75 PRO B N 1
ATOM 4979 C CA . PRO B 1 75 ? -62.823 39.960 291.190 1.00 23.92 75 PRO B CA 1
ATOM 4980 C C . PRO B 1 75 ? -61.790 39.733 292.277 1.00 22.87 75 PRO B C 1
ATOM 4981 O O . PRO B 1 75 ? -61.593 38.617 292.761 1.00 24.40 75 PRO B O 1
ATOM 4985 N N . GLY B 1 76 ? -61.125 40.791 292.645 1.00 20.02 76 GLY B N 1
ATOM 4986 C CA . GLY B 1 76 ? -60.246 40.704 293.777 1.00 19.76 76 GLY B CA 1
ATOM 4987 C C . GLY B 1 76 ? -60.996 40.866 295.077 1.00 19.81 76 GLY B C 1
ATOM 4988 O O . GLY B 1 76 ? -62.166 41.234 295.118 1.00 20.09 76 GLY B O 1
ATOM 4989 N N . THR B 1 77 ? -60.296 40.582 296.170 1.00 20.30 77 THR B N 1
ATOM 4990 C CA . THR B 1 77 ? -60.842 40.881 297.482 1.00 22.37 77 THR B CA 1
ATOM 4991 C C . THR B 1 77 ? -61.153 42.367 297.598 1.00 19.90 77 THR B C 1
ATOM 4992 O O . THR B 1 77 ? -60.356 43.216 297.198 1.00 19.96 77 THR B O 1
ATOM 4996 N N . PHE B 1 78 ? -62.318 42.667 298.159 1.00 20.11 78 PHE B N 1
ATOM 4997 C CA . PHE B 1 78 ? -62.785 44.029 298.394 1.00 20.43 78 PHE B CA 1
ATOM 4998 C C . PHE B 1 78 ? -62.628 44.868 297.126 1.00 23.29 78 PHE B C 1
ATOM 4999 O O . PHE B 1 78 ? -61.810 45.781 297.029 1.00 26.15 78 PHE B O 1
ATOM 5007 N N . ASP B 1 79 ? -63.430 44.492 296.127 1.00 24.41 79 ASP B N 1
ATOM 5008 C CA . ASP B 1 79 ? -63.525 45.231 294.870 1.00 24.23 79 ASP B CA 1
ATOM 5009 C C . ASP B 1 79 ? -64.953 45.747 294.770 1.00 21.61 79 ASP B C 1
ATOM 5010 O O . ASP B 1 79 ? -65.807 45.326 295.563 1.00 21.63 79 ASP B O 1
ATOM 5015 N N . PRO B 1 80 ? -65.251 46.675 293.861 1.00 23.95 80 PRO B N 1
ATOM 5016 C CA . PRO B 1 80 ? -66.628 47.168 293.742 1.00 27.79 80 PRO B CA 1
ATOM 5017 C C . PRO B 1 80 ? -67.589 46.012 293.541 1.00 28.82 80 PRO B C 1
ATOM 5018 O O . PRO B 1 80 ? -67.273 45.056 292.817 1.00 34.80 80 PRO B O 1
ATOM 5022 N N . PRO B 1 81 ? -68.771 46.051 294.169 1.00 24.37 81 PRO B N 1
ATOM 5023 C CA . PRO B 1 81 ? -69.243 47.136 295.030 1.00 23.04 81 PRO B CA 1
ATOM 5024 C C . PRO B 1 81 ? -69.295 46.743 296.500 1.00 25.55 81 PRO B C 1
ATOM 5025 O O . PRO B 1 81 ? -70.205 47.149 297.216 1.00 34.77 81 PRO B O 1
ATOM 5029 N N . THR B 1 82 ? -68.374 45.957 296.949 1.00 22.25 82 THR B N 1
ATOM 5030 C CA . THR B 1 82 ? -68.428 45.534 298.300 1.00 24.60 82 THR B CA 1
ATOM 5031 C C . THR B 1 82 ? -68.079 46.509 299.368 1.00 22.02 82 THR B C 1
ATOM 5032 O O . THR B 1 82 ? -67.610 47.568 299.157 1.00 23.41 82 THR B O 1
ATOM 5036 N N . ASP B 1 83 ? -68.390 46.097 300.555 1.00 24.37 83 ASP B N 1
ATOM 5037 C CA . ASP B 1 83 ? -68.011 46.812 301.739 1.00 25.04 83 ASP B CA 1
ATOM 5038 C C . ASP B 1 83 ? -66.852 46.061 302.366 1.00 27.95 83 ASP B C 1
ATOM 5039 O O . ASP B 1 83 ? -66.461 45.017 301.907 1.00 21.06 83 ASP B O 1
ATOM 5044 N N . TRP B 1 84 ? -66.280 46.585 303.426 1.00 27.02 84 TRP B N 1
ATOM 5045 C CA . TRP B 1 84 ? -65.129 45.909 304.014 1.00 26.02 84 TRP B CA 1
ATOM 5046 C C . TRP B 1 84 ? -65.384 44.501 304.455 1.00 35.36 84 TRP B C 1
ATOM 5047 O O . TRP B 1 84 ? -65.940 44.199 305.467 1.00 20.50 84 TRP B O 1
ATOM 5058 N N . ILE B 1 85 ? -64.942 43.706 303.502 1.00 36.72 85 ILE B N 1
ATOM 5059 C CA . ILE B 1 85 ? -64.955 42.292 303.320 1.00 29.24 85 ILE B CA 1
ATOM 5060 C C . ILE B 1 85 ? -66.264 41.552 303.282 1.00 30.80 85 ILE B C 1
ATOM 5061 O O . ILE B 1 85 ? -66.513 40.675 304.027 1.00 35.68 85 ILE B O 1
ATOM 5066 N N . THR B 1 86 ? -67.082 41.964 302.342 1.00 25.82 86 THR B N 1
ATOM 5067 C CA . THR B 1 86 ? -68.341 41.344 302.048 1.00 21.55 86 THR B CA 1
ATOM 5068 C C . THR B 1 86 ? -68.143 40.598 300.717 1.00 29.85 86 THR B C 1
ATOM 5069 O O . THR B 1 86 ? -67.315 40.951 299.926 1.00 31.91 86 THR B O 1
ATOM 5073 N N . PRO B 1 87 ? -68.898 39.545 300.479 1.00 29.41 87 PRO B N 1
ATOM 5074 C CA . PRO B 1 87 ? -68.711 38.723 299.287 1.00 30.42 87 PRO B CA 1
ATOM 5075 C C . PRO B 1 87 ? -68.890 39.360 297.928 1.00 29.51 87 PRO B C 1
ATOM 5076 O O . PRO B 1 87 ? -69.798 40.108 297.729 1.00 26.17 87 PRO B O 1
ATOM 5080 N N . GLN B 1 88 ? -68.029 39.011 296.996 1.00 30.56 88 GLN B N 1
ATOM 5081 C CA . GLN B 1 88 ? -68.113 39.528 295.650 1.00 34.60 88 GLN B CA 1
ATOM 5082 C C . GLN B 1 88 ? -69.312 38.970 294.963 1.00 35.43 88 GLN B C 1
ATOM 5083 O O . GLN B 1 88 ? -69.487 37.795 294.872 1.00 33.63 88 GLN B O 1
ATOM 5089 N N . PRO B 1 89 ? -70.120 39.832 294.413 1.00 35.44 89 PRO B N 1
ATOM 5090 C CA . PRO B 1 89 ? -71.356 39.286 293.851 1.00 39.33 89 PRO B CA 1
ATOM 5091 C C . PRO B 1 89 ? -71.108 38.510 292.576 1.00 49.66 89 PRO B C 1
ATOM 5092 O O . PRO B 1 89 ? -71.868 37.582 292.266 1.00 55.05 89 PRO B O 1
ATOM 5096 N N . ASP B 1 90 ? -70.046 38.832 291.843 1.00 41.49 90 ASP B N 1
ATOM 5097 C CA . ASP B 1 90 ? -69.774 38.187 290.566 1.00 42.81 90 ASP B CA 1
ATOM 5098 C C . ASP B 1 90 ? -68.526 37.313 290.658 1.00 44.95 90 ASP B C 1
ATOM 5099 O O . ASP B 1 90 ? -67.709 37.235 289.729 1.00 39.86 90 ASP B O 1
ATOM 5104 N N . ALA B 1 91 ? -68.386 36.631 291.795 1.00 40.64 91 ALA B N 1
ATOM 5105 C CA . ALA B 1 91 ? -67.256 35.748 292.006 1.00 30.69 91 ALA B CA 1
ATOM 5106 C C . ALA B 1 91 ? -67.381 34.499 291.130 1.00 34.60 91 ALA B C 1
ATOM 5107 O O . ALA B 1 91 ? -68.495 34.052 290.821 1.00 36.77 91 ALA B O 1
ATOM 5109 N N . PRO B 1 92 ? -66.253 33.923 290.713 1.00 28.32 92 PRO B N 1
ATOM 5110 C CA . PRO B 1 92 ? -66.284 32.700 289.897 1.00 24.73 92 PRO B CA 1
ATOM 5111 C C . PRO B 1 92 ? -66.780 31.521 290.716 1.00 27.09 92 PRO B C 1
ATOM 5112 O O . PRO B 1 92 ? -66.994 31.655 291.930 1.00 30.32 92 PRO B O 1
ATOM 5116 N N . PRO B 1 93 ? -66.992 30.354 290.102 1.00 29.19 93 PRO B N 1
ATOM 5117 C CA . PRO B 1 93 ? -67.486 29.202 290.873 1.00 24.93 93 PRO B CA 1
ATOM 5118 C C . PRO B 1 93 ? -66.437 28.680 291.839 1.00 24.92 93 PRO B C 1
ATOM 5119 O O . PRO B 1 93 ? -65.234 28.818 291.613 1.00 28.47 93 PRO B O 1
ATOM 5123 N N . SER B 1 94 ? -66.906 28.062 292.923 1.00 28.65 94 SER B N 1
ATOM 5124 C CA . SER B 1 94 ? -66.021 27.394 293.873 1.00 29.97 94 SER B CA 1
ATOM 5125 C C . SER B 1 94 ? -66.720 26.173 294.448 1.00 32.78 94 SER B C 1
ATOM 5126 O O . SER B 1 94 ? -67.939 26.179 294.651 1.00 32.63 94 SER B O 1
ATOM 5129 N N . TRP B 1 95 ? -65.936 25.129 294.720 1.00 31.35 95 TRP B N 1
ATOM 5130 C CA . TRP B 1 95 ? -66.402 24.067 295.603 1.00 28.52 95 TRP B CA 1
ATOM 5131 C C . TRP B 1 95 ? -66.499 24.590 297.030 1.00 27.40 95 TRP B C 1
ATOM 5132 O O . TRP B 1 95 ? -65.550 25.186 297.549 1.00 26.50 95 TRP B O 1
ATOM 5143 N N . SER B 1 96 ? -67.640 24.350 297.669 1.00 33.33 96 SER B N 1
ATOM 5144 C CA . SER B 1 96 ? -67.833 24.625 299.085 1.00 27.36 96 SER B CA 1
ATOM 5145 C C . SER B 1 96 ? -67.796 23.310 299.838 1.00 29.04 96 SER B C 1
ATOM 5146 O O . SER B 1 96 ? -68.548 22.390 299.501 1.00 28.47 96 SER B O 1
ATOM 5149 N N . PHE B 1 97 ? -66.936 23.226 300.859 1.00 30.12 97 PHE B N 1
ATOM 5150 C CA . PHE B 1 97 ? -66.768 22.016 301.654 1.00 30.96 97 PHE B CA 1
ATOM 5151 C C . PHE B 1 97 ? -67.175 22.266 303.100 1.00 35.69 97 PHE B C 1
ATOM 5152 O O . PHE B 1 97 ? -66.775 23.276 303.694 1.00 33.64 97 PHE B O 1
ATOM 5160 N N . ASN B 1 98 ? -67.954 21.339 303.664 1.00 34.17 98 ASN B N 1
ATOM 5161 C CA . ASN B 1 98 ? -68.104 21.206 305.109 1.00 31.06 98 ASN B CA 1
ATOM 5162 C C . ASN B 1 98 ? -67.474 19.891 305.543 1.00 31.98 98 ASN B C 1
ATOM 5163 O O . ASN B 1 98 ? -67.924 18.822 305.126 1.00 38.08 98 ASN B O 1
ATOM 5168 N N . SER B 1 99 ? -66.436 19.968 306.367 1.00 25.52 99 SER B N 1
ATOM 5169 C CA . SER B 1 99 ? -65.764 18.765 306.832 1.00 25.78 99 SER B CA 1
ATOM 5170 C C . SER B 1 99 ? -66.704 17.952 307.717 1.00 27.74 99 SER B C 1
ATOM 5171 O O . SER B 1 99 ? -67.767 18.420 308.135 1.00 24.49 99 SER B O 1
ATOM 5174 N N . LEU B 1 100 ? -66.297 16.712 308.012 1.00 30.87 100 LEU B N 1
ATOM 5175 C CA . LEU B 1 100 ? -66.976 15.961 309.054 1.00 27.12 100 LEU B CA 1
ATOM 5176 C C . LEU B 1 100 ? -66.811 16.711 310.370 1.00 33.32 100 LEU B C 1
ATOM 5177 O O . LEU B 1 100 ? -65.896 17.525 310.514 1.00 31.85 100 LEU B O 1
ATOM 5182 N N . PRO B 1 101 ? -67.711 16.492 311.329 1.00 34.91 101 PRO B N 1
ATOM 5183 C CA . PRO B 1 101 ? -67.542 17.147 312.629 1.00 33.30 101 PRO B CA 1
ATOM 5184 C C . PRO B 1 101 ? -66.185 16.783 313.193 1.00 31.69 101 PRO B C 1
ATOM 5185 O O . PRO B 1 101 ? -65.696 15.672 312.987 1.00 31.22 101 PRO B O 1
ATOM 5189 N N . ASN B 1 102 ? -65.559 17.747 313.865 1.00 32.47 102 ASN B N 1
ATOM 5190 C CA . ASN B 1 102 ? -64.230 17.546 314.434 1.00 32.87 102 ASN B CA 1
ATOM 5191 C C . ASN B 1 102 ? -64.361 17.401 315.933 1.00 37.99 102 ASN B C 1
ATOM 5192 O O . ASN B 1 102 ? -64.406 18.408 316.654 1.00 48.80 102 ASN B O 1
ATOM 5197 N N . PRO B 1 103 ? -64.410 16.180 316.451 1.00 32.13 103 PRO B N 1
ATOM 5198 C CA . PRO B 1 103 ? -64.825 15.990 317.847 1.00 33.44 103 PRO B CA 1
ATOM 5199 C C . PRO B 1 103 ? -63.877 16.617 318.846 1.00 32.81 103 PRO B C 1
ATOM 5200 O O . PRO B 1 103 ? -64.297 16.964 319.957 1.00 39.64 103 PRO B O 1
ATOM 5204 N N . ASP B 1 104 ? -62.615 16.790 318.481 1.00 27.08 104 ASP B N 1
ATOM 5205 C CA . ASP B 1 104 ? -61.639 17.399 319.366 1.00 26.07 104 ASP B CA 1
ATOM 5206 C C . ASP B 1 104 ? -61.635 18.914 319.255 1.00 26.37 104 ASP B C 1
ATOM 5207 O O . ASP B 1 104 ? -60.863 19.579 319.963 1.00 23.96 104 ASP B O 1
ATOM 5212 N N . MET B 1 105 ? -62.483 19.457 318.381 1.00 22.69 105 MET B N 1
ATOM 5213 C CA . MET B 1 105 ? -62.797 20.877 318.335 1.00 22.52 105 MET B CA 1
ATOM 5214 C C . MET B 1 105 ? -64.300 21.056 318.466 1.00 24.56 105 MET B C 1
ATOM 5215 O O . MET B 1 105 ? -64.928 21.667 317.588 1.00 23.09 105 MET B O 1
ATOM 5220 N N . ALA B 1 106 ? -64.886 20.488 319.535 1.00 26.16 106 ALA B N 1
ATOM 5221 C CA . ALA B 1 106 ? -66.303 20.679 319.857 1.00 28.82 106 ALA B CA 1
ATOM 5222 C C . ALA B 1 106 ? -67.216 20.252 318.711 1.00 33.23 106 ALA B C 1
ATOM 5223 O O . ALA B 1 106 ? -68.348 20.747 318.601 1.00 31.21 106 ALA B O 1
ATOM 5225 N N . ASN B 1 107 ? -66.706 19.408 317.795 1.00 34.04 107 ASN B N 1
ATOM 5226 C CA . ASN B 1 107 ? -67.541 18.834 316.739 1.00 40.74 107 ASN B CA 1
ATOM 5227 C C . ASN B 1 107 ? -67.912 19.901 315.715 1.00 36.93 107 ASN B C 1
ATOM 5228 O O . ASN B 1 107 ? -68.751 19.682 314.832 1.00 41.18 107 ASN B O 1
ATOM 5233 N N . THR B 1 108 ? -67.299 21.072 315.837 1.00 21.30 108 THR B N 1
ATOM 5234 C CA . THR B 1 108 ? -67.470 22.067 314.807 1.00 28.28 108 THR B CA 1
ATOM 5235 C C . THR B 1 108 ? -66.912 21.525 313.489 1.00 32.66 108 THR B C 1
ATOM 5236 O O . THR B 1 108 ? -66.060 20.625 313.458 1.00 33.48 108 THR B O 1
ATOM 5240 N N . THR B 1 109 ? -67.463 22.022 312.390 1.00 34.27 109 THR B N 1
ATOM 5241 C CA . THR B 1 109 ? -66.993 21.629 311.070 1.00 28.65 109 THR B CA 1
ATOM 5242 C C . THR B 1 109 ? -66.048 22.691 310.541 1.00 28.46 109 THR B C 1
ATOM 5243 O O . THR B 1 109 ? -66.031 23.827 311.014 1.00 31.89 109 THR B O 1
ATOM 5247 N N . ALA B 1 110 ? -65.243 22.300 309.562 1.00 32.48 110 ALA B N 1
ATOM 5248 C CA . ALA B 1 110 ? -64.442 23.244 308.798 1.00 31.16 110 ALA B CA 1
ATOM 5249 C C . ALA B 1 110 ? -65.204 23.578 307.527 1.00 30.78 110 ALA B C 1
ATOM 5250 O O . ALA B 1 110 ? -65.768 22.683 306.886 1.00 30.28 110 ALA B O 1
ATOM 5252 N N . PHE B 1 111 ? -65.279 24.866 307.203 1.00 31.98 111 PHE B N 1
ATOM 5253 C CA . PHE B 1 111 ? -65.826 25.306 305.929 1.00 30.18 111 PHE B CA 1
ATOM 5254 C C . PHE B 1 111 ? -64.650 25.685 305.039 1.00 30.15 111 PHE B C 1
ATOM 5255 O O . PHE B 1 111 ? -63.873 26.581 305.387 1.00 32.39 111 PHE B O 1
ATOM 5263 N N . VAL B 1 112 ? -64.493 24.973 303.921 1.00 30.40 112 VAL B N 1
ATOM 5264 C CA . VAL B 1 112 ? -63.342 25.128 303.036 1.00 32.32 112 VAL B CA 1
ATOM 5265 C C . VAL B 1 112 ? -63.839 25.452 301.635 1.00 38.88 112 VAL B C 1
ATOM 5266 O O . VAL B 1 112 ? -64.884 24.955 301.196 1.00 41.26 112 VAL B O 1
ATOM 5270 N N . LEU B 1 113 ? -63.077 26.282 300.934 1.00 36.57 113 LEU B N 1
ATOM 5271 C CA . LEU B 1 113 ? -63.346 26.644 299.555 1.00 36.21 113 LEU B CA 1
ATOM 5272 C C . LEU B 1 113 ? -62.212 26.162 298.660 1.00 34.88 113 LEU B C 1
ATOM 5273 O O . LEU B 1 113 ? -61.073 25.979 299.101 1.00 30.72 113 LEU B O 1
ATOM 5278 N N . ALA B 1 114 ? -62.544 25.944 297.393 1.00 32.56 114 ALA B N 1
ATOM 5279 C CA . ALA B 1 114 ? -61.542 25.668 296.375 1.00 28.20 114 ALA B CA 1
ATOM 5280 C C . ALA B 1 114 ? -62.045 26.241 295.055 1.00 34.10 114 ALA B C 1
ATOM 5281 O O . ALA B 1 114 ? -63.237 26.141 294.736 1.00 34.79 114 ALA B O 1
ATOM 5283 N N . GLY B 1 115 ? -61.138 26.861 294.304 1.00 32.87 115 GLY B N 1
ATOM 5284 C CA . GLY B 1 115 ? -61.536 27.536 293.078 1.00 30.10 115 GLY B CA 1
ATOM 5285 C C . GLY B 1 115 ? -61.951 26.538 292.015 1.00 24.31 115 GLY B C 1
ATOM 5286 O O . GLY B 1 115 ? -61.274 25.530 291.795 1.00 26.71 115 GLY B O 1
ATOM 5287 N N . GLN B 1 116 ? -63.079 26.806 291.359 1.00 24.92 116 GLN B N 1
ATOM 5288 C CA . GLN B 1 116 ? -63.585 26.000 290.249 1.00 26.15 116 GLN B CA 1
ATOM 5289 C C . GLN B 1 116 ? -63.628 26.911 289.024 1.00 28.54 116 GLN B C 1
ATOM 5290 O O . GLN B 1 116 ? -64.673 27.433 288.630 1.00 38.07 116 GLN B O 1
ATOM 5296 N N . VAL B 1 117 ? -62.469 27.097 288.411 1.00 27.84 117 VAL B N 1
ATOM 5297 C CA . VAL B 1 117 ? -62.273 28.177 287.461 1.00 26.96 117 VAL B CA 1
ATOM 5298 C C . VAL B 1 117 ? -60.855 28.068 286.928 1.00 29.66 117 VAL B C 1
ATOM 5299 O O . VAL B 1 117 ? -59.948 27.623 287.643 1.00 29.60 117 VAL B O 1
ATOM 5303 N N . VAL B 1 118 ? -60.654 28.478 285.677 1.00 19.40 118 VAL B N 1
ATOM 5304 C CA . VAL B 1 118 ? -59.314 28.582 285.121 1.00 22.09 118 VAL B CA 1
ATOM 5305 C C . VAL B 1 118 ? -58.535 29.610 285.929 1.00 24.15 118 VAL B C 1
ATOM 5306 O O . VAL B 1 118 ? -58.882 30.797 285.949 1.00 26.09 118 VAL B O 1
ATOM 5310 N N . GLY B 1 119 ? -57.459 29.161 286.574 1.00 21.03 119 GLY B N 1
ATOM 5311 C CA . GLY B 1 119 ? -56.757 29.914 287.594 1.00 19.37 119 GLY B CA 1
ATOM 5312 C C . GLY B 1 119 ? -56.845 29.279 288.971 1.00 25.69 119 GLY B C 1
ATOM 5313 O O . GLY B 1 119 ? -56.051 29.634 289.862 1.00 24.62 119 GLY B O 1
ATOM 5314 N N . GLY B 1 120 ? -57.782 28.347 289.167 1.00 21.93 120 GLY B N 1
ATOM 5315 C CA . GLY B 1 120 ? -57.908 27.624 290.409 1.00 20.35 120 GLY B CA 1
ATOM 5316 C C . GLY B 1 120 ? -58.171 28.558 291.574 1.00 25.16 120 GLY B C 1
ATOM 5317 O O . GLY B 1 120 ? -58.803 29.609 291.444 1.00 32.03 120 GLY B O 1
ATOM 5318 N N . SER B 1 121 ? -57.653 28.177 292.739 1.00 19.64 121 SER B N 1
ATOM 5319 C CA . SER B 1 121 ? -57.897 28.969 293.933 1.00 23.13 121 SER B CA 1
ATOM 5320 C C . SER B 1 121 ? -57.219 30.340 293.885 1.00 22.37 121 SER B C 1
ATOM 5321 O O . SER B 1 121 ? -57.652 31.250 294.596 1.00 22.55 121 SER B O 1
ATOM 5324 N N . SER B 1 122 ? -56.194 30.527 293.048 1.00 22.58 122 SER B N 1
ATOM 5325 C CA . SER B 1 122 ? -55.593 31.852 292.934 1.00 21.69 122 SER B CA 1
ATOM 5326 C C . SER B 1 122 ? -56.556 32.867 292.333 1.00 20.51 122 SER B C 1
ATOM 5327 O O . SER B 1 122 ? -56.356 34.074 292.514 1.00 24.32 122 SER B O 1
ATOM 5330 N N . ALA B 1 123 ? -57.604 32.408 291.645 1.00 21.02 123 ALA B N 1
ATOM 5331 C CA . ALA B 1 123 ? -58.638 33.300 291.141 1.00 18.83 123 ALA B CA 1
ATOM 5332 C C . ALA B 1 123 ? -59.691 33.645 292.190 1.00 22.59 123 ALA B C 1
ATOM 5333 O O . ALA B 1 123 ? -60.501 34.538 291.948 1.00 22.79 123 ALA B O 1
ATOM 5335 N N . VAL B 1 124 ? -59.699 32.989 293.351 1.00 23.26 124 VAL B N 1
ATOM 5336 C CA . VAL B 1 124 ? -60.692 33.287 294.386 1.00 23.44 124 VAL B CA 1
ATOM 5337 C C . VAL B 1 124 ? -60.010 33.478 295.743 1.00 24.24 124 VAL B C 1
ATOM 5338 O O . VAL B 1 124 ? -60.663 33.486 296.793 1.00 25.74 124 VAL B O 1
ATOM 5342 N N . ASN B 1 125 ? -58.688 33.631 295.720 1.00 25.44 125 ASN B N 1
ATOM 5343 C CA . ASN B 1 125 ? -57.864 34.039 296.856 1.00 29.27 125 ASN B CA 1
ATOM 5344 C C . ASN B 1 125 ? -58.414 35.190 297.684 1.00 33.15 125 ASN B C 1
ATOM 5345 O O . ASN B 1 125 ? -59.254 35.970 297.221 1.00 33.96 125 ASN B O 1
ATOM 5350 N N . GLY B 1 126 ? -57.881 35.336 298.888 1.00 26.62 126 GLY B N 1
ATOM 5351 C CA . GLY B 1 126 ? -57.872 36.593 299.598 1.00 19.21 126 GLY B CA 1
ATOM 5352 C C . GLY B 1 126 ? -56.683 37.449 299.252 1.00 21.81 126 GLY B C 1
ATOM 5353 O O . GLY B 1 126 ? -56.536 38.551 299.791 1.00 28.28 126 GLY B O 1
ATOM 5354 N N . MET B 1 127 ? -55.803 36.943 298.381 1.00 21.52 127 MET B N 1
ATOM 5355 C CA . MET B 1 127 ? -54.713 37.672 297.728 1.00 23.06 127 MET B CA 1
ATOM 5356 C C . MET B 1 127 ? -53.579 38.084 298.654 1.00 22.29 127 MET B C 1
ATOM 5357 O O . MET B 1 127 ? -52.696 38.855 298.232 1.00 20.19 127 MET B O 1
ATOM 5362 N N . PHE B 1 128 ? -53.535 37.549 299.873 1.00 23.56 128 PHE B N 1
ATOM 5363 C CA . PHE B 1 128 ? -52.435 37.807 300.797 1.00 20.25 128 PHE B CA 1
ATOM 5364 C C . PHE B 1 128 ? -51.205 37.016 300.362 1.00 20.41 128 PHE B C 1
ATOM 5365 O O . PHE B 1 128 ? -51.216 35.780 300.408 1.00 25.44 128 PHE B O 1
ATOM 5373 N N . PHE B 1 129 ? -50.144 37.718 299.955 1.00 18.26 129 PHE B N 1
ATOM 5374 C CA . PHE B 1 129 ? -49.110 37.106 299.114 1.00 18.21 129 PHE B CA 1
ATOM 5375 C C . PHE B 1 129 ? -47.761 37.053 299.822 1.00 22.90 129 PHE B C 1
ATOM 5376 O O . PHE B 1 129 ? -46.773 37.646 299.368 1.00 24.26 129 PHE B O 1
ATOM 5384 N N . ASP B 1 130 ? -47.699 36.324 300.927 1.00 22.12 130 ASP B N 1
ATOM 5385 C CA . ASP B 1 130 ? -46.461 36.140 301.672 1.00 19.65 130 ASP B CA 1
ATOM 5386 C C . ASP B 1 130 ? -45.798 34.808 301.326 1.00 22.97 130 ASP B C 1
ATOM 5387 O O . ASP B 1 130 ? -46.401 33.910 300.719 1.00 22.85 130 ASP B O 1
ATOM 5392 N N . ARG B 1 131 ? -44.529 34.692 301.725 1.00 26.96 131 ARG B N 1
ATOM 5393 C CA . ARG B 1 131 ? -43.784 33.444 301.674 1.00 18.31 131 ARG B CA 1
ATOM 5394 C C . ARG B 1 131 ? -43.390 33.041 303.083 1.00 21.19 131 ARG B C 1
ATOM 5395 O O . ARG B 1 131 ? -43.250 33.889 303.965 1.00 20.76 131 ARG B O 1
ATOM 5403 N N . ALA B 1 132 ? -43.224 31.738 303.305 1.00 20.07 132 ALA B N 1
ATOM 5404 C CA . ALA B 1 132 ? -42.884 31.308 304.655 1.00 23.93 132 ALA B CA 1
ATOM 5405 C C . ALA B 1 132 ? -41.404 31.588 304.947 1.00 18.75 132 ALA B C 1
ATOM 5406 O O . ALA B 1 132 ? -40.635 32.026 304.087 1.00 21.98 132 ALA B O 1
ATOM 5408 N N . SER B 1 133 ? -41.008 31.373 306.191 1.00 18.91 133 SER B N 1
ATOM 5409 C CA . SER B 1 133 ? -39.614 31.590 306.528 1.00 21.69 133 SER B CA 1
ATOM 5410 C C . SER B 1 133 ? -38.732 30.532 305.869 1.00 23.80 133 SER B C 1
ATOM 5411 O O . SER B 1 133 ? -39.172 29.422 305.565 1.00 19.20 133 SER B O 1
ATOM 5414 N N . ARG B 1 134 ? -37.463 30.906 305.658 1.00 24.36 134 ARG B N 1
ATOM 5415 C CA . ARG B 1 134 ? -36.441 29.974 305.180 1.00 23.79 134 ARG B CA 1
ATOM 5416 C C . ARG B 1 134 ? -36.479 28.649 305.932 1.00 23.03 134 ARG B C 1
ATOM 5417 O O . ARG B 1 134 ? -36.262 27.582 305.348 1.00 23.87 134 ARG B O 1
ATOM 5425 N N . HIS B 1 135 ? -36.777 28.697 307.225 1.00 24.47 135 HIS B N 1
ATOM 5426 C CA . HIS B 1 135 ? -36.750 27.487 308.031 1.00 25.25 135 HIS B CA 1
ATOM 5427 C C . HIS B 1 135 ? -37.913 26.558 307.709 1.00 22.86 135 HIS B C 1
ATOM 5428 O O . HIS B 1 135 ? -37.764 25.339 307.811 1.00 25.61 135 HIS B O 1
ATOM 5435 N N . ASP B 1 136 ? -39.066 27.100 307.311 1.00 22.16 136 ASP B N 1
ATOM 5436 C CA . ASP B 1 136 ? -40.205 26.238 307.014 1.00 19.35 136 ASP B CA 1
ATOM 5437 C C . ASP B 1 136 ? -39.925 25.353 305.808 1.00 25.65 136 ASP B C 1
ATOM 5438 O O . ASP B 1 136 ? -40.309 24.179 305.790 1.00 19.78 136 ASP B O 1
ATOM 5443 N N . TYR B 1 137 ? -39.278 25.907 304.779 1.00 19.31 137 TYR B N 1
ATOM 5444 C CA . TYR B 1 137 ? -38.953 25.115 303.602 1.00 19.31 137 TYR B CA 1
ATOM 5445 C C . TYR B 1 137 ? -37.726 24.245 303.832 1.00 21.58 137 TYR B C 1
ATOM 5446 O O . TYR B 1 137 ? -37.649 23.135 303.295 1.00 23.20 137 TYR B O 1
ATOM 5455 N N . ASP B 1 138 ? -36.761 24.726 304.615 1.00 20.84 138 ASP B N 1
ATOM 5456 C CA . ASP B 1 138 ? -35.704 23.840 305.077 1.00 22.15 138 ASP B CA 1
ATOM 5457 C C . ASP B 1 138 ? -36.293 22.621 305.759 1.00 20.36 138 ASP B C 1
ATOM 5458 O O . ASP B 1 138 ? -35.744 21.520 305.636 1.00 21.81 138 ASP B O 1
ATOM 5463 N N . ALA B 1 139 ? -37.445 22.786 306.424 1.00 20.18 139 ALA B N 1
ATOM 5464 C CA . ALA B 1 139 ? -38.087 21.655 307.084 1.00 20.30 139 ALA B CA 1
ATOM 5465 C C . ALA B 1 139 ? -38.463 20.561 306.089 1.00 24.62 139 ALA B C 1
ATOM 5466 O O . ALA B 1 139 ? -38.482 19.376 306.445 1.00 25.83 139 ALA B O 1
ATOM 5468 N N . TRP B 1 140 ? -38.755 20.929 304.840 1.00 22.68 140 TRP B N 1
ATOM 5469 C CA . TRP B 1 140 ? -39.214 19.930 303.885 1.00 26.44 140 TRP B CA 1
ATOM 5470 C C . TRP B 1 140 ? -38.123 18.920 303.597 1.00 26.86 140 TRP B C 1
ATOM 5471 O O . TRP B 1 140 ? -38.380 17.711 303.554 1.00 30.90 140 TRP B O 1
ATOM 5482 N N . THR B 1 141 ? -36.897 19.399 303.391 1.00 23.58 141 THR B N 1
ATOM 5483 C CA . THR B 1 141 ? -35.775 18.490 303.217 1.00 20.81 141 THR B CA 1
ATOM 5484 C C . THR B 1 141 ? -35.558 17.666 304.479 1.00 28.80 141 THR B C 1
ATOM 5485 O O . THR B 1 141 ? -35.429 16.437 304.418 1.00 33.65 141 THR B O 1
ATOM 5489 N N . ALA B 1 142 ? -35.559 18.317 305.643 1.00 25.10 142 ALA B N 1
ATOM 5490 C CA . ALA B 1 142 ? -35.281 17.593 306.878 1.00 27.45 142 ALA B CA 1
ATOM 5491 C C . ALA B 1 142 ? -36.273 16.453 307.103 1.00 30.00 142 ALA B C 1
ATOM 5492 O O . ALA B 1 142 ? -35.888 15.383 307.595 1.00 29.27 142 ALA B O 1
ATOM 5494 N N . VAL B 1 143 ? -37.545 16.646 306.732 1.00 29.05 143 VAL B N 1
ATOM 5495 C CA . VAL B 1 143 ? -38.549 15.608 306.985 1.00 25.15 143 VAL B CA 1
ATOM 5496 C C . VAL B 1 143 ? -38.474 14.484 305.948 1.00 25.01 143 VAL B C 1
ATOM 5497 O O . VAL B 1 143 ? -38.776 13.327 306.263 1.00 21.92 143 VAL B O 1
ATOM 5501 N N . GLY B 1 144 ? -38.064 14.778 304.711 1.00 21.88 144 GLY B N 1
ATOM 5502 C CA . GLY B 1 144 ? -37.805 13.701 303.773 1.00 21.60 144 GLY B CA 1
ATOM 5503 C C . GLY B 1 144 ? -36.656 12.807 304.204 1.00 27.55 144 GLY B C 1
ATOM 5504 O O . GLY B 1 144 ? -36.607 11.631 303.839 1.00 33.52 144 GLY B O 1
ATOM 5505 N N . GLY B 1 145 ? -35.715 13.347 304.976 1.00 30.68 145 GLY B N 1
ATOM 5506 C CA . GLY B 1 145 ? -34.625 12.561 305.518 1.00 26.64 145 GLY B CA 1
ATOM 5507 C C . GLY B 1 145 ? -33.588 12.208 304.472 1.00 31.31 145 GLY B C 1
ATOM 5508 O O . GLY B 1 145 ? -33.630 12.647 303.321 1.00 41.34 145 GLY B O 1
ATOM 5509 N N . SER B 1 146 ? -32.639 11.375 304.898 1.00 32.60 146 SER B N 1
ATOM 5510 C CA . SER B 1 146 ? -31.534 10.995 304.022 1.00 36.43 146 SER B CA 1
ATOM 5511 C C . SER B 1 146 ? -32.000 10.252 302.780 1.00 45.37 146 SER B C 1
ATOM 5512 O O . SER B 1 146 ? -31.254 10.186 301.796 1.00 44.56 146 SER B O 1
ATOM 5515 N N . GLY B 1 147 ? -33.212 9.688 302.802 1.00 52.60 147 GLY B N 1
ATOM 5516 C CA . GLY B 1 147 ? -33.752 9.050 301.616 1.00 58.14 147 GLY B CA 1
ATOM 5517 C C . GLY B 1 147 ? -33.937 10.004 300.459 1.00 61.62 147 GLY B C 1
ATOM 5518 O O . GLY B 1 147 ? -33.954 9.576 299.300 1.00 63.41 147 GLY B O 1
ATOM 5519 N N . PHE B 1 148 ? -34.067 11.292 300.750 1.00 59.62 148 PHE B N 1
ATOM 5520 C CA . PHE B 1 148 ? -34.205 12.319 299.736 1.00 56.29 148 PHE B CA 1
ATOM 5521 C C . PHE B 1 148 ? -32.877 12.978 299.406 1.00 64.57 148 PHE B C 1
ATOM 5522 O O . PHE B 1 148 ? -32.859 14.042 298.777 1.00 68.82 148 PHE B O 1
ATOM 5530 N N . GLU B 1 149 ? -31.766 12.372 299.821 1.00 68.00 149 GLU B N 1
ATOM 5531 C CA . GLU B 1 149 ? -30.445 12.825 299.417 1.00 67.47 149 GLU B CA 1
ATOM 5532 C C . GLU B 1 149 ? -29.874 11.997 298.288 1.00 65.84 149 GLU B C 1
ATOM 5533 O O . GLU B 1 149 ? -28.794 12.318 297.786 1.00 65.76 149 GLU B O 1
ATOM 5539 N N . GLN B 1 150 ? -30.582 10.949 297.880 1.00 66.71 150 GLN B N 1
ATOM 5540 C CA . GLN B 1 150 ? -30.312 10.212 296.655 1.00 69.53 150 GLN B CA 1
ATOM 5541 C C . GLN B 1 150 ? -30.848 10.935 295.409 1.00 69.17 150 GLN B C 1
ATOM 5542 O O . GLN B 1 150 ? -30.818 10.363 294.307 1.00 57.77 150 GLN B O 1
ATOM 5548 N N . SER B 1 151 ? -31.318 12.182 295.577 1.00 69.77 151 SER B N 1
ATOM 5549 C CA . SER B 1 151 ? -31.808 13.027 294.495 1.00 63.72 151 SER B CA 1
ATOM 5550 C C . SER B 1 151 ? -31.268 14.441 294.660 1.00 54.13 151 SER B C 1
ATOM 5551 O O . SER B 1 151 ? -31.154 14.957 295.777 1.00 46.78 151 SER B O 1
ATOM 5554 N N . SER B 1 152 ? -30.945 15.058 293.526 1.00 49.82 152 SER B N 1
ATOM 5555 C CA . SER B 1 152 ? -30.310 16.365 293.484 1.00 42.67 152 SER B CA 1
ATOM 5556 C C . SER B 1 152 ? -31.294 17.508 293.604 1.00 35.03 152 SER B C 1
ATOM 5557 O O . SER B 1 152 ? -30.866 18.663 293.595 1.00 36.46 152 SER B O 1
ATOM 5560 N N . HIS B 1 153 ? -32.588 17.221 293.676 1.00 33.24 153 HIS B N 1
ATOM 5561 C CA . HIS B 1 153 ? -33.621 18.249 293.759 1.00 27.21 153 HIS B CA 1
ATOM 5562 C C . HIS B 1 153 ? -33.865 18.551 295.224 1.00 25.22 153 HIS B C 1
ATOM 5563 O O . HIS B 1 153 ? -34.487 17.761 295.937 1.00 23.97 153 HIS B O 1
ATOM 5570 N N . LYS B 1 154 ? -33.340 19.682 295.674 1.00 28.15 154 LYS B N 1
ATOM 5571 C CA . LYS B 1 154 ? -33.497 20.132 297.043 1.00 33.78 154 LYS B CA 1
ATOM 5572 C C . LYS B 1 154 ? -34.618 21.156 297.091 1.00 35.15 154 LYS B C 1
ATOM 5573 O O . LYS B 1 154 ? -34.621 22.122 296.316 1.00 35.42 154 LYS B O 1
ATOM 5579 N N . TRP B 1 155 ? -35.589 20.922 297.973 1.00 30.58 155 TRP B N 1
ATOM 5580 C CA . TRP B 1 155 ? -36.688 21.854 298.169 1.00 24.90 155 TRP B CA 1
ATOM 5581 C C . TRP B 1 155 ? -36.529 22.643 299.446 1.00 28.86 155 TRP B C 1
ATOM 5582 O O . TRP B 1 155 ? -37.529 23.077 300.024 1.00 32.21 155 TRP B O 1
ATOM 5593 N N . ASP B 1 156 ? -35.300 22.789 299.928 1.00 19.84 156 ASP B N 1
ATOM 5594 C CA . ASP B 1 156 ? -35.041 23.704 301.024 1.00 21.34 156 ASP B CA 1
ATOM 5595 C C . ASP B 1 156 ? -35.090 25.133 300.488 1.00 21.89 156 ASP B C 1
ATOM 5596 O O . ASP B 1 156 ? -35.305 25.370 299.294 1.00 23.74 156 ASP B O 1
ATOM 5601 N N . TRP B 1 157 ? -34.917 26.102 301.390 1.00 25.31 157 TRP B N 1
ATOM 5602 C CA . TRP B 1 157 ? -35.007 27.506 300.997 1.00 26.85 157 TRP B CA 1
ATOM 5603 C C . TRP B 1 157 ? -34.027 27.822 299.870 1.00 27.30 157 TRP B C 1
ATOM 5604 O O . TRP B 1 157 ? -34.398 28.424 298.851 1.00 24.03 157 TRP B O 1
ATOM 5615 N N . GLU B 1 158 ? -32.770 27.399 300.036 1.00 25.06 158 GLU B N 1
ATOM 5616 C CA . GLU B 1 158 ? -31.764 27.564 298.993 1.00 23.44 158 GLU B CA 1
ATOM 5617 C C . GLU B 1 158 ? -32.219 26.994 297.663 1.00 24.20 158 GLU B C 1
ATOM 5618 O O . GLU B 1 158 ? -31.826 27.498 296.607 1.00 27.83 158 GLU B O 1
ATOM 5624 N N . GLY B 1 159 ? -33.041 25.951 297.691 1.00 21.67 159 GLY B N 1
ATOM 5625 C CA . GLY B 1 159 ? -33.501 25.325 296.470 1.00 20.10 159 GLY B CA 1
ATOM 5626 C C . GLY B 1 159 ? -34.738 25.982 295.904 1.00 22.18 159 GLY B C 1
ATOM 5627 O O . GLY B 1 159 ? -34.995 25.913 294.699 1.00 20.81 159 GLY B O 1
ATOM 5628 N N . LEU B 1 160 ? -35.524 26.620 296.767 1.00 23.39 160 LEU B N 1
ATOM 5629 C CA . LEU B 1 160 ? -36.802 27.179 296.349 1.00 22.81 160 LEU B CA 1
ATOM 5630 C C . LEU B 1 160 ? -36.732 28.664 296.051 1.00 27.26 160 LEU B C 1
ATOM 5631 O O . LEU B 1 160 ? -37.469 29.142 295.183 1.00 28.00 160 LEU B O 1
ATOM 5636 N N . PHE B 1 161 ? -35.859 29.394 296.754 1.00 27.71 161 PHE B N 1
ATOM 5637 C CA . PHE B 1 161 ? -35.765 30.847 296.617 1.00 24.11 161 PHE B CA 1
ATOM 5638 C C . PHE B 1 161 ? -35.629 31.324 295.171 1.00 29.97 161 PHE B C 1
ATOM 5639 O O . PHE B 1 161 ? -36.380 32.231 294.779 1.00 28.73 161 PHE B O 1
ATOM 5647 N N . PRO B 1 162 ? -34.736 30.769 294.330 1.00 31.00 162 PRO B N 1
ATOM 5648 C CA . PRO B 1 162 ? -34.662 31.259 292.942 1.00 22.11 162 PRO B CA 1
ATOM 5649 C C . PRO B 1 162 ? -35.987 31.184 292.219 1.00 25.11 162 PRO B C 1
ATOM 5650 O O . PRO B 1 162 ? -36.352 32.116 291.495 1.00 34.42 162 PRO B O 1
ATOM 5654 N N . PHE B 1 163 ? -36.738 30.109 292.426 1.00 22.88 163 PHE B N 1
ATOM 5655 C CA . PHE B 1 163 ? -38.029 29.976 291.762 1.00 22.84 163 PHE B CA 1
ATOM 5656 C C . PHE B 1 163 ? -39.077 30.912 292.341 1.00 22.09 163 PHE B C 1
ATOM 5657 O O . PHE B 1 163 ? -39.961 31.356 291.604 1.00 27.82 163 PHE B O 1
ATOM 5665 N N . PHE B 1 164 ? -38.990 31.238 293.637 1.00 18.42 164 PHE B N 1
ATOM 5666 C CA . PHE B 1 164 ? -39.813 32.314 294.190 1.00 22.66 164 PHE B CA 1
ATOM 5667 C C . PHE B 1 164 ? -39.587 33.614 293.438 1.00 29.25 164 PHE B C 1
ATOM 5668 O O . PHE B 1 164 ? -40.537 34.356 293.155 1.00 35.51 164 PHE B O 1
ATOM 5676 N N . GLN B 1 165 ? -38.329 33.918 293.125 1.00 26.58 165 GLN B N 1
ATOM 5677 C CA . GLN B 1 165 ? -38.030 35.143 292.399 1.00 25.77 165 GLN B CA 1
ATOM 5678 C C . GLN B 1 165 ? -38.572 35.080 290.977 1.00 29.43 165 GLN B C 1
ATOM 5679 O O . GLN B 1 165 ? -39.194 36.039 290.497 1.00 29.58 165 GLN B O 1
ATOM 5685 N N . LYS B 1 166 ? -38.368 33.943 290.302 1.00 24.41 166 LYS B N 1
ATOM 5686 C CA . LYS B 1 166 ? -38.860 33.767 288.942 1.00 20.97 166 LYS B CA 1
ATOM 5687 C C . LYS B 1 166 ? -40.371 33.895 288.864 1.00 24.27 166 LYS B C 1
ATOM 5688 O O . LYS B 1 166 ? -40.901 34.339 287.841 1.00 29.35 166 LYS B O 1
ATOM 5694 N N . SER B 1 167 ? -41.080 33.522 289.934 1.00 21.92 167 SER B N 1
ATOM 5695 C CA . SER B 1 167 ? -42.504 33.230 289.837 1.00 18.07 167 SER B CA 1
ATOM 5696 C C . SER B 1 167 ? -43.379 34.470 289.769 1.00 21.03 167 SER B C 1
ATOM 5697 O O . SER B 1 167 ? -44.567 34.354 289.433 1.00 26.93 167 SER B O 1
ATOM 5700 N N . VAL B 1 168 ? -42.852 35.646 290.106 1.00 21.63 168 VAL B N 1
ATOM 5701 C CA . VAL B 1 168 ? -43.679 36.838 290.260 1.00 24.36 168 VAL B CA 1
ATOM 5702 C C . VAL B 1 168 ? -42.892 38.067 289.847 1.00 23.83 168 VAL B C 1
ATOM 5703 O O . VAL B 1 168 ? -41.665 38.080 289.868 1.00 25.67 168 VAL B O 1
ATOM 5707 N N . THR B 1 169 ? -43.628 39.119 289.493 1.00 24.99 169 THR B N 1
ATOM 5708 C CA . THR B 1 169 ? -43.089 40.456 289.292 1.00 19.05 169 THR B CA 1
ATOM 5709 C C . THR B 1 169 ? -43.534 41.318 290.460 1.00 19.17 169 THR B C 1
ATOM 5710 O O . THR B 1 169 ? -44.729 41.610 290.606 1.00 23.45 169 THR B O 1
ATOM 5714 N N . PHE B 1 170 ? -42.583 41.720 291.289 1.00 21.51 170 PHE B N 1
ATOM 5715 C CA . PHE B 1 170 ? -42.852 42.691 292.336 1.00 20.88 170 PHE B CA 1
ATOM 5716 C C . PHE B 1 170 ? -42.637 44.095 291.783 1.00 19.84 170 PHE B C 1
ATOM 5717 O O . PHE B 1 170 ? -41.794 44.317 290.914 1.00 29.49 170 PHE B O 1
ATOM 5725 N N . THR B 1 171 ? -43.432 45.038 292.263 1.00 20.00 171 THR B N 1
ATOM 5726 C CA . THR B 1 171 ? -43.336 46.421 291.821 1.00 20.40 171 THR B CA 1
ATOM 5727 C C . THR B 1 171 ? -43.306 47.326 293.037 1.00 23.00 171 THR B C 1
ATOM 5728 O O . THR B 1 171 ? -44.170 47.220 293.916 1.00 24.01 171 THR B O 1
ATOM 5732 N N . GLU B 1 172 ? -42.336 48.225 293.073 1.00 23.80 172 GLU B N 1
ATOM 5733 C CA . GLU B 1 172 ? -42.299 49.212 294.135 1.00 25.21 172 GLU B CA 1
ATOM 5734 C C . GLU B 1 172 ? -43.495 50.147 294.006 1.00 21.45 172 GLU B C 1
ATOM 5735 O O . GLU B 1 172 ? -43.836 50.571 292.900 1.00 24.59 172 GLU B O 1
ATOM 5741 N N . PRO B 1 173 ? -44.146 50.480 295.109 1.00 21.46 173 PRO B N 1
ATOM 5742 C CA . PRO B 1 173 ? -45.278 51.422 295.068 1.00 22.68 173 PRO B CA 1
ATOM 5743 C C . PRO B 1 173 ? -44.801 52.845 294.826 1.00 22.42 173 PRO B C 1
ATOM 5744 O O . PRO B 1 173 ? -43.594 53.123 294.859 1.00 22.46 173 PRO B O 1
ATOM 5748 N N . PRO B 1 174 ? -45.707 53.788 294.583 1.00 23.09 174 PRO B N 1
ATOM 5749 C CA . PRO B 1 174 ? -45.262 55.170 294.369 1.00 23.15 174 PRO B CA 1
ATOM 5750 C C . PRO B 1 174 ? -44.587 55.761 295.604 1.00 27.47 174 PRO B C 1
ATOM 5751 O O . PRO B 1 174 ? -44.867 55.386 296.741 1.00 27.97 174 PRO B O 1
ATOM 5755 N N . ALA B 1 175 ? -43.680 56.703 295.357 1.00 23.88 175 ALA B N 1
ATOM 5756 C CA . ALA B 1 175 ? -43.030 57.430 296.438 1.00 24.20 175 ALA B CA 1
ATOM 5757 C C . ALA B 1 175 ? -44.046 58.019 297.406 1.00 24.29 175 ALA B C 1
ATOM 5758 O O . ALA B 1 175 ? -43.918 57.859 298.627 1.00 24.16 175 ALA B O 1
ATOM 5760 N N . ASP B 1 176 ? -45.064 58.717 296.882 1.00 29.01 176 ASP B N 1
ATOM 5761 C CA . ASP B 1 176 ? -46.044 59.345 297.766 1.00 24.75 176 ASP B CA 1
ATOM 5762 C C . ASP B 1 176 ? -46.763 58.305 298.616 1.00 25.76 176 ASP B C 1
ATOM 5763 O O . ASP B 1 176 ? -47.043 58.545 299.801 1.00 24.62 176 ASP B O 1
ATOM 5768 N N . ILE B 1 177 ? -47.045 57.134 298.036 1.00 26.06 177 ILE B N 1
ATOM 5769 C CA . ILE B 1 177 ? -47.737 56.082 298.776 1.00 26.97 177 ILE B CA 1
ATOM 5770 C C . ILE B 1 177 ? -46.848 55.522 299.878 1.00 27.25 177 ILE B C 1
ATOM 5771 O O . ILE B 1 177 ? -47.342 55.172 300.961 1.00 26.23 177 ILE B O 1
ATOM 5776 N N . VAL B 1 178 ? -45.529 55.478 299.659 1.00 27.79 178 VAL B N 1
ATOM 5777 C CA . VAL B 1 178 ? -44.619 55.066 300.728 1.00 29.39 178 VAL B CA 1
ATOM 5778 C C . VAL B 1 178 ? -44.678 56.042 301.898 1.00 31.08 178 VAL B C 1
ATOM 5779 O O . VAL B 1 178 ? -44.891 55.638 303.045 1.00 33.35 178 VAL B O 1
ATOM 5783 N N . GLN B 1 179 ? -44.465 57.336 301.641 1.00 23.72 179 GLN B N 1
ATOM 5784 C CA . GLN B 1 179 ? -44.423 58.263 302.773 1.00 24.07 179 GLN B CA 1
ATOM 5785 C C . GLN B 1 179 ? -45.792 58.483 303.406 1.00 27.42 179 GLN B C 1
ATOM 5786 O O . GLN B 1 179 ? -45.866 59.083 304.482 1.00 29.22 179 GLN B O 1
ATOM 5792 N N . LYS B 1 180 ? -46.865 57.995 302.780 1.00 25.85 180 LYS B N 1
ATOM 5793 C CA . LYS B 1 180 ? -48.202 57.991 303.359 1.00 23.55 180 LYS B CA 1
ATOM 5794 C C . LYS B 1 180 ? -48.432 56.781 304.265 1.00 27.23 180 LYS B C 1
ATOM 5795 O O . LYS B 1 180 ? -48.839 56.924 305.422 1.00 27.51 180 LYS B O 1
ATOM 5801 N N . TYR B 1 181 ? -48.163 55.576 303.769 1.00 26.26 181 TYR B N 1
ATOM 5802 C CA . TYR B 1 181 ? -48.469 54.378 304.535 1.00 25.56 181 TYR B CA 1
ATOM 5803 C C . TYR B 1 181 ? -47.258 53.682 305.128 1.00 26.82 181 TYR B C 1
ATOM 5804 O O . TYR B 1 181 ? -47.431 52.836 306.008 1.00 34.51 181 TYR B O 1
ATOM 5813 N N . HIS B 1 182 ? -46.053 54.005 304.663 1.00 24.79 182 HIS B N 1
ATOM 5814 C CA . HIS B 1 182 ? -44.811 53.473 305.225 1.00 25.23 182 HIS B CA 1
ATOM 5815 C C . HIS B 1 182 ? -44.646 51.985 304.941 1.00 22.98 182 HIS B C 1
ATOM 5816 O O . HIS B 1 182 ? -44.286 51.205 305.814 1.00 32.07 182 HIS B O 1
ATOM 5823 N N . TYR B 1 183 ? -44.901 51.601 303.698 1.00 27.47 183 TYR B N 1
ATOM 5824 C CA . TYR B 1 183 ? -44.482 50.292 303.235 1.00 21.14 183 TYR B CA 1
ATOM 5825 C C . TYR B 1 183 ? -42.972 50.197 303.263 1.00 21.30 183 TYR B C 1
ATOM 5826 O O . TYR B 1 183 ? -42.253 51.195 303.216 1.00 24.71 183 TYR B O 1
ATOM 5835 N N . THR B 1 184 ? -42.495 48.968 303.227 1.00 27.63 184 THR B N 1
ATOM 5836 C CA . THR B 1 184 ? -41.088 48.686 303.395 1.00 21.15 184 THR B CA 1
ATOM 5837 C C . THR B 1 184 ? -40.771 47.442 302.565 1.00 21.80 184 THR B C 1
ATOM 5838 O O . THR B 1 184 ? -41.655 46.611 302.334 1.00 20.51 184 THR B O 1
ATOM 5842 N N . TRP B 1 185 ? -39.551 47.352 302.031 1.00 21.05 185 TRP B N 1
ATOM 5843 C CA . TRP B 1 185 ? -39.225 46.202 301.179 1.00 20.80 185 TRP B CA 1
ATOM 5844 C C . TRP B 1 185 ? -37.729 46.151 300.879 1.00 26.31 185 TRP B C 1
ATOM 5845 O O . TRP B 1 185 ? -36.976 47.094 301.137 1.00 26.83 185 TRP B O 1
ATOM 5856 N N . ASP B 1 186 ? -37.316 45.022 300.318 1.00 22.96 186 ASP B N 1
ATOM 5857 C CA . ASP B 1 186 ? -35.940 44.801 299.897 1.00 25.16 186 ASP B CA 1
ATOM 5858 C C . ASP B 1 186 ? -36.009 44.014 298.604 1.00 23.12 186 ASP B C 1
ATOM 5859 O O . ASP B 1 186 ? -36.327 42.822 298.630 1.00 23.33 186 ASP B O 1
ATOM 5864 N N . LEU B 1 187 ? -35.704 44.679 297.485 1.00 29.84 187 LEU B N 1
ATOM 5865 C CA . LEU B 1 187 ? -35.809 44.055 296.171 1.00 28.08 187 LEU B CA 1
ATOM 5866 C C . LEU B 1 187 ? -35.006 42.761 296.067 1.00 20.72 187 LEU B C 1
ATOM 5867 O O . LEU B 1 187 ? -35.306 41.931 295.202 1.00 23.00 187 LEU B O 1
ATOM 5872 N N . SER B 1 188 ? -34.017 42.550 296.942 1.00 20.93 188 SER B N 1
ATOM 5873 C CA . SER B 1 188 ? -33.224 41.320 296.879 1.00 20.87 188 SER B CA 1
ATOM 5874 C C . SER B 1 188 ? -34.061 40.074 297.136 1.00 28.82 188 SER B C 1
ATOM 5875 O O . SER B 1 188 ? -33.650 38.975 296.746 1.00 26.63 188 SER B O 1
ATOM 5878 N N . ALA B 1 189 ? -35.232 40.218 297.760 1.00 25.92 189 ALA B N 1
ATOM 5879 C CA . ALA B 1 189 ? -36.132 39.087 297.934 1.00 24.11 189 ALA B CA 1
ATOM 5880 C C . ALA B 1 189 ? -36.864 38.718 296.651 1.00 26.62 189 ALA B C 1
ATOM 5881 O O . ALA B 1 189 ? -37.348 37.589 296.526 1.00 27.73 189 ALA B O 1
ATOM 5883 N N . TYR B 1 190 ? -36.988 39.643 295.704 1.00 27.68 190 TYR B N 1
ATOM 5884 C CA . TYR B 1 190 ? -37.721 39.351 294.483 1.00 25.16 190 TYR B CA 1
ATOM 5885 C C . TYR B 1 190 ? -36.825 39.205 293.261 1.00 29.19 190 TYR B C 1
ATOM 5886 O O . TYR B 1 190 ? -37.247 38.593 292.271 1.00 34.43 190 TYR B O 1
ATOM 5895 N N . GLY B 1 191 ? -35.600 39.720 293.315 1.00 25.61 191 GLY B N 1
ATOM 5896 C CA . GLY B 1 191 ? -34.702 39.545 292.197 1.00 36.46 191 GLY B CA 1
ATOM 5897 C C . GLY B 1 191 ? -35.177 40.295 290.962 1.00 43.49 191 GLY B C 1
ATOM 5898 O O . GLY B 1 191 ? -35.883 41.301 291.042 1.00 39.97 191 GLY B O 1
ATOM 5899 N N . ASN B 1 192 ? -34.779 39.786 289.796 1.00 48.61 192 ASN B N 1
ATOM 5900 C CA . ASN B 1 192 ? -35.082 40.424 288.526 1.00 54.92 192 ASN B CA 1
ATOM 5901 C C . ASN B 1 192 ? -36.402 39.957 287.934 1.00 52.34 192 ASN B C 1
ATOM 5902 O O . ASN B 1 192 ? -36.673 40.251 286.764 1.00 50.31 192 ASN B O 1
ATOM 5907 N N . GLY B 1 193 ? -37.229 39.265 288.723 1.00 49.88 193 GLY B N 1
ATOM 5908 C CA . GLY B 1 193 ? -38.439 38.602 288.266 1.00 49.38 193 GLY B CA 1
ATOM 5909 C C . GLY B 1 193 ? -39.261 39.332 287.222 1.00 54.24 193 GLY B C 1
ATOM 5910 O O . GLY B 1 193 ? -39.448 40.551 287.298 1.00 55.91 193 GLY B O 1
ATOM 5911 N N . SER B 1 194 ? -39.765 38.585 286.233 1.00 51.25 194 SER B N 1
ATOM 5912 C CA . SER B 1 194 ? -40.525 39.188 285.145 1.00 35.95 194 SER B CA 1
ATOM 5913 C C . SER B 1 194 ? -41.745 38.365 284.745 1.00 32.78 194 SER B C 1
ATOM 5914 O O . SER B 1 194 ? -42.274 38.558 283.641 1.00 35.53 194 SER B O 1
ATOM 5917 N N . THR B 1 195 ? -42.209 37.451 285.616 1.00 28.43 195 THR B N 1
ATOM 5918 C CA . THR B 1 195 ? -43.399 36.666 285.315 1.00 24.56 195 THR B CA 1
ATOM 5919 C C . THR B 1 195 ? -44.639 37.531 285.546 1.00 25.73 195 THR B C 1
ATOM 5920 O O . THR B 1 195 ? -44.696 38.276 286.527 1.00 26.39 195 THR B O 1
ATOM 5924 N N . PRO B 1 196 ? -45.638 37.465 284.656 1.00 23.56 196 PRO B N 1
ATOM 5925 C CA . PRO B 1 196 ? -46.819 38.329 284.811 1.00 21.76 196 PRO B CA 1
ATOM 5926 C C . PRO B 1 196 ? -47.805 37.812 285.850 1.00 25.28 196 PRO B C 1
ATOM 5927 O O . PRO B 1 196 ? -49.028 37.845 285.656 1.00 28.53 196 PRO B O 1
ATOM 5931 N N . ILE B 1 197 ? -47.265 37.317 286.957 1.00 24.80 197 ILE B N 1
ATOM 5932 C CA . ILE B 1 197 ? -47.998 37.127 288.199 1.00 18.38 197 ILE B CA 1
ATOM 5933 C C . ILE B 1 197 ? -47.496 38.228 289.122 1.00 18.52 197 ILE B C 1
ATOM 5934 O O . ILE B 1 197 ? -46.314 38.257 289.482 1.00 21.61 197 ILE B O 1
ATOM 5939 N N . TYR B 1 198 ? -48.368 39.168 289.472 1.00 21.51 198 TYR B N 1
ATOM 5940 C CA . TYR B 1 198 ? -47.934 40.428 290.060 1.00 22.60 198 TYR B CA 1
ATOM 5941 C C . TYR B 1 198 ? -48.093 40.466 291.576 1.00 24.29 198 TYR B C 1
ATOM 5942 O O . TYR B 1 198 ? -49.114 40.038 292.118 1.00 23.82 198 TYR B O 1
ATOM 5951 N N . SER B 1 199 ? -47.080 41.017 292.243 1.00 18.91 199 SER B N 1
ATOM 5952 C CA . SER B 1 199 ? -47.062 41.237 293.684 1.00 18.92 199 SER B CA 1
ATOM 5953 C C . SER B 1 199 ? -46.896 42.732 293.911 1.00 22.63 199 SER B C 1
ATOM 5954 O O . SER B 1 199 ? -45.889 43.314 293.501 1.00 23.18 199 SER B O 1
ATOM 5957 N N . SER B 1 200 ? -47.887 43.353 294.541 1.00 22.26 200 SER B N 1
ATOM 5958 C CA . SER B 1 200 ? -47.939 44.801 294.632 1.00 19.64 200 SER B CA 1
ATOM 5959 C C . SER B 1 200 ? -48.474 45.204 295.993 1.00 23.98 200 SER B C 1
ATOM 5960 O O . SER B 1 200 ? -49.165 44.431 296.665 1.00 19.45 200 SER B O 1
ATOM 5963 N N . TYR B 1 201 ? -48.159 46.461 296.383 1.00 23.36 201 TYR B N 1
ATOM 5964 C CA . TYR B 1 201 ? -48.712 47.129 297.556 1.00 20.09 201 TYR B CA 1
ATOM 5965 C C . TYR B 1 201 ? -49.800 48.113 297.142 1.00 24.55 201 TYR B C 1
ATOM 5966 O O . TYR B 1 201 ? -49.573 48.954 296.256 1.00 28.78 201 TYR B O 1
ATOM 5975 N N . PRO B 1 202 ? -50.986 48.000 297.742 1.00 25.13 202 PRO B N 1
ATOM 5976 C CA . PRO B 1 202 ? -52.083 48.925 297.441 1.00 24.49 202 PRO B CA 1
ATOM 5977 C C . PRO B 1 202 ? -51.719 50.387 297.662 1.00 21.02 202 PRO B C 1
ATOM 5978 O O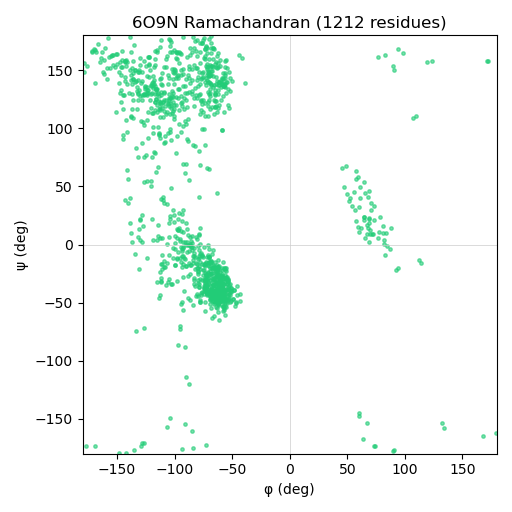 . PRO B 1 202 ? -50.876 50.725 298.494 1.00 27.92 202 PRO B O 1
ATOM 5982 N N . VAL B 1 203 ? -52.396 51.263 296.924 1.00 21.36 203 VAL B N 1
ATOM 5983 C CA . VAL B 1 203 ? -52.204 52.704 297.079 1.00 28.42 203 VAL B CA 1
ATOM 5984 C C . VAL B 1 203 ? -53.190 53.198 298.126 1.00 25.71 203 VAL B C 1
ATOM 5985 O O . VAL B 1 203 ? -53.478 54.393 298.225 1.00 23.85 203 VAL B O 1
ATOM 5989 N N . PHE B 1 204 ? -53.698 52.272 298.929 1.00 23.76 204 PHE B N 1
ATOM 5990 C CA . PHE B 1 204 ? -54.631 52.586 299.990 1.00 24.98 204 PHE B CA 1
ATOM 5991 C C . PHE B 1 204 ? -54.352 51.703 301.200 1.00 25.84 204 PHE B C 1
ATOM 5992 O O . PHE B 1 204 ? -54.041 50.524 301.054 1.00 25.19 204 PHE B O 1
ATOM 6000 N N . GLN B 1 205 ? -54.463 52.286 302.388 1.00 27.17 205 GLN B N 1
ATOM 6001 C CA . GLN B 1 205 ? -54.548 51.553 303.643 1.00 26.51 205 GLN B CA 1
ATOM 6002 C C . GLN B 1 205 ? -55.651 52.222 304.446 1.00 26.00 205 GLN B C 1
ATOM 6003 O O . GLN B 1 205 ? -55.974 53.390 304.214 1.00 27.68 205 GLN B O 1
ATOM 6009 N N . TRP B 1 206 ? -56.231 51.499 305.396 1.00 21.00 206 TRP B N 1
ATOM 6010 C CA . TRP B 1 206 ? -57.141 52.183 306.310 1.00 27.21 206 TRP B CA 1
ATOM 6011 C C . TRP B 1 206 ? -56.325 53.049 307.267 1.00 28.30 206 TRP B C 1
ATOM 6012 O O . TRP B 1 206 ? -55.149 52.784 307.533 1.00 33.77 206 TRP B O 1
ATOM 6023 N N . ALA B 1 207 ? -56.954 54.112 307.766 1.00 30.74 207 ALA B N 1
ATOM 6024 C CA . ALA B 1 207 ? -56.219 55.099 308.541 1.00 21.96 207 ALA B CA 1
ATOM 6025 C C . ALA B 1 207 ? -55.756 54.548 309.886 1.00 24.95 207 ALA B C 1
ATOM 6026 O O . ALA B 1 207 ? -54.761 55.034 310.434 1.00 21.80 207 ALA B O 1
ATOM 6028 N N . ASP B 1 208 ? -56.430 53.534 310.432 1.00 25.37 208 ASP B N 1
ATOM 6029 C CA . ASP B 1 208 ? -56.004 52.966 311.710 1.00 28.92 208 ASP B CA 1
ATOM 6030 C C . ASP B 1 208 ? -55.057 51.774 311.548 1.00 28.73 208 ASP B C 1
ATOM 6031 O O . ASP B 1 208 ? -54.774 51.075 312.527 1.00 26.05 208 ASP B O 1
ATOM 6036 N N . GLN B 1 209 ? -54.558 51.532 310.342 1.00 25.45 209 GLN B N 1
ATOM 6037 C CA . GLN B 1 209 ? -53.532 50.512 310.156 1.00 24.90 209 GLN B CA 1
ATOM 6038 C C . GLN B 1 209 ? -52.323 50.713 311.073 1.00 25.13 209 GLN B C 1
ATOM 6039 O O . GLN B 1 209 ? -51.796 49.710 311.578 1.00 25.08 209 GLN B O 1
ATOM 6045 N N . PRO B 1 210 ? -51.839 51.934 311.332 1.00 28.50 210 PRO B N 1
ATOM 6046 C CA . PRO B 1 210 ? -50.755 52.104 312.311 1.00 25.51 210 PRO B CA 1
ATOM 6047 C C . PRO B 1 210 ? -51.132 51.786 313.757 1.00 25.31 210 PRO B C 1
ATOM 6048 O O . PRO B 1 210 ? -50.257 51.833 314.631 1.00 26.58 210 PRO B O 1
ATOM 6052 N N . LEU B 1 211 ? -52.390 51.482 314.071 1.00 26.65 211 LEU B N 1
ATOM 6053 C CA . LEU B 1 211 ? -52.734 51.261 315.470 1.00 24.05 211 LEU B CA 1
ATOM 6054 C C . LEU B 1 211 ? -52.075 49.998 315.997 1.00 26.32 211 LEU B C 1
ATOM 6055 O O . LEU B 1 211 ? -51.228 50.058 316.894 1.00 24.53 211 LEU B O 1
ATOM 6060 N N . LEU B 1 212 ? -52.437 48.840 315.436 1.00 28.19 212 LEU B N 1
ATOM 6061 C CA . LEU B 1 212 ? -51.815 47.597 315.889 1.00 27.57 212 LEU B CA 1
ATOM 6062 C C . LEU B 1 212 ? -50.316 47.596 315.627 1.00 19.85 212 LEU B C 1
ATOM 6063 O O . LEU B 1 212 ? -49.554 47.028 316.414 1.00 29.73 212 LEU B O 1
ATOM 6068 N N . ASN B 1 213 ? -49.869 48.230 314.541 1.00 20.02 213 ASN B N 1
ATOM 6069 C CA . ASN B 1 213 ? -48.444 48.219 314.223 1.00 23.52 213 ASN B CA 1
ATOM 6070 C C . ASN B 1 213 ? -47.646 48.880 315.339 1.00 22.05 213 ASN B C 1
ATOM 6071 O O . ASN B 1 213 ? -46.563 48.412 315.714 1.00 20.44 213 ASN B O 1
ATOM 6076 N N . GLN B 1 214 ? -48.192 49.954 315.898 1.00 21.85 214 GLN B N 1
ATOM 6077 C CA . GLN B 1 214 ? -47.640 50.551 317.104 1.00 22.40 214 GLN B CA 1
ATOM 6078 C C . GLN B 1 214 ? -47.738 49.610 318.305 1.00 21.61 214 GLN B C 1
ATOM 6079 O O . GLN B 1 214 ? -46.772 49.475 319.067 1.00 25.04 214 GLN B O 1
ATOM 6085 N N . ALA B 1 215 ? -48.885 48.944 318.484 1.00 20.33 215 ALA B N 1
ATOM 6086 C CA . ALA B 1 215 ? -49.078 48.069 319.640 1.00 20.15 215 ALA B CA 1
ATOM 6087 C C . ALA B 1 215 ? -48.229 46.805 319.565 1.00 34.01 215 ALA B C 1
ATOM 6088 O O . ALA B 1 215 ? -47.786 46.310 320.606 1.00 37.63 215 ALA B O 1
ATOM 6090 N N . TRP B 1 216 ? -47.992 46.259 318.367 1.00 28.45 216 TRP B N 1
ATOM 6091 C CA . TRP B 1 216 ? -47.120 45.087 318.275 1.00 28.69 216 TRP B CA 1
ATOM 6092 C C . TRP B 1 216 ? -45.710 45.431 318.731 1.00 32.48 216 TRP B C 1
ATOM 6093 O O . TRP B 1 216 ? -45.042 44.633 319.406 1.00 33.42 216 TRP B O 1
ATOM 6104 N N . GLN B 1 217 ? -45.238 46.621 318.368 1.00 31.08 217 GLN B N 1
ATOM 6105 C CA . GLN B 1 217 ? -43.896 47.004 318.773 1.00 29.85 217 GLN B CA 1
ATOM 6106 C C . GLN B 1 217 ? -43.812 47.174 320.274 1.00 28.46 217 GLN B C 1
ATOM 6107 O O . GLN B 1 217 ? -42.771 46.886 320.871 1.00 29.63 217 GLN B O 1
ATOM 6113 N N . GLU B 1 218 ? -44.915 47.581 320.900 1.00 26.48 218 GLU B N 1
ATOM 6114 C CA . GLU B 1 218 ? -44.914 47.772 322.336 1.00 20.84 218 GLU B CA 1
ATOM 6115 C C . GLU B 1 218 ? -44.891 46.454 323.097 1.00 25.48 218 GLU B C 1
ATOM 6116 O O . GLU B 1 218 ? -44.592 46.451 324.289 1.00 36.33 218 GLU B O 1
ATOM 6122 N N . MET B 1 219 ? -45.202 45.344 322.447 1.00 20.37 219 MET B N 1
ATOM 6123 C CA . MET B 1 219 ? -44.879 44.030 322.975 1.00 20.28 219 MET B CA 1
ATOM 6124 C C . MET B 1 219 ? -43.496 43.525 322.565 1.00 25.23 219 MET B C 1
ATOM 6125 O O . MET B 1 219 ? -43.158 42.373 322.862 1.00 24.94 219 MET B O 1
ATOM 6130 N N . GLY B 1 220 ? -42.676 44.352 321.931 1.00 20.70 220 GLY B N 1
ATOM 6131 C CA . GLY B 1 220 ? -41.353 43.919 321.582 1.00 20.91 220 GLY B CA 1
ATOM 6132 C C . GLY B 1 220 ? -41.260 43.156 320.292 1.00 25.75 220 GLY B C 1
ATOM 6133 O O . GLY B 1 220 ? -40.161 42.726 319.936 1.00 43.87 220 GLY B O 1
ATOM 6134 N N . ILE B 1 221 ? -42.375 42.926 319.606 1.00 22.54 221 ILE B N 1
ATOM 6135 C CA . ILE B 1 221 ? -42.336 42.390 318.253 1.00 25.46 221 ILE B CA 1
ATOM 6136 C C . ILE B 1 221 ? -41.694 43.434 317.349 1.00 25.59 221 ILE B C 1
ATOM 6137 O O . ILE B 1 221 ? -42.165 44.575 317.275 1.00 25.77 221 ILE B O 1
ATOM 6142 N N . ASN B 1 222 ? -40.619 43.045 316.649 1.00 23.27 222 ASN B N 1
ATOM 6143 C CA . ASN B 1 222 ? -39.808 44.056 315.985 1.00 22.07 222 ASN B CA 1
ATOM 6144 C C . ASN B 1 222 ? -40.183 44.192 314.516 1.00 24.06 222 ASN B C 1
ATOM 6145 O O . ASN B 1 222 ? -40.571 43.211 313.874 1.00 20.42 222 ASN B O 1
ATOM 6150 N N . PRO B 1 223 ? -40.100 45.400 313.958 1.00 25.14 223 PRO B N 1
ATOM 6151 C CA . PRO B 1 223 ? -40.397 45.562 312.533 1.00 20.80 223 PRO B CA 1
ATOM 6152 C C . PRO B 1 223 ? -39.394 44.806 311.684 1.00 20.82 223 PRO B C 1
ATOM 6153 O O . PRO B 1 223 ? -38.219 44.705 312.027 1.00 24.25 223 PRO B O 1
ATOM 6157 N N . VAL B 1 224 ? -39.874 44.240 310.582 1.00 20.56 224 VAL B N 1
ATOM 6158 C CA . VAL B 1 224 ? -39.018 43.578 309.608 1.00 32.69 224 VAL B CA 1
ATOM 6159 C C . VAL B 1 224 ? -39.102 44.350 308.302 1.00 27.47 224 VAL B C 1
ATOM 6160 O O . VAL B 1 224 ? -40.202 44.681 307.861 1.00 20.45 224 VAL B O 1
ATOM 6164 N N . THR B 1 225 ? -37.944 44.640 307.688 1.00 31.36 225 THR B N 1
ATOM 6165 C CA . THR B 1 225 ? -37.947 45.348 306.404 1.00 21.01 225 THR B CA 1
ATOM 6166 C C . THR B 1 225 ? -38.569 44.495 305.309 1.00 28.05 225 THR B C 1
ATOM 6167 O O . THR B 1 225 ? -39.578 44.869 304.709 1.00 28.45 225 THR B O 1
ATOM 6171 N N . GLU B 1 226 ? -37.986 43.345 305.011 1.00 23.25 226 GLU B N 1
ATOM 6172 C CA . GLU B 1 226 ? -38.567 42.514 303.969 1.00 22.05 226 GLU B CA 1
ATOM 6173 C C . GLU B 1 226 ? -38.800 41.123 304.530 1.00 23.80 226 GLU B C 1
ATOM 6174 O O . GLU B 1 226 ? -37.886 40.535 305.114 1.00 33.89 226 GLU B O 1
ATOM 6180 N N . CYS B 1 227 ? -40.024 40.605 304.361 1.00 19.63 227 CYS B N 1
ATOM 6181 C CA . CYS B 1 227 ? -40.408 39.281 304.846 1.00 19.40 227 CYS B CA 1
ATOM 6182 C C . CYS B 1 227 ? -40.551 38.230 303.765 1.00 26.78 227 CYS B C 1
ATOM 6183 O O . CYS B 1 227 ? -40.864 37.080 304.087 1.00 25.48 227 CYS B O 1
ATOM 6186 N N . ALA B 1 228 ? -40.316 38.562 302.506 1.00 23.29 228 ALA B N 1
ATOM 6187 C CA . ALA B 1 228 ? -40.349 37.536 301.479 1.00 19.05 228 ALA B CA 1
ATOM 6188 C C . ALA B 1 228 ? -38.968 36.966 301.186 1.00 22.13 228 ALA B C 1
ATOM 6189 O O . ALA B 1 228 ? -38.854 36.050 300.374 1.00 28.45 228 ALA B O 1
ATOM 6191 N N . GLY B 1 229 ? -37.920 37.473 301.829 1.00 19.49 229 GLY B N 1
ATOM 6192 C CA . GLY B 1 229 ? -36.579 36.992 301.565 1.00 19.69 229 GLY B CA 1
ATOM 6193 C C . GLY B 1 229 ? -36.098 35.893 302.496 1.00 25.04 229 GLY B C 1
ATOM 6194 O O . GLY B 1 229 ? -34.888 35.727 302.705 1.00 24.61 229 GLY B O 1
ATOM 6195 N N . GLY B 1 230 ? -37.031 35.127 303.064 1.00 23.29 230 GLY B N 1
ATOM 6196 C CA . GLY B 1 230 ? -36.683 34.022 303.921 1.00 21.53 230 GLY B CA 1
ATOM 6197 C C . GLY B 1 230 ? -36.649 34.330 305.401 1.00 22.10 230 GLY B C 1
ATOM 6198 O O . GLY B 1 230 ? -36.733 33.399 306.203 1.00 28.16 230 GLY B O 1
ATOM 6199 N N . ASP B 1 231 ? -36.519 35.596 305.795 1.00 23.40 231 ASP B N 1
ATOM 6200 C CA . ASP B 1 231 ? -36.542 35.982 307.204 1.00 21.02 231 ASP B CA 1
ATOM 6201 C C . ASP B 1 231 ? -37.811 36.772 307.499 1.00 25.12 231 ASP B C 1
ATOM 6202 O O . ASP B 1 231 ? -38.016 37.862 306.954 1.00 27.80 231 ASP B O 1
ATOM 6207 N N . LYS B 1 232 ? -38.650 36.234 308.377 1.00 19.66 232 LYS B N 1
ATOM 6208 C CA . LYS B 1 232 ? -40.014 36.706 308.477 1.00 19.43 232 LYS B CA 1
ATOM 6209 C C . LYS B 1 232 ? -40.493 36.941 309.914 1.00 31.55 232 LYS B C 1
ATOM 6210 O O . LYS B 1 232 ? -41.557 37.542 310.096 1.00 33.49 232 LYS B O 1
ATOM 6216 N N . GLU B 1 233 ? -39.726 36.545 310.930 1.00 19.66 233 GLU B N 1
ATOM 6217 C CA . GLU B 1 233 ? -40.157 36.659 312.321 1.00 19.70 233 GLU B CA 1
ATOM 6218 C C . GLU B 1 233 ? -40.162 38.128 312.753 1.00 19.83 233 GLU B C 1
ATOM 6219 O O . GLU B 1 233 ? -39.136 38.806 312.665 1.00 34.44 233 GLU B O 1
ATOM 6225 N N . GLY B 1 234 ? -41.321 38.626 313.214 1.00 19.68 234 GLY B N 1
ATOM 6226 C CA . GLY B 1 234 ? -41.534 40.019 313.560 1.00 19.79 234 GLY B CA 1
ATOM 6227 C C . GLY B 1 234 ? -42.825 40.576 312.953 1.00 19.58 234 GLY B C 1
ATOM 6228 O O . GLY B 1 234 ? -43.788 39.843 312.710 1.00 21.43 234 GLY B O 1
ATOM 6229 N N . VAL B 1 235 ? -42.849 41.893 312.733 1.00 27.76 235 VAL B N 1
ATOM 6230 C CA . VAL B 1 235 ? -43.971 42.589 312.096 1.00 20.37 235 VAL B CA 1
ATOM 6231 C C . VAL B 1 235 ? -43.699 42.707 310.598 1.00 21.92 235 VAL B C 1
ATOM 6232 O O . VAL B 1 235 ? -42.700 43.305 310.183 1.00 19.84 235 VAL B O 1
ATOM 6236 N N . CYS B 1 236 ? -44.613 42.185 309.784 1.00 23.04 236 CYS B N 1
ATOM 6237 C CA . CYS B 1 236 ? -44.380 42.027 308.359 1.00 22.35 236 CYS B CA 1
ATOM 6238 C C . CYS B 1 236 ? -45.382 42.828 307.554 1.00 23.43 236 CYS B C 1
ATOM 6239 O O . CYS B 1 236 ? -46.582 42.801 307.843 1.00 24.58 236 CYS B O 1
ATOM 6242 N N . TRP B 1 237 ? -44.875 43.538 306.553 1.00 23.29 237 TRP B N 1
ATOM 6243 C CA . TRP B 1 237 ? -45.673 43.922 305.406 1.00 19.44 237 TRP B CA 1
ATOM 6244 C C . TRP B 1 237 ? -45.768 42.732 304.467 1.00 19.20 237 TRP B C 1
ATOM 6245 O O . TRP B 1 237 ? -44.766 42.077 304.185 1.00 24.04 237 TRP B O 1
ATOM 6256 N N . VAL B 1 238 ? -46.964 42.482 303.954 1.00 19.05 238 VAL B N 1
ATOM 6257 C CA . VAL B 1 238 ? -47.196 41.423 302.978 1.00 18.85 238 VAL B CA 1
ATOM 6258 C C . VAL B 1 238 ? -47.902 42.015 301.760 1.00 23.88 238 VAL B C 1
ATOM 6259 O O . VAL B 1 238 ? -48.902 42.722 301.925 1.00 22.91 238 VAL B O 1
ATOM 6263 N N . PRO B 1 239 ? -47.422 41.782 300.537 1.00 20.25 239 PRO B N 1
ATOM 6264 C CA . PRO B 1 239 ? -48.048 42.392 299.355 1.00 22.10 239 PRO B CA 1
ATOM 6265 C C . PRO B 1 239 ? -49.291 41.629 298.903 1.00 26.60 239 PRO B C 1
ATOM 6266 O O . PRO B 1 239 ? -49.652 40.583 299.445 1.00 28.90 239 PRO B O 1
ATOM 6270 N N . ALA B 1 240 ? -49.956 42.184 297.888 1.00 24.10 240 ALA B N 1
ATOM 6271 C CA . ALA B 1 240 ? -51.172 41.595 297.342 1.00 23.54 240 ALA B CA 1
ATOM 6272 C C . ALA B 1 240 ? -50.942 41.041 295.939 1.00 26.99 240 ALA B C 1
ATOM 6273 O O . ALA B 1 240 ? -50.154 41.569 295.151 1.00 28.37 240 ALA B O 1
ATOM 6275 N N . SER B 1 241 ? -51.673 39.967 295.652 1.00 29.65 241 SER B N 1
ATOM 6276 C CA . SER B 1 241 ? -51.722 39.268 294.366 1.00 25.01 241 SER B CA 1
ATOM 6277 C C . SER B 1 241 ? -52.438 40.107 293.316 1.00 23.59 241 SER B C 1
ATOM 6278 O O . SER B 1 241 ? -53.514 39.744 292.847 1.00 18.84 241 SER B O 1
ATOM 6281 N N . GLN B 1 242 ? -51.860 41.244 292.961 1.00 18.99 242 GLN B N 1
ATOM 6282 C CA . GLN B 1 242 ? -52.633 42.132 292.096 1.00 23.58 242 GLN B CA 1
ATOM 6283 C C . GLN B 1 242 ? -51.722 43.065 291.322 1.00 24.22 242 GLN B C 1
ATOM 6284 O O . GLN B 1 242 ? -50.566 43.294 291.685 1.00 25.70 242 GLN B O 1
ATOM 6290 N N . HIS B 1 243 ? -52.290 43.613 290.244 1.00 23.13 243 HIS B N 1
ATOM 6291 C CA . HIS B 1 243 ? -51.535 44.383 289.277 1.00 19.88 243 HIS B CA 1
ATOM 6292 C C . HIS B 1 243 ? -51.126 45.726 289.881 1.00 20.16 243 HIS B C 1
ATOM 6293 O O . HIS B 1 243 ? -51.922 46.362 290.583 1.00 20.33 243 HIS B O 1
ATOM 6300 N N . PRO B 1 244 ? -49.898 46.190 289.624 1.00 20.27 244 PRO B N 1
ATOM 6301 C CA . PRO B 1 244 ? -49.425 47.398 290.319 1.00 21.60 244 PRO B CA 1
ATOM 6302 C C . PRO B 1 244 ? -50.218 48.640 289.957 1.00 25.98 244 PRO B C 1
ATOM 6303 O O . PRO B 1 244 ? -50.365 49.526 290.812 1.00 21.20 244 PRO B O 1
ATOM 6307 N N . VAL B 1 245 ? -50.731 48.728 288.729 1.00 24.11 245 VAL B N 1
ATOM 6308 C CA . VAL B 1 245 ? -51.379 49.948 288.249 1.00 23.10 245 VAL B CA 1
ATOM 6309 C C . VAL B 1 245 ? -52.874 49.894 288.457 1.00 25.09 245 VAL B C 1
ATOM 6310 O O . VAL B 1 245 ? -53.465 50.824 289.009 1.00 28.34 245 VAL B O 1
ATOM 6314 N N . THR B 1 246 ? -53.506 48.816 288.003 1.00 23.50 246 THR B N 1
ATOM 6315 C CA . THR B 1 246 ? -54.959 48.730 288.051 1.00 25.29 246 THR B CA 1
ATOM 6316 C C . THR B 1 246 ? -55.508 48.061 289.305 1.00 21.22 246 THR B C 1
ATOM 6317 O O . THR B 1 246 ? -56.719 48.114 289.519 1.00 21.77 246 THR B O 1
ATOM 6321 N N . ALA B 1 247 ? -54.667 47.445 290.133 1.00 20.87 247 ALA B N 1
ATOM 6322 C CA . ALA B 1 247 ? -55.085 46.700 291.319 1.00 20.59 247 ALA B CA 1
ATOM 6323 C C . ALA B 1 247 ? -56.027 45.539 290.982 1.00 24.59 247 ALA B C 1
ATOM 6324 O O . ALA B 1 247 ? -56.695 45.011 291.876 1.00 26.74 247 ALA B O 1
ATOM 6326 N N . ARG B 1 248 ? -56.127 45.138 289.713 1.00 22.41 248 ARG B N 1
ATOM 6327 C CA . ARG B 1 248 ? -56.926 43.968 289.376 1.00 20.28 248 ARG B CA 1
ATOM 6328 C C . ARG B 1 248 ? -56.210 42.699 289.839 1.00 20.65 248 ARG B C 1
ATOM 6329 O O . ARG B 1 248 ? -54.977 42.607 289.796 1.00 19.70 248 ARG B O 1
ATOM 6337 N N . ARG B 1 249 ? -56.991 41.723 290.302 1.00 19.72 249 ARG B N 1
ATOM 6338 C CA . ARG B 1 249 ? -56.414 40.497 290.835 1.00 19.38 249 ARG B CA 1
ATOM 6339 C C . ARG B 1 249 ? -55.526 39.823 289.808 1.00 20.97 249 ARG B C 1
ATOM 6340 O O . ARG B 1 249 ? -55.886 39.714 288.635 1.00 26.10 249 ARG B O 1
ATOM 6348 N N . SER B 1 250 ? -54.360 39.366 290.263 1.00 20.52 250 SER B N 1
ATOM 6349 C CA . SER B 1 250 ? -53.425 38.602 289.452 1.00 18.83 250 SER B CA 1
ATOM 6350 C C . SER B 1 250 ? -53.530 37.135 289.862 1.00 24.80 250 SER B C 1
ATOM 6351 O O . SER B 1 250 ? -53.440 36.807 291.049 1.00 24.92 250 SER B O 1
ATOM 6354 N N . HIS B 1 251 ? -53.757 36.258 288.890 1.00 18.57 251 HIS B N 1
ATOM 6355 C CA . HIS B 1 251 ? -53.951 34.845 289.182 1.00 18.42 251 HIS B CA 1
ATOM 6356 C C . HIS B 1 251 ? -53.455 34.028 288.005 1.00 22.57 251 HIS B C 1
ATOM 6357 O O . HIS B 1 251 ? -53.213 34.558 286.922 1.00 18.42 251 HIS B O 1
ATOM 6364 N N . ALA B 1 252 ? -53.252 32.753 288.233 1.00 25.91 252 ALA B N 1
ATOM 6365 C CA . ALA B 1 252 ? -52.697 31.862 287.257 1.00 23.19 252 ALA B CA 1
ATOM 6366 C C . ALA B 1 252 ? -53.395 31.840 285.926 1.00 23.94 252 ALA B C 1
ATOM 6367 O O . ALA B 1 252 ? -52.774 31.675 284.919 1.00 24.43 252 ALA B O 1
ATOM 6369 N N . GLY B 1 253 ? -54.688 32.096 285.922 1.00 25.62 253 GLY B N 1
ATOM 6370 C CA . GLY B 1 253 ? -55.498 32.151 284.724 1.00 18.62 253 GLY B CA 1
ATOM 6371 C C . GLY B 1 253 ? -55.133 33.229 283.742 1.00 23.78 253 GLY B C 1
ATOM 6372 O O . GLY B 1 253 ? -55.388 33.096 282.585 1.00 20.33 253 GLY B O 1
ATOM 6373 N N . LEU B 1 254 ? -54.563 34.309 284.233 1.00 18.68 254 LEU B N 1
ATOM 6374 C CA . LEU B 1 254 ? -54.084 35.373 283.428 1.00 23.26 254 LEU B CA 1
ATOM 6375 C C . LEU B 1 254 ? -52.604 35.193 283.162 1.00 27.30 254 LEU B C 1
ATOM 6376 O O . LEU B 1 254 ? -52.209 34.848 282.100 1.00 26.16 254 LEU B O 1
ATOM 6381 N N . GLY B 1 255 ? -51.802 35.421 284.175 1.00 23.63 255 GLY B N 1
ATOM 6382 C CA . GLY B 1 255 ? -50.372 35.323 284.127 1.00 19.87 255 GLY B CA 1
ATOM 6383 C C . GLY B 1 255 ? -49.746 34.050 283.640 1.00 25.94 255 GLY B C 1
ATOM 6384 O O . GLY B 1 255 ? -48.686 34.088 283.171 1.00 27.26 255 GLY B O 1
ATOM 6385 N N . HIS B 1 256 ? -50.383 32.914 283.793 1.00 25.72 256 HIS B N 1
ATOM 6386 C CA . HIS B 1 256 ? -49.807 31.704 283.279 1.00 23.41 256 HIS B CA 1
ATOM 6387 C C . HIS B 1 256 ? -50.665 31.101 282.164 1.00 22.41 256 HIS B C 1
ATOM 6388 O O . HIS B 1 256 ? -50.377 30.063 281.699 1.00 26.59 256 HIS B O 1
ATOM 6395 N N . TYR B 1 257 ? -51.728 31.766 281.762 1.00 20.41 257 TYR B N 1
ATOM 6396 C CA . TYR B 1 257 ? -52.538 31.293 280.660 1.00 19.55 257 TYR B CA 1
ATOM 6397 C C . TYR B 1 257 ? -52.928 32.314 279.597 1.00 22.75 257 TYR B C 1
ATOM 6398 O O . TYR B 1 257 ? -52.385 32.323 278.562 1.00 27.27 257 TYR B O 1
ATOM 6407 N N . ALA B 1 258 ? -53.857 33.189 279.893 1.00 26.83 258 ALA B N 1
ATOM 6408 C CA . ALA B 1 258 ? -54.361 34.178 278.981 1.00 26.30 258 ALA B CA 1
ATOM 6409 C C . ALA B 1 258 ? -53.371 35.140 278.455 1.00 27.11 258 ALA B C 1
ATOM 6410 O O . ALA B 1 258 ? -53.451 35.532 277.334 1.00 35.62 258 ALA B O 1
ATOM 6412 N N . ASP B 1 259 ? -52.426 35.527 279.278 1.00 20.16 259 ASP B N 1
ATOM 6413 C CA . ASP B 1 259 ? -51.409 36.473 278.924 1.00 23.02 259 ASP B CA 1
ATOM 6414 C C . ASP B 1 259 ? -50.350 35.959 278.001 1.00 29.00 259 ASP B C 1
ATOM 6415 O O . ASP B 1 259 ? -49.638 36.712 277.442 1.00 41.16 259 ASP B O 1
ATOM 6420 N N . VAL B 1 260 ? -50.231 34.664 277.865 1.00 27.15 260 VAL B N 1
ATOM 6421 C CA . VAL B 1 260 ? -49.266 34.041 277.032 1.00 20.03 260 VAL B CA 1
ATOM 6422 C C . VAL B 1 260 ? -49.854 33.576 275.719 1.00 26.34 260 VAL B C 1
ATOM 6423 O O . VAL B 1 260 ? -49.142 33.053 274.906 1.00 28.73 260 VAL B O 1
ATOM 6427 N N . LEU B 1 261 ? -51.164 33.736 275.529 1.00 28.69 261 LEU B N 1
ATOM 6428 C CA . LEU B 1 261 ? -51.765 33.374 274.251 1.00 23.97 261 LEU B CA 1
ATOM 6429 C C . LEU B 1 261 ? -51.566 34.497 273.239 1.00 25.28 261 LEU B C 1
ATOM 6430 O O . LEU B 1 261 ? -51.408 35.659 273.617 1.00 33.22 261 LEU B O 1
ATOM 6435 N N . PRO B 1 262 ? -51.510 34.169 271.944 1.00 26.69 262 PRO B N 1
ATOM 6436 C CA . PRO B 1 262 ? -51.556 32.803 271.416 1.00 21.62 262 PRO B CA 1
ATOM 6437 C C . PRO B 1 262 ? -50.243 32.027 271.612 1.00 23.45 262 PRO B C 1
ATOM 6438 O O . PRO B 1 262 ? -49.149 32.598 271.552 1.00 18.72 262 PRO B O 1
ATOM 6442 N N . ARG B 1 263 ? -50.378 30.727 271.874 1.00 29.35 263 ARG B N 1
ATOM 6443 C CA . ARG B 1 263 ? -49.251 29.799 271.928 1.00 29.52 263 ARG B CA 1
ATOM 6444 C C . ARG B 1 263 ? -49.742 28.476 271.375 1.00 30.80 263 ARG B C 1
ATOM 6445 O O . ARG B 1 263 ? -50.632 27.857 271.968 1.00 37.00 263 ARG B O 1
ATOM 6453 N N . ALA B 1 264 ? -49.160 28.046 270.249 1.00 23.70 264 ALA B N 1
ATOM 6454 C CA . ALA B 1 264 ? -49.817 27.037 269.426 1.00 20.44 264 ALA B CA 1
ATOM 6455 C C . ALA B 1 264 ? -49.887 25.685 270.121 1.00 22.73 264 ALA B C 1
ATOM 6456 O O . ALA B 1 264 ? -50.823 24.918 269.878 1.00 26.62 264 ALA B O 1
ATOM 6458 N N . ASN B 1 265 ? -48.933 25.383 270.998 1.00 21.36 265 ASN B N 1
ATOM 6459 C CA . ASN B 1 265 ? -48.856 24.085 271.647 1.00 20.44 265 ASN B CA 1
ATOM 6460 C C . ASN B 1 265 ? -49.487 24.094 273.030 1.00 29.19 265 ASN B C 1
ATOM 6461 O O . ASN B 1 265 ? -49.318 23.133 273.789 1.00 34.44 265 ASN B O 1
ATOM 6466 N N . TYR B 1 266 ? -50.224 25.148 273.362 1.00 29.47 266 TYR B N 1
ATOM 6467 C CA . TYR B 1 266 ? -50.784 25.352 274.691 1.00 29.27 266 TYR B CA 1
ATOM 6468 C C . TYR B 1 266 ? -52.299 25.234 274.565 1.00 22.98 266 TYR B C 1
ATOM 6469 O O . TYR B 1 266 ? -53.000 26.214 274.318 1.00 27.85 266 TYR B O 1
ATOM 6478 N N . ASP B 1 267 ? -52.803 24.027 274.767 1.00 18.54 267 ASP B N 1
ATOM 6479 C CA . ASP B 1 267 ? -54.230 23.767 274.696 1.00 19.83 267 ASP B CA 1
ATOM 6480 C C . ASP B 1 267 ? -54.848 23.669 276.083 1.00 20.60 267 ASP B C 1
ATOM 6481 O O . ASP B 1 267 ? -54.254 23.097 277.000 1.00 22.47 267 ASP B O 1
ATOM 6486 N N . LEU B 1 268 ? -56.071 24.187 276.215 1.00 19.88 268 LEU B N 1
ATOM 6487 C CA . LEU B 1 268 ? -56.829 24.098 277.460 1.00 21.57 268 LEU B CA 1
ATOM 6488 C C . LEU B 1 268 ? -58.231 23.614 277.146 1.00 22.28 268 LEU B C 1
ATOM 6489 O O . LEU B 1 268 ? -58.936 24.228 276.342 1.00 27.12 268 LEU B O 1
ATOM 6494 N N . LEU B 1 269 ? -58.637 22.533 277.793 1.00 22.68 269 LEU B N 1
ATOM 6495 C CA . LEU B 1 269 ? -60.003 22.037 277.718 1.00 19.97 269 LEU B CA 1
ATOM 6496 C C . LEU B 1 269 ? -60.727 22.373 279.025 1.00 29.54 269 LEU B C 1
ATOM 6497 O O . LEU B 1 269 ? -60.244 22.028 280.113 1.00 28.02 269 LEU B O 1
ATOM 6502 N N . VAL B 1 270 ? -61.863 23.062 278.922 1.00 22.59 270 VAL B N 1
ATOM 6503 C CA . VAL B 1 270 ? -62.620 23.493 280.094 1.00 20.42 270 VAL B CA 1
ATOM 6504 C C . VAL B 1 270 ? -63.856 22.617 280.290 1.00 26.15 270 VAL B C 1
ATOM 6505 O O . VAL B 1 270 ? -64.274 21.877 279.402 1.00 31.39 270 VAL B O 1
ATOM 6509 N N . GLN B 1 271 ? -64.458 22.716 281.477 1.00 21.28 271 GLN B N 1
ATOM 6510 C CA . GLN B 1 271 ? -65.635 21.943 281.868 1.00 24.00 271 GLN B CA 1
ATOM 6511 C C . GLN B 1 271 ? -65.461 20.456 281.588 1.00 31.56 271 GLN B C 1
ATOM 6512 O O . GLN B 1 271 ? -66.381 19.763 281.147 1.00 34.63 271 GLN B O 1
ATOM 6518 N N . HIS B 1 272 ? -64.281 19.950 281.920 1.00 33.30 272 HIS B N 1
ATOM 6519 C CA . HIS B 1 272 ? -64.003 18.526 281.894 1.00 34.14 272 HIS B CA 1
ATOM 6520 C C . HIS B 1 272 ? -63.417 18.129 283.234 1.00 30.23 272 HIS B C 1
ATOM 6521 O O . HIS B 1 272 ? -62.475 18.763 283.716 1.00 27.89 272 HIS B O 1
ATOM 6528 N N . GLN B 1 273 ? -63.988 17.100 283.839 1.00 30.98 273 GLN B N 1
ATOM 6529 C CA . GLN B 1 273 ? -63.442 16.523 285.054 1.00 34.36 273 GLN B CA 1
ATOM 6530 C C . GLN B 1 273 ? -62.582 15.324 284.681 1.00 33.75 273 GLN B C 1
ATOM 6531 O O . GLN B 1 273 ? -63.093 14.342 284.121 1.00 32.97 273 GLN B O 1
ATOM 6537 N N . VAL B 1 274 ? -61.278 15.418 284.962 1.00 27.44 274 VAL B N 1
ATOM 6538 C CA . VAL B 1 274 ? -60.413 14.250 284.848 1.00 21.86 274 VAL B CA 1
ATOM 6539 C C . VAL B 1 274 ? -60.874 13.234 285.875 1.00 31.43 274 VAL B C 1
ATOM 6540 O O . VAL B 1 274 ? -60.894 13.522 287.079 1.00 34.20 274 VAL B O 1
ATOM 6544 N N . VAL B 1 275 ? -61.288 12.052 285.404 1.00 34.51 275 VAL B N 1
ATOM 6545 C CA . VAL B 1 275 ? -61.796 11.031 286.313 1.00 29.91 275 VAL B CA 1
ATOM 6546 C C . VAL B 1 275 ? -60.650 10.269 286.959 1.00 31.08 275 VAL B C 1
ATOM 6547 O O . VAL B 1 275 ? -60.663 10.023 288.172 1.00 29.65 275 VAL B O 1
ATOM 6551 N N . ARG B 1 276 ? -59.646 9.890 286.167 1.00 31.86 276 ARG B N 1
ATOM 6552 C CA . ARG B 1 276 ? -58.510 9.111 286.650 1.00 36.10 276 ARG B CA 1
ATOM 6553 C C . ARG B 1 276 ? -57.465 9.027 285.544 1.00 35.61 276 ARG B C 1
ATOM 6554 O O . ARG B 1 276 ? -57.723 9.366 284.386 1.00 37.29 276 ARG B O 1
ATOM 6562 N N . VAL B 1 277 ? -56.269 8.587 285.925 1.00 32.17 277 VAL B N 1
ATOM 6563 C CA . VAL B 1 277 ? -55.278 8.103 284.976 1.00 27.53 277 VAL B CA 1
ATOM 6564 C C . VAL B 1 277 ? -55.347 6.582 284.986 1.00 34.50 277 VAL B C 1
ATOM 6565 O O . VAL B 1 277 ? -55.728 5.965 285.988 1.00 31.72 277 VAL B O 1
ATOM 6569 N N . VAL B 1 278 ? -55.028 5.962 283.849 1.00 35.29 278 VAL B N 1
ATOM 6570 C CA . VAL B 1 278 ? -55.088 4.509 283.713 1.00 29.15 278 VAL B CA 1
ATOM 6571 C C . VAL B 1 278 ? -53.800 4.025 283.069 1.00 31.36 278 VAL B C 1
ATOM 6572 O O . VAL B 1 278 ? -53.341 4.592 282.071 1.00 35.39 278 VAL B O 1
ATOM 6576 N N . PHE B 1 279 ? -53.206 2.991 283.659 1.00 33.95 279 PHE B N 1
ATOM 6577 C CA . PHE B 1 279 ? -52.031 2.336 283.109 1.00 32.15 279 PHE B CA 1
ATOM 6578 C C . PHE B 1 279 ? -52.470 1.016 282.490 1.00 38.70 279 PHE B C 1
ATOM 6579 O O . PHE B 1 279 ? -52.665 0.031 283.219 1.00 42.41 279 PHE B O 1
ATOM 6587 N N . PRO B 1 280 ? -52.650 0.938 281.171 1.00 37.15 280 PRO B N 1
ATOM 6588 C CA . PRO B 1 280 ? -53.071 -0.338 280.572 1.00 34.69 280 PRO B CA 1
ATOM 6589 C C . PRO B 1 280 ? -52.078 -1.453 280.818 1.00 38.66 280 PRO B C 1
ATOM 6590 O O . PRO B 1 280 ? -52.466 -2.609 281.034 1.00 48.97 280 PRO B O 1
ATOM 6594 N N . ASN B 1 281 ? -50.791 -1.131 280.778 1.00 40.44 281 ASN B N 1
ATOM 6595 C CA . ASN B 1 281 ? -49.724 -2.079 281.052 1.00 43.87 281 ASN B CA 1
ATOM 6596 C C . ASN B 1 281 ? -49.178 -1.936 282.463 1.00 37.71 281 ASN B C 1
ATOM 6597 O O . ASN B 1 281 ? -48.012 -2.264 282.700 1.00 38.31 281 ASN B O 1
ATOM 6602 N N . GLY B 1 282 ? -49.980 -1.427 283.395 1.00 33.14 282 GLY B N 1
ATOM 6603 C CA . GLY B 1 282 ? -49.540 -1.255 284.759 1.00 34.28 282 GLY B CA 1
ATOM 6604 C C . GLY B 1 282 ? -48.633 -0.056 284.969 1.00 34.19 282 GLY B C 1
ATOM 6605 O O . GLY B 1 282 ? -48.014 0.469 284.032 1.00 26.86 282 GLY B O 1
ATOM 6606 N N . PRO B 1 283 ? -48.519 0.376 286.233 1.00 35.18 283 PRO B N 1
ATOM 6607 C CA . PRO B 1 283 ? -47.892 1.678 286.531 1.00 32.00 283 PRO B CA 1
ATOM 6608 C C . PRO B 1 283 ? -46.427 1.778 286.180 1.00 32.42 283 PRO B C 1
ATOM 6609 O O . PRO B 1 283 ? -45.907 2.900 286.152 1.00 38.63 283 PRO B O 1
ATOM 6613 N N . SER B 1 284 ? -45.734 0.663 285.937 1.00 31.66 284 SER B N 1
ATOM 6614 C CA . SER B 1 284 ? -44.321 0.732 285.581 1.00 33.94 284 SER B CA 1
ATOM 6615 C C . SER B 1 284 ? -44.109 0.985 284.102 1.00 36.86 284 SER B C 1
ATOM 6616 O O . SER B 1 284 ? -42.974 1.258 283.693 1.00 39.42 284 SER B O 1
ATOM 6619 N N . HIS B 1 285 ? -45.174 0.911 283.305 1.00 38.83 285 HIS B N 1
ATOM 6620 C CA . HIS B 1 285 ? -45.140 1.253 281.884 1.00 44.82 285 HIS B CA 1
ATOM 6621 C C . HIS B 1 285 ? -46.112 2.406 281.663 1.00 37.45 285 HIS B C 1
ATOM 6622 O O . HIS B 1 285 ? -47.337 2.214 281.604 1.00 30.63 285 HIS B O 1
ATOM 6629 N N . GLY B 1 286 ? -45.534 3.603 281.566 1.00 34.63 286 GLY B N 1
ATOM 6630 C CA . GLY B 1 286 ? -46.270 4.831 281.436 1.00 33.53 286 GLY B CA 1
ATOM 6631 C C . GLY B 1 286 ? -45.753 5.643 280.270 1.00 36.44 286 GLY B C 1
ATOM 6632 O O . GLY B 1 286 ? -44.900 5.185 279.500 1.00 37.39 286 GLY B O 1
ATOM 6633 N N . PRO B 1 287 ? -46.262 6.875 280.112 1.00 34.04 287 PRO B N 1
ATOM 6634 C CA . PRO B 1 287 ? -47.223 7.533 281.002 1.00 27.43 287 PRO B CA 1
ATOM 6635 C C . PRO B 1 287 ? -48.619 6.952 280.853 1.00 26.85 287 PRO B C 1
ATOM 6636 O O . PRO B 1 287 ? -48.888 6.335 279.837 1.00 31.44 287 PRO B O 1
ATOM 6640 N N . PRO B 1 288 ? -49.489 7.142 281.840 1.00 27.37 288 PRO B N 1
ATOM 6641 C CA . PRO B 1 288 ? -50.853 6.601 281.741 1.00 26.81 288 PRO B CA 1
ATOM 6642 C C . PRO B 1 288 ? -51.699 7.380 280.740 1.00 25.84 288 PRO B C 1
ATOM 6643 O O . PRO B 1 288 ? -51.311 8.437 280.243 1.00 28.03 288 PRO B O 1
ATOM 6647 N N . LEU B 1 289 ? -52.874 6.828 280.431 1.00 28.43 289 LEU B N 1
ATOM 6648 C CA . LEU B 1 289 ? -53.926 7.590 279.769 1.00 26.44 289 LEU B CA 1
ATOM 6649 C C . LEU B 1 289 ? -54.673 8.432 280.795 1.00 28.80 289 LEU B C 1
ATOM 6650 O O . LEU B 1 289 ? -54.762 8.079 281.971 1.00 28.32 289 LEU B O 1
ATOM 6655 N N . VAL B 1 290 ? -55.220 9.548 280.336 1.00 30.31 290 VAL B N 1
ATOM 6656 C CA . VAL B 1 290 ? -56.073 10.402 281.149 1.00 27.29 290 VAL B CA 1
ATOM 6657 C C . VAL B 1 290 ? -57.508 10.160 280.704 1.00 32.17 290 VAL B C 1
ATOM 6658 O O . VAL B 1 290 ? -57.874 10.507 279.579 1.00 30.65 290 VAL B O 1
ATOM 6662 N N . GLU B 1 291 ? -58.321 9.562 281.578 1.00 30.11 291 GLU B N 1
ATOM 6663 C CA . GLU B 1 291 ? -59.746 9.390 281.339 1.00 26.33 291 GLU B CA 1
ATOM 6664 C C . GLU B 1 291 ? -60.481 10.608 281.874 1.00 37.09 291 GLU B C 1
ATOM 6665 O O . GLU B 1 291 ? -60.439 10.893 283.077 1.00 39.24 291 GLU B O 1
ATOM 6671 N N . ALA B 1 292 ? -61.158 11.320 280.988 1.00 39.70 292 ALA B N 1
ATOM 6672 C CA . ALA B 1 292 ? -61.800 12.571 281.338 1.00 37.84 292 ALA B CA 1
ATOM 6673 C C . ALA B 1 292 ? -63.284 12.462 281.058 1.00 31.49 292 ALA B C 1
ATOM 6674 O O . ALA B 1 292 ? -63.703 11.734 280.157 1.00 29.61 292 ALA B O 1
ATOM 6676 N N . ARG B 1 293 ? -64.068 13.199 281.839 1.00 35.17 293 ARG B N 1
ATOM 6677 C CA . ARG B 1 293 ? -65.516 13.272 281.689 1.00 38.69 293 ARG B CA 1
ATOM 6678 C C . ARG B 1 293 ? -65.926 14.701 281.351 1.00 40.31 293 ARG B C 1
ATOM 6679 O O . ARG B 1 293 ? -65.507 15.651 282.022 1.00 40.16 293 ARG B O 1
ATOM 6687 N N . SER B 1 294 ? -66.726 14.853 280.303 1.00 36.99 294 SER B N 1
ATOM 6688 C CA . SER B 1 294 ? -67.244 16.158 279.935 1.00 31.63 294 SER B CA 1
ATOM 6689 C C . SER B 1 294 ? -68.428 16.471 280.828 1.00 30.87 294 SER B C 1
ATOM 6690 O O . SER B 1 294 ? -69.377 15.681 280.913 1.00 29.63 294 SER B O 1
ATOM 6693 N N . LEU B 1 295 ? -68.381 17.618 281.497 1.00 29.63 295 LEU B N 1
ATOM 6694 C CA . LEU B 1 295 ? -69.465 17.909 282.421 1.00 30.09 295 LEU B CA 1
ATOM 6695 C C . LEU B 1 295 ? -70.747 18.363 281.735 1.00 32.93 295 LEU B C 1
ATOM 6696 O O . LEU B 1 295 ? -71.770 18.484 282.408 1.00 37.77 295 LEU B O 1
ATOM 6701 N N . ALA B 1 296 ? -70.732 18.600 280.425 1.00 37.93 296 ALA B N 1
ATOM 6702 C CA . ALA B 1 296 ? -71.958 18.983 279.731 1.00 35.40 296 ALA B CA 1
ATOM 6703 C C . ALA B 1 296 ? -72.849 17.783 279.447 1.00 48.63 296 ALA B C 1
ATOM 6704 O O . ALA B 1 296 ? -74.079 17.892 279.520 1.00 57.17 296 ALA B O 1
ATOM 6706 N N . ASP B 1 297 ? -72.247 16.628 279.117 1.00 50.16 297 ASP B N 1
ATOM 6707 C CA . ASP B 1 297 ? -73.013 15.474 278.662 1.00 47.37 297 ASP B CA 1
ATOM 6708 C C . ASP B 1 297 ? -72.531 14.150 279.251 1.00 52.06 297 ASP B C 1
ATOM 6709 O O . ASP B 1 297 ? -72.961 13.090 278.779 1.00 54.94 297 ASP B O 1
ATOM 6714 N N . ASN B 1 298 ? -71.632 14.170 280.232 1.00 53.57 298 ASN B N 1
ATOM 6715 C CA . ASN B 1 298 ? -71.110 12.981 280.901 1.00 50.89 298 ASN B CA 1
ATOM 6716 C C . ASN B 1 298 ? -70.290 12.089 279.976 1.00 51.00 298 ASN B C 1
ATOM 6717 O O . ASN B 1 298 ? -69.866 11.002 280.395 1.00 53.00 298 ASN B O 1
ATOM 6722 N N . HIS B 1 299 ? -70.048 12.521 278.737 1.00 43.19 299 HIS B N 1
ATOM 6723 C CA . HIS B 1 299 ? -69.249 11.760 277.784 1.00 38.60 299 HIS B CA 1
ATOM 6724 C C . HIS B 1 299 ? -67.840 11.478 278.324 1.00 41.35 299 HIS B C 1
ATOM 6725 O O . HIS B 1 299 ? -67.120 12.392 278.735 1.00 37.48 299 HIS B O 1
ATOM 6732 N N . LEU B 1 300 ? -67.439 10.208 278.298 1.00 38.95 300 LEU B N 1
ATOM 6733 C CA . LEU B 1 300 ? -66.149 9.768 278.803 1.00 34.98 300 LEU B CA 1
ATOM 6734 C C . LEU B 1 300 ? -65.208 9.449 277.658 1.00 36.72 300 LEU B C 1
ATOM 6735 O O . LEU B 1 300 ? -65.628 8.922 276.627 1.00 45.58 300 LEU B O 1
ATOM 6740 N N . PHE B 1 301 ? -63.925 9.721 277.861 1.00 30.73 301 PHE B N 1
ATOM 6741 C CA . PHE B 1 301 ? -62.932 9.427 276.837 1.00 32.27 301 PHE B CA 1
ATOM 6742 C C . PHE B 1 301 ? -61.558 9.495 277.472 1.00 30.33 301 PHE B C 1
ATOM 6743 O O . PHE B 1 301 ? -61.376 10.129 278.513 1.00 36.34 301 PHE B O 1
ATOM 6751 N N . ASN B 1 302 ? -60.599 8.816 276.845 1.00 24.10 302 ASN B N 1
ATOM 6752 C CA . ASN B 1 302 ? -59.224 8.881 277.311 1.00 34.82 302 ASN B CA 1
ATOM 6753 C C . ASN B 1 302 ? -58.518 9.946 276.491 1.00 33.63 302 ASN B C 1
ATOM 6754 O O . ASN B 1 302 ? -58.906 10.185 275.355 1.00 34.67 302 ASN B O 1
ATOM 6759 N N . VAL B 1 303 ? -57.347 10.381 276.959 1.00 32.59 303 VAL B N 1
ATOM 6760 C CA . VAL B 1 303 ? -56.408 11.174 276.159 1.00 29.16 303 VAL B CA 1
ATOM 6761 C C . VAL B 1 303 ? -55.062 10.449 276.129 1.00 20.70 303 VAL B C 1
ATOM 6762 O O . VAL B 1 303 ? -54.581 10.001 277.172 1.00 31.60 303 VAL B O 1
ATOM 6766 N N . THR B 1 304 ? -54.452 10.323 274.947 1.00 20.61 304 THR B N 1
ATOM 6767 C CA . THR B 1 304 ? -53.177 9.616 274.847 1.00 23.60 304 THR B CA 1
ATOM 6768 C C . THR B 1 304 ? -52.010 10.546 275.158 1.00 26.09 304 THR B C 1
ATOM 6769 O O . THR B 1 304 ? -51.928 11.653 274.622 1.00 29.19 304 THR B O 1
ATOM 6773 N N . VAL B 1 305 ? -51.095 10.085 276.007 1.00 24.70 305 VAL B N 1
ATOM 6774 C CA . VAL B 1 305 ? -49.988 10.902 276.477 1.00 25.46 305 VAL B CA 1
ATOM 6775 C C . VAL B 1 305 ? -48.670 10.242 276.098 1.00 29.29 305 VAL B C 1
ATOM 6776 O O . VAL B 1 305 ? -48.498 9.028 276.255 1.00 34.45 305 VAL B O 1
ATOM 6780 N N . LYS B 1 306 ? -47.736 11.047 275.605 1.00 29.84 306 LYS B N 1
ATOM 6781 C CA . LYS B 1 306 ? -46.450 10.522 275.171 1.00 30.75 306 LYS B CA 1
ATOM 6782 C C . LYS B 1 306 ? -45.331 10.790 276.163 1.00 30.35 306 LYS B C 1
ATOM 6783 O O . LYS B 1 306 ? -44.443 9.948 276.316 1.00 35.53 306 LYS B O 1
ATOM 6789 N N . GLY B 1 307 ? -45.358 11.915 276.866 1.00 27.19 307 GLY B N 1
ATOM 6790 C CA . GLY B 1 307 ? -44.370 12.228 277.875 1.00 27.19 307 GLY B CA 1
ATOM 6791 C C . GLY B 1 307 ? -44.890 11.874 279.254 1.00 31.72 307 GLY B C 1
ATOM 6792 O O . GLY B 1 307 ? -44.622 10.776 279.776 1.00 34.09 307 GLY B O 1
ATOM 6793 N N . GLU B 1 308 ? -45.614 12.798 279.889 1.00 30.86 308 GLU B N 1
ATOM 6794 C CA . GLU B 1 308 ? -46.005 12.672 281.288 1.00 24.43 308 GLU B CA 1
ATOM 6795 C C . GLU B 1 308 ? -47.410 13.223 281.495 1.00 27.93 308 GLU B C 1
ATOM 6796 O O . GLU B 1 308 ? -47.906 14.046 280.720 1.00 34.07 308 GLU B O 1
ATOM 6802 N N . VAL B 1 309 ? -48.046 12.767 282.564 1.00 24.33 309 VAL B N 1
ATOM 6803 C CA . VAL B 1 309 ? -49.279 13.355 283.073 1.00 25.29 309 VAL B CA 1
ATOM 6804 C C . VAL B 1 309 ? -48.926 14.046 284.383 1.00 33.04 309 VAL B C 1
ATOM 6805 O O . VAL B 1 309 ? -48.259 13.449 285.242 1.00 32.19 309 VAL B O 1
ATOM 6809 N N . ILE B 1 310 ? -49.349 15.303 284.529 1.00 35.10 310 ILE B N 1
ATOM 6810 C CA . ILE B 1 310 ? -49.152 16.078 285.755 1.00 31.86 310 ILE B CA 1
ATOM 6811 C C . ILE B 1 310 ? -50.521 16.319 286.386 1.00 34.43 310 ILE B C 1
ATOM 6812 O O . ILE B 1 310 ? -51.419 16.886 285.751 1.00 33.47 310 ILE B O 1
ATOM 6817 N N . ILE B 1 311 ? -50.688 15.868 287.622 1.00 32.38 311 ILE B N 1
ATOM 6818 C CA . ILE B 1 311 ? -51.907 16.108 288.384 1.00 29.17 311 ILE B CA 1
ATOM 6819 C C . ILE B 1 311 ? -51.715 17.381 289.196 1.00 32.16 311 ILE B C 1
ATOM 6820 O O . ILE B 1 311 ? -50.739 17.517 289.948 1.00 29.47 311 ILE B O 1
ATOM 6825 N N . SER B 1 312 ? -52.643 18.317 289.040 1.00 29.37 312 SER B N 1
ATOM 6826 C CA . SER B 1 312 ? -52.586 19.604 289.714 1.00 21.32 312 SER B CA 1
ATOM 6827 C C . SER B 1 312 ? -53.987 20.025 290.096 1.00 18.74 312 SER B C 1
ATOM 6828 O O . SER B 1 312 ? -54.362 21.194 289.987 1.00 21.48 312 SER B O 1
ATOM 6831 N N . ALA B 1 313 ? -54.788 19.055 290.521 1.00 20.89 313 ALA B N 1
ATOM 6832 C CA . ALA B 1 313 ? -56.164 19.295 290.915 1.00 23.65 313 ALA B CA 1
ATOM 6833 C C . ALA B 1 313 ? -56.289 19.899 292.310 1.00 21.35 313 ALA B C 1
ATOM 6834 O O . ALA B 1 313 ? -57.410 20.151 292.757 1.00 24.50 313 ALA B O 1
ATOM 6836 N N . GLY B 1 314 ? -55.182 20.145 293.003 1.00 21.66 314 GLY B N 1
ATOM 6837 C CA . GLY B 1 314 ? -55.213 20.840 294.271 1.00 20.59 314 GLY B CA 1
ATOM 6838 C C . GLY B 1 314 ? -55.263 19.889 295.445 1.00 25.86 314 GLY B C 1
ATOM 6839 O O . GLY B 1 314 ? -55.508 18.687 295.312 1.00 26.90 314 GLY B O 1
ATOM 6840 N N . ALA B 1 315 ? -55.044 20.460 296.636 1.00 23.68 315 ALA B N 1
ATOM 6841 C CA . ALA B 1 315 ? -54.858 19.632 297.825 1.00 24.32 315 ALA B CA 1
ATOM 6842 C C . ALA B 1 315 ? -56.070 18.757 298.105 1.00 26.42 315 ALA B C 1
ATOM 6843 O O . ALA B 1 315 ? -55.927 17.672 298.684 1.00 23.81 315 ALA B O 1
ATOM 6845 N N . LEU B 1 316 ? -57.263 19.201 297.703 1.00 26.21 316 LEU B N 1
ATOM 6846 C CA . LEU B 1 316 ? -58.468 18.425 297.962 1.00 22.72 316 LEU B CA 1
ATOM 6847 C C . LEU B 1 316 ? -58.828 17.481 296.817 1.00 26.56 316 LEU B C 1
ATOM 6848 O O . LEU B 1 316 ? -59.445 16.438 297.059 1.00 29.68 316 LEU B O 1
ATOM 6853 N N . HIS B 1 317 ? -58.460 17.794 295.574 1.00 22.92 317 HIS B N 1
ATOM 6854 C CA . HIS B 1 317 ? -58.939 16.971 294.469 1.00 23.17 317 HIS B CA 1
ATOM 6855 C C . HIS B 1 317 ? -57.895 16.049 293.863 1.00 23.05 317 HIS B C 1
ATOM 6856 O O . HIS B 1 317 ? -58.255 14.963 293.409 1.00 24.24 317 HIS B O 1
ATOM 6863 N N . THR B 1 318 ? -56.625 16.441 293.847 1.00 19.84 318 THR B N 1
ATOM 6864 C CA . THR B 1 318 ? -55.568 15.504 293.487 1.00 23.13 318 THR B CA 1
ATOM 6865 C C . THR B 1 318 ? -55.713 14.146 294.187 1.00 24.83 318 THR B C 1
ATOM 6866 O O . THR B 1 318 ? -55.574 13.117 293.507 1.00 25.11 318 THR B O 1
ATOM 6870 N N . PRO B 1 319 ? -56.032 14.055 295.481 1.00 27.50 319 PRO B N 1
ATOM 6871 C CA . PRO B 1 319 ? -56.301 12.723 296.059 1.00 20.75 319 PRO B CA 1
ATOM 6872 C C . PRO B 1 319 ? -57.517 12.019 295.477 1.00 24.82 319 PRO B C 1
ATOM 6873 O O . PRO B 1 319 ? -57.547 10.780 295.473 1.00 21.48 319 PRO B O 1
ATOM 6877 N N . THR B 1 320 ? -58.530 12.747 294.991 1.00 24.59 320 THR B N 1
ATOM 6878 C CA . THR B 1 320 ? -59.653 12.055 294.350 1.00 24.66 320 THR B CA 1
ATOM 6879 C C . THR B 1 320 ? -59.267 11.528 292.975 1.00 25.80 320 THR B C 1
ATOM 6880 O O . THR B 1 320 ? -59.686 10.430 292.589 1.00 28.29 320 THR B O 1
ATOM 6884 N N . VAL B 1 321 ? -58.480 12.300 292.218 1.00 21.07 321 VAL B N 1
ATOM 6885 C CA . VAL B 1 321 ? -57.964 11.810 290.941 1.00 29.65 321 VAL B CA 1
ATOM 6886 C C . VAL B 1 321 ? -57.110 10.568 291.164 1.00 21.29 321 VAL B C 1
ATOM 6887 O O . VAL B 1 321 ? -57.225 9.575 290.438 1.00 28.09 321 VAL B O 1
ATOM 6891 N N . LEU B 1 322 ? -56.253 10.591 292.180 1.00 27.38 322 LEU B N 1
ATOM 6892 C CA . LEU B 1 322 ? -55.364 9.455 292.406 1.00 27.15 322 LEU B CA 1
ATOM 6893 C C . LEU B 1 322 ? -56.135 8.253 292.936 1.00 31.34 322 LEU B C 1
ATOM 6894 O O . LEU B 1 322 ? -55.901 7.113 292.504 1.00 31.95 322 LEU B O 1
ATOM 6899 N N . GLN B 1 323 ? -57.060 8.488 293.873 1.00 26.36 323 GLN B N 1
ATOM 6900 C CA . GLN B 1 323 ? -57.832 7.384 294.420 1.00 25.22 323 GLN B CA 1
ATOM 6901 C C . GLN B 1 323 ? -58.667 6.736 293.335 1.00 26.86 323 GLN B C 1
ATOM 6902 O O . GLN B 1 323 ? -58.730 5.507 293.237 1.00 35.83 323 GLN B O 1
ATOM 6908 N N . ARG B 1 324 ? -59.304 7.543 292.495 1.00 26.44 324 ARG B N 1
ATOM 6909 C CA . ARG B 1 324 ? -60.079 6.951 291.423 1.00 27.19 324 ARG B CA 1
ATOM 6910 C C . ARG B 1 324 ? -59.185 6.206 290.442 1.00 27.78 324 ARG B C 1
ATOM 6911 O O . ARG B 1 324 ? -59.682 5.344 289.710 1.00 28.47 324 ARG B O 1
ATOM 6919 N N . SER B 1 325 ? -57.879 6.513 290.423 1.00 24.80 325 SER B N 1
ATOM 6920 C CA . SER B 1 325 ? -56.901 5.777 289.628 1.00 22.79 325 SER B CA 1
ATOM 6921 C C . SER B 1 325 ? -56.452 4.485 290.294 1.00 32.91 325 SER B C 1
ATOM 6922 O O . SER B 1 325 ? -55.581 3.802 289.747 1.00 31.69 325 SER B O 1
ATOM 6925 N N . GLY B 1 326 ? -57.029 4.118 291.435 1.00 33.87 326 GLY B N 1
ATOM 6926 C CA . GLY B 1 326 ? -56.485 3.006 292.181 1.00 37.12 326 GLY B CA 1
ATOM 6927 C C . GLY B 1 326 ? -55.130 3.285 292.795 1.00 42.51 326 GLY B C 1
ATOM 6928 O O . GLY B 1 326 ? -54.377 2.342 293.077 1.00 43.91 326 GLY B O 1
ATOM 6929 N N . ILE B 1 327 ? -54.797 4.560 293.010 1.00 37.99 327 ILE B N 1
ATOM 6930 C CA . ILE B 1 327 ? -53.528 4.980 293.595 1.00 28.00 327 ILE B CA 1
ATOM 6931 C C . ILE B 1 327 ? -53.850 5.610 294.942 1.00 29.11 327 ILE B C 1
ATOM 6932 O O . ILE B 1 327 ? -54.286 6.762 295.002 1.00 36.18 327 ILE B O 1
ATOM 6937 N N . GLY B 1 328 ? -53.648 4.871 296.034 1.00 26.63 328 GLY B N 1
ATOM 6938 C CA . GLY B 1 328 ? -54.070 5.344 297.338 1.00 25.11 328 GLY B CA 1
ATOM 6939 C C . GLY B 1 328 ? -54.039 4.276 298.411 1.00 26.71 328 GLY B C 1
ATOM 6940 O O . GLY B 1 328 ? -53.427 3.218 298.241 1.00 32.04 328 GLY B O 1
ATOM 6941 N N . PRO B 1 329 ? -54.689 4.534 299.547 1.00 23.68 329 PRO B N 1
ATOM 6942 C CA . PRO B 1 329 ? -54.663 3.559 300.647 1.00 24.21 329 PRO B CA 1
ATOM 6943 C C . PRO B 1 329 ? -55.418 2.307 300.242 1.00 24.81 329 PRO B C 1
ATOM 6944 O O . PRO B 1 329 ? -56.619 2.359 299.979 1.00 38.79 329 PRO B O 1
ATOM 6948 N N . ALA B 1 330 ? -54.707 1.179 300.208 1.00 25.26 330 ALA B N 1
ATOM 6949 C CA . ALA B 1 330 ? -55.266 -0.038 299.628 1.00 29.04 330 ALA B CA 1
ATOM 6950 C C . ALA B 1 330 ? -56.555 -0.448 300.324 1.00 30.78 330 ALA B C 1
ATOM 6951 O O . ALA B 1 330 ? -57.496 -0.919 299.675 1.00 35.16 330 ALA B O 1
ATOM 6953 N N . SER B 1 331 ? -56.628 -0.264 301.639 1.00 27.57 331 SER B N 1
ATOM 6954 C CA . SER B 1 331 ? -57.843 -0.656 302.347 1.00 37.65 331 SER B CA 1
ATOM 6955 C C . SER B 1 331 ? -59.014 0.255 301.993 1.00 37.71 331 SER B C 1
ATOM 6956 O O . SER B 1 331 ? -60.149 -0.211 301.851 1.00 35.85 331 SER B O 1
ATOM 6959 N N . PHE B 1 332 ? -58.766 1.551 301.837 1.00 25.80 332 PHE B N 1
ATOM 6960 C CA . PHE B 1 332 ? -59.844 2.409 301.376 1.00 30.17 332 PHE B CA 1
ATOM 6961 C C . PHE B 1 332 ? -60.262 2.046 299.954 1.00 34.47 332 PHE B C 1
ATOM 6962 O O . PHE B 1 332 ? -61.461 2.020 299.644 1.00 34.71 332 PHE B O 1
ATOM 6970 N N . LEU B 1 333 ? -59.297 1.744 299.079 1.00 25.54 333 LEU B N 1
ATOM 6971 C CA . LEU B 1 333 ? -59.643 1.378 297.710 1.00 27.15 333 LEU B CA 1
ATOM 6972 C C . LEU B 1 333 ? -60.439 0.080 297.664 1.00 31.76 333 LEU B C 1
ATOM 6973 O O . LEU B 1 333 ? -61.382 -0.041 296.875 1.00 39.18 333 LEU B O 1
ATOM 6978 N N . ASP B 1 334 ? -60.093 -0.901 298.505 1.00 33.44 334 ASP B N 1
ATOM 6979 C CA . ASP B 1 334 ? -60.905 -2.119 298.573 1.00 36.48 334 ASP B CA 1
ATOM 6980 C C . ASP B 1 334 ? -62.337 -1.797 299.002 1.00 36.16 334 ASP B C 1
ATOM 6981 O O . ASP B 1 334 ? -63.307 -2.243 298.376 1.00 39.87 334 ASP B O 1
ATOM 6986 N N . ASP B 1 335 ? -62.486 -1.012 300.068 1.00 33.43 335 ASP B N 1
ATOM 6987 C CA . ASP B 1 335 ? -63.799 -0.551 300.495 1.00 38.09 335 ASP B CA 1
ATOM 6988 C C . ASP B 1 335 ? -64.496 0.339 299.462 1.00 43.26 335 ASP B C 1
ATOM 6989 O O . ASP B 1 335 ? -65.725 0.459 299.491 1.00 42.90 335 ASP B O 1
ATOM 6994 N N . ALA B 1 336 ? -63.752 0.958 298.550 1.00 42.29 336 ALA B N 1
ATOM 6995 C CA . ALA B 1 336 ? -64.342 1.758 297.484 1.00 37.66 336 ALA B CA 1
ATOM 6996 C C . ALA B 1 336 ? -64.667 0.951 296.235 1.00 37.90 336 ALA B C 1
ATOM 6997 O O . ALA B 1 336 ? -65.110 1.535 295.243 1.00 39.26 336 ALA B O 1
ATOM 6999 N N . GLY B 1 337 ? -64.431 -0.358 296.244 1.00 35.47 337 GLY B N 1
ATOM 7000 C CA . GLY B 1 337 ? -64.609 -1.145 295.037 1.00 27.89 337 GLY B CA 1
ATOM 7001 C C . GLY B 1 337 ? -63.736 -0.716 293.880 1.00 38.91 337 GLY B C 1
ATOM 7002 O O . GLY B 1 337 ? -64.150 -0.838 292.720 1.00 44.96 337 GLY B O 1
ATOM 7003 N N . ILE B 1 338 ? -62.538 -0.218 294.164 1.00 33.17 338 ILE B N 1
ATOM 7004 C CA . ILE B 1 338 ? -61.591 0.297 293.180 1.00 32.75 338 ILE B CA 1
ATOM 7005 C C . ILE B 1 338 ? -60.376 -0.624 293.174 1.00 34.49 338 ILE B C 1
ATOM 7006 O O . ILE B 1 338 ? -59.758 -0.825 294.226 1.00 41.41 338 ILE B O 1
ATOM 7011 N N . PRO B 1 339 ? -59.992 -1.195 292.038 1.00 33.23 339 PRO B N 1
ATOM 7012 C CA . PRO B 1 339 ? -58.793 -2.046 292.014 1.00 32.70 339 PRO B CA 1
ATOM 7013 C C . PRO B 1 339 ? -57.540 -1.248 292.350 1.00 30.94 339 PRO B C 1
ATOM 7014 O O . PRO B 1 339 ? -57.352 -0.128 291.869 1.00 29.71 339 PRO B O 1
ATOM 7018 N N . VAL B 1 340 ? -56.671 -1.840 293.165 1.00 28.09 340 VAL B N 1
ATOM 7019 C CA . VAL B 1 340 ? -55.449 -1.160 293.592 1.00 30.49 340 VAL B CA 1
ATOM 7020 C C . VAL B 1 340 ? -54.440 -1.175 292.444 1.00 25.56 340 VAL B C 1
ATOM 7021 O O . VAL B 1 340 ? -54.067 -2.237 291.942 1.00 25.99 340 VAL B O 1
ATOM 7025 N N . THR B 1 341 ? -54.017 0.011 292.012 1.00 27.80 341 THR B N 1
ATOM 7026 C CA . THR B 1 341 ? -52.926 0.164 291.052 1.00 32.07 341 THR B CA 1
ATOM 7027 C C . THR B 1 341 ? -51.600 0.347 291.779 1.00 32.51 341 THR B C 1
ATOM 7028 O O . THR B 1 341 ? -50.641 -0.393 291.547 1.00 30.52 341 THR B O 1
ATOM 7032 N N . LEU B 1 342 ? -51.541 1.359 292.638 1.00 35.41 342 LEU B N 1
ATOM 7033 C CA . LEU B 1 342 ? -50.462 1.592 293.583 1.00 34.99 342 LEU B CA 1
ATOM 7034 C C . LEU B 1 342 ? -51.097 1.700 294.961 1.00 34.20 342 LEU B C 1
ATOM 7035 O O . LEU B 1 342 ? -52.114 2.383 295.118 1.00 35.65 342 LEU B O 1
ATOM 7040 N N . ASP B 1 343 ? -50.520 1.025 295.951 1.00 30.43 343 ASP B N 1
ATOM 7041 C CA . ASP B 1 343 ? -50.970 1.193 297.329 1.00 29.99 343 ASP B CA 1
ATOM 7042 C C . ASP B 1 343 ? -50.062 2.244 297.954 1.00 29.15 343 ASP B C 1
ATOM 7043 O O . ASP B 1 343 ? -48.940 1.946 298.376 1.00 30.45 343 ASP B O 1
ATOM 7048 N N . LEU B 1 344 ? -50.536 3.489 297.967 1.00 30.27 344 LEU B N 1
ATOM 7049 C CA . LEU B 1 344 ? -49.859 4.625 298.585 1.00 28.63 344 LEU B CA 1
ATOM 7050 C C . LEU B 1 344 ? -50.808 5.230 299.613 1.00 26.96 344 LEU B C 1
ATOM 7051 O O . LEU B 1 344 ? -51.600 6.126 299.285 1.00 25.17 344 LEU B O 1
ATOM 7056 N N . PRO B 1 345 ? -50.739 4.797 300.876 1.00 25.21 345 PRO B N 1
ATOM 7057 C CA . PRO B 1 345 ? -51.664 5.326 301.896 1.00 23.36 345 PRO B CA 1
ATOM 7058 C C . PRO B 1 345 ? -51.535 6.819 302.140 1.00 27.81 345 PRO B C 1
ATOM 7059 O O . PRO B 1 345 ? -52.423 7.399 302.782 1.00 30.03 345 PRO B O 1
ATOM 7063 N N . GLY B 1 346 ? -50.469 7.460 301.662 1.00 26.82 346 GLY B N 1
ATOM 7064 C CA . GLY B 1 346 ? -50.366 8.900 301.774 1.00 21.92 346 GLY B CA 1
ATOM 7065 C C . GLY B 1 346 ? -51.357 9.667 300.927 1.00 27.19 346 GLY B C 1
ATOM 7066 O O . GLY B 1 346 ? -51.520 10.873 301.157 1.00 25.90 346 GLY B O 1
ATOM 7067 N N . VAL B 1 347 ? -52.020 9.011 299.968 1.00 26.17 347 VAL B N 1
ATOM 7068 C CA . VAL B 1 347 ? -52.904 9.702 299.025 1.00 24.16 347 VAL B CA 1
ATOM 7069 C C . VAL B 1 347 ? -54.182 10.099 299.759 1.00 21.55 347 VAL B C 1
ATOM 7070 O O . VAL B 1 347 ? -54.993 9.243 300.129 1.00 21.95 347 VAL B O 1
ATOM 7074 N N . GLY B 1 348 ? -54.362 11.403 299.964 1.00 21.16 348 GLY B N 1
ATOM 7075 C CA . GLY B 1 348 ? -55.446 11.917 300.769 1.00 21.16 348 GLY B CA 1
ATOM 7076 C C . GLY B 1 348 ? -55.195 11.896 302.259 1.00 22.86 348 GLY B C 1
ATOM 7077 O O . GLY B 1 348 ? -56.076 12.300 303.028 1.00 23.29 348 GLY B O 1
ATOM 7078 N N . ALA B 1 349 ? -54.035 11.426 302.697 1.00 21.75 349 ALA B N 1
ATOM 7079 C CA . ALA B 1 349 ? -53.697 11.442 304.110 1.00 26.01 349 ALA B CA 1
ATOM 7080 C C . ALA B 1 349 ? -52.930 12.718 304.416 1.00 21.02 349 ALA B C 1
ATOM 7081 O O . ALA B 1 349 ? -52.667 13.527 303.528 1.00 25.43 349 ALA B O 1
ATOM 7083 N N . ASN B 1 350 ? -52.560 12.909 305.682 1.00 23.31 350 ASN B N 1
ATOM 7084 C CA . ASN B 1 350 ? -51.661 13.997 306.065 1.00 24.46 350 ASN B CA 1
ATOM 7085 C C . ASN B 1 350 ? -52.267 15.372 305.805 1.00 24.70 350 ASN B C 1
ATOM 7086 O O . ASN B 1 350 ? -51.532 16.346 305.671 1.00 25.30 350 ASN B O 1
ATOM 7091 N N . LEU B 1 351 ? -53.593 15.471 305.701 1.00 29.46 351 LEU B N 1
ATOM 7092 C CA . LEU B 1 351 ? -54.222 16.755 305.436 1.00 20.05 3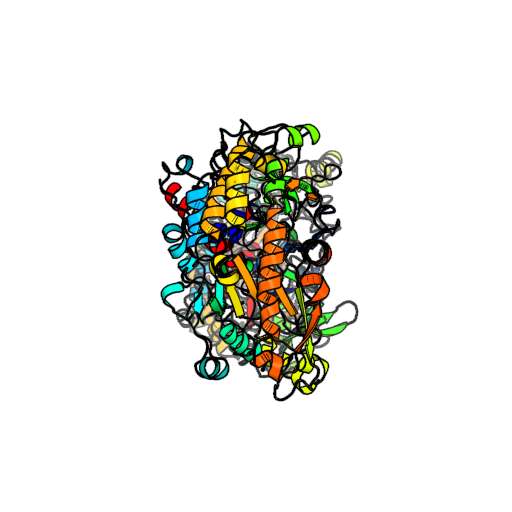51 LEU B CA 1
ATOM 7093 C C . LEU B 1 351 ? -53.919 17.722 306.575 1.00 19.88 351 LEU B C 1
ATOM 7094 O O . LEU B 1 351 ? -54.066 17.390 307.757 1.00 20.06 351 LEU B O 1
ATOM 7099 N N . GLN B 1 352 ? -53.442 18.903 306.198 1.00 19.56 352 GLN B N 1
ATOM 7100 C CA . GLN B 1 352 ? -53.088 19.973 307.110 1.00 19.39 352 GLN B CA 1
ATOM 7101 C C . GLN B 1 352 ? -53.741 21.253 306.636 1.00 19.95 352 GLN B C 1
ATOM 7102 O O . GLN B 1 352 ? -54.014 21.436 305.446 1.00 23.85 352 GLN B O 1
ATOM 7108 N N . ASP B 1 353 ? -53.967 22.153 307.585 1.00 19.04 353 ASP B N 1
ATOM 7109 C CA . ASP B 1 353 ? -54.441 23.475 307.228 1.00 20.91 353 ASP B CA 1
ATOM 7110 C C . ASP B 1 353 ? -54.191 24.381 308.428 1.00 18.76 353 ASP B C 1
ATOM 7111 O O . ASP B 1 353 ? -53.854 23.924 309.529 1.00 19.44 353 ASP B O 1
ATOM 7116 N N . HIS B 1 354 ? -54.291 25.673 308.182 1.00 20.82 354 HIS B N 1
ATOM 7117 C CA . HIS B 1 354 ? -54.201 26.666 309.227 1.00 18.52 354 HIS B CA 1
ATOM 7118 C C . HIS B 1 354 ? -55.574 26.895 309.837 1.00 21.04 354 HIS B C 1
ATOM 7119 O O . HIS B 1 354 ? -56.588 26.861 309.134 1.00 18.61 354 HIS B O 1
ATOM 7126 N N . CYS B 1 355 ? -55.591 27.108 311.156 1.00 20.55 355 CYS B N 1
ATOM 7127 C CA . CYS B 1 355 ? -56.798 27.285 311.953 1.00 21.89 355 CYS B CA 1
ATOM 7128 C C . CYS B 1 355 ? -56.431 28.097 313.191 1.00 24.30 355 CYS B C 1
ATOM 7129 O O . CYS B 1 355 ? -55.253 28.204 313.544 1.00 27.30 355 CYS B O 1
ATOM 7132 N N . GLY B 1 356 ? -57.443 28.660 313.863 1.00 18.68 356 GLY B N 1
ATOM 7133 C CA . GLY B 1 356 ? -57.185 29.431 315.061 1.00 23.22 356 GLY B CA 1
ATOM 7134 C C . GLY B 1 356 ? -58.360 30.199 315.658 1.00 26.09 356 GLY B C 1
ATOM 7135 O O . GLY B 1 356 ? -59.341 30.536 314.982 1.00 18.69 356 GLY B O 1
ATOM 7136 N N . PRO B 1 357 ? -58.248 30.514 316.948 1.00 23.08 357 PRO B N 1
ATOM 7137 C CA . PRO B 1 357 ? -59.309 31.249 317.649 1.00 26.24 357 PRO B CA 1
ATOM 7138 C C . PRO B 1 357 ? -59.047 32.747 317.670 1.00 26.08 357 PRO B C 1
ATOM 7139 O O . PRO B 1 357 ? -57.920 33.207 317.407 1.00 20.79 357 PRO B O 1
ATOM 7143 N N . PRO B 1 358 ? -60.084 33.552 317.984 1.00 21.74 358 PRO B N 1
ATOM 7144 C CA . PRO B 1 358 ? -59.912 35.004 318.069 1.00 18.63 358 PRO B CA 1
ATOM 7145 C C . PRO B 1 358 ? -59.672 35.513 319.479 1.00 25.47 358 PRO B C 1
ATOM 7146 O O . PRO B 1 358 ? -59.898 34.802 320.468 1.00 18.70 358 PRO B O 1
ATOM 7150 N N . VAL B 1 359 ? -59.219 36.766 319.560 1.00 24.44 359 VAL B N 1
ATOM 7151 C CA . VAL B 1 359 ? -59.244 37.582 320.771 1.00 23.56 359 VAL B CA 1
ATOM 7152 C C . VAL B 1 359 ? -59.902 38.896 320.371 1.00 33.21 359 VAL B C 1
ATOM 7153 O O . VAL B 1 359 ? -59.457 39.542 319.412 1.00 34.63 359 VAL B O 1
ATOM 7157 N N . THR B 1 360 ? -60.978 39.275 321.066 1.00 31.57 360 THR B N 1
ATOM 7158 C CA . THR B 1 360 ? -61.812 40.386 320.625 1.00 26.94 360 THR B CA 1
ATOM 7159 C C . THR B 1 360 ? -61.916 41.472 321.691 1.00 27.34 360 THR B C 1
ATOM 7160 O O . THR B 1 360 ? -61.753 41.217 322.886 1.00 26.38 360 THR B O 1
ATOM 7164 N N . TRP B 1 361 ? -62.199 42.699 321.245 1.00 24.26 361 TRP B N 1
ATOM 7165 C CA . TRP B 1 361 ? -62.307 43.815 322.170 1.00 22.75 361 TRP B CA 1
ATOM 7166 C C . TRP B 1 361 ? -63.285 44.853 321.634 1.00 32.22 361 TRP B C 1
ATOM 7167 O O . TRP B 1 361 ? -63.556 44.922 320.436 1.00 41.56 361 TRP B O 1
ATOM 7178 N N . ASN B 1 362 ? -63.847 45.632 322.559 1.00 31.57 362 ASN B N 1
ATOM 7179 C CA . ASN B 1 362 ? -64.579 46.862 322.292 1.00 26.96 362 ASN B CA 1
ATOM 7180 C C . ASN B 1 362 ? -63.665 48.032 322.682 1.00 30.31 362 ASN B C 1
ATOM 7181 O O . ASN B 1 362 ? -62.547 47.835 323.168 1.00 27.65 362 ASN B O 1
ATOM 7186 N N . TYR B 1 363 ? -64.124 49.261 322.450 1.00 27.15 363 TYR B N 1
ATOM 7187 C CA . TYR B 1 363 ? -63.431 50.445 322.945 1.00 29.68 363 TYR B CA 1
ATOM 7188 C C . TYR B 1 363 ? -64.365 51.217 323.865 1.00 29.27 363 TYR B C 1
ATOM 7189 O O . TYR B 1 363 ? -65.562 51.338 323.582 1.00 30.72 363 TYR B O 1
ATOM 7198 N N . THR B 1 364 ? -63.824 51.728 324.974 1.00 31.38 364 THR B N 1
ATOM 7199 C CA . THR B 1 364 ? -64.644 52.433 325.955 1.00 38.76 364 THR B CA 1
ATOM 7200 C C . THR B 1 364 ? -64.559 53.947 325.837 1.00 46.03 364 THR B C 1
ATOM 7201 O O . THR B 1 364 ? -65.421 54.648 326.382 1.00 47.94 364 THR B O 1
ATOM 7205 N N . GLU B 1 365 ? -63.547 54.452 325.170 1.00 47.36 365 GLU B N 1
ATOM 7206 C CA . GLU B 1 365 ? -63.494 55.784 324.605 1.00 45.17 365 GLU B CA 1
ATOM 7207 C C . GLU B 1 365 ? -63.891 55.714 323.138 1.00 45.08 365 GLU B C 1
ATOM 7208 O O . GLU B 1 365 ? -63.779 54.660 322.504 1.00 48.27 365 GLU B O 1
ATOM 7214 N N . PRO B 1 366 ? -64.376 56.802 322.555 1.00 47.11 366 PRO B N 1
ATOM 7215 C CA . PRO B 1 366 ? -64.751 56.757 321.134 1.00 42.55 366 PRO B CA 1
ATOM 7216 C C . PRO B 1 366 ? -63.535 56.596 320.230 1.00 39.27 366 PRO B C 1
ATOM 7217 O O . PRO B 1 366 ? -62.445 57.107 320.510 1.00 43.95 366 PRO B O 1
ATOM 7221 N N . TYR B 1 367 ? -63.735 55.871 319.128 1.00 28.17 367 TYR B N 1
ATOM 7222 C CA . TYR B 1 367 ? -62.644 55.534 318.214 1.00 27.07 367 TYR B CA 1
ATOM 7223 C C . TYR B 1 367 ? -62.416 56.695 317.247 1.00 33.37 367 TYR B C 1
ATOM 7224 O O . TYR B 1 367 ? -62.921 56.714 316.122 1.00 40.05 367 TYR B O 1
ATOM 7233 N N . THR B 1 368 ? -61.607 57.659 317.671 1.00 33.39 368 THR B N 1
ATOM 7234 C CA . THR B 1 368 ? -61.468 58.933 316.976 1.00 34.45 368 THR B CA 1
ATOM 7235 C C . THR B 1 368 ? -60.089 59.097 316.360 1.00 30.45 368 THR B C 1
ATOM 7236 O O . THR B 1 368 ? -59.148 58.360 316.652 1.00 33.05 368 THR B O 1
ATOM 7240 N N . GLY B 1 369 ? -59.967 60.127 315.537 1.00 27.92 369 GLY B N 1
ATOM 7241 C CA . GLY B 1 369 ? -58.690 60.462 314.964 1.00 23.59 369 GLY B CA 1
ATOM 7242 C C . GLY B 1 369 ? -58.367 59.744 313.678 1.00 30.06 369 GLY B C 1
ATOM 7243 O O . GLY B 1 369 ? -57.329 60.038 313.070 1.00 35.06 369 GLY B O 1
ATOM 7244 N N . PHE B 1 370 ? -59.223 58.828 313.228 1.00 26.26 370 PHE B N 1
ATOM 7245 C CA . PHE B 1 370 ? -58.954 58.028 312.041 1.00 25.68 370 PHE B CA 1
ATOM 7246 C C . PHE B 1 370 ? -59.983 58.320 310.955 1.00 27.56 370 PHE B C 1
ATOM 7247 O O . PHE B 1 370 ? -61.188 58.141 311.173 1.00 26.06 370 PHE B O 1
ATOM 7255 N N . PHE B 1 371 ? -59.509 58.744 309.778 1.00 23.37 371 PHE B N 1
ATOM 7256 C CA . PHE B 1 371 ? -60.352 58.753 308.589 1.00 23.54 371 PHE B CA 1
ATOM 7257 C C . PHE B 1 371 ? -59.451 58.445 307.397 1.00 29.28 371 PHE B C 1
ATOM 7258 O O . PHE B 1 371 ? -58.356 59.034 307.281 1.00 29.40 371 PHE B O 1
ATOM 7266 N N . PRO B 1 372 ? -59.864 57.518 306.501 1.00 27.49 372 PRO B N 1
ATOM 7267 C CA . PRO B 1 372 ? -61.106 56.749 306.642 1.00 27.00 372 PRO B CA 1
ATOM 7268 C C . PRO B 1 372 ? -60.936 55.387 307.309 1.00 28.43 372 PRO B C 1
ATOM 7269 O O . PRO B 1 372 ? -59.884 54.765 307.205 1.00 35.02 372 PRO B O 1
ATOM 7273 N N . LEU B 1 373 ? -61.983 54.945 307.987 1.00 25.48 373 LEU B N 1
ATOM 7274 C CA . LEU B 1 373 ? -62.144 53.621 308.557 1.00 23.39 373 LEU B CA 1
ATOM 7275 C C . LEU B 1 373 ? -63.144 52.816 307.729 1.00 24.41 373 LEU B C 1
ATOM 7276 O O . LEU B 1 373 ? -63.910 53.378 306.937 1.00 26.33 373 LEU B O 1
ATOM 7281 N N . PRO B 1 374 ? -63.151 51.492 307.866 1.00 21.75 374 PRO B N 1
ATOM 7282 C CA . PRO B 1 374 ? -64.010 50.683 306.984 1.00 21.45 374 PRO B CA 1
ATOM 7283 C C . PRO B 1 374 ? -65.493 51.035 307.040 1.00 25.76 374 PRO B C 1
ATOM 7284 O O . PRO B 1 374 ? -66.167 50.961 306.005 1.00 28.12 374 PRO B O 1
ATOM 7288 N N . SER B 1 375 ? -66.027 51.434 308.199 1.00 23.93 375 SER B N 1
ATOM 7289 C CA . SER B 1 375 ? -67.445 51.771 308.255 1.00 25.30 375 SER B CA 1
ATOM 7290 C C . SER B 1 375 ? -67.812 52.846 307.236 1.00 30.12 375 SER B C 1
ATOM 7291 O O . SER B 1 375 ? -68.965 52.902 306.798 1.00 35.38 375 SER B O 1
ATOM 7294 N N . GLU B 1 376 ? -66.857 53.701 306.837 1.00 26.60 376 GLU B N 1
ATOM 7295 C CA . GLU B 1 376 ? -67.149 54.760 305.861 1.00 26.95 376 GLU B CA 1
ATOM 7296 C C . GLU B 1 376 ? -67.806 54.215 304.591 1.00 26.67 376 GLU B C 1
ATOM 7297 O O . GLU B 1 376 ? -68.694 54.863 304.026 1.00 23.97 376 GLU B O 1
ATOM 7303 N N . MET B 1 377 ? -67.373 53.033 304.115 1.00 27.68 377 MET B N 1
ATOM 7304 C CA . MET B 1 377 ? -68.033 52.386 302.978 1.00 23.15 377 MET B CA 1
ATOM 7305 C C . MET B 1 377 ? -69.485 52.057 303.271 1.00 24.17 377 MET B C 1
ATOM 7306 O O . MET B 1 377 ? -70.284 51.926 302.340 1.00 28.46 377 MET B O 1
ATOM 7311 N N . VAL B 1 378 ? -69.828 51.831 304.513 1.00 25.42 378 VAL B N 1
ATOM 7312 C CA . VAL B 1 378 ? -71.162 51.464 304.882 1.00 27.67 378 VAL B CA 1
ATOM 7313 C C . VAL B 1 378 ? -72.022 52.646 305.260 1.00 29.79 378 VAL B C 1
ATOM 7314 O O . VAL B 1 378 ? -73.176 52.559 305.249 1.00 34.76 378 VAL B O 1
ATOM 7318 N N . ASN B 1 379 ? -71.415 53.770 305.537 1.00 29.40 379 ASN B N 1
ATOM 7319 C CA . ASN B 1 379 ? -72.099 54.952 306.008 1.00 26.87 379 ASN B CA 1
ATOM 7320 C C . ASN B 1 379 ? -72.245 56.114 305.060 1.00 27.24 379 ASN B C 1
ATOM 7321 O O . ASN B 1 379 ? -73.185 56.830 305.130 1.00 34.55 379 ASN B O 1
ATOM 7326 N N . ASN B 1 380 ? -71.262 56.330 304.217 1.00 27.95 380 ASN B N 1
ATOM 7327 C CA . ASN B 1 380 ? -71.210 57.481 303.355 1.00 28.44 380 ASN B CA 1
ATOM 7328 C C . ASN B 1 380 ? -71.354 57.067 301.910 1.00 32.98 380 ASN B C 1
ATOM 7329 O O . ASN B 1 380 ? -70.496 56.446 301.377 1.00 34.76 380 ASN B O 1
ATOM 7334 N N . ALA B 1 381 ? -72.481 57.374 301.282 1.00 32.29 381 ALA B N 1
ATOM 7335 C CA . ALA B 1 381 ? -72.650 57.008 299.856 1.00 26.46 381 ALA B CA 1
ATOM 7336 C C . ALA B 1 381 ? -71.611 57.711 298.989 1.00 26.57 381 ALA B C 1
ATOM 7337 O O . ALA B 1 381 ? -71.094 57.123 298.028 1.00 32.59 381 ALA B O 1
ATOM 7339 N N . THR B 1 382 ? -71.281 58.964 299.334 1.00 32.51 382 THR B N 1
ATOM 7340 C CA . THR B 1 382 ? -70.273 59.751 298.619 1.00 27.10 382 THR B CA 1
ATOM 7341 C C . THR B 1 382 ? -68.924 59.055 298.599 1.00 31.33 382 THR B C 1
ATOM 7342 O O . THR B 1 382 ? -68.345 58.815 297.529 1.00 29.69 382 THR B O 1
ATOM 7346 N N . PHE B 1 383 ? -68.403 58.758 299.795 1.00 26.00 383 PHE B N 1
ATOM 7347 C CA . PHE B 1 383 ? -67.173 57.998 299.950 1.00 25.37 383 PHE B CA 1
ATOM 7348 C C . PHE B 1 383 ? -67.192 56.719 299.116 1.00 24.99 383 PHE B C 1
ATOM 7349 O O . PHE B 1 383 ? -66.225 56.413 298.408 1.00 24.76 383 PHE B O 1
ATOM 7357 N N . LYS B 1 384 ? -68.292 55.955 299.183 1.00 24.95 384 LYS B N 1
ATOM 7358 C CA . LYS B 1 384 ? -68.322 54.669 298.493 1.00 24.59 384 LYS B CA 1
ATOM 7359 C C . LYS B 1 384 ? -68.439 54.851 296.982 1.00 24.91 384 LYS B C 1
ATOM 7360 O O . LYS B 1 384 ? -67.795 54.125 296.219 1.00 24.60 384 LYS B O 1
ATOM 7366 N N . ALA B 1 385 ? -69.258 55.807 296.527 1.00 25.56 385 ALA B N 1
ATOM 7367 C CA . ALA B 1 385 ? -69.356 56.062 295.093 1.00 25.93 385 ALA B CA 1
ATOM 7368 C C . ALA B 1 385 ? -68.003 56.460 294.528 1.00 37.05 385 ALA B C 1
ATOM 7369 O O . ALA B 1 385 ? -67.642 56.072 293.406 1.00 33.17 385 ALA B O 1
ATOM 7371 N N A GLU B 1 386 ? -67.229 57.216 295.298 0.53 34.15 386 GLU B N 1
ATOM 7372 N N B GLU B 1 386 ? -67.242 57.251 295.293 0.47 34.27 386 GLU B N 1
ATOM 7373 C CA A GLU B 1 386 ? -65.922 57.622 294.819 0.53 25.73 386 GLU B CA 1
ATOM 7374 C CA B GLU B 1 386 ? -65.901 57.640 294.874 0.47 25.72 386 GLU B CA 1
ATOM 7375 C C A GLU B 1 386 ? -64.947 56.452 294.827 0.53 29.55 386 GLU B C 1
ATOM 7376 C C B GLU B 1 386 ? -64.982 56.432 294.813 0.47 29.39 386 GLU B C 1
ATOM 7377 O O A GLU B 1 386 ? -64.127 56.318 293.910 0.53 28.45 386 GLU B O 1
ATOM 7378 O O B GLU B 1 386 ? -64.227 56.261 293.847 0.47 28.35 386 GLU B O 1
ATOM 7389 N N . ALA B 1 387 ? -65.024 55.591 295.850 1.00 24.55 387 ALA B N 1
ATOM 7390 C CA . ALA B 1 387 ? -64.273 54.339 295.838 1.00 23.92 387 ALA B CA 1
ATOM 7391 C C . ALA B 1 387 ? -64.561 53.543 294.578 1.00 23.87 387 ALA B C 1
ATOM 7392 O O . ALA B 1 387 ? -63.639 53.085 293.895 1.00 23.61 387 ALA B O 1
ATOM 7394 N N . ILE B 1 388 ? -65.843 53.380 294.245 1.00 24.15 388 ILE B N 1
ATOM 7395 C CA . ILE B 1 388 ? -66.195 52.635 293.046 1.00 27.15 388 ILE B CA 1
ATOM 7396 C C . ILE B 1 388 ? -65.568 53.291 291.825 1.00 29.14 388 ILE B C 1
ATOM 7397 O O . ILE B 1 388 ? -65.033 52.614 290.937 1.00 24.17 388 ILE B O 1
ATOM 7402 N N . THR B 1 389 ? -65.584 54.618 291.775 1.00 31.34 389 THR B N 1
ATOM 7403 C CA . THR B 1 389 ? -65.055 55.278 290.593 1.00 33.18 389 THR B CA 1
ATOM 7404 C C . THR B 1 389 ? -63.543 55.438 290.646 1.00 29.94 389 THR B C 1
ATOM 7405 O O . THR B 1 389 ? -62.896 55.446 289.591 1.00 31.01 389 THR B O 1
ATOM 7409 N N . GLY B 1 390 ? -62.958 55.544 291.844 1.00 26.83 390 GLY B N 1
ATOM 7410 C CA . GLY B 1 390 ? -61.509 55.561 291.942 1.00 25.12 390 GLY B CA 1
ATOM 7411 C C . GLY B 1 390 ? -60.884 54.280 291.430 1.00 24.60 390 GLY B C 1
ATOM 7412 O O . GLY B 1 390 ? -59.746 54.289 290.950 1.00 23.75 390 GLY B O 1
ATOM 7413 N N . PHE B 1 391 ? -61.637 53.175 291.490 1.00 23.58 391 PHE B N 1
ATOM 7414 C CA . PHE B 1 391 ? -61.129 51.871 291.083 1.00 24.05 391 PHE B CA 1
ATOM 7415 C C . PHE B 1 391 ? -60.973 51.764 289.574 1.00 23.21 391 PHE B C 1
ATOM 7416 O O . PHE B 1 391 ? -60.155 50.977 289.097 1.00 22.85 391 PHE B O 1
ATOM 7424 N N . ASP B 1 392 ? -61.755 52.512 288.812 1.00 23.73 392 ASP B N 1
ATOM 7425 C CA . ASP B 1 392 ? -61.661 52.463 287.362 1.00 28.06 392 ASP B CA 1
ATOM 7426 C C . ASP B 1 392 ? -60.730 53.524 286.805 1.00 24.21 392 ASP B C 1
ATOM 7427 O O . ASP B 1 392 ? -60.458 53.529 285.597 1.00 24.35 392 ASP B O 1
ATOM 7432 N N . GLU B 1 393 ? -60.227 54.408 287.652 1.00 24.35 393 GLU B N 1
ATOM 7433 C CA . GLU B 1 393 ? -59.220 55.340 287.200 1.00 24.62 393 GLU B CA 1
ATOM 7434 C C . GLU B 1 393 ? -57.932 54.587 286.853 1.00 29.47 393 GLU B C 1
ATOM 7435 O O . GLU B 1 393 ? -57.724 53.442 287.256 1.00 29.95 393 GLU B O 1
ATOM 7441 N N . VAL B 1 394 ? -57.085 55.221 286.052 1.00 24.42 394 VAL B N 1
ATOM 7442 C CA . VAL B 1 394 ? -55.783 54.650 285.705 1.00 24.06 394 VAL B CA 1
ATOM 7443 C C . VAL B 1 394 ? -54.704 55.659 286.084 1.00 27.76 394 VAL B C 1
ATOM 7444 O O . VAL B 1 394 ? -54.549 56.685 285.409 1.00 28.71 394 VAL B O 1
ATOM 7448 N N . PRO B 1 395 ? -53.931 55.415 287.146 1.00 33.79 395 PRO B N 1
ATOM 7449 C CA . PRO B 1 395 ? -53.970 54.156 287.899 1.00 31.42 395 PRO B CA 1
ATOM 7450 C C . PRO B 1 395 ? -55.126 54.087 288.905 1.00 26.45 395 PRO B C 1
ATOM 7451 O O . PRO B 1 395 ? -55.734 55.101 289.255 1.00 23.77 395 PRO B O 1
ATOM 7455 N N . ALA B 1 396 ? -55.437 52.872 289.336 1.00 25.69 396 ALA B N 1
ATOM 7456 C CA . ALA B 1 396 ? -56.513 52.675 290.293 1.00 22.78 396 ALA B CA 1
ATOM 7457 C C . ALA B 1 396 ? -56.239 53.445 291.585 1.00 22.89 396 ALA B C 1
ATOM 7458 O O . ALA B 1 396 ? -55.100 53.546 292.045 1.00 29.23 396 ALA B O 1
ATOM 7460 N N . ARG B 1 397 ? -57.299 53.979 292.175 1.00 23.14 397 ARG B N 1
ATOM 7461 C CA . ARG B 1 397 ? -57.223 54.839 293.338 1.00 23.33 397 ARG B CA 1
ATOM 7462 C C . ARG B 1 397 ? -58.266 54.404 294.356 1.00 32.33 397 ARG B C 1
ATOM 7463 O O . ARG B 1 397 ? -59.316 53.869 293.994 1.00 34.00 397 ARG B O 1
ATOM 7471 N N . GLY B 1 398 ? -57.970 54.627 295.635 1.00 26.15 398 GLY B N 1
ATOM 7472 C CA . GLY B 1 398 ? -58.978 54.539 296.668 1.00 23.03 398 GLY B CA 1
ATOM 7473 C C . GLY B 1 398 ? -59.147 53.165 297.289 1.00 29.15 398 GLY B C 1
ATOM 7474 O O . GLY B 1 398 ? -58.457 52.198 296.936 1.00 22.10 398 GLY B O 1
ATOM 7475 N N . PRO B 1 399 ? -60.117 53.057 298.210 1.00 22.47 399 PRO B N 1
ATOM 7476 C CA . PRO B 1 399 ? -60.233 51.848 299.057 1.00 25.27 399 PRO B CA 1
ATOM 7477 C C . PRO B 1 399 ? -60.176 50.507 298.321 1.00 29.12 399 PRO B C 1
ATOM 7478 O O . PRO B 1 399 ? -59.563 49.555 298.822 1.00 21.23 399 PRO B O 1
ATOM 7482 N N . TYR B 1 400 ? -60.798 50.397 297.147 1.00 21.82 400 TYR B N 1
ATOM 7483 C CA . TYR B 1 400 ? -60.894 49.096 296.500 1.00 25.38 400 TYR B CA 1
ATOM 7484 C C . TYR B 1 400 ? -59.548 48.576 296.000 1.00 27.00 400 TYR B C 1
ATOM 7485 O O . TYR B 1 400 ? -59.445 47.392 295.667 1.00 25.05 400 TYR B O 1
ATOM 7494 N N . THR B 1 401 ? -58.518 49.422 295.918 1.00 27.60 401 THR B N 1
ATOM 7495 C CA . THR B 1 401 ? -57.207 48.914 295.530 1.00 21.64 401 THR B CA 1
ATOM 7496 C C . THR B 1 401 ? -56.606 48.057 296.620 1.00 20.67 401 THR B C 1
ATOM 7497 O O . THR B 1 401 ? -55.703 47.265 296.347 1.00 30.55 401 THR B O 1
ATOM 7501 N N . LEU B 1 402 ? -57.100 48.190 297.839 1.00 20.66 402 LEU B N 1
ATOM 7502 C CA . LEU B 1 402 ? -56.768 47.258 298.903 1.00 20.30 402 LEU B CA 1
ATOM 7503 C C . LEU B 1 402 ? -57.399 45.890 298.638 1.00 20.05 402 LEU B C 1
ATOM 7504 O O . LEU B 1 402 ? -58.541 45.794 298.186 1.00 20.18 402 LEU B O 1
ATOM 7509 N N . ALA B 1 403 ? -56.646 44.823 298.907 1.00 19.72 403 ALA B N 1
ATOM 7510 C CA . ALA B 1 403 ? -57.216 43.478 298.956 1.00 19.50 403 ALA B CA 1
ATOM 7511 C C . ALA B 1 403 ? -57.732 43.207 300.373 1.00 24.09 403 ALA B C 1
ATOM 7512 O O . ALA B 1 403 ? -58.607 43.935 300.853 1.00 30.51 403 ALA B O 1
ATOM 7514 N N . GLY B 1 404 ? -57.216 42.194 301.065 1.00 19.15 404 GLY B N 1
ATOM 7515 C CA . GLY B 1 404 ? -57.644 41.917 302.421 1.00 19.09 404 GLY B CA 1
ATOM 7516 C C . GLY B 1 404 ? -56.782 42.503 303.521 1.00 23.92 404 GLY B C 1
ATOM 7517 O O . GLY B 1 404 ? -57.036 42.250 304.707 1.00 22.42 404 GLY B O 1
ATOM 7518 N N . GLY B 1 405 ? -55.770 43.286 303.169 1.00 22.78 405 GLY B N 1
ATOM 7519 C CA . GLY B 1 405 ? -54.847 43.786 304.161 1.00 19.15 405 GLY B CA 1
ATOM 7520 C C . GLY B 1 405 ? -53.450 43.305 303.851 1.00 23.32 405 GLY B C 1
ATOM 7521 O O . GLY B 1 405 ? -53.274 42.293 303.171 1.00 23.01 405 GLY B O 1
ATOM 7522 N N . ASN B 1 406 ? -52.445 44.018 304.357 1.00 24.92 406 ASN B N 1
ATOM 7523 C CA . ASN B 1 406 ? -51.063 43.803 303.955 1.00 20.70 406 ASN B CA 1
ATOM 7524 C C . ASN B 1 406 ? -50.125 43.653 305.145 1.00 19.57 406 ASN B C 1
ATOM 7525 O O . ASN B 1 406 ? -48.908 43.854 305.003 1.00 19.18 406 ASN B O 1
ATOM 7530 N N . ASN B 1 407 ? -50.662 43.283 306.310 1.00 22.77 407 ASN B N 1
ATOM 7531 C CA . ASN B 1 407 ? -49.888 43.195 307.541 1.00 20.62 407 ASN B CA 1
ATOM 7532 C C . ASN B 1 407 ? -50.166 41.899 308.274 1.00 24.14 407 ASN B C 1
ATOM 7533 O O . ASN B 1 407 ? -51.306 41.418 308.318 1.00 18.69 407 ASN B O 1
ATOM 7538 N N . ALA B 1 408 ? -49.107 41.333 308.843 1.00 20.61 408 ALA B N 1
ATOM 7539 C CA . ALA B 1 408 ? -49.271 40.281 309.833 1.00 23.46 408 ALA B CA 1
ATOM 7540 C C . ALA B 1 408 ? -48.056 40.312 310.727 1.00 18.78 408 ALA B C 1
ATOM 7541 O O . ALA B 1 408 ? -46.999 40.794 310.323 1.00 25.83 408 ALA B O 1
ATOM 7543 N N . ILE B 1 409 ? -48.221 39.836 311.944 1.00 27.47 409 ILE B N 1
ATOM 7544 C CA . ILE B 1 409 ? -47.071 39.484 312.767 1.00 25.84 409 ILE B CA 1
ATOM 7545 C C . ILE B 1 409 ? -46.817 37.997 312.584 1.00 25.68 409 ILE B C 1
ATOM 7546 O O . ILE B 1 409 ? -47.746 37.198 312.392 1.00 24.29 409 ILE B O 1
ATOM 7551 N N . PHE B 1 410 ? -45.538 37.628 312.622 1.00 21.21 410 PHE B N 1
ATOM 7552 C CA . PHE B 1 410 ? -45.109 36.233 312.604 1.00 18.87 410 PHE B CA 1
ATOM 7553 C C . PHE B 1 410 ? -44.178 36.066 313.800 1.00 19.07 410 PHE B C 1
ATOM 7554 O O . PHE B 1 410 ? -43.047 36.569 313.794 1.00 25.38 410 PHE B O 1
ATOM 7562 N N . VAL B 1 411 ? -44.667 35.418 314.857 1.00 19.06 411 VAL B N 1
ATOM 7563 C CA . VAL B 1 411 ? -43.919 35.296 316.104 1.00 21.79 411 VAL B CA 1
ATOM 7564 C C . VAL B 1 411 ? -43.551 33.838 316.346 1.00 22.06 411 VAL B C 1
ATOM 7565 O O . VAL B 1 411 ? -44.414 32.953 316.306 1.00 19.22 411 VAL B O 1
ATOM 7569 N N . SER B 1 412 ? -42.266 33.588 316.584 1.00 22.73 412 SER B N 1
ATOM 7570 C CA . SER B 1 412 ? -41.817 32.236 316.904 1.00 25.05 412 SER B CA 1
ATOM 7571 C C . SER B 1 412 ? -42.329 31.809 318.277 1.00 28.39 412 SER B C 1
ATOM 7572 O O . SER B 1 412 ? -42.582 32.642 319.161 1.00 20.62 412 SER B O 1
ATOM 7575 N N . LEU B 1 413 ? -42.481 30.493 318.456 1.00 27.65 413 LEU B N 1
ATOM 7576 C CA . LEU B 1 413 ? -42.886 29.969 319.762 1.00 19.99 413 LEU B CA 1
ATOM 7577 C C . LEU B 1 413 ? -41.971 30.408 320.898 1.00 25.91 413 LEU B C 1
ATOM 7578 O O . LEU B 1 413 ? -42.496 30.844 321.936 1.00 20.27 413 LEU B O 1
ATOM 7583 N N . PRO B 1 414 ? -40.630 30.340 320.781 1.00 20.55 414 PRO B N 1
ATOM 7584 C CA . PRO B 1 414 ? -39.776 30.825 321.886 1.00 22.78 414 PRO B CA 1
ATOM 7585 C C . PRO B 1 414 ? -40.026 32.277 322.256 1.00 28.28 414 PRO B C 1
ATOM 7586 O O . PRO B 1 414 ? -40.002 32.638 323.444 1.00 26.79 414 PRO B O 1
ATOM 7590 N N . HIS B 1 415 ? -40.261 33.124 321.252 1.00 27.22 415 HIS B N 1
ATOM 7591 C CA . HIS B 1 415 ? -40.529 34.532 321.509 1.00 23.91 415 HIS B CA 1
ATOM 7592 C C . HIS B 1 415 ? -41.915 34.741 322.111 1.00 20.25 415 HIS B C 1
ATOM 7593 O O . HIS B 1 415 ? -42.098 35.606 322.972 1.00 26.68 415 HIS B O 1
ATOM 7600 N N . LEU B 1 416 ? -42.915 33.994 321.662 1.00 26.19 416 LEU B N 1
ATOM 7601 C CA . LEU B 1 416 ? -44.238 34.282 322.203 1.00 19.80 416 LEU B CA 1
ATOM 7602 C C . LEU B 1 416 ? -44.487 33.608 323.548 1.00 26.58 416 LEU B C 1
ATOM 7603 O O . LEU B 1 416 ? -45.513 33.892 324.173 1.00 19.80 416 LEU B O 1
ATOM 7608 N N . THR B 1 417 ? -43.583 32.741 324.020 1.00 23.76 417 THR B N 1
ATOM 7609 C CA . THR B 1 417 ? -43.781 32.067 325.301 1.00 24.71 417 THR B CA 1
ATOM 7610 C C . THR B 1 417 ? -42.699 32.371 326.317 1.00 26.73 417 THR B C 1
ATOM 7611 O O . THR B 1 417 ? -42.736 31.794 327.412 1.00 22.99 417 THR B O 1
ATOM 7615 N N . ALA B 1 418 ? -41.746 33.251 325.999 1.00 29.00 418 ALA B N 1
ATOM 7616 C CA . ALA B 1 418 ? -40.611 33.504 326.881 1.00 23.75 418 ALA B CA 1
ATOM 7617 C C . ALA B 1 418 ? -39.823 32.217 327.061 1.00 29.50 418 ALA B C 1
ATOM 7618 O O . ALA B 1 418 ? -39.559 31.767 328.177 1.00 31.47 418 ALA B O 1
ATOM 7620 N N . ASP B 1 419 ? -39.517 31.594 325.926 1.00 33.37 419 ASP B N 1
ATOM 7621 C CA . ASP B 1 419 ? -38.589 30.475 325.817 1.00 35.72 419 ASP B CA 1
ATOM 7622 C C . ASP B 1 419 ? -38.997 29.300 326.710 1.00 33.84 419 ASP B C 1
ATOM 7623 O O . ASP B 1 419 ? -38.221 28.795 327.513 1.00 41.60 419 ASP B O 1
ATOM 7628 N N . TYR B 1 420 ? -40.216 28.830 326.511 1.00 33.29 420 TYR B N 1
ATOM 7629 C CA . TYR B 1 420 ? -40.739 27.687 327.240 1.00 42.20 420 TYR B CA 1
ATOM 7630 C C . TYR B 1 420 ? -40.743 26.458 326.340 1.00 34.33 420 TYR B C 1
ATOM 7631 O O . TYR B 1 420 ? -41.361 26.459 325.268 1.00 34.94 420 TYR B O 1
ATOM 7640 N N . GLY B 1 421 ? -40.053 25.412 326.780 1.00 26.62 421 GLY B N 1
ATOM 7641 C CA . GLY B 1 421 ? -39.872 24.247 325.952 1.00 24.87 421 GLY B CA 1
ATOM 7642 C C . GLY B 1 421 ? -40.793 23.087 326.267 1.00 26.01 421 GLY B C 1
ATOM 7643 O O . GLY B 1 421 ? -40.492 21.956 325.866 1.00 25.86 421 GLY B O 1
ATOM 7644 N N . ALA B 1 422 ? -41.915 23.308 326.954 1.00 22.20 422 ALA B N 1
ATOM 7645 C CA . ALA B 1 422 ? -42.724 22.129 327.208 1.00 28.88 422 ALA B CA 1
ATOM 7646 C C . ALA B 1 422 ? -43.444 21.644 325.971 1.00 31.40 422 ALA B C 1
ATOM 7647 O O . ALA B 1 422 ? -43.630 20.434 325.817 1.00 41.24 422 ALA B O 1
ATOM 7649 N N . ILE B 1 423 ? -43.876 22.552 325.101 1.00 21.65 423 ILE B N 1
ATOM 7650 C CA . ILE B 1 423 ? -44.562 22.123 323.895 1.00 21.43 423 ILE B CA 1
ATOM 7651 C C . ILE B 1 423 ? -43.664 21.190 323.085 1.00 21.67 423 ILE B C 1
ATOM 7652 O O . ILE B 1 423 ? -44.042 20.052 322.782 1.00 31.18 423 ILE B O 1
ATOM 7657 N N . THR B 1 424 ? -42.431 21.620 322.793 1.00 28.07 424 THR B N 1
ATOM 7658 C CA . THR B 1 424 ? -41.539 20.799 321.971 1.00 26.39 424 THR B CA 1
ATOM 7659 C C . THR B 1 424 ? -41.058 19.561 322.726 1.00 25.86 424 THR B C 1
ATOM 7660 O O . THR B 1 424 ? -40.801 18.515 322.109 1.00 25.38 424 THR B O 1
ATOM 7664 N N . ALA B 1 425 ? -40.936 19.658 324.053 1.00 25.75 425 ALA B N 1
ATOM 7665 C CA . ALA B 1 425 ? -40.678 18.465 324.857 1.00 27.43 425 ALA B CA 1
ATOM 7666 C C . ALA B 1 425 ? -41.849 17.503 324.781 1.00 23.28 425 ALA B C 1
ATOM 7667 O O . ALA B 1 425 ? -41.658 16.294 324.598 1.00 25.63 425 ALA B O 1
ATOM 7669 N N . LYS B 1 426 ? -43.070 18.022 324.909 1.00 22.90 426 LYS B N 1
ATOM 7670 C CA . LYS B 1 426 ? -44.243 17.175 324.758 1.00 24.75 426 LYS B CA 1
ATOM 7671 C C . LYS B 1 426 ? -44.184 16.425 323.435 1.00 33.82 426 LYS B C 1
ATOM 7672 O O . LYS B 1 426 ? -44.374 15.206 323.394 1.00 30.52 426 LYS B O 1
ATOM 7678 N N . ILE B 1 427 ? -43.871 17.144 322.345 1.00 34.73 427 ILE B N 1
ATOM 7679 C CA . ILE B 1 427 ? -43.800 16.528 321.024 1.00 31.21 427 ILE B CA 1
ATOM 7680 C C . ILE B 1 427 ? -42.784 15.397 321.022 1.00 32.69 427 ILE B C 1
ATOM 7681 O O . ILE B 1 427 ? -43.101 14.259 320.655 1.00 37.23 427 ILE B O 1
ATOM 7686 N N . ARG B 1 428 ? -41.552 15.683 321.450 1.00 33.17 428 ARG B N 1
ATOM 7687 C CA . ARG B 1 428 ? -40.499 14.675 321.351 1.00 33.35 428 ARG B CA 1
ATOM 7688 C C . ARG B 1 428 ? -40.797 13.471 322.242 1.00 37.18 428 ARG B C 1
ATOM 7689 O O . ARG B 1 428 ? -40.590 12.319 321.830 1.00 43.74 428 ARG B O 1
ATOM 7697 N N . ALA B 1 429 ? -41.282 13.716 323.463 1.00 30.33 429 ALA B N 1
ATOM 7698 C CA . ALA B 1 429 ? -41.655 12.618 324.354 1.00 32.19 429 ALA B CA 1
ATOM 7699 C C . ALA B 1 429 ? -42.704 11.736 323.708 1.00 37.11 429 ALA B C 1
ATOM 7700 O O . ALA B 1 429 ? -42.606 10.503 323.728 1.00 41.15 429 ALA B O 1
ATOM 7702 N N . MET B 1 430 ? -43.716 12.372 323.122 1.00 30.70 430 MET B N 1
ATOM 7703 C CA . MET B 1 430 ? -44.816 11.680 322.472 1.00 25.78 430 MET B CA 1
ATOM 7704 C C . MET B 1 430 ? -44.337 10.755 321.360 1.00 29.15 430 MET B C 1
ATOM 7705 O O . MET B 1 430 ? -44.917 9.683 321.135 1.00 28.43 430 MET B O 1
ATOM 7710 N N . VAL B 1 431 ? -43.284 11.151 320.656 1.00 36.63 431 VAL B N 1
ATOM 7711 C CA . VAL B 1 431 ? -42.664 10.260 319.690 1.00 33.93 431 VAL B CA 1
ATOM 7712 C C . VAL B 1 431 ? -41.882 9.178 320.416 1.00 39.60 431 VAL B C 1
ATOM 7713 O O . VAL B 1 431 ? -42.053 7.985 320.149 1.00 47.67 431 VAL B O 1
ATOM 7717 N N . ALA B 1 432 ? -41.045 9.581 321.376 1.00 40.69 432 ALA B N 1
ATOM 7718 C CA . ALA B 1 432 ? -40.135 8.645 322.032 1.00 33.09 432 ALA B CA 1
ATOM 7719 C C . ALA B 1 432 ? -40.874 7.504 322.708 1.00 29.60 432 ALA B C 1
ATOM 7720 O O . ALA B 1 432 ? -40.342 6.394 322.794 1.00 36.96 432 ALA B O 1
ATOM 7722 N N . ASP B 1 433 ? -42.087 7.744 323.196 1.00 26.49 433 ASP B N 1
ATOM 7723 C CA . ASP B 1 433 ? -42.850 6.697 323.862 1.00 27.53 433 ASP B CA 1
ATOM 7724 C C . ASP B 1 433 ? -43.895 6.061 322.955 1.00 28.08 433 ASP B C 1
ATOM 7725 O O . ASP B 1 433 ? -44.722 5.284 323.437 1.00 31.94 433 ASP B O 1
ATOM 7730 N N . GLY B 1 434 ? -43.895 6.395 321.668 1.00 26.47 434 GLY B N 1
ATOM 7731 C CA . GLY B 1 434 ? -44.777 5.740 320.726 1.00 29.70 434 GLY B CA 1
ATOM 7732 C C . GLY B 1 434 ? -46.254 6.037 320.875 1.00 31.32 434 GLY B C 1
ATOM 7733 O O . GLY B 1 434 ? -47.085 5.290 320.355 1.00 33.57 434 GLY B O 1
ATOM 7734 N N . THR B 1 435 ? -46.618 7.103 321.565 1.00 28.53 435 THR B N 1
ATOM 7735 C CA . THR B 1 435 ? -48.024 7.449 321.627 1.00 28.23 435 THR B CA 1
ATOM 7736 C C . THR B 1 435 ? -48.417 8.451 320.559 1.00 29.72 435 THR B C 1
ATOM 7737 O O . THR B 1 435 ? -49.615 8.686 320.372 1.00 31.95 435 THR B O 1
ATOM 7741 N N . ALA B 1 436 ? -47.440 9.029 319.848 1.00 25.29 436 ALA B N 1
ATOM 7742 C CA . ALA B 1 436 ? -47.761 9.945 318.759 1.00 23.94 436 ALA B CA 1
ATOM 7743 C C . ALA B 1 436 ? -48.752 9.325 317.775 1.00 28.20 436 ALA B C 1
ATOM 7744 O O . ALA B 1 436 ? -49.678 10.000 317.311 1.00 23.55 436 ALA B O 1
ATOM 7746 N N . ALA B 1 437 ? -48.586 8.031 317.469 1.00 33.06 437 ALA B N 1
ATOM 7747 C CA . ALA B 1 437 ? -49.416 7.378 316.463 1.00 24.51 437 ALA B CA 1
ATOM 7748 C C . ALA B 1 437 ? -50.882 7.385 316.850 1.00 31.91 437 ALA B C 1
ATOM 7749 O O . ALA B 1 437 ? -51.752 7.477 315.976 1.00 37.03 437 ALA B O 1
ATOM 7751 N N . SER B 1 438 ? -51.174 7.311 318.151 1.00 30.47 438 SER B N 1
ATOM 7752 C CA . SER B 1 438 ? -52.555 7.264 318.611 1.00 24.82 438 SER B CA 1
ATOM 7753 C C . SER B 1 438 ? -53.378 8.449 318.110 1.00 24.22 438 SER B C 1
ATOM 7754 O O . SER B 1 438 ? -54.609 8.358 318.072 1.00 33.06 438 SER B O 1
ATOM 7757 N N . TYR B 1 439 ? -52.729 9.550 317.706 1.00 23.71 439 TYR B N 1
ATOM 7758 C CA . TYR B 1 439 ? -53.414 10.757 317.261 1.00 23.17 439 TYR B CA 1
ATOM 7759 C C . TYR B 1 439 ? -53.705 10.762 315.769 1.00 32.84 439 TYR B C 1
ATOM 7760 O O . TYR B 1 439 ? -54.385 11.675 315.290 1.00 22.58 439 TYR B O 1
ATOM 7769 N N . LEU B 1 440 ? -53.214 9.770 315.029 1.00 34.80 440 LEU B N 1
ATOM 7770 C CA . LEU B 1 440 ? -53.606 9.590 313.640 1.00 35.20 440 LEU B CA 1
ATOM 7771 C C . LEU B 1 440 ? -54.953 8.853 313.563 1.00 38.19 440 LEU B C 1
ATOM 7772 O O . LEU B 1 440 ? -55.448 8.297 314.551 1.00 36.39 440 LEU B O 1
ATOM 7777 N N . ALA B 1 441 ? -55.561 8.862 312.376 1.00 37.29 441 ALA B N 1
ATOM 7778 C CA . ALA B 1 441 ? -56.830 8.168 312.198 1.00 36.56 441 ALA B CA 1
ATOM 7779 C C . ALA B 1 441 ? -56.645 6.658 312.309 1.00 36.50 441 ALA B C 1
ATOM 7780 O O . ALA B 1 441 ? -55.572 6.119 312.036 1.00 34.25 441 ALA B O 1
ATOM 7782 N N . ALA B 1 442 ? -57.720 5.970 312.700 1.00 40.12 442 ALA B N 1
ATOM 7783 C CA . ALA B 1 442 ? -57.611 4.542 312.993 1.00 38.67 442 ALA B CA 1
ATOM 7784 C C . ALA B 1 442 ? -57.093 3.746 311.789 1.00 39.91 442 ALA B C 1
ATOM 7785 O O . ALA B 1 442 ? -56.233 2.871 311.944 1.00 35.94 442 ALA B O 1
ATOM 7787 N N . ASP B 1 443 ? -57.562 4.053 310.575 1.00 41.29 443 ASP B N 1
ATOM 7788 C CA . ASP B 1 443 ? -57.048 3.336 309.406 1.00 36.41 443 ASP B CA 1
ATOM 7789 C C . ASP B 1 443 ? -55.684 3.851 308.940 1.00 36.99 443 ASP B C 1
ATOM 7790 O O . ASP B 1 443 ? -55.212 3.434 307.875 1.00 40.54 443 ASP B O 1
ATOM 7795 N N . VAL B 1 444 ? -55.053 4.731 309.720 1.00 34.78 444 VAL B N 1
ATOM 7796 C CA . VAL B 1 444 ? -53.738 5.286 309.423 1.00 28.19 444 VAL B CA 1
ATOM 7797 C C . VAL B 1 444 ? -52.702 4.825 310.443 1.00 26.12 444 VAL B C 1
ATOM 7798 O O . VAL B 1 444 ? -51.611 4.395 310.079 1.00 31.18 444 VAL B O 1
ATOM 7802 N N . ARG B 1 445 ? -53.040 4.889 311.736 1.00 27.73 445 ARG B N 1
ATOM 7803 C CA . ARG B 1 445 ? -52.067 4.599 312.787 1.00 32.22 445 ARG B CA 1
ATOM 7804 C C . ARG B 1 445 ? -51.542 3.175 312.716 1.00 35.19 445 ARG B C 1
ATOM 7805 O O . ARG B 1 445 ? -50.481 2.892 313.285 1.00 33.84 445 ARG B O 1
ATOM 7813 N N . THR B 1 446 ? -52.256 2.282 312.023 1.00 36.70 446 THR B N 1
ATOM 7814 C CA . THR B 1 446 ? -51.849 0.891 311.879 1.00 26.82 446 THR B CA 1
ATOM 7815 C C . THR B 1 446 ? -50.793 0.690 310.793 1.00 26.73 446 THR B C 1
ATOM 7816 O O . THR B 1 446 ? -50.124 -0.348 310.785 1.00 28.70 446 THR B O 1
ATOM 7820 N N . ILE B 1 447 ? -50.613 1.652 309.893 1.00 26.10 447 ILE B N 1
ATOM 7821 C CA . ILE B 1 447 ? -49.695 1.516 308.766 1.00 25.98 447 ILE B CA 1
ATOM 7822 C C . ILE B 1 447 ? -48.312 1.981 309.225 1.00 32.00 447 ILE B C 1
ATOM 7823 O O . ILE B 1 447 ? -48.115 3.194 309.409 1.00 33.88 447 ILE B O 1
ATOM 7828 N N . PRO B 1 448 ? -47.344 1.075 309.412 1.00 30.23 448 PRO B N 1
ATOM 7829 C CA . PRO B 1 448 ? -46.022 1.508 309.909 1.00 28.86 448 PRO B CA 1
ATOM 7830 C C . PRO B 1 448 ? -45.412 2.667 309.138 1.00 33.91 448 PRO B C 1
ATOM 7831 O O . PRO B 1 448 ? -44.819 3.566 309.752 1.00 38.77 448 PRO B O 1
ATOM 7835 N N . GLY B 1 449 ? -45.553 2.679 307.812 1.00 35.80 449 GLY B N 1
ATOM 7836 C CA . GLY B 1 449 ? -45.071 3.807 307.036 1.00 24.79 449 GLY B CA 1
ATOM 7837 C C . GLY B 1 449 ? -45.713 5.113 307.458 1.00 32.37 449 GLY B C 1
ATOM 7838 O O . GLY B 1 449 ? -45.054 6.151 307.515 1.00 34.51 449 GLY B O 1
ATOM 7839 N N . MET B 1 450 ? -47.002 5.079 307.785 1.00 32.97 450 MET B N 1
ATOM 7840 C CA . MET B 1 450 ? -47.695 6.317 308.122 1.00 28.14 450 MET B CA 1
ATOM 7841 C C . MET B 1 450 ? -47.205 6.876 309.451 1.00 23.73 450 MET B C 1
ATOM 7842 O O . MET B 1 450 ? -47.019 8.090 309.582 1.00 26.25 450 MET B O 1
ATOM 7847 N N . VAL B 1 451 ? -46.991 6.013 310.452 1.00 24.26 451 VAL B N 1
ATOM 7848 C CA . VAL B 1 451 ? -46.499 6.519 311.730 1.00 25.38 451 VAL B CA 1
ATOM 7849 C C . VAL B 1 451 ? -45.024 6.896 311.625 1.00 27.24 451 VAL B C 1
ATOM 7850 O O . VAL B 1 451 ? -44.573 7.839 312.285 1.00 29.52 451 VAL B O 1
ATOM 7854 N N . ALA B 1 452 ? -44.253 6.197 310.788 1.00 29.63 452 ALA B N 1
ATOM 7855 C CA . ALA B 1 452 ? -42.864 6.594 310.581 1.00 28.89 452 ALA B CA 1
ATOM 7856 C C . ALA B 1 452 ? -42.781 8.015 310.036 1.00 30.29 452 ALA B C 1
ATOM 7857 O O . ALA B 1 452 ? -41.974 8.826 310.502 1.00 34.50 452 ALA B O 1
ATOM 7859 N N . GLY B 1 453 ? -43.625 8.344 309.061 1.00 32.13 453 GLY B N 1
ATOM 7860 C CA . GLY B 1 453 ? -43.600 9.686 308.507 1.00 30.62 453 GLY B CA 1
ATOM 7861 C C . GLY B 1 453 ? -44.154 10.720 309.464 1.00 29.96 453 GLY B C 1
ATOM 7862 O O . GLY B 1 453 ? -43.615 11.824 309.577 1.00 25.36 453 GLY B O 1
ATOM 7863 N N . TYR B 1 454 ? -45.235 10.376 310.171 1.00 31.13 454 TYR B N 1
ATOM 7864 C CA . TYR B 1 454 ? -45.789 11.298 311.156 1.00 25.50 454 TYR B CA 1
ATOM 7865 C C . TYR B 1 454 ? -44.788 11.558 312.266 1.00 25.76 454 TYR B C 1
ATOM 7866 O O . TYR B 1 454 ? -44.674 12.688 312.757 1.00 26.89 454 TYR B O 1
ATOM 7875 N N . GLU B 1 455 ? -44.043 10.525 312.669 1.00 24.17 455 GLU B N 1
ATOM 7876 C CA . GLU B 1 455 ? -43.022 10.725 313.693 1.00 25.91 455 GLU B CA 1
ATOM 7877 C C . GLU B 1 455 ? -41.910 11.624 313.180 1.00 28.06 455 GLU B C 1
ATOM 7878 O O . GLU B 1 455 ? -41.463 12.536 313.893 1.00 30.17 455 GLU B O 1
ATOM 7884 N N . ALA B 1 456 ? -41.471 11.399 311.937 1.00 23.00 456 ALA B N 1
ATOM 7885 C CA . ALA B 1 456 ? -40.462 12.271 311.341 1.00 29.75 456 ALA B CA 1
ATOM 7886 C C . ALA B 1 456 ? -40.949 13.715 311.300 1.00 29.99 456 ALA B C 1
ATOM 7887 O O . ALA B 1 456 ? -40.207 14.636 311.664 1.00 36.11 456 ALA B O 1
ATOM 7889 N N . GLN B 1 457 ? -42.207 13.926 310.891 1.00 24.51 457 GLN B N 1
ATOM 7890 C CA . GLN B 1 457 ? -42.790 15.264 310.888 1.00 21.45 457 GLN B CA 1
ATOM 7891 C C . GLN B 1 457 ? -42.696 15.919 312.262 1.00 26.48 457 GLN B C 1
ATOM 7892 O O . GLN B 1 457 ? -42.243 17.063 312.389 1.00 25.34 457 GLN B O 1
ATOM 7898 N N . LEU B 1 458 ? -43.135 15.208 313.305 1.00 22.91 458 LEU B N 1
ATOM 7899 C CA . LEU B 1 458 ? -43.181 15.790 314.644 1.00 23.82 458 LEU B CA 1
ATOM 7900 C C . LEU B 1 458 ? -41.789 16.179 315.127 1.00 25.09 458 LEU B C 1
ATOM 7901 O O . LEU B 1 458 ? -41.586 17.280 315.650 1.00 24.72 458 LEU B O 1
ATOM 7906 N N . LEU B 1 459 ? -40.813 15.292 314.949 1.00 22.38 459 LEU B N 1
ATOM 7907 C CA . LEU B 1 459 ? -39.454 15.625 315.346 1.00 22.61 459 LEU B CA 1
ATOM 7908 C C . LEU B 1 459 ? -38.944 16.862 314.606 1.00 28.43 459 LEU B C 1
ATOM 7909 O O . LEU B 1 459 ? -38.351 17.756 315.216 1.00 27.92 459 LEU B O 1
ATOM 7914 N N . VAL B 1 460 ? -39.177 16.940 313.291 1.00 27.58 460 VAL B N 1
ATOM 7915 C CA . VAL B 1 460 ? -38.806 18.136 312.526 1.00 23.92 460 VAL B CA 1
ATOM 7916 C C . VAL B 1 460 ? -39.550 19.368 313.042 1.00 25.84 460 VAL B C 1
ATOM 7917 O O . VAL B 1 460 ? -38.956 20.437 313.222 1.00 29.17 460 VAL B O 1
ATOM 7921 N N . LEU B 1 461 ? -40.866 19.240 313.272 1.00 21.10 461 LEU B N 1
ATOM 7922 C CA . LEU B 1 461 ? -41.653 20.359 313.782 1.00 20.80 461 LEU B CA 1
ATOM 7923 C C . LEU B 1 461 ? -41.205 20.778 315.174 1.00 26.29 461 LEU B C 1
ATOM 7924 O O . LEU B 1 461 ? -41.281 21.964 315.521 1.00 20.79 461 LEU B O 1
ATOM 7929 N N . ALA B 1 462 ? -40.774 19.815 315.993 1.00 23.95 462 ALA B N 1
ATOM 7930 C CA . ALA B 1 462 ? -40.246 20.129 317.315 1.00 21.80 462 ALA B CA 1
ATOM 7931 C C . ALA B 1 462 ? -38.994 20.978 317.196 1.00 25.05 462 ALA B C 1
ATOM 7932 O O . ALA B 1 462 ? -38.840 21.991 317.891 1.00 24.78 462 ALA B O 1
ATOM 7934 N N . ASP B 1 463 ? -38.085 20.580 316.304 1.00 28.02 463 ASP B N 1
ATOM 7935 C CA . ASP B 1 463 ? -36.909 21.396 316.049 1.00 21.93 463 ASP B CA 1
ATOM 7936 C C . ASP B 1 463 ? -37.312 22.758 315.502 1.00 30.02 463 ASP B C 1
ATOM 7937 O O . ASP B 1 463 ? -36.829 23.793 315.984 1.00 26.29 463 ASP B O 1
ATOM 7942 N N . LEU B 1 464 ? -38.220 22.779 314.513 1.00 21.13 464 LEU B N 1
ATOM 7943 C CA . LEU B 1 464 ? -38.667 24.045 313.932 1.00 20.75 464 LEU B CA 1
ATOM 7944 C C . LEU B 1 464 ? -39.219 24.970 315.002 1.00 20.65 464 LEU B C 1
ATOM 7945 O O . LEU B 1 464 ? -38.781 26.118 315.129 1.00 20.61 464 LEU B O 1
ATOM 7950 N N . LEU B 1 465 ? -40.173 24.472 315.799 1.00 20.63 465 LEU B N 1
ATOM 7951 C CA . LEU B 1 465 ? -40.806 25.274 316.833 1.00 20.53 465 LEU B CA 1
ATOM 7952 C C . LEU B 1 465 ? -39.814 25.714 317.908 1.00 22.34 465 LEU B C 1
ATOM 7953 O O . LEU B 1 465 ? -40.098 26.662 318.646 1.00 23.17 465 LEU B O 1
ATOM 7958 N N . ASP B 1 466 ? -38.653 25.068 318.007 1.00 21.19 466 ASP B N 1
ATOM 7959 C CA . ASP B 1 466 ? -37.608 25.543 318.911 1.00 22.98 466 ASP B CA 1
ATOM 7960 C C . ASP B 1 466 ? -36.797 26.701 318.334 1.00 21.50 466 ASP B C 1
ATOM 7961 O O . ASP B 1 466 ? -36.142 27.416 319.092 1.00 21.71 466 ASP B O 1
ATOM 7966 N N . ASN B 1 467 ? -36.808 26.880 317.022 1.00 21.28 467 ASN B N 1
ATOM 7967 C CA . ASN B 1 467 ? -36.083 27.967 316.375 1.00 21.27 467 ASN B CA 1
ATOM 7968 C C . ASN B 1 467 ? -36.755 29.304 316.660 1.00 24.47 467 ASN B C 1
ATOM 7969 O O . ASN B 1 467 ? -37.919 29.494 316.277 1.00 21.57 467 ASN B O 1
ATOM 7974 N N . PRO B 1 468 ? -36.075 30.260 317.301 1.00 31.59 468 PRO B N 1
ATOM 7975 C CA . PRO B 1 468 ? -36.707 31.571 317.541 1.00 30.88 468 PRO B CA 1
ATOM 7976 C C . PRO B 1 468 ? -36.849 32.423 316.282 1.00 26.49 468 PRO B C 1
ATOM 7977 O O . PRO B 1 468 ? -37.528 33.454 316.324 1.00 20.62 468 PRO B O 1
ATOM 7981 N N A GLU B 1 469 ? -36.248 32.033 315.167 0.56 20.83 469 GLU B N 1
ATOM 7982 N N B GLU B 1 469 ? -36.229 32.023 315.174 0.44 20.84 469 GLU B N 1
ATOM 7983 C CA A GLU B 1 469 ? -36.486 32.731 313.912 0.56 21.95 469 GLU B CA 1
ATOM 7984 C CA B GLU B 1 469 ? -36.442 32.676 313.888 0.44 21.93 469 GLU B CA 1
ATOM 7985 C C A GLU B 1 469 ? -37.576 32.073 313.067 0.56 24.52 469 GLU B C 1
ATOM 7986 C C B GLU B 1 469 ? -37.652 32.133 313.136 0.44 24.20 469 GLU B C 1
ATOM 7987 O O A GLU B 1 469 ? -37.885 32.576 311.983 0.56 24.23 469 GLU B O 1
ATOM 7988 O O B GLU B 1 469 ? -38.102 32.767 312.175 0.44 24.40 469 GLU B O 1
ATOM 7999 N N . ALA B 1 470 ? -38.181 30.974 313.541 1.00 22.20 470 ALA B N 1
ATOM 8000 C CA . ALA B 1 470 ? -39.231 30.294 312.786 1.00 21.99 470 ALA B CA 1
ATOM 8001 C C . ALA B 1 470 ? -40.605 30.669 313.321 1.00 23.88 470 ALA B C 1
ATOM 8002 O O . ALA B 1 470 ? -40.934 30.300 314.454 1.00 25.27 470 ALA B O 1
ATOM 8004 N N . PRO B 1 471 ? -41.432 31.384 312.559 1.00 26.75 471 PRO B N 1
ATOM 8005 C CA . PRO B 1 471 ? -42.768 31.740 313.052 1.00 24.39 471 PRO B CA 1
ATOM 8006 C C . PRO B 1 471 ? -43.585 30.519 313.452 1.00 28.45 471 PRO B C 1
ATOM 8007 O O . PRO B 1 471 ? -43.575 29.483 312.784 1.00 26.62 471 PRO B O 1
ATOM 8011 N N . SER B 1 472 ? -44.285 30.657 314.573 1.00 29.61 472 SER B N 1
ATOM 8012 C CA . SER B 1 472 ? -45.240 29.675 315.052 1.00 19.47 472 SER B CA 1
ATOM 8013 C C . SER B 1 472 ? -46.648 30.215 315.065 1.00 20.63 472 SER B C 1
ATOM 8014 O O . SER B 1 472 ? -47.592 29.463 314.830 1.00 25.80 472 SER B O 1
ATOM 8017 N N . LEU B 1 473 ? -46.797 31.507 315.304 1.00 18.86 473 LEU B N 1
ATOM 8018 C CA . LEU B 1 473 ? -48.076 32.189 315.283 1.00 18.70 473 LEU B CA 1
ATOM 8019 C C . LEU B 1 473 ? -48.106 33.253 314.183 1.00 24.48 473 LEU B C 1
ATOM 8020 O O . LEU B 1 473 ? -47.147 34.015 314.020 1.00 18.67 473 LEU B O 1
ATOM 8025 N N . GLU B 1 474 ? -49.214 33.327 313.443 1.00 26.83 474 GLU B N 1
ATOM 8026 C CA . GLU B 1 474 ? -49.475 34.480 312.589 1.00 24.12 474 GLU B CA 1
ATOM 8027 C C . GLU B 1 474 ? -50.761 35.165 313.025 1.00 27.54 474 GLU B C 1
ATOM 8028 O O . GLU B 1 474 ? -51.738 34.505 313.388 1.00 18.32 474 GLU B O 1
ATOM 8034 N N . THR B 1 475 ? -50.741 36.494 313.005 1.00 18.39 475 THR B N 1
ATOM 8035 C CA . THR B 1 475 ? -51.899 37.316 313.301 1.00 20.59 475 THR B CA 1
ATOM 8036 C C . THR B 1 475 ? -51.933 38.452 312.292 1.00 25.86 475 THR B C 1
ATOM 8037 O O . THR B 1 475 ? -51.072 39.345 312.322 1.00 28.48 475 THR B O 1
ATOM 8041 N N . PRO B 1 476 ? -52.878 38.441 311.366 1.00 27.52 476 PRO B N 1
ATOM 8042 C CA . PRO B 1 476 ? -52.954 39.519 310.382 1.00 26.36 476 PRO B CA 1
ATOM 8043 C C . PRO B 1 476 ? -53.830 40.638 310.911 1.00 25.34 476 PRO B C 1
ATOM 8044 O O . PRO B 1 476 ? -54.612 40.463 311.846 1.00 28.58 476 PRO B O 1
ATOM 8048 N N . TRP B 1 477 ? -53.668 41.807 310.310 1.00 18.94 477 TRP B N 1
ATOM 8049 C CA . TRP B 1 477 ? -54.554 42.917 310.613 1.00 18.87 477 TRP B CA 1
ATOM 8050 C C . TRP B 1 477 ? -54.451 43.930 309.492 1.00 19.04 477 TRP B C 1
ATOM 8051 O O . TRP B 1 477 ? -53.389 44.107 308.893 1.00 21.39 477 TRP B O 1
ATOM 8062 N N . ALA B 1 478 ? -55.562 44.598 309.223 1.00 22.19 478 ALA B N 1
ATOM 8063 C CA . ALA B 1 478 ? -55.561 45.776 308.370 1.00 24.08 478 ALA B CA 1
ATOM 8064 C C . ALA B 1 478 ? -56.149 46.986 309.060 1.00 24.37 478 ALA B C 1
ATOM 8065 O O . ALA B 1 478 ? -56.010 48.100 308.547 1.00 19.93 478 ALA B O 1
ATOM 8067 N N . THR B 1 479 ? -56.790 46.797 310.205 1.00 22.47 479 THR B N 1
ATOM 8068 C CA . THR B 1 479 ? -57.646 47.795 310.814 1.00 23.61 479 THR B CA 1
ATOM 8069 C C . THR B 1 479 ? -58.152 47.208 312.121 1.00 29.10 479 THR B C 1
ATOM 8070 O O . THR B 1 479 ? -58.214 45.987 312.294 1.00 29.41 479 THR B O 1
ATOM 8074 N N . SER B 1 480 ? -58.530 48.098 313.033 1.00 27.77 480 SER B N 1
ATOM 8075 C CA . SER B 1 480 ? -58.914 47.724 314.387 1.00 19.78 480 SER B CA 1
ATOM 8076 C C . SER B 1 480 ? -60.271 48.307 314.753 1.00 27.67 480 SER B C 1
ATOM 8077 O O . SER B 1 480 ? -60.611 48.387 315.941 1.00 30.01 480 SER B O 1
ATOM 8080 N N . GLU B 1 481 ? -61.042 48.753 313.766 1.00 27.99 481 GLU B N 1
ATOM 8081 C CA . GLU B 1 481 ? -62.323 49.366 314.076 1.00 28.17 481 GLU B CA 1
ATOM 8082 C C . GLU B 1 481 ? -63.245 48.330 314.701 1.00 27.98 481 GLU B C 1
ATOM 8083 O O . GLU B 1 481 ? -63.343 47.195 314.219 1.00 21.54 481 GLU B O 1
ATOM 8089 N N . ALA B 1 482 ? -63.895 48.718 315.798 1.00 30.61 482 ALA B N 1
ATOM 8090 C CA . ALA B 1 482 ? -64.841 47.947 316.591 1.00 32.95 482 ALA B CA 1
ATOM 8091 C C . ALA B 1 482 ? -66.263 48.149 316.063 1.00 29.89 482 ALA B C 1
ATOM 8092 O O . ALA B 1 482 ? -66.623 49.255 315.656 1.00 28.74 482 ALA B O 1
ATOM 8094 N N . PRO B 1 483 ? -67.102 47.109 316.054 1.00 28.19 483 PRO B N 1
ATOM 8095 C CA . PRO B 1 483 ? -66.774 45.791 316.595 1.00 31.66 483 PRO B CA 1
ATOM 8096 C C . PRO B 1 483 ? -66.314 44.750 315.572 1.00 26.25 483 PRO B C 1
ATOM 8097 O O . PRO B 1 483 ? -65.834 43.713 315.995 1.00 27.06 483 PRO B O 1
ATOM 8101 N N . GLN B 1 484 ? -66.461 44.992 314.272 1.00 26.78 484 GLN B N 1
ATOM 8102 C CA . GLN B 1 484 ? -66.279 43.893 313.324 1.00 27.10 484 GLN B CA 1
ATOM 8103 C C . GLN B 1 484 ? -64.818 43.532 313.102 1.00 36.01 484 GLN B C 1
ATOM 8104 O O . GLN B 1 484 ? -64.509 42.361 312.854 1.00 49.09 484 GLN B O 1
ATOM 8110 N N . THR B 1 485 ? -63.905 44.491 313.218 1.00 31.28 485 THR B N 1
ATOM 8111 C CA . THR B 1 485 ? -62.487 44.210 313.041 1.00 28.73 485 THR B CA 1
ATOM 8112 C C . THR B 1 485 ? -61.666 44.526 314.289 1.00 27.55 485 THR B C 1
ATOM 8113 O O . THR B 1 485 ? -60.454 44.737 314.195 1.00 26.03 485 THR B O 1
ATOM 8117 N N . SER B 1 486 ? -62.302 44.573 315.458 1.00 26.80 486 SER B N 1
ATOM 8118 C CA . SER B 1 486 ? -61.580 44.703 316.725 1.00 23.51 486 SER B CA 1
ATOM 8119 C C . SER B 1 486 ? -61.322 43.302 317.269 1.00 28.35 486 SER B C 1
ATOM 8120 O O . SER B 1 486 ? -61.913 42.853 318.261 1.00 25.04 486 SER B O 1
ATOM 8123 N N . SER B 1 487 ? -60.437 42.601 316.558 1.00 23.53 487 SER B N 1
ATOM 8124 C CA . SER B 1 487 ? -60.128 41.215 316.859 1.00 22.49 487 SER B CA 1
ATOM 8125 C C . SER B 1 487 ? -58.838 40.828 316.162 1.00 20.38 487 SER B C 1
ATOM 8126 O O . SER B 1 487 ? -58.392 41.473 315.216 1.00 23.69 487 SER B O 1
ATOM 8129 N N . VAL B 1 488 ? -58.245 39.765 316.663 1.00 21.50 488 VAL B N 1
ATOM 8130 C CA . VAL B 1 488 ? -57.013 39.215 316.133 1.00 18.56 488 VAL B CA 1
ATOM 8131 C C . VAL B 1 488 ? -57.218 37.716 316.121 1.00 24.48 488 VAL B C 1
ATOM 8132 O O . VAL B 1 488 ? -57.820 37.162 317.045 1.00 22.80 488 VAL B O 1
ATOM 8136 N N . LEU B 1 489 ? -56.791 37.066 315.052 1.00 27.26 489 LEU B N 1
ATOM 8137 C CA . LEU B 1 489 ? -56.848 35.619 315.011 1.00 21.19 489 LEU B CA 1
ATOM 8138 C C . LEU B 1 489 ? -55.461 35.066 315.283 1.00 18.36 489 LEU B C 1
ATOM 8139 O O . LEU B 1 489 ? -54.448 35.692 314.970 1.00 18.35 489 LEU B O 1
ATOM 8144 N N . ALA B 1 490 ? -55.422 33.908 315.909 1.00 18.40 490 ALA B N 1
ATOM 8145 C CA . ALA B 1 490 ? -54.156 33.277 316.244 1.00 18.87 490 ALA B CA 1
ATOM 8146 C C . ALA B 1 490 ? -54.016 32.076 315.316 1.00 18.69 490 ALA B C 1
ATOM 8147 O O . ALA B 1 490 ? -54.450 30.969 315.641 1.00 20.71 490 ALA B O 1
ATOM 8149 N N . PHE B 1 491 ? -53.442 32.323 314.136 1.00 20.79 491 PHE B N 1
ATOM 8150 C CA . PHE B 1 491 ? -53.182 31.296 313.132 1.00 19.19 491 PHE B CA 1
ATOM 8151 C C . PHE B 1 491 ? -52.201 30.287 313.692 1.00 22.81 491 PHE B C 1
ATOM 8152 O O . PHE B 1 491 ? -51.040 30.631 313.948 1.00 25.05 491 PHE B O 1
ATOM 8160 N N . LEU B 1 492 ? -52.643 29.049 313.882 1.00 22.01 492 LEU B N 1
ATOM 8161 C CA . LEU B 1 492 ? -51.728 27.962 314.218 1.00 20.00 492 LEU B CA 1
ATOM 8162 C C . LEU B 1 492 ? -50.952 27.572 312.957 1.00 20.05 492 LEU B C 1
ATOM 8163 O O . LEU B 1 492 ? -51.454 26.839 312.105 1.00 20.52 492 LEU B O 1
ATOM 8168 N N . LEU B 1 493 ? -49.719 28.074 312.828 1.00 23.26 493 LEU B N 1
ATOM 8169 C CA . LEU B 1 493 ? -48.967 27.925 311.583 1.00 18.61 493 LEU B CA 1
ATOM 8170 C C . LEU B 1 493 ? -48.487 26.497 311.357 1.00 23.56 493 LEU B C 1
ATOM 8171 O O . LEU B 1 493 ? -48.461 26.041 310.206 1.00 18.73 493 LEU B O 1
ATOM 8176 N N . HIS B 1 494 ? -48.120 25.767 312.419 1.00 22.58 494 HIS B N 1
ATOM 8177 C CA . HIS B 1 494 ? -47.548 24.422 312.282 1.00 21.25 494 HIS B CA 1
ATOM 8178 C C . HIS B 1 494 ? -48.313 23.412 313.120 1.00 21.62 494 HIS B C 1
ATOM 8179 O O . HIS B 1 494 ? -47.819 22.930 314.146 1.00 21.92 494 HIS B O 1
ATOM 8186 N N . PRO B 1 495 ? -49.496 23.018 312.670 1.00 24.71 495 PRO B N 1
ATOM 8187 C CA . PRO B 1 495 ? -50.292 22.047 313.424 1.00 22.50 495 PRO B CA 1
ATOM 8188 C C . PRO B 1 495 ? -49.757 20.632 313.291 1.00 27.14 495 PRO B C 1
ATOM 8189 O O . PRO B 1 495 ? -49.195 20.235 312.268 1.00 29.86 495 PRO B O 1
ATOM 8193 N N . LEU B 1 496 ? -49.956 19.864 314.358 1.00 30.36 496 LEU B N 1
ATOM 8194 C CA . LEU B 1 496 ? -49.553 18.469 314.395 1.00 26.99 496 LEU B CA 1
ATOM 8195 C C . LEU B 1 496 ? -50.704 17.526 314.083 1.00 28.33 496 LEU B C 1
ATOM 8196 O O . LEU B 1 496 ? -50.461 16.332 313.855 1.00 28.07 496 LEU B O 1
ATOM 8201 N N . SER B 1 497 ? -51.940 18.028 314.064 1.00 24.42 497 SER B N 1
ATOM 8202 C CA . SER B 1 497 ? -53.087 17.203 313.717 1.00 22.96 497 SER B CA 1
ATOM 8203 C C . SER B 1 497 ? -53.152 16.958 312.211 1.00 23.04 497 SER B C 1
ATOM 8204 O O . SER B 1 497 ? -52.749 17.797 311.402 1.00 23.07 497 SER B O 1
ATOM 8207 N N . ARG B 1 498 ? -53.664 15.788 311.846 1.00 20.84 498 ARG B N 1
ATOM 8208 C CA . ARG B 1 498 ? -53.668 15.321 310.467 1.00 32.32 498 ARG B CA 1
ATOM 8209 C C . ARG B 1 498 ? -55.040 14.759 310.106 1.00 32.55 498 ARG B C 1
ATOM 8210 O O . ARG B 1 498 ? -55.679 14.064 310.915 1.00 21.35 498 ARG B O 1
ATOM 8218 N N . GLY B 1 499 ? -55.477 15.059 308.879 1.00 26.25 499 GLY B N 1
ATOM 8219 C CA . GLY B 1 499 ? -56.779 14.644 308.405 1.00 21.04 499 GLY B CA 1
ATOM 8220 C C . GLY B 1 499 ? -56.752 13.885 307.097 1.00 21.16 499 GLY B C 1
ATOM 8221 O O . GLY B 1 499 ? -55.688 13.507 306.602 1.00 23.81 499 GLY B O 1
ATOM 8222 N N . SER B 1 500 ? -57.922 13.639 306.526 1.00 24.51 500 SER B N 1
ATOM 8223 C CA . SER B 1 500 ? -58.021 12.863 305.302 1.00 25.42 500 SER B CA 1
ATOM 8224 C C . SER B 1 500 ? -58.900 13.577 304.285 1.00 27.24 500 SER B C 1
ATOM 8225 O O . SER B 1 500 ? -59.820 14.325 304.632 1.00 21.24 500 SER B O 1
ATOM 8228 N N . VAL B 1 501 ? -58.583 13.342 303.019 1.00 24.35 501 VAL B N 1
ATOM 8229 C CA . VAL B 1 501 ? -59.435 13.695 301.896 1.00 21.66 501 VAL B CA 1
ATOM 8230 C C . VAL B 1 501 ? -59.739 12.388 301.191 1.00 23.62 501 VAL B C 1
ATOM 8231 O O . VAL B 1 501 ? -58.828 11.746 300.659 1.00 33.52 501 VAL B O 1
ATOM 8235 N N . ARG B 1 502 ? -60.995 11.964 301.213 1.00 25.59 502 ARG B N 1
ATOM 8236 C CA . ARG B 1 502 ? -61.364 10.663 300.675 1.00 27.10 502 ARG B CA 1
ATOM 8237 C C . ARG B 1 502 ? -62.555 10.789 299.733 1.00 31.76 502 ARG B C 1
ATOM 8238 O O . ARG B 1 502 ? -63.418 11.656 299.908 1.00 30.65 502 ARG B O 1
ATOM 8246 N N . LEU B 1 503 ? -62.575 9.913 298.722 1.00 32.42 503 LEU B N 1
ATOM 8247 C CA . LEU B 1 503 ? -63.714 9.802 297.820 1.00 24.51 503 LEU B CA 1
ATOM 8248 C C . LEU B 1 503 ? -65.002 9.675 298.613 1.00 34.34 503 LEU B C 1
ATOM 8249 O O . LEU B 1 503 ? -65.054 9.002 299.646 1.00 35.91 503 LEU B O 1
ATOM 8254 N N . ASN B 1 504 ? -66.045 10.338 298.129 1.00 39.02 504 ASN B N 1
ATOM 8255 C CA . ASN B 1 504 ? -67.388 10.065 298.605 1.00 29.38 504 ASN B CA 1
ATOM 8256 C C . ASN B 1 504 ? -67.827 8.782 297.925 1.00 30.07 504 ASN B C 1
ATOM 8257 O O . ASN B 1 504 ? -68.024 8.749 296.710 1.00 38.68 504 ASN B O 1
ATOM 8262 N N . LEU B 1 505 ? -67.974 7.721 298.704 1.00 35.57 505 LEU B N 1
ATOM 8263 C CA . LEU B 1 505 ? -68.256 6.422 298.111 1.00 39.11 505 LEU B CA 1
ATOM 8264 C C . LEU B 1 505 ? -69.630 6.381 297.448 1.00 48.37 505 LEU B C 1
ATOM 8265 O O . LEU B 1 505 ? -69.834 5.598 296.515 1.00 54.63 505 LEU B O 1
ATOM 8270 N N . SER B 1 506 ? -70.572 7.233 297.878 1.00 45.21 506 SER B N 1
ATOM 8271 C CA . SER B 1 506 ? -71.892 7.246 297.243 1.00 46.34 506 SER B CA 1
ATOM 8272 C C . SER B 1 506 ? -71.839 7.847 295.841 1.00 53.28 506 SER B C 1
ATOM 8273 O O . SER B 1 506 ? -72.486 7.336 294.916 1.00 56.46 506 SER B O 1
ATOM 8276 N N . ASP B 1 507 ? -71.080 8.932 295.666 1.00 49.41 507 ASP B N 1
ATOM 8277 C CA . ASP B 1 507 ? -70.884 9.586 294.374 1.00 45.35 507 ASP B CA 1
ATOM 8278 C C . ASP B 1 507 ? -69.391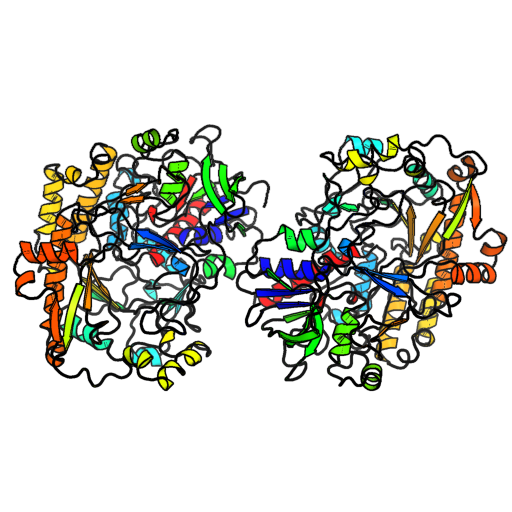 9.860 294.209 1.00 43.27 507 ASP B C 1
ATOM 8279 O O . ASP B 1 507 ? -68.913 10.975 294.475 1.00 37.45 507 ASP B O 1
ATOM 8284 N N . PRO B 1 508 ? -68.623 8.858 293.765 1.00 38.96 508 PRO B N 1
ATOM 8285 C CA . PRO B 1 508 ? -67.161 9.027 293.675 1.00 34.74 508 PRO B CA 1
ATOM 8286 C C . PRO B 1 508 ? -66.718 10.198 292.834 1.00 33.23 508 PRO B C 1
ATOM 8287 O O . PRO B 1 508 ? -65.651 10.755 293.115 1.00 31.91 508 PRO B O 1
ATOM 8291 N N . LEU B 1 509 ? -67.497 10.608 291.823 1.00 35.53 509 LEU B N 1
ATOM 8292 C CA . LEU B 1 509 ? -67.095 11.754 291.003 1.00 31.21 509 LEU B CA 1
ATOM 8293 C C . LEU B 1 509 ? -67.433 13.106 291.638 1.00 28.68 509 LEU B C 1
ATOM 8294 O O . LEU B 1 509 ? -66.884 14.127 291.207 1.00 23.30 509 LEU B O 1
ATOM 8299 N N . ALA B 1 510 ? -68.309 13.141 292.646 1.00 23.37 510 ALA B N 1
ATOM 8300 C CA . ALA B 1 510 ? -68.575 14.359 293.406 1.00 23.11 510 ALA B CA 1
ATOM 8301 C C . ALA B 1 510 ? -67.363 14.733 294.272 1.00 31.93 510 ALA B C 1
ATOM 8302 O O . ALA B 1 510 ? -66.361 14.017 294.333 1.00 33.43 510 ALA B O 1
ATOM 8304 N N . GLN B 1 511 ? -67.462 15.868 294.965 1.00 27.33 511 GLN B N 1
ATOM 8305 C CA . GLN B 1 511 ? -66.340 16.367 295.756 1.00 24.24 511 GLN B CA 1
ATOM 8306 C C . GLN B 1 511 ? -66.041 15.448 296.956 1.00 25.99 511 GLN B C 1
ATOM 8307 O O . GLN B 1 511 ? -66.943 14.812 297.509 1.00 25.26 511 GLN B O 1
ATOM 8313 N N . PRO B 1 512 ? -64.778 15.363 297.380 1.00 28.79 512 PRO B N 1
ATOM 8314 C CA . PRO B 1 512 ? -64.414 14.444 298.476 1.00 31.04 512 PRO B CA 1
ATOM 8315 C C . PRO B 1 512 ? -65.092 14.752 299.809 1.00 33.98 512 PRO B C 1
ATOM 8316 O O . PRO B 1 512 ? -65.660 15.822 300.052 1.00 33.79 512 PRO B O 1
ATOM 8320 N N . VAL B 1 513 ? -65.014 13.754 300.693 1.00 32.18 513 VAL B N 1
ATOM 8321 C CA . VAL B 1 513 ? -65.272 13.930 302.114 1.00 25.84 513 VAL B CA 1
ATOM 8322 C C . VAL B 1 513 ? -63.993 14.403 302.781 1.00 30.10 513 VAL B C 1
ATOM 8323 O O . VAL B 1 513 ? -62.930 13.792 302.604 1.00 33.50 513 VAL B O 1
ATOM 8327 N N . LEU B 1 514 ? -64.091 15.482 303.557 1.00 28.11 514 LEU B N 1
ATOM 8328 C CA . LEU B 1 514 ? -62.949 16.031 304.281 1.00 24.26 514 LEU B CA 1
ATOM 8329 C C . LEU B 1 514 ? -63.089 15.664 305.749 1.00 23.05 514 LEU B C 1
ATOM 8330 O O . LEU B 1 514 ? -64.076 16.035 306.394 1.00 27.57 514 LEU B O 1
ATOM 8335 N N . ASP B 1 515 ? -62.118 14.931 306.265 1.00 21.52 515 ASP B N 1
ATOM 8336 C CA . ASP B 1 515 ? -62.034 14.609 307.683 1.00 26.18 515 ASP B CA 1
ATOM 8337 C C . ASP B 1 515 ? -60.860 15.399 308.249 1.00 27.01 515 ASP B C 1
ATOM 8338 O O . ASP B 1 515 ? -59.737 14.900 308.300 1.00 27.41 515 ASP B O 1
ATOM 8343 N N . TYR B 1 516 ? -61.133 16.640 308.669 1.00 26.86 516 TYR B N 1
ATOM 8344 C CA . TYR B 1 516 ? -60.071 17.525 309.143 1.00 22.55 516 TYR B CA 1
ATOM 8345 C C . TYR B 1 516 ? -59.429 16.983 310.411 1.00 25.62 516 TYR B C 1
ATOM 8346 O O . TYR B 1 516 ? -58.202 17.024 310.566 1.00 27.05 516 TYR B O 1
ATOM 8355 N N . ARG B 1 517 ? -60.243 16.441 311.312 1.00 26.57 517 ARG B N 1
ATOM 8356 C CA . ARG B 1 517 ? -59.795 16.012 312.626 1.00 21.26 517 ARG B CA 1
ATOM 8357 C C . ARG B 1 517 ? -58.928 17.076 313.286 1.00 28.85 517 ARG B C 1
ATOM 8358 O O . ARG B 1 517 ? -57.845 16.811 313.817 1.00 31.69 517 ARG B O 1
ATOM 8366 N N . SER B 1 518 ? -59.441 18.298 313.278 1.00 28.24 518 SER B N 1
ATOM 8367 C CA . SER B 1 518 ? -58.729 19.392 313.903 1.00 31.63 518 SER B CA 1
ATOM 8368 C C . SER B 1 518 ? -58.517 19.080 315.372 1.00 31.33 518 SER B C 1
ATOM 8369 O O . SER B 1 518 ? -59.411 18.562 316.044 1.00 34.88 518 SER B O 1
ATOM 8372 N N . GLY B 1 519 ? -57.319 19.389 315.867 1.00 28.83 519 GLY B N 1
ATOM 8373 C CA . GLY B 1 519 ? -57.055 19.201 317.279 1.00 26.06 519 GLY B CA 1
ATOM 8374 C C . GLY B 1 519 ? -57.048 17.757 317.702 1.00 24.59 519 GLY B C 1
ATOM 8375 O O . GLY B 1 519 ? -57.176 17.464 318.889 1.00 24.15 519 GLY B O 1
ATOM 8376 N N . SER B 1 520 ? -56.933 16.845 316.742 1.00 24.75 520 SER B N 1
ATOM 8377 C CA . SER B 1 520 ? -56.762 15.440 317.066 1.00 22.57 520 SER B CA 1
ATOM 8378 C C . SER B 1 520 ? -55.488 15.207 317.882 1.00 27.28 520 SER B C 1
ATOM 8379 O O . SER B 1 520 ? -55.476 14.374 318.795 1.00 27.30 520 SER B O 1
ATOM 8382 N N . ASN B 1 521 ? -54.399 15.937 317.582 1.00 25.75 521 ASN B N 1
ATOM 8383 C CA . ASN B 1 521 ? -53.180 15.838 318.380 1.00 22.07 521 ASN B CA 1
ATOM 8384 C C . ASN B 1 521 ? -53.210 16.922 319.440 1.00 21.35 521 ASN B C 1
ATOM 8385 O O . ASN B 1 521 ? -53.216 18.104 319.090 1.00 21.01 521 ASN B O 1
ATOM 8390 N N . PRO B 1 522 ? -53.181 16.572 320.726 1.00 25.99 522 PRO B N 1
ATOM 8391 C CA . PRO B 1 522 ? -53.489 17.567 321.769 1.00 25.38 522 PRO B CA 1
ATOM 8392 C C . PRO B 1 522 ? -52.519 18.736 321.818 1.00 24.72 522 PRO B C 1
ATOM 8393 O O . PRO B 1 522 ? -52.883 19.791 322.350 1.00 27.87 522 PRO B O 1
ATOM 8397 N N . VAL B 1 523 ? -51.318 18.601 321.250 1.00 24.65 523 VAL B N 1
ATOM 8398 C CA . VAL B 1 523 ? -50.359 19.702 321.255 1.00 25.44 523 VAL B CA 1
ATOM 8399 C C . VAL B 1 523 ? -50.918 20.927 320.532 1.00 28.82 523 VAL B C 1
ATOM 8400 O O . VAL B 1 523 ? -50.600 22.076 320.896 1.00 20.31 523 VAL B O 1
ATOM 8404 N N . ASP B 1 524 ? -51.776 20.715 319.523 1.00 23.70 524 ASP B N 1
ATOM 8405 C CA . ASP B 1 524 ? -52.392 21.856 318.854 1.00 26.83 524 ASP B CA 1
ATOM 8406 C C . ASP B 1 524 ? -53.175 22.707 319.849 1.00 30.36 524 ASP B C 1
ATOM 8407 O O . ASP B 1 524 ? -53.173 23.944 319.757 1.00 27.93 524 ASP B O 1
ATOM 8412 N N . ILE B 1 525 ? -53.849 22.067 320.816 1.00 27.45 525 ILE B N 1
ATOM 8413 C CA . ILE B 1 525 ? -54.581 22.846 321.807 1.00 25.65 525 ILE B CA 1
ATOM 8414 C C . ILE B 1 525 ? -53.608 23.643 322.660 1.00 20.04 525 ILE B C 1
ATOM 8415 O O . ILE B 1 525 ? -53.835 24.823 322.938 1.00 26.25 525 ILE B O 1
ATOM 8420 N N . ASP B 1 526 ? -52.499 23.016 323.070 1.00 20.26 526 ASP B N 1
ATOM 8421 C CA . ASP B 1 526 ? -51.464 23.724 323.817 1.00 20.26 526 ASP B CA 1
ATOM 8422 C C . ASP B 1 526 ? -50.965 24.936 323.044 1.00 26.58 526 ASP B C 1
ATOM 8423 O O . ASP B 1 526 ? -50.813 26.030 323.604 1.00 20.90 526 ASP B O 1
ATOM 8428 N N . LEU B 1 527 ? -50.697 24.748 321.749 1.00 19.88 527 LEU B N 1
ATOM 8429 C CA . LEU B 1 527 ? -50.268 25.854 320.909 1.00 19.63 527 LEU B CA 1
ATOM 8430 C C . LEU B 1 527 ? -51.315 26.961 320.874 1.00 23.75 527 LEU B C 1
ATOM 8431 O O . LEU B 1 527 ? -50.988 28.145 321.022 1.00 27.39 527 LEU B O 1
ATOM 8436 N N . HIS B 1 528 ? -52.581 26.597 320.669 1.00 22.17 528 HIS B N 1
ATOM 8437 C CA . HIS B 1 528 ? -53.654 27.587 320.709 1.00 19.19 528 HIS B CA 1
ATOM 8438 C C . HIS B 1 528 ? -53.628 28.394 322.003 1.00 19.20 528 HIS B C 1
ATOM 8439 O O . HIS B 1 528 ? -53.733 29.621 321.976 1.00 19.05 528 HIS B O 1
ATOM 8446 N N . LEU B 1 529 ? -53.495 27.721 323.151 1.00 19.39 529 LEU B N 1
ATOM 8447 C CA . LEU B 1 529 ? -53.470 28.434 324.428 1.00 19.42 529 LEU B CA 1
ATOM 8448 C C . LEU B 1 529 ? -52.309 29.411 324.474 1.00 29.01 529 LEU B C 1
ATOM 8449 O O . LEU B 1 529 ? -52.480 30.576 324.855 1.00 28.58 529 LEU B O 1
ATOM 8454 N N . ALA B 1 530 ? -51.113 28.940 324.103 1.00 19.47 530 ALA B N 1
ATOM 8455 C CA . ALA B 1 530 ? -49.941 29.801 324.110 1.00 19.48 530 ALA B CA 1
ATOM 8456 C C . ALA B 1 530 ? -50.121 30.971 323.157 1.00 27.33 530 ALA B C 1
ATOM 8457 O O . ALA B 1 530 ? -49.823 32.118 323.502 1.00 38.06 530 ALA B O 1
ATOM 8459 N N . HIS B 1 531 ? -50.643 30.704 321.969 1.00 19.12 531 HIS B N 1
ATOM 8460 C CA . HIS B 1 531 ? -50.879 31.765 321.000 1.00 22.90 531 HIS B CA 1
ATOM 8461 C C . HIS B 1 531 ? -51.885 32.780 321.517 1.00 24.43 531 HIS B C 1
ATOM 8462 O O . HIS B 1 531 ? -51.647 33.992 321.422 1.00 23.42 531 HIS B O 1
ATOM 8469 N N . VAL B 1 532 ? -53.020 32.306 322.063 1.00 18.86 532 VAL B N 1
ATOM 8470 C CA . VAL B 1 532 ? -54.059 33.219 322.547 1.00 18.80 532 VAL B CA 1
ATOM 8471 C C . VAL B 1 532 ? -53.545 34.015 323.733 1.00 22.87 532 VAL B C 1
ATOM 8472 O O . VAL B 1 532 ? -53.723 35.236 323.812 1.00 36.79 532 VAL B O 1
ATOM 8476 N N . ARG B 1 533 ? -52.888 33.335 324.667 1.00 22.35 533 ARG B N 1
ATOM 8477 C CA . ARG B 1 533 ? -52.399 34.005 325.863 1.00 19.11 533 ARG B CA 1
ATOM 8478 C C . ARG B 1 533 ? -51.400 35.099 325.515 1.00 22.33 533 ARG B C 1
ATOM 8479 O O . ARG B 1 533 ? -51.468 36.199 326.070 1.00 27.34 533 ARG B O 1
ATOM 8487 N N . PHE B 1 534 ? -50.473 34.827 324.590 1.00 24.65 534 PHE B N 1
ATOM 8488 C CA . PHE B 1 534 ? -49.579 35.880 324.107 1.00 19.17 534 PHE B CA 1
ATOM 8489 C C . PHE B 1 534 ? -50.370 37.043 323.503 1.00 29.57 534 PHE B C 1
ATOM 8490 O O . PHE B 1 534 ? -50.107 38.217 323.797 1.00 28.04 534 PHE B O 1
ATOM 8498 N N . LEU B 1 535 ? -51.344 36.733 322.645 1.00 18.89 535 LEU B N 1
ATOM 8499 C CA . LEU B 1 535 ? -52.095 37.778 321.969 1.00 18.81 535 LEU B CA 1
ATOM 8500 C C . LEU B 1 535 ? -52.861 38.645 322.949 1.00 25.06 535 LEU B C 1
ATOM 8501 O O . LEU B 1 535 ? -53.031 39.843 322.698 1.00 19.53 535 LEU B O 1
ATOM 8506 N N . ARG B 1 536 ? -53.317 38.077 324.073 1.00 18.86 536 ARG B N 1
ATOM 8507 C CA . ARG B 1 536 ? -54.129 38.881 324.986 1.00 18.89 536 ARG B CA 1
ATOM 8508 C C . ARG B 1 536 ? -53.358 40.088 325.489 1.00 19.01 536 ARG B C 1
ATOM 8509 O O . ARG B 1 536 ? -53.959 41.135 325.761 1.00 28.29 536 ARG B O 1
ATOM 8517 N N . GLY B 1 537 ? -52.025 39.980 325.561 1.00 21.37 537 GLY B N 1
ATOM 8518 C CA . GLY B 1 537 ? -51.179 41.089 325.962 1.00 19.28 537 GLY B CA 1
ATOM 8519 C C . GLY B 1 537 ? -51.283 42.298 325.054 1.00 28.91 537 GLY B C 1
ATOM 8520 O O . GLY B 1 537 ? -50.963 43.418 325.488 1.00 22.91 537 GLY B O 1
ATOM 8521 N N . LEU B 1 538 ? -51.705 42.091 323.796 1.00 26.46 538 LEU B N 1
ATOM 8522 C CA . LEU B 1 538 ? -52.019 43.195 322.899 1.00 21.21 538 LEU B CA 1
ATOM 8523 C C . LEU B 1 538 ? -52.808 44.273 323.619 1.00 22.18 538 LEU B C 1
ATOM 8524 O O . LEU B 1 538 ? -52.461 45.454 323.565 1.00 19.50 538 LEU B O 1
ATOM 8529 N N . LEU B 1 539 ? -53.854 43.863 324.341 1.00 19.23 539 LEU B N 1
ATOM 8530 C CA . LEU B 1 539 ? -54.745 44.785 325.029 1.00 21.22 539 LEU B CA 1
ATOM 8531 C C . LEU B 1 539 ? -54.109 45.478 326.232 1.00 23.01 539 LEU B C 1
ATOM 8532 O O . LEU B 1 539 ? -54.712 46.410 326.774 1.00 25.77 539 LEU B O 1
ATOM 8537 N N . ASP B 1 540 ? -52.935 45.056 326.676 1.00 24.44 540 ASP B N 1
ATOM 8538 C CA . ASP B 1 540 ? -52.255 45.742 327.764 1.00 24.18 540 ASP B CA 1
ATOM 8539 C C . ASP B 1 540 ? -51.270 46.779 327.269 1.00 24.20 540 ASP B C 1
ATOM 8540 O O . ASP B 1 540 ? -50.651 47.469 328.087 1.00 22.21 540 ASP B O 1
ATOM 8545 N N . THR B 1 541 ? -51.089 46.879 325.962 1.00 23.80 541 THR B N 1
ATOM 8546 C CA . THR B 1 541 ? -50.121 47.815 325.434 1.00 23.54 541 THR B CA 1
ATOM 8547 C C . THR B 1 541 ? -50.588 49.239 325.719 1.00 25.46 541 THR B C 1
ATOM 8548 O O . THR B 1 541 ? -51.800 49.505 325.746 1.00 24.66 541 THR B O 1
ATOM 8552 N N . PRO B 1 542 ? -49.664 50.157 325.995 1.00 24.67 542 PRO B N 1
ATOM 8553 C CA . PRO B 1 542 ? -50.076 51.554 326.197 1.00 24.12 542 PRO B CA 1
ATOM 8554 C C . PRO B 1 542 ? -50.932 52.065 325.058 1.00 24.65 542 PRO B C 1
ATOM 8555 O O . PRO B 1 542 ? -51.872 52.839 325.285 1.00 33.63 542 PRO B O 1
ATOM 8559 N N . THR B 1 543 ? -50.660 51.613 323.835 1.00 20.85 543 THR B N 1
ATOM 8560 C CA . THR B 1 543 ? -51.429 52.086 322.691 1.00 28.12 543 THR B CA 1
ATOM 8561 C C . THR B 1 543 ? -52.892 51.671 322.805 1.00 26.30 543 THR B C 1
ATOM 8562 O O . THR B 1 543 ? -53.791 52.504 322.639 1.00 29.27 543 THR B O 1
ATOM 8566 N N . MET B 1 544 ? -53.151 50.392 323.130 1.00 23.18 544 MET B N 1
ATOM 8567 C CA . MET B 1 544 ? -54.528 49.897 323.221 1.00 24.49 544 MET B CA 1
ATOM 8568 C C . MET B 1 544 ? -55.223 50.421 324.466 1.00 33.44 544 MET B C 1
ATOM 8569 O O . MET B 1 544 ? -56.450 50.571 324.487 1.00 41.34 544 MET B O 1
ATOM 8574 N N . GLN B 1 545 ? -54.453 50.697 325.516 1.00 39.12 545 GLN B N 1
ATOM 8575 C CA . GLN B 1 545 ? -55.032 51.282 326.717 1.00 33.83 545 GLN B CA 1
ATOM 8576 C C . GLN B 1 545 ? -55.381 52.748 326.502 1.00 33.83 545 GLN B C 1
ATOM 8577 O O . GLN B 1 545 ? -56.417 53.222 326.982 1.00 39.32 545 GLN B O 1
ATOM 8583 N N . ALA B 1 546 ? -54.561 53.472 325.740 1.00 35.68 546 ALA B N 1
ATOM 8584 C CA . ALA B 1 546 ? -54.941 54.822 325.330 1.00 28.27 546 ALA B CA 1
ATOM 8585 C C . ALA B 1 546 ? -56.293 54.845 324.623 1.00 29.54 546 ALA B C 1
ATOM 8586 O O . ALA B 1 546 ? -57.014 55.843 324.706 1.00 39.91 546 ALA B O 1
ATOM 8588 N N . ARG B 1 547 ? -56.664 53.768 323.939 1.00 27.35 547 ARG B N 1
ATOM 8589 C CA . ARG B 1 547 ? -57.917 53.730 323.193 1.00 27.06 547 ARG B CA 1
ATOM 8590 C C . ARG B 1 547 ? -59.085 53.157 323.989 1.00 30.00 547 ARG B C 1
ATOM 8591 O O . ARG B 1 547 ? -60.218 53.140 323.482 1.00 22.59 547 ARG B O 1
ATOM 8599 N N . GLY B 1 548 ? -58.851 52.712 325.222 1.00 27.33 548 GLY B N 1
ATOM 8600 C CA . GLY B 1 548 ? -59.919 52.085 325.970 1.00 24.62 548 GLY B CA 1
ATOM 8601 C C . GLY B 1 548 ? -60.257 50.700 325.475 1.00 26.54 548 GLY B C 1
ATOM 8602 O O . GLY B 1 548 ? -61.421 50.291 325.528 1.00 29.01 548 GLY B O 1
ATOM 8603 N N . ALA B 1 549 ? -59.269 49.967 324.983 1.00 24.44 549 ALA B N 1
ATOM 8604 C CA . ALA B 1 549 ? -59.515 48.612 324.526 1.00 26.51 549 ALA B CA 1
ATOM 8605 C C . ALA B 1 549 ? -59.943 47.768 325.708 1.00 26.25 549 ALA B C 1
ATOM 8606 O O . ALA B 1 549 ? -59.219 47.685 326.702 1.00 27.74 549 ALA B O 1
ATOM 8608 N N . LEU B 1 550 ? -61.111 47.140 325.596 1.00 27.47 550 LEU B N 1
ATOM 8609 C CA . LEU B 1 550 ? -61.669 46.287 326.638 1.00 25.70 550 LEU B CA 1
ATOM 8610 C C . LEU B 1 550 ? -61.938 44.897 326.056 1.00 30.70 550 LEU B C 1
ATOM 8611 O O . LEU B 1 550 ? -62.806 44.734 325.187 1.00 33.39 550 LEU B O 1
ATOM 8616 N N . GLU B 1 551 ? -61.210 43.895 326.546 1.00 25.02 551 GLU B N 1
ATOM 8617 C CA . GLU B 1 551 ? -61.357 42.544 326.025 1.00 22.68 551 GLU B CA 1
ATOM 8618 C C . GLU B 1 551 ? -62.801 42.073 326.140 1.00 26.50 551 GLU B C 1
ATOM 8619 O O . GLU B 1 551 ? -63.467 42.306 327.147 1.00 30.77 551 GLU B O 1
ATOM 8625 N N . THR B 1 552 ? -63.286 41.409 325.089 1.00 26.75 552 THR B N 1
ATOM 8626 C CA . THR B 1 552 ? -64.606 40.798 325.098 1.00 22.45 552 THR B CA 1
ATOM 8627 C C . THR B 1 552 ? -64.565 39.275 325.044 1.00 29.39 552 THR B C 1
ATOM 8628 O O . THR B 1 552 ? -65.522 38.629 325.490 1.00 35.62 552 THR B O 1
ATOM 8632 N N . ALA B 1 553 ? -63.477 38.689 324.533 1.00 28.81 553 ALA B N 1
ATOM 8633 C CA . ALA B 1 553 ? -63.251 37.252 324.474 1.00 26.91 553 ALA B CA 1
ATOM 8634 C C . ALA B 1 553 ? -61.757 37.018 324.339 1.00 32.96 553 ALA B C 1
ATOM 8635 O O . ALA B 1 553 ? -61.091 37.777 323.622 1.00 29.97 553 ALA B O 1
ATOM 8637 N N . PRO B 1 554 ? -61.193 35.983 324.984 1.00 31.01 554 PRO B N 1
ATOM 8638 C CA . PRO B 1 554 ? -61.876 35.021 325.861 1.00 25.40 554 PRO B CA 1
ATOM 8639 C C . PRO B 1 554 ? -62.144 35.551 327.258 1.00 28.36 554 PRO B C 1
ATOM 8640 O O . PRO B 1 554 ? -62.965 34.984 327.968 1.00 32.92 554 PRO B O 1
ATOM 8644 N N . GLY B 1 555 ? -61.446 36.604 327.653 1.00 26.89 555 GLY B N 1
ATOM 8645 C CA . GLY B 1 555 ? -61.612 37.129 328.999 1.00 21.16 555 GLY B CA 1
ATOM 8646 C C . GLY B 1 555 ? -60.648 36.502 329.980 1.00 26.79 555 GLY B C 1
ATOM 8647 O O . GLY B 1 555 ? -60.230 35.354 329.841 1.00 31.57 555 GLY B O 1
ATOM 8648 N N . SER B 1 556 ? -60.289 37.286 331.001 1.00 33.35 556 SER B N 1
ATOM 8649 C CA . SER B 1 556 ? -59.287 36.854 331.976 1.00 28.50 556 SER B CA 1
ATOM 8650 C C . SER B 1 556 ? -59.685 35.551 332.650 1.00 29.10 556 SER B C 1
ATOM 8651 O O . SER B 1 556 ? -58.844 34.664 332.858 1.00 24.35 556 SER B O 1
ATOM 8654 N N . ALA B 1 557 ? -60.958 35.433 333.028 1.00 31.70 557 ALA B N 1
ATOM 8655 C CA . ALA B 1 557 ? -61.403 34.253 333.757 1.00 29.18 557 ALA B CA 1
ATOM 8656 C C . ALA B 1 557 ? -61.116 32.993 332.958 1.00 30.68 557 ALA B C 1
ATOM 8657 O O . ALA B 1 557 ? -60.560 32.022 333.485 1.00 34.73 557 ALA B O 1
ATOM 8659 N N . VAL B 1 558 ? -61.463 33.008 331.669 1.00 30.30 558 VAL B N 1
ATOM 8660 C CA . VAL B 1 558 ? -61.235 31.845 330.817 1.00 26.46 558 VAL B CA 1
ATOM 8661 C C . VAL B 1 558 ? -59.748 31.643 330.582 1.00 25.05 558 VAL B C 1
ATOM 8662 O O . VAL B 1 558 ? -59.216 30.546 330.787 1.00 24.11 558 VAL B O 1
ATOM 8666 N N . ALA B 1 559 ? -59.057 32.708 330.161 1.00 23.67 559 ALA B N 1
ATOM 8667 C CA . ALA B 1 559 ? -57.662 32.596 329.754 1.00 22.94 559 ALA B CA 1
ATOM 8668 C C . ALA B 1 559 ? -56.802 31.966 330.839 1.00 32.39 559 ALA B C 1
ATOM 8669 O O . ALA B 1 559 ? -55.899 31.169 330.545 1.00 39.25 559 ALA B O 1
ATOM 8671 N N . ASP B 1 560 ? -57.067 32.302 332.104 1.00 29.48 560 ASP B N 1
ATOM 8672 C CA . ASP B 1 560 ? -56.185 31.847 333.169 1.00 27.25 560 ASP B CA 1
ATOM 8673 C C . ASP B 1 560 ? -56.349 30.357 333.465 1.00 30.18 560 ASP B C 1
ATOM 8674 O O . ASP B 1 560 ? -55.447 29.750 334.047 1.00 35.73 560 ASP B O 1
ATOM 8679 N N . SER B 1 561 ? -57.449 29.741 333.044 1.00 32.22 561 SER B N 1
ATOM 8680 C CA . SER B 1 561 ? -57.656 28.309 333.220 1.00 35.05 561 SER B CA 1
ATOM 8681 C C . SER B 1 561 ? -57.303 27.566 331.940 1.00 38.44 561 SER B C 1
ATOM 8682 O O . SER B 1 561 ? -57.937 27.793 330.901 1.00 39.55 561 SER B O 1
ATOM 8685 N N . ASP B 1 562 ? -56.322 26.655 332.023 1.00 35.90 562 ASP B N 1
ATOM 8686 C CA . ASP B 1 562 ? -56.040 25.781 330.883 1.00 32.09 562 ASP B CA 1
ATOM 8687 C C . ASP B 1 562 ? -57.310 25.093 330.407 1.00 28.73 562 ASP B C 1
ATOM 8688 O O . ASP B 1 562 ? -57.584 25.034 329.205 1.00 25.90 562 ASP B O 1
ATOM 8693 N N . GLU B 1 563 ? -58.115 24.596 331.345 1.00 29.07 563 GLU B N 1
ATOM 8694 C CA . GLU B 1 563 ? -59.315 23.864 330.971 1.00 30.71 563 GLU B CA 1
ATOM 8695 C C . GLU B 1 563 ? -60.339 24.776 330.317 1.00 30.27 563 GLU B C 1
ATOM 8696 O O . GLU B 1 563 ? -60.967 24.397 329.318 1.00 25.34 563 GLU B O 1
ATOM 8702 N N . ALA B 1 564 ? -60.528 25.979 330.870 1.00 31.79 564 ALA B N 1
ATOM 8703 C CA . ALA B 1 564 ? -61.507 26.902 330.303 1.00 27.01 564 ALA B CA 1
ATOM 8704 C C . ALA B 1 564 ? -61.026 27.464 328.976 1.00 28.40 564 ALA B C 1
ATOM 8705 O O . ALA B 1 564 ? -61.813 27.572 328.027 1.00 27.71 564 ALA B O 1
ATOM 8707 N N . LEU B 1 565 ? -59.743 27.851 328.891 1.00 29.92 565 LEU B N 1
ATOM 8708 C CA . LEU B 1 565 ? -59.221 28.369 327.626 1.00 26.64 565 LEU B CA 1
ATOM 8709 C C . LEU B 1 565 ? -59.183 27.269 326.578 1.00 26.81 565 LEU B C 1
ATOM 8710 O O . LEU B 1 565 ? -59.487 27.512 325.404 1.00 25.23 565 LEU B O 1
ATOM 8715 N N . GLY B 1 566 ? -58.838 26.047 326.998 1.00 21.38 566 GLY B N 1
ATOM 8716 C CA . GLY B 1 566 ? -58.898 24.919 326.090 1.00 20.12 566 GLY B CA 1
ATOM 8717 C C . GLY B 1 566 ? -60.290 24.698 325.539 1.00 28.84 566 GLY B C 1
ATOM 8718 O O . GLY B 1 566 ? -60.460 24.377 324.361 1.00 34.47 566 GLY B O 1
ATOM 8719 N N . GLU B 1 567 ? -61.307 24.869 326.384 1.00 30.35 567 GLU B N 1
ATOM 8720 C CA . GLU B 1 567 ? -62.678 24.854 325.896 1.00 35.53 567 GLU B CA 1
ATOM 8721 C C . GLU B 1 567 ? -62.916 25.971 324.892 1.00 35.13 567 GLU B C 1
ATOM 8722 O O . GLU B 1 567 ? -63.609 25.777 323.884 1.00 32.96 567 GLU B O 1
ATOM 8728 N N . TYR B 1 568 ? -62.371 27.159 325.169 1.00 31.18 568 TYR B N 1
ATOM 8729 C CA . TYR B 1 568 ? -62.632 28.307 324.315 1.00 28.03 568 TYR B CA 1
ATOM 8730 C C . TYR B 1 568 ? -62.048 28.089 322.924 1.00 35.43 568 TYR B C 1
ATOM 8731 O O . TYR B 1 568 ? -62.719 28.353 321.914 1.00 36.08 568 TYR B O 1
ATOM 8740 N N . VAL B 1 569 ? -60.811 27.579 322.848 1.00 30.24 569 VAL B N 1
ATOM 8741 C CA . VAL B 1 569 ? -60.190 27.430 321.539 1.00 27.61 569 VAL B CA 1
ATOM 8742 C C . VAL B 1 569 ? -60.868 26.306 320.774 1.00 34.52 569 VAL B C 1
ATOM 8743 O O . VAL B 1 569 ? -60.931 26.339 319.538 1.00 41.18 569 VAL B O 1
ATOM 8747 N N . ARG B 1 570 ? -61.409 25.308 321.479 1.00 31.84 570 ARG B N 1
ATOM 8748 C CA . ARG B 1 570 ? -61.984 24.165 320.777 1.00 31.22 570 ARG B CA 1
ATOM 8749 C C . ARG B 1 570 ? -63.315 24.498 320.130 1.00 33.35 570 ARG B C 1
ATOM 8750 O O . ARG B 1 570 ? -63.720 23.814 319.186 1.00 38.03 570 ARG B O 1
ATOM 8758 N N . SER B 1 571 ? -63.997 25.536 320.602 1.00 30.80 571 SER B N 1
ATOM 8759 C CA . SER B 1 571 ? -65.310 25.865 320.084 1.00 31.21 571 SER B CA 1
ATOM 8760 C C . SER B 1 571 ? -65.349 27.168 319.300 1.00 29.27 571 SER B C 1
ATOM 8761 O O . SER B 1 571 ? -66.297 27.384 318.542 1.00 27.94 571 SER B O 1
ATOM 8764 N N . HIS B 1 572 ? -64.342 28.025 319.436 1.00 29.41 572 HIS B N 1
ATOM 8765 C CA . HIS B 1 572 ? -64.365 29.337 318.801 1.00 29.83 572 HIS B CA 1
ATOM 8766 C C . HIS B 1 572 ? -63.294 29.515 317.728 1.00 23.15 572 HIS B C 1
ATOM 8767 O O . HIS B 1 572 ? -63.128 30.626 317.214 1.00 24.84 572 HIS B O 1
ATOM 8774 N N . SER B 1 573 ? -62.572 28.462 317.366 1.00 19.29 573 SER B N 1
ATOM 8775 C CA . SER B 1 573 ? -61.558 28.571 316.327 1.00 20.97 573 SER B CA 1
ATOM 8776 C C . SER B 1 573 ? -62.200 28.399 314.967 1.00 22.83 573 SER B C 1
ATOM 8777 O O . SER B 1 573 ? -63.115 27.589 314.799 1.00 24.24 573 SER B O 1
ATOM 8780 N N . THR B 1 574 ? -61.732 29.177 313.999 1.00 28.54 574 THR B N 1
ATOM 8781 C CA . THR B 1 574 ? -62.006 28.858 312.603 1.00 26.34 574 THR B CA 1
ATOM 8782 C C . THR B 1 574 ? -61.135 27.669 312.224 1.00 25.86 574 THR B C 1
ATOM 8783 O O . THR B 1 574 ? -59.909 27.724 312.371 1.00 25.67 574 THR B O 1
ATOM 8787 N N . LEU B 1 575 ? -61.759 26.579 311.789 1.00 24.12 575 LEU B N 1
ATOM 8788 C CA . LEU B 1 575 ? -60.999 25.354 311.577 1.00 25.96 575 LEU B CA 1
ATOM 8789 C C . LEU B 1 575 ? -60.170 25.380 310.289 1.00 27.82 575 LEU B C 1
ATOM 8790 O O . LEU B 1 575 ? -59.235 24.577 310.142 1.00 21.87 575 LEU B O 1
ATOM 8795 N N . SER B 1 576 ? -60.467 26.298 309.369 1.00 27.81 576 SER B N 1
ATOM 8796 C CA . SER B 1 576 ? -59.739 26.368 308.106 1.00 24.10 576 SER B CA 1
ATOM 8797 C C . SER B 1 576 ? -59.635 27.811 307.651 1.00 25.12 576 SER B C 1
ATOM 8798 O O . SER B 1 576 ? -60.647 28.491 307.464 1.00 28.18 576 SER B O 1
ATOM 8801 N N . PHE B 1 577 ? -58.410 28.277 307.450 1.00 26.62 577 PHE B N 1
ATOM 8802 C CA . PHE B 1 577 ? -58.209 29.504 306.696 1.00 26.25 577 PHE B CA 1
ATOM 8803 C C . PHE B 1 577 ? -57.980 29.228 305.215 1.00 26.68 577 PHE B C 1
ATOM 8804 O O . PHE B 1 577 ? -57.302 30.003 304.530 1.00 26.60 577 PHE B O 1
ATOM 8812 N N . MET B 1 578 ? -58.561 28.136 304.707 1.00 24.51 578 MET B N 1
ATOM 8813 C CA . MET B 1 578 ? -58.523 27.802 303.292 1.00 24.49 578 MET B CA 1
ATOM 8814 C C . MET B 1 578 ? -57.088 27.608 302.797 1.00 26.54 578 MET B C 1
ATOM 8815 O O . MET B 1 578 ? -56.739 27.998 301.681 1.00 29.12 578 MET B O 1
ATOM 8820 N N . HIS B 1 579 ? -56.250 26.966 303.623 1.00 18.41 579 HIS B N 1
ATOM 8821 C CA . HIS B 1 579 ? -54.921 26.555 303.170 1.00 21.26 579 HIS B CA 1
ATOM 8822 C C . HIS B 1 579 ? -54.708 25.047 303.276 1.00 23.22 579 HIS B C 1
ATOM 8823 O O . HIS B 1 579 ? -53.694 24.633 303.853 1.00 18.48 579 HIS B O 1
ATOM 8830 N N . PRO B 1 580 ? -55.608 24.197 302.757 1.00 18.62 580 PRO B N 1
ATOM 8831 C CA . PRO B 1 580 ? -55.390 22.751 302.874 1.00 18.80 580 PRO B CA 1
ATOM 8832 C C . PRO B 1 580 ? -54.206 22.299 302.027 1.00 18.75 580 PRO B C 1
ATOM 8833 O O . PRO B 1 580 ? -53.923 22.854 300.965 1.00 18.61 580 PRO B O 1
ATOM 8837 N N . CYS B 1 581 ? -53.552 21.261 302.497 1.00 18.89 581 CYS B N 1
ATOM 8838 C CA . CYS B 1 581 ? -52.334 20.792 301.893 1.00 20.50 581 CYS B CA 1
ATOM 8839 C C . CYS B 1 581 ? -51.885 19.393 302.186 1.00 20.88 581 CYS B C 1
ATOM 8840 O O . CYS B 1 581 ? -52.494 18.697 302.929 1.00 20.97 581 CYS B O 1
ATOM 8843 N N . CYS B 1 582 ? -50.898 18.960 301.442 1.00 19.74 582 CYS B N 1
ATOM 8844 C CA . CYS B 1 582 ? -50.040 17.916 301.966 1.00 23.11 582 CYS B CA 1
ATOM 8845 C C . CYS B 1 582 ? -50.641 16.528 301.811 1.00 26.06 582 CYS B C 1
ATOM 8846 O O . CYS B 1 582 ? -50.177 15.570 302.458 1.00 24.82 582 CYS B O 1
ATOM 8849 N N . THR B 1 583 ? -51.660 16.400 300.953 1.00 25.16 583 THR B N 1
ATOM 8850 C CA . THR B 1 583 ? -52.394 15.157 300.764 1.00 21.79 583 THR B CA 1
ATOM 8851 C C . THR B 1 583 ? -51.750 14.235 299.727 1.00 23.81 583 THR B C 1
ATOM 8852 O O . THR B 1 583 ? -52.252 13.128 299.499 1.00 26.43 583 THR B O 1
ATOM 8856 N N . ALA B 1 584 ? -50.634 14.637 299.127 1.00 19.94 584 ALA B N 1
ATOM 8857 C CA . ALA B 1 584 ? -49.837 13.757 298.296 1.00 20.08 584 ALA B CA 1
ATOM 8858 C C . ALA B 1 584 ? -48.370 14.079 298.570 1.00 23.50 584 ALA B C 1
ATOM 8859 O O . ALA B 1 584 ? -47.621 14.510 297.697 1.00 22.62 584 ALA B O 1
ATOM 8861 N N . ALA B 1 585 ? -47.958 13.838 299.812 1.00 23.16 585 ALA B N 1
ATOM 8862 C CA . ALA B 1 585 ? -46.738 14.423 300.350 1.00 20.09 585 ALA B CA 1
ATOM 8863 C C . ALA B 1 585 ? -45.494 14.044 299.554 1.00 23.47 585 ALA B C 1
ATOM 8864 O O . ALA B 1 585 ? -45.342 12.911 299.082 1.00 20.41 585 ALA B O 1
ATOM 8866 N N . MET B 1 586 ? -44.602 15.025 299.410 1.00 19.93 586 MET B N 1
ATOM 8867 C CA . MET B 1 586 ? -43.216 14.827 298.992 1.00 20.03 586 MET B CA 1
ATOM 8868 C C . MET B 1 586 ? -42.463 14.216 300.168 1.00 22.30 586 MET B C 1
ATOM 8869 O O . MET B 1 586 ? -41.853 14.906 300.987 1.00 25.63 586 MET B O 1
ATOM 8874 N N . LEU B 1 587 ? -42.530 12.892 300.267 1.00 26.45 587 LEU B N 1
ATOM 8875 C CA . LEU B 1 587 ? -41.885 12.147 301.340 1.00 21.14 587 LEU B CA 1
ATOM 8876 C C . LEU B 1 587 ? -41.562 10.773 300.785 1.00 33.27 587 LEU B C 1
ATOM 8877 O O . LEU B 1 587 ? -42.241 10.313 299.854 1.00 25.11 587 LEU B O 1
ATOM 8882 N N . PRO B 1 588 ? -40.526 10.103 301.302 1.00 28.56 588 PRO B N 1
ATOM 8883 C CA . PRO B 1 588 ? -40.257 8.732 300.855 1.00 27.33 588 PRO B CA 1
ATOM 8884 C C . PRO B 1 588 ? -41.495 7.869 301.055 1.00 26.78 588 PRO B C 1
ATOM 8885 O O . PRO B 1 588 ? -42.384 8.191 301.851 1.00 23.69 588 PRO B O 1
ATOM 8889 N N . GLU B 1 589 ? -41.558 6.761 300.308 1.00 22.82 589 GLU B N 1
ATOM 8890 C CA . GLU B 1 589 ? -42.695 5.861 300.458 1.00 23.08 589 GLU B CA 1
ATOM 8891 C C . GLU B 1 589 ? -42.715 5.263 301.856 1.00 23.53 589 GLU B C 1
ATOM 8892 O O . GLU B 1 589 ? -43.789 5.089 302.442 1.00 23.61 589 GLU B O 1
ATOM 8898 N N . ASP B 1 590 ? -41.531 4.988 302.422 1.00 25.33 590 ASP B N 1
ATOM 8899 C CA . ASP B 1 590 ? -41.457 4.403 303.758 1.00 24.31 590 ASP B CA 1
ATOM 8900 C C . ASP B 1 590 ? -41.875 5.372 304.846 1.00 24.04 590 ASP B C 1
ATOM 8901 O O . ASP B 1 590 ? -42.117 4.926 305.965 1.00 26.98 590 ASP B O 1
ATOM 8906 N N . ARG B 1 591 ? -41.951 6.672 304.561 1.00 23.46 591 ARG B N 1
ATOM 8907 C CA . ARG B 1 591 ? -42.555 7.647 305.465 1.00 29.53 591 ARG B CA 1
ATOM 8908 C C . ARG B 1 591 ? -43.934 8.091 304.976 1.00 30.63 591 ARG B C 1
ATOM 8909 O O . ARG B 1 591 ? -44.441 9.150 305.368 1.00 28.79 591 ARG B O 1
ATOM 8917 N N . GLY B 1 592 ? -44.538 7.314 304.097 1.00 30.89 592 GLY B N 1
ATOM 8918 C CA . GLY B 1 592 ? -45.889 7.597 303.695 1.00 29.50 592 GLY B CA 1
ATOM 8919 C C . GLY B 1 592 ? -46.097 8.696 302.689 1.00 25.58 592 GLY B C 1
ATOM 8920 O O . GLY B 1 592 ? -47.203 9.244 302.618 1.00 21.89 592 GLY B O 1
ATOM 8921 N N . GLY B 1 593 ? -45.088 9.015 301.888 1.00 21.96 593 GLY B N 1
ATOM 8922 C CA . GLY B 1 593 ? -45.262 10.013 300.869 1.00 21.49 593 GLY B CA 1
ATOM 8923 C C . GLY B 1 593 ? -45.842 9.433 299.606 1.00 21.98 593 GLY B C 1
ATOM 8924 O O . GLY B 1 593 ? -45.869 8.222 299.403 1.00 21.90 593 GLY B O 1
ATOM 8925 N N . VAL B 1 594 ? -46.307 10.325 298.739 1.00 21.11 594 VAL B N 1
ATOM 8926 C CA . VAL B 1 594 ? -46.868 9.914 297.466 1.00 24.14 594 VAL B CA 1
ATOM 8927 C C . VAL B 1 594 ? -45.868 10.206 296.348 1.00 27.55 594 VAL B C 1
ATOM 8928 O O . VAL B 1 594 ? -45.816 9.487 295.340 1.00 30.76 594 VAL B O 1
ATOM 8932 N N . VAL B 1 595 ? -45.041 11.242 296.516 1.00 23.11 595 VAL B N 1
ATOM 8933 C CA . VAL B 1 595 ? -44.107 11.624 295.466 1.00 21.66 595 VAL B CA 1
ATOM 8934 C C . VAL B 1 595 ? -42.692 11.789 296.016 1.00 25.26 595 VAL B C 1
ATOM 8935 O O . VAL B 1 595 ? -42.465 11.966 297.215 1.00 28.61 595 VAL B O 1
ATOM 8939 N N . GLY B 1 596 ? -41.729 11.734 295.107 1.00 26.35 596 GLY B N 1
ATOM 8940 C CA . GLY B 1 596 ? -40.349 11.960 295.463 1.00 24.03 596 GLY B CA 1
ATOM 8941 C C . GLY B 1 596 ? -39.974 13.407 295.257 1.00 23.93 596 GLY B C 1
ATOM 8942 O O . GLY B 1 596 ? -40.818 14.242 294.917 1.00 23.22 596 GLY B O 1
ATOM 8943 N N . PRO B 1 597 ? -38.695 13.735 295.476 1.00 23.39 597 PRO B N 1
ATOM 8944 C CA . PRO B 1 597 ? -38.242 15.122 295.273 1.00 21.08 597 PRO B CA 1
ATOM 8945 C C . PRO B 1 597 ? -38.250 15.549 293.817 1.00 26.04 597 PRO B C 1
ATOM 8946 O O . PRO B 1 597 ? -38.140 16.749 293.528 1.00 23.38 597 PRO B O 1
ATOM 8950 N N . ASP B 1 598 ? -38.351 14.603 292.896 1.00 24.63 598 ASP B N 1
ATOM 8951 C CA . ASP B 1 598 ? -38.591 14.902 291.498 1.00 21.70 598 ASP B CA 1
ATOM 8952 C C . ASP B 1 598 ? -40.071 15.056 291.206 1.00 22.81 598 ASP B C 1
ATOM 8953 O O . ASP B 1 598 ? -40.440 15.224 290.040 1.00 25.74 598 ASP B O 1
ATOM 8958 N N . LEU B 1 599 ? -40.916 14.965 292.236 1.00 19.51 599 LEU B N 1
ATOM 8959 C CA . LEU B 1 599 ? -42.371 15.068 292.168 1.00 19.38 599 LEU B CA 1
ATOM 8960 C C . LEU B 1 599 ? -43.012 13.908 291.422 1.00 25.33 599 LEU B C 1
ATOM 8961 O O . LEU B 1 599 ? -44.225 13.938 291.157 1.00 22.59 599 LEU B O 1
ATOM 8966 N N . LYS B 1 600 ? -42.246 12.876 291.088 1.00 22.03 600 LYS B N 1
ATOM 8967 C CA . LYS B 1 600 ? -42.826 11.691 290.475 1.00 22.57 600 LYS B CA 1
ATOM 8968 C C . LYS B 1 600 ? -43.533 10.882 291.544 1.00 21.08 600 LYS B C 1
ATOM 8969 O O . LYS B 1 600 ? -43.074 10.821 292.689 1.00 21.64 600 LYS B O 1
ATOM 8975 N N . VAL B 1 601 ? -44.662 10.274 291.170 1.00 20.41 601 VAL B N 1
ATOM 8976 C CA . VAL B 1 601 ? -45.383 9.389 292.077 1.00 28.52 601 VAL B CA 1
ATOM 8977 C C . VAL B 1 601 ? -44.593 8.103 292.268 1.00 31.68 601 VAL B C 1
ATOM 8978 O O . VAL B 1 601 ? -44.147 7.473 291.296 1.00 34.71 601 VAL B O 1
ATOM 8982 N N . HIS B 1 602 ? -44.413 7.705 293.526 1.00 26.50 602 HIS B N 1
ATOM 8983 C CA . HIS B 1 602 ? -43.706 6.463 293.823 1.00 28.52 602 HIS B CA 1
ATOM 8984 C C . HIS B 1 602 ? -44.309 5.270 293.079 1.00 32.02 602 HIS B C 1
ATOM 8985 O O . HIS B 1 602 ? -45.487 4.944 293.262 1.00 34.11 602 HIS B O 1
ATOM 8992 N N . GLY B 1 603 ? -43.496 4.622 292.237 1.00 32.83 603 GLY B N 1
ATOM 8993 C CA . GLY B 1 603 ? -43.906 3.435 291.515 1.00 22.79 603 GLY B CA 1
ATOM 8994 C C . GLY B 1 603 ? -44.668 3.678 290.231 1.00 33.57 603 GLY B C 1
ATOM 8995 O O . GLY B 1 603 ? -45.212 2.725 289.661 1.00 42.59 603 GLY B O 1
ATOM 8996 N N . ALA B 1 604 ? -44.740 4.916 289.755 1.00 32.81 604 ALA B N 1
ATOM 8997 C CA . ALA B 1 604 ? -45.446 5.243 288.521 1.00 33.48 604 ALA B CA 1
ATOM 8998 C C . ALA B 1 604 ? -44.501 5.999 287.604 1.00 38.05 604 ALA B C 1
ATOM 8999 O O . ALA B 1 604 ? -43.858 6.961 288.034 1.00 42.71 604 ALA B O 1
ATOM 9001 N N . GLU B 1 605 ? -44.395 5.569 286.353 1.00 37.36 605 GLU B N 1
ATOM 9002 C CA . GLU B 1 605 ? -43.507 6.242 285.415 1.00 41.54 605 GLU B CA 1
ATOM 9003 C C . GLU B 1 605 ? -44.316 7.227 284.573 1.00 35.54 605 GLU B C 1
ATOM 9004 O O . GLU B 1 605 ? -45.429 6.915 284.132 1.00 34.42 605 GLU B O 1
ATOM 9010 N N . GLY B 1 606 ? -43.789 8.440 284.424 1.00 30.43 606 GLY B N 1
ATOM 9011 C CA . GLY B 1 606 ? -44.490 9.473 283.680 1.00 33.02 606 GLY B CA 1
ATOM 9012 C C . GLY B 1 606 ? -45.729 10.033 284.354 1.00 34.52 606 GLY B C 1
ATOM 9013 O O . GLY B 1 606 ? -46.659 10.468 283.664 1.00 35.26 606 GLY B O 1
ATOM 9014 N N . LEU B 1 607 ? -45.767 10.040 285.687 1.00 29.34 607 LEU B N 1
ATOM 9015 C CA . LEU B 1 607 ? -46.893 10.594 286.435 1.00 28.32 607 LEU B CA 1
ATOM 9016 C C . LEU B 1 607 ? -46.372 11.413 287.606 1.00 26.47 607 LEU B C 1
ATOM 9017 O O . LEU B 1 607 ? -45.732 10.869 288.514 1.00 23.44 607 LEU B O 1
ATOM 9022 N N . ARG B 1 608 ? -46.650 12.710 287.591 1.00 23.78 608 ARG B N 1
ATOM 9023 C CA . ARG B 1 608 ? -46.168 13.610 288.624 1.00 19.35 608 ARG B CA 1
ATOM 9024 C C . ARG B 1 608 ? -47.344 14.305 289.287 1.00 24.72 608 ARG B C 1
ATOM 9025 O O . ARG B 1 608 ? -48.461 14.326 288.761 1.00 25.42 608 ARG B O 1
ATOM 9033 N N . VAL B 1 609 ? -47.088 14.850 290.472 1.00 23.45 609 VAL B N 1
ATOM 9034 C CA . VAL B 1 609 ? -48.036 15.725 291.151 1.00 26.44 609 VAL B CA 1
ATOM 9035 C C . VAL B 1 609 ? -47.336 17.053 291.412 1.00 25.83 609 VAL B C 1
ATOM 9036 O O . VAL B 1 609 ? -46.193 17.077 291.883 1.00 23.27 609 VAL B O 1
ATOM 9040 N N . VAL B 1 610 ? -48.004 18.150 291.045 1.00 23.70 610 VAL B N 1
ATOM 9041 C CA . VAL B 1 610 ? -47.515 19.508 291.264 1.00 23.71 610 VAL B CA 1
ATOM 9042 C C . VAL B 1 610 ? -48.674 20.407 291.660 1.00 27.69 610 VAL B C 1
ATOM 9043 O O . VAL B 1 610 ? -49.391 20.928 290.800 1.00 25.51 610 VAL B O 1
ATOM 9047 N N . ASP B 1 611 ? -48.840 20.607 292.965 1.00 28.53 611 ASP B N 1
ATOM 9048 C CA . ASP B 1 611 ? -49.820 21.508 293.553 1.00 23.14 611 ASP B CA 1
ATOM 9049 C C . ASP B 1 611 ? -49.588 21.474 295.055 1.00 23.59 611 ASP B C 1
ATOM 9050 O O . ASP B 1 611 ? -48.628 20.845 295.506 1.00 18.44 611 ASP B O 1
ATOM 9055 N N . MET B 1 612 ? -50.455 22.113 295.841 1.00 20.14 612 MET B N 1
ATOM 9056 C CA . MET B 1 612 ? -50.194 22.160 297.275 1.00 20.53 612 MET B CA 1
ATOM 9057 C C . MET B 1 612 ? -50.393 20.823 297.976 1.00 18.60 612 MET B C 1
ATOM 9058 O O . MET B 1 612 ? -50.150 20.747 299.182 1.00 18.98 612 MET B O 1
ATOM 9063 N N . SER B 1 613 ? -50.784 19.761 297.280 1.00 18.75 613 SER B N 1
ATOM 9064 C CA . SER B 1 613 ? -50.820 18.480 297.964 1.00 19.02 613 SER B CA 1
ATOM 9065 C C . SER B 1 613 ? -49.427 17.885 298.185 1.00 19.11 613 SER B C 1
ATOM 9066 O O . SER B 1 613 ? -49.287 17.004 299.030 1.00 28.61 613 SER B O 1
ATOM 9069 N N . VAL B 1 614 ? -48.390 18.360 297.484 1.00 18.96 614 VAL B N 1
ATOM 9070 C CA . VAL B 1 614 ? -47.072 17.720 297.569 1.00 19.09 614 VAL B CA 1
ATOM 9071 C C . VAL B 1 614 ? -46.262 18.173 298.781 1.00 25.94 614 VAL B C 1
ATOM 9072 O O . VAL B 1 614 ? -45.330 17.466 299.193 1.00 19.33 614 VAL B O 1
ATOM 9076 N N . MET B 1 615 ? -46.571 19.322 299.361 1.00 18.94 615 MET B N 1
ATOM 9077 C CA . MET B 1 615 ? -45.779 19.775 300.486 1.00 18.98 615 MET B CA 1
ATOM 9078 C C . MET B 1 615 ? -45.893 18.758 301.618 1.00 27.23 615 MET B C 1
ATOM 9079 O O . MET B 1 615 ? -46.975 18.210 301.848 1.00 21.76 615 MET B O 1
ATOM 9084 N N . PRO B 1 616 ? -44.799 18.461 302.328 1.00 23.85 616 PRO B N 1
ATOM 9085 C CA . PRO B 1 616 ? -44.895 17.487 303.421 1.00 21.86 616 PRO B CA 1
ATOM 9086 C C . PRO B 1 616 ? -45.468 18.124 304.685 1.00 25.25 616 PRO B C 1
ATOM 9087 O O . PRO B 1 616 ? -46.325 17.544 305.365 1.00 28.44 616 PRO B O 1
ATOM 9091 N N . LEU B 1 617 ? -45.016 19.335 304.988 1.00 22.77 617 LEU B N 1
ATOM 9092 C CA . LEU B 1 617 ? -45.488 20.105 306.128 1.00 19.45 617 LEU B CA 1
ATOM 9093 C C . LEU B 1 617 ? -46.119 21.397 305.641 1.00 19.13 617 LEU B C 1
ATOM 9094 O O . LEU B 1 617 ? -45.581 22.067 304.751 1.00 22.73 617 LEU B O 1
ATOM 9099 N N . LEU B 1 618 ? -47.258 21.740 306.213 1.00 19.06 618 LEU B N 1
ATOM 9100 C CA . LEU B 1 618 ? -47.855 23.043 305.944 1.00 18.81 618 LEU B CA 1
ATOM 9101 C C . LEU B 1 618 ? -46.846 24.141 306.271 1.00 18.74 618 LEU B C 1
ATOM 9102 O O . LEU B 1 618 ? -46.231 24.106 307.343 1.00 20.97 618 LEU B O 1
ATOM 9107 N N . PRO B 1 619 ? -46.624 25.099 305.377 1.00 18.57 619 PRO B N 1
ATOM 9108 C CA . PRO B 1 619 ? -45.691 26.203 305.660 1.00 18.55 619 PRO B CA 1
ATOM 9109 C C . PRO B 1 619 ? -46.354 27.375 306.367 1.00 18.45 619 PRO B C 1
ATOM 9110 O O . PRO B 1 619 ? -47.553 27.616 306.254 1.00 18.35 619 PRO B O 1
ATOM 9114 N N . GLY B 1 620 ? -45.542 28.110 307.117 1.00 18.52 620 GLY B N 1
ATOM 9115 C CA . GLY B 1 620 ? -46.030 29.245 307.883 1.00 18.47 620 GLY B CA 1
ATOM 9116 C C . GLY B 1 620 ? -46.239 30.465 307.009 1.00 30.92 620 GLY B C 1
ATOM 9117 O O . GLY B 1 620 ? -45.503 31.457 307.098 1.00 18.40 620 GLY B O 1
ATOM 9118 N N . ALA B 1 621 ? -47.239 30.375 306.139 1.00 18.22 621 ALA B N 1
ATOM 9119 C CA . ALA B 1 621 ? -47.583 31.421 305.189 1.00 18.14 621 ALA B CA 1
ATOM 9120 C C . ALA B 1 621 ? -48.889 31.027 304.524 1.00 21.98 621 ALA B C 1
ATOM 9121 O O . ALA B 1 621 ? -49.336 29.878 304.594 1.00 20.74 621 ALA B O 1
ATOM 9123 N N . HIS B 1 622 ? -49.489 31.990 303.857 1.00 18.01 622 HIS B N 1
ATOM 9124 C CA . HIS B 1 622 ? -50.529 31.642 302.919 1.00 17.96 622 HIS B CA 1
ATOM 9125 C C . HIS B 1 622 ? -49.883 30.985 301.695 1.00 23.66 622 HIS B C 1
ATOM 9126 O O . HIS B 1 622 ? -48.729 31.253 301.356 1.00 22.33 622 HIS B O 1
ATOM 9133 N N . LEU B 1 623 ? -50.626 30.104 301.034 1.00 17.93 623 LEU B N 1
ATOM 9134 C CA . LEU B 1 623 ? -49.986 29.129 300.160 1.00 17.93 623 LEU B CA 1
ATOM 9135 C C . LEU B 1 623 ? -49.748 29.591 298.724 1.00 19.56 623 LEU B C 1
ATOM 9136 O O . LEU B 1 623 ? -48.958 28.951 298.026 1.00 21.07 623 LEU B O 1
ATOM 9141 N N . SER B 1 624 ? -50.394 30.666 298.256 1.00 20.80 624 SER B N 1
ATOM 9142 C CA . SER B 1 624 ? -50.406 30.935 296.818 1.00 22.17 624 SER B CA 1
ATOM 9143 C C . SER B 1 624 ? -49.005 31.224 296.258 1.00 24.55 624 SER B C 1
ATOM 9144 O O . SER B 1 624 ? -48.635 30.693 295.196 1.00 18.06 624 SER B O 1
ATOM 9147 N N . ALA B 1 625 ? -48.202 32.037 296.954 1.00 17.87 625 ALA B N 1
ATOM 9148 C CA . ALA B 1 625 ? -46.834 32.285 296.490 1.00 17.90 625 ALA B CA 1
ATOM 9149 C C . ALA B 1 625 ? -46.050 30.987 296.387 1.00 21.70 625 ALA B C 1
ATOM 9150 O O . ALA B 1 625 ? -45.273 30.788 295.451 1.00 21.41 625 ALA B O 1
ATOM 9152 N N . THR B 1 626 ? -46.251 30.088 297.346 1.00 21.27 626 THR B N 1
ATOM 9153 C CA . THR B 1 626 ? -45.594 28.793 297.323 1.00 19.09 626 THR B CA 1
ATOM 9154 C C . THR B 1 626 ? -46.102 27.941 296.166 1.00 17.89 626 THR B C 1
ATOM 9155 O O . THR B 1 626 ? -45.322 27.217 295.534 1.00 25.37 626 THR B O 1
ATOM 9159 N N . ALA B 1 627 ? -47.400 28.020 295.862 1.00 17.85 627 ALA B N 1
ATOM 9160 C CA . ALA B 1 627 ? -47.934 27.239 294.752 1.00 20.92 627 ALA B CA 1
ATOM 9161 C C . ALA B 1 627 ? -47.272 27.624 293.431 1.00 25.71 627 ALA B C 1
ATOM 9162 O O . ALA B 1 627 ? -46.916 26.748 292.636 1.00 28.46 627 ALA B O 1
ATOM 9164 N N . TYR B 1 628 ? -47.081 28.923 293.184 1.00 17.77 628 TYR B N 1
ATOM 9165 C CA . TYR B 1 628 ? -46.347 29.348 291.991 1.00 24.75 628 TYR B CA 1
ATOM 9166 C C . TYR B 1 628 ? -44.907 28.852 292.022 1.00 19.98 628 TYR B C 1
ATOM 9167 O O . TYR B 1 628 ? -44.400 28.329 291.026 1.00 23.39 628 TYR B O 1
ATOM 9176 N N . ALA B 1 629 ? -44.224 29.023 293.159 1.00 18.98 629 ALA B N 1
ATOM 9177 C CA . ALA B 1 629 ? -42.823 28.609 293.251 1.00 18.06 629 ALA B CA 1
ATOM 9178 C C . ALA B 1 629 ? -42.674 27.115 293.021 1.00 21.05 629 ALA B C 1
ATOM 9179 O O . ALA B 1 629 ? -41.737 26.671 292.349 1.00 20.30 629 ALA B O 1
ATOM 9181 N N . VAL B 1 630 ? -43.595 26.326 293.585 1.00 19.82 630 VAL B N 1
ATOM 9182 C CA . VAL B 1 630 ? -43.573 24.882 293.411 1.00 22.76 630 VAL B CA 1
ATOM 9183 C C . VAL B 1 630 ? -43.841 24.518 291.955 1.00 24.52 630 VAL B C 1
ATOM 9184 O O . VAL B 1 630 ? -43.185 23.634 291.393 1.00 29.85 630 VAL B O 1
ATOM 9188 N N . GLY B 1 631 ? -44.789 25.201 291.314 1.00 19.75 631 GLY B N 1
ATOM 9189 C CA . GLY B 1 631 ? -45.005 24.985 289.891 1.00 18.76 631 GLY B CA 1
ATOM 9190 C C . GLY B 1 631 ? -43.804 25.382 289.052 1.00 23.00 631 GLY B C 1
ATOM 9191 O O . GLY B 1 631 ? -43.420 24.671 288.117 1.00 27.36 631 GLY B O 1
ATOM 9192 N N . GLU B 1 632 ? -43.186 26.517 289.379 1.00 18.74 632 GLU B N 1
ATOM 9193 C CA . GLU B 1 632 ? -41.976 26.929 288.688 1.00 17.86 632 GLU B CA 1
ATOM 9194 C C . GLU B 1 632 ? -40.888 25.879 288.813 1.00 26.54 632 GLU B C 1
ATOM 9195 O O . GLU B 1 632 ? -40.277 25.487 287.813 1.00 23.68 632 GLU B O 1
ATOM 9201 N N . LYS B 1 633 ? -40.628 25.405 290.038 1.00 29.70 633 LYS B N 1
ATOM 9202 C CA . LYS B 1 633 ? -39.520 24.477 290.235 1.00 25.72 633 LYS B CA 1
ATOM 9203 C C . LYS B 1 633 ? -39.830 23.122 289.625 1.00 27.89 633 LYS B C 1
ATOM 9204 O O . LYS B 1 633 ? -38.956 22.499 289.014 1.00 35.26 633 LYS B O 1
ATOM 9210 N N . ALA B 1 634 ? -41.064 22.650 289.775 1.00 25.78 634 ALA B N 1
ATOM 9211 C CA . ALA B 1 634 ? -41.459 21.394 289.147 1.00 25.58 634 ALA B CA 1
ATOM 9212 C C . ALA B 1 634 ? -41.235 21.437 287.646 1.00 28.41 634 ALA B C 1
ATOM 9213 O O . ALA B 1 634 ? -40.686 20.493 287.060 1.00 29.97 634 ALA B O 1
ATOM 9215 N N . ALA B 1 635 ? -41.675 22.526 287.004 1.00 27.62 635 ALA B N 1
ATOM 9216 C CA . ALA B 1 635 ? -41.487 22.681 285.564 1.00 21.65 635 ALA B CA 1
ATOM 9217 C C . ALA B 1 635 ? -40.014 22.616 285.203 1.00 23.91 635 ALA B C 1
ATOM 9218 O O . ALA B 1 635 ? -39.617 21.919 284.263 1.00 24.59 635 ALA B O 1
ATOM 9220 N N . ASP B 1 636 ? -39.191 23.344 285.951 1.00 18.09 636 ASP B N 1
ATOM 9221 C CA . ASP B 1 636 ? -37.752 23.272 285.786 1.00 24.73 636 ASP B CA 1
ATOM 9222 C C . ASP B 1 636 ? -37.257 21.841 285.864 1.00 36.20 636 ASP B C 1
ATOM 9223 O O . ASP B 1 636 ? -36.450 21.417 285.033 1.00 41.51 636 ASP B O 1
ATOM 9228 N N . ILE B 1 637 ? -37.733 21.082 286.860 1.00 33.71 637 ILE B N 1
ATOM 9229 C CA . ILE B 1 637 ? -37.344 19.681 287.001 1.00 28.20 637 ILE B CA 1
ATOM 9230 C C . ILE B 1 637 ? -37.772 18.890 285.772 1.00 29.11 637 ILE B C 1
ATOM 9231 O O . ILE B 1 637 ? -36.966 18.177 285.161 1.00 30.81 637 ILE B O 1
ATOM 9236 N N . ILE B 1 638 ? -39.053 19.003 285.395 1.00 24.21 638 ILE B N 1
ATOM 9237 C CA . ILE B 1 638 ? -39.566 18.273 284.235 1.00 23.94 638 ILE B CA 1
ATOM 9238 C C . ILE B 1 638 ? -38.795 18.656 282.978 1.00 24.84 638 ILE B C 1
ATOM 9239 O O . ILE B 1 638 ? -38.461 17.802 282.149 1.00 25.84 638 ILE B O 1
ATOM 9244 N N . ILE B 1 639 ? -38.506 19.949 282.815 1.00 25.19 639 ILE B N 1
ATOM 9245 C CA . ILE B 1 639 ? -37.752 20.407 281.652 1.00 26.20 639 ILE B CA 1
ATOM 9246 C C . ILE B 1 639 ? -36.339 19.819 281.660 1.00 28.44 639 ILE B C 1
ATOM 9247 O O . ILE B 1 639 ? -35.881 19.288 280.645 1.00 33.36 639 ILE B O 1
ATOM 9252 N N . GLN B 1 640 ? -35.629 19.894 282.801 1.00 35.33 640 GLN B N 1
ATOM 9253 C CA . GLN B 1 640 ? -34.240 19.405 282.852 1.00 37.48 640 GLN B CA 1
ATOM 9254 C C . GLN B 1 640 ? -34.129 17.966 282.383 1.00 38.95 640 GLN B C 1
ATOM 9255 O O . GLN B 1 640 ? -33.106 17.575 281.808 1.00 42.52 640 GLN B O 1
ATOM 9261 N N . GLU B 1 641 ? -35.168 17.162 282.615 1.00 34.91 641 GLU B N 1
ATOM 9262 C CA . GLU B 1 641 ? -35.104 15.747 282.291 1.00 33.10 641 GLU B CA 1
ATOM 9263 C C . GLU B 1 641 ? -35.425 15.474 280.834 1.00 36.67 641 GLU B C 1
ATOM 9264 O O . GLU B 1 641 ? -34.895 14.524 280.255 1.00 41.82 641 GLU B O 1
ATOM 9270 N N . TRP B 1 642 ? -36.262 16.297 280.228 1.00 37.35 642 TRP B N 1
ATOM 9271 C CA . TRP B 1 642 ? -36.641 16.110 278.843 1.00 42.43 642 TRP B CA 1
ATOM 9272 C C . TRP B 1 642 ? -35.722 16.843 277.880 1.00 54.22 642 TRP B C 1
ATOM 9273 O O . TRP B 1 642 ? -35.939 16.767 276.665 1.00 60.53 642 TRP B O 1
ATOM 9284 N N . MET B 1 643 ? -34.714 17.556 278.393 1.00 58.53 643 MET B N 1
ATOM 9285 C CA . MET B 1 643 ? -33.690 18.148 277.540 1.00 60.17 643 MET B CA 1
ATOM 9286 C C . MET B 1 643 ? -32.717 17.106 277.009 1.00 70.74 643 MET B C 1
ATOM 9287 O O . MET B 1 643 ? -31.997 17.381 276.036 1.00 74.73 643 MET B O 1
ATOM 9292 N N . ASP B 1 644 ? -32.680 15.927 277.630 1.00 73.12 644 ASP B N 1
ATOM 9293 C CA . ASP B 1 644 ? -31.713 14.881 277.304 1.00 71.93 644 ASP B CA 1
ATOM 9294 C C . ASP B 1 644 ? -32.206 13.948 276.195 1.00 71.34 644 ASP B C 1
ATOM 9295 O O . ASP B 1 644 ? -32.786 12.898 276.465 1.00 73.84 644 ASP B O 1
#

Sequence (1226 aa):
LRDDYDFVIVGGGTSGLTVADRLTEEAFPAKNVLVIEYGDVHYAPGTFDPPTDWITPQPDAPPSWSFNSLPNPDMANTTAFVLAGQVVGGSSAVNGMFFDRASRHDYDAWTAVGGSGFEQSSHKWDWEGLFPFFQKSVTFTEPPADIVQKYHYTWDLSAYGNGSTPIYSSYPVFQWADQPLLNQAWQEMGINPVTECAGGDKEGVCWVPASQHPVTARRSHAGLGHYADVLPRANYDLLVQHQVVRVVFPNGPSHGPPLVEARSLADNHLFNVTVKGEVIISAGALHTPTVLQRSGIGPASFLDDAGIPVTLDLPGVGANLQDHCGPPVTWNYTEPYTGFFPLPSEMVNNATFKAEEAITGFDEVPARGPYTLAGGNNAIFVSLPHLTADYGAITAKIRAMVADGTAASYLAADVRTIPGMVAGYEAQLLVLADLLDNPEAPSLETPWATSEAPQTSSVLAFLLHPLSRGSVRLNLSDPLAQPVLDYRSGSNPVDIDLHLAHVRFLRGLLDTPTMQARGALETAPGSAVADSDEALGEYVRSHSTLSFMHPCCTAAMLPEDRGGVVGPDLKVHGAEGLRVVDMSVMPLLPGAHLSATAYAVGEKAADIIIQEWMDLRDDYDFVIVGGGTSGLTVADRLTEAFPAKNVLVIEYGDVHYAPGTFDPPTDWITPQPDAPPSWSFNSLPNPDMANTTAFVLAGQVVGGSSAVNGMFFDRASRHDYDAWTAVGGSGFEQSSHKWDWEGLFPFFQKSVTFTEPPADIVQKYHYTWDLSAYGNGSTPIYSSYPVFQWADQPLLNQAWQEMGINPVTECAGGDKEGVCWVPASQHPVTARRSHAGLGHYADVLPRANYDLLVQHQVVRVVFPNGPSHGPPLVEARSLADNHLFNVTVKGEVIISAGALHTPTVLQRSGIGPASFLDDAGIPVTLDLPGVGANLQDHCGPPVTWNYTEPYTGFFPLPSEMVNNATFKAEEAITGFDEVPARGPYTLAGGNNAIFVSLPHLTADYGAITAKIRAMVADGTAASYLAADVRTIPGMVAGYEAQLLVLADLLDNPEEAPSLETPWATSEAPQTSSVLAFLLHPLSRGSVRLNLSDPLAQPVLDYRSGSNPVDIDLHLAHVRFLRGLLDTPTMQARGALETAPGSAVADSDEALGEYVRSHSTLSFMHPCCTAAMLPEDRGGVVGPDLKVHGAEGLRVVDMSVMPLLPGAHLSATAYAVGEKAADIIIQEWMD

Secondary structure (DSSP, 8-state):
--SEEEEEEE--SHHHHHHHHHHHHH-TTS-EEEE-SS-----PPTT-TT--TT---TTPPPEEEEEPPPBGGGTTBPPEEEEE-STTGGGGTS--B-----HHHHHHHHHHH-GGGTTSS---SHHHHHHHHHHH-EE-PPPHHHHHHH-----GGGTTT---S-EEE--S---TTHHHHHHHHHHTTPPB-S-SSSS---EEEE--EEB-TTT-PBP-HIIIIIGGG-S-TTEEEE-SEEEEEEE-TT-TTS-S-EEEEEETTT--EEEEEEEEEEEE-S-TTTHHHHHHHTTEE-HHHHHHTT---SEE-TTTT-SBB---B-EEEEEESS---S-SS-TTHHHH-HHHHHHHHHHHHSSS--SGGG--S-SEEEEEEHHHHHTS--HHHHHHHHHHHTT-GGGGS-TTTTT-HHHHHHHHHHHHHHHHHHH-TTSEEEEEEES---TTTS-EEE-EESS----BEEE--SSSTTSPPEEE--TT-STHHHHHHHHHHHHHHHHHHSHHHHHTTEEEEES-HHHHT-HHHHHHHHHHHSBS-SS--B-TT-BS-GGGT-SB-TT-BBTT-TTEEE-SGGG-SS--SS-SHHHHHHHHHHHHHHHHHHH--/--SEEEEEEE--SHHHHHHHHHHHHH-TTS-EEEE-SS-----PPSS-TT--TT---TTPPPEEEEEPPPBGGGTTBPPEEEEE-STTGGGGT---B-----HHHHHHHHHHHGGGGGSSS---SHHHHHHHHHHT-EE-PPPHHHHHHH-----GGGTTT---S-EEB--S---TTHHHHHHHHHHTTPPB-S-SSSS---EEEE--BSB-TTT-PBP-HHHHTTGGG---TTEEEE-SEEEEEEE-TT-TTS-SPEEEEEETTT--EEEEEEEEEEEE-SHHHHHHHHHHHTTEE-HHHHHHTT---SEE-TTTT-SBB---B-EEEEEESS---S-SS-THHHHH-HHHHHHHHHHTTSSS--SGGG--S-SEEEEEEHHHHHTS--HHHHHHHHHHHTT-GGGGS-HHHHT-HHHHHHHHHHHHHHHHHHH-TTSEEEEEEES---TTTT-EEE-EESS----BEEE--SSSTTSPPEEE--TT-STHHHHHHHHHHHHHHGGGGSHHHHHTTEEEEES-HHHHH-HHHHHHHHHHHSBS--S--B-TT-BS-GGGT-SB-TT-BBTT-TTEEE-STTS-SS--SS-SHHHHHHHHHHHHHHHHHHHT-

B-factor: mean 29.19, std 10.94, range [17.71, 114.67]

Foldseek 3Di:
DDQFFQEEEEALAQLRLLLLLLVCVLCVPGFYEYEAQAEAAFFFFFQAPPDFQGDDDPRHADKDWAWFAQQVLLVRHTFIFIWGRHNQICLSVDLQFFADFALLQQLLLQLLQPPVFVVDPQRRGCVNLQVLLLQLEAEDDADPVLCVVVVQAADCVSNPHHDQQFYWYAFSDFFQCQCLLVVLQVLLVFADDRHRSNRFHAGKHFTTGRADHWLLGHGGSCCRSNVVPPPRPSRHYHYSKHFQEFEQPVAQVDDDTWTWIARNVPRDIDTHHHNHFYEYANAQQCQLLHHLSHLAEQVVQNVVLVHHHRHHQPLSFKQKDFKKWFKWFWDFPADPDDTPPDSCCSVVPPPQSVCQNVQSVDTRRDDDSSDRNATIKHFWALCRLQVHDLVLLVCLLVCLVVVVLLVLGDPSQSVQQLASQSLNSLSNSVSVLSNDRSGGQWMWGARHCHPDPRVMTTTIRQFDSHMWGWAAPSVDSSPGTHTHRSPCSPVSSLVSNLSRVLSVVCSCVGPSNVVRRIGIDPDDPVQSVDSVSSSSNTSHRMNSHPNQIAQSQEQHPSSNSHQAHSLQAGVSGHSYGYQARNHHNTRGSGRCSSVSSSSSSSNSVSSSVVVVD/DDQAFAEEEEALAQLRLLLLLLVLVLCVPGFYEYEAQAEADFQFFFQAPPDFQGDDDPRHADWDWDWFAQQVLLVRHTFIFIWGRHNQICLSVDLFFAADFALLQQVLLVLLQPCVQVVDPQRRGCVNQQVLLLQLEDEDEADPVLCVVPVAAADCVSNPPHDQHFYWYAFSDFFQCQVLLVVLQVLLVQDDDRHRSNRFNAGKHFTTGRADHFLLGHGGSSVRSPVVPPPRPSRHYHYSKHFQEWEDPPAQLDDDTWTWIARNVPRDIDTHHHNFFYAYANAQQCSLLRCLSRLHEQVVQNVVLVHHHRHHQPLQQKQKDFKKWFKWFWDFPADPDDTPPDSCCSVPPPVLSVVQNVQSPDTRRDHDSSDRNAGIKHFFALCSLQVHDLPLLVVLLVCLVVVVLLVLGDPSQSPQQLQVLSLNSLSNSVSVQSNDRSGGQWMWGARRCDPDPRVMTTTIRQFDSHMWGWAAPSVDSSDGTHTHRSPCSPVSSLVSNLSSVLSVVCSCVRPSNVVRRIGIDPPDPVQSVDSVSVSSNTSHRMNSHPNQIAQSQEQHDSSNSHQAHSLQAGPSGHRYGYQARHHHNTRGRGRCSSVSSSSSSSNSVSSSVVVVD

Radius of gyration: 37.17 Å; Cα contacts (8 Å, |Δi|>4): 3176; chains: 2; bounding box: 62×66×120 Å